Protein AF-0000000070649361 (afdb_homodimer)

Organism: Helianthus annuus (NCBI:txid4232)

Sequence (1230 aa):
MAGNGDDAPAIGIDLGTTYSCVAVWKHNRVEIIPNDQGNRTTPSSVAFVESERLIGDGAKNQAPMNPTNTIFDSKRLIGRRFSDFKVQEDIKLWPFKVIQGPSDTPKIVVSHKGQWKEFLAEEISSMILGKMKETAEAYLGKVVKNAVITVPAYFNDSQRQATKDAGAIAGLNVIRMINEPTAAAIAYGLDNESDIVGKINVLVFDLGGGTFDASLMTIEEGGVFEVKAVAGDTHLGGEDFDNRMVDHCVLEFKRRWNKDLSGNQRALGRLRFACEKAKRILSYTTWTSIELDGLYERIDFSMKFTRAKFEELNMGSFNKCIKILETCLSDAKMRKSWVEQVILVGGSTRIPKVQHMLRDFFDGRELCKSVNPDEAVAYGAAVMAAKVSGSIDKSVQDVLLHDVTPLSLGVAVRGELLSVVIPRNTSIPTSKTK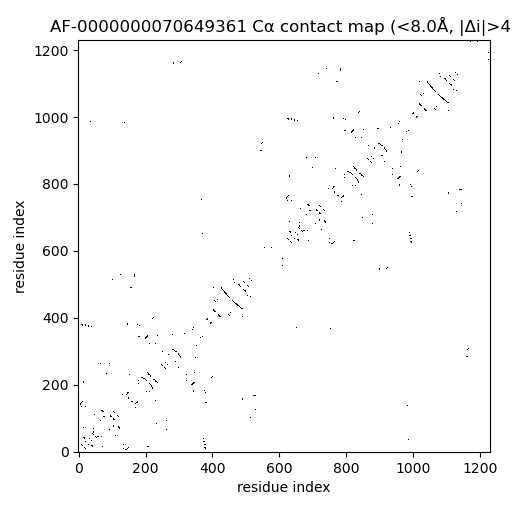KYQTTHDNLSAIEIKVYQGERSKSTDNHLLGKFEISGIPPAPKGVTKIMKCFEIDANGILTVTASIISTGKMEKLVISKDSGRLSKEEIEKMVNDAEWYKLQDQEYKKKAEAFNALEDCVYNMKNKVEELGVEKSVHHEILQVMKKAIEETSKWLEDNQDASFAEIQHKKVHLEFVCKLLLMAGNGDDAPAIGIDLGTTYSCVAVWKHNRVEIIPNDQGNRTTPSSVAFVESERLIGDGAKNQAPMNPTNTIFDSKRLIGRRFSDFKVQEDIKLWPFKVIQGPSDTPKIVVSHKGQWKEFLAEEISSMILGKMKETAEAYLGKVVKNAVITVPAYFNDSQRQATKDAGAIAGLNVIRMINEPTAAAIAYGLDNESDIVGKINVLVFDLGGGTFDASLMTIEEGGVFEVKAVAGDTHLGGEDFDNRMVDHCVLEFKRRWNKDLSGNQRALGRLRFACEKAKRILSYTTWTSIELDGLYERIDFSMKFTRAKFEELNMGSFNKCIKILETCLSDAKMRKSWVEQVILVGGSTRIPKVQHMLRDFFDGRELCKSVNPDEAVAYGAAVMAAKVSGSIDKSVQDVLLHDVTPLSLGVAVRGELLSVVIPRNTSIPTSKTKKYQTTHDNLSAIEIKVYQGERSKSTDNHLLGKFEISGIPPAPKGVTKIMKCFEIDANGILTVTASIISTGKMEKLVISKDSGRLSKEEIEKMVNDAEWYKLQDQEYKKKAEAFNALEDCVYNMKNKVEELGVEKSVHHEILQVMKKAIEETSKWLEDNQDASFAEIQHKKVHLEFVCKLLL

Nearest PDB structures (foldseek):
  7n6g-assembly1_6L  TM=9.393E-01  e=2.032E-74  Chlamydomonas reinhardtii
  1yuw-assembly1_A  TM=6.511E-01  e=1.082E-68  Bos taurus
  7kw7-assembly1_C  TM=7.194E-01  e=6.714E-63  Homo sapiens
  5obu-assembly1_A  TM=6.735E-01  e=1.569E-55  Mycoplasmoides genitalium G37
  5obv-assembly1_A  TM=6.699E-01  e=3.191E-53  Mycoplasmoides genitalium G37

Radius of gyration: 33.98 Å; Cα contacts (8 Å, |Δi|>4): 2555; chains: 2; bounding box: 80×119×80 Å

Solvent-accessible surface area (backbone atoms only — not comparable to full-atom values): 62465 Å² total; per-residue (Å²): 131,86,78,78,73,84,79,52,55,37,29,3,29,23,70,38,34,48,45,23,25,35,16,28,59,53,93,93,35,74,42,75,48,46,43,100,83,63,37,58,58,34,42,34,24,41,17,44,44,73,82,42,74,32,60,18,64,63,8,56,70,36,26,42,84,37,28,48,28,29,48,59,47,44,64,70,46,36,52,43,46,37,79,38,66,69,48,53,57,50,53,75,73,46,69,36,49,70,46,74,39,80,85,41,25,44,26,39,43,34,60,45,70,90,35,80,42,77,37,45,32,36,55,56,50,9,53,52,49,31,49,46,47,49,41,50,22,66,58,67,74,43,70,60,40,38,29,14,41,35,38,65,59,67,57,52,51,53,29,49,52,33,50,50,49,12,33,44,35,40,58,30,45,64,79,42,50,43,37,32,53,59,18,30,47,48,36,48,46,67,76,39,45,90,73,51,68,56,69,44,31,34,35,31,44,31,29,23,36,38,29,30,37,33,34,37,31,38,42,35,56,71,42,36,38,36,48,50,21,52,28,58,39,71,83,36,30,41,53,57,50,29,48,50,48,38,52,51,52,50,53,50,44,23,70,76,66,73,44,81,57,87,82,36,57,47,42,46,30,45,43,44,54,47,32,46,52,45,53,59,48,33,39,79,33,62,53,47,69,47,77,39,61,47,48,56,94,69,39,64,45,74,46,81,44,40,35,35,58,53,47,60,72,36,41,70,61,54,49,50,53,51,52,38,44,51,49,23,31,59,71,46,71,47,58,70,84,60,48,74,41,40,40,50,26,25,67,47,46,56,31,55,68,57,46,51,51,50,21,57,73,51,74,64,46,77,66,51,65,82,54,55,33,77,47,24,36,11,44,16,23,6,47,49,18,32,37,78,71,59,47,81,50,64,85,42,58,41,56,40,81,38,44,45,36,52,53,19,30,28,33,55,42,86,90,46,26,43,46,73,67,43,56,50,44,38,60,40,53,42,74,43,72,49,78,43,58,41,86,46,62,53,44,47,60,48,79,45,42,34,29,38,41,86,49,62,42,31,83,74,26,45,76,54,35,70,46,68,45,68,81,43,70,76,41,58,52,59,65,52,43,36,36,39,34,43,33,30,40,80,67,55,47,59,33,39,35,38,30,33,66,89,79,61,50,71,40,69,38,56,66,57,63,78,67,77,41,73,47,74,67,54,41,51,50,47,28,51,48,45,49,48,52,49,49,50,39,50,49,41,50,51,34,47,49,46,48,33,50,38,48,37,48,42,51,52,47,51,51,49,48,53,53,40,67,68,40,82,79,62,57,67,66,60,52,48,52,48,51,49,54,42,50,52,49,52,51,45,53,70,72,39,80,80,57,48,56,66,55,43,48,48,52,37,51,50,52,48,46,59,50,51,74,69,101,132,84,78,77,72,84,79,51,54,38,28,3,29,23,72,38,34,48,46,23,26,35,15,28,59,54,92,94,35,75,42,73,48,47,44,98,84,64,38,58,59,34,41,33,23,40,17,44,45,74,80,43,74,31,61,18,63,63,9,57,71,36,28,42,84,37,28,47,28,28,48,59,48,44,65,70,46,35,51,44,46,35,80,38,65,68,48,52,58,49,51,74,71,46,68,36,50,73,45,75,40,77,83,41,24,45,25,39,42,32,60,43,69,93,35,80,43,76,37,45,34,36,55,55,50,10,53,52,51,30,50,45,48,51,43,51,20,65,58,67,75,43,70,59,40,39,30,14,40,35,38,66,57,67,56,50,52,53,29,49,52,34,50,49,48,12,33,44,35,41,60,30,45,66,78,42,50,42,37,33,54,59,19,30,48,48,36,48,46,67,77,38,44,90,72,50,70,56,69,45,31,32,34,30,43,31,29,23,37,38,30,31,37,32,35,38,30,38,41,35,56,72,42,37,38,34,51,52,21,52,29,57,41,71,84,37,30,42,53,56,52,29,49,52,47,37,52,51,51,48,52,51,44,24,69,75,66,72,43,80,57,87,82,36,57,47,42,46,31,44,44,44,54,48,33,46,51,47,53,60,48,33,39,81,34,61,53,48,69,47,78,40,61,47,47,56,94,68,37,65,45,74,46,79,43,41,35,34,59,53,47,60,72,36,41,70,59,55,49,50,53,52,51,39,44,50,50,22,31,59,70,46,71,47,59,71,86,61,47,75,42,40,41,50,26,25,69,48,46,55,32,54,68,57,46,51,50,50,22,56,74,49,74,64,45,76,69,52,65,82,55,55,35,77,47,24,35,10,44,16,23,5,46,49,18,32,36,78,71,60,46,81,50,64,85,43,57,40,56,40,81,37,44,47,36,53,51,19,31,27,33,55,42,88,87,46,27,44,46,73,66,43,55,50,45,37,59,38,52,42,75,42,74,48,78,44,57,41,86,47,64,52,45,48,61,47,78,46,43,33,30,39,39,87,48,62,42,30,84,75,26,46,76,53,37,70,48,69,46,68,81,43,70,76,41,59,53,57,65,51,43,37,36,40,34,43,32,32,40,79,68,57,46,60,34,40,35,39,31,33,67,89,77,61,50,70,39,68,40,56,64,57,62,79,64,79,41,71,47,73,68,52,41,52,50,45,26,50,48,45,51,48,52,50,50,50,41,50,50,40,49,52,34,47,50,46,48,34,50,38,49,37,48,43,52,52,48,51,50,48,48,55,52,38,66,68,38,85,78,64,58,68,65,59,52,49,53,48,52,50,52,42,50,52,50,52,51,45,53,71,75,39,78,80,58,49,56,66,54,43,49,49,51,38,50,50,52,50,47,57,51,52,74,69,101

InterPro domains:
  IPR013126 Heat shock protein 70 family [PF00012] (10-608)
  IPR013126 Heat shock protein 70 family [PTHR19375] (10-573)
  IPR018181 Heat shock protein 70, conserved site [PS00297] (13-20)
  IPR018181 Heat shock protein 70, conserved site [PS00329] (204-217)
  IPR029047 Heat shock protein 70kD, peptide-binding domain superfamily [G3DSA:2.60.34.10] (394-547)
  IPR029047 Heat shock protein 70kD, peptide-binding domain superfamily [SSF100920] (395-551)
  IPR029048 Heat shock protein 70kD, C-terminal domain superfamily [G3DSA:1.20.1270.10] (548-614)
  IPR029048 Heat shock protein 70kD, C-terminal domain superfamily [SSF100934] (545-612)
  IPR043129 ATPase, nucleotide binding domain [SSF53067] (10-191)
  IPR043129 ATPase, nucleotide binding domain [SSF53067] (201-386)

pLDDT: mean 88.27, std 9.98, range [22.19, 98.69]

Structure (mmCIF, N/CA/C/O backbone):
data_AF-0000000070649361-model_v1
#
loop_
_entity.id
_entity.type
_entity.pdbx_description
1 polymer 'Heat shock protein 70 family'
#
loop_
_atom_site.group_PDB
_atom_site.id
_atom_site.type_symbol
_atom_site.label_atom_id
_atom_site.label_alt_id
_atom_site.label_comp_id
_atom_site.label_asym_id
_atom_site.label_entity_id
_atom_site.label_seq_id
_atom_site.pdbx_PDB_ins_code
_atom_site.Cartn_x
_atom_site.Cartn_y
_atom_site.Cartn_z
_atom_site.occupancy
_atom_site.B_iso_or_equiv
_atom_site.auth_seq_id
_atom_site.auth_comp_id
_atom_site.auth_asym_id
_atom_site.auth_atom_id
_atom_site.pdbx_PDB_model_num
ATOM 1 N N . MET A 1 1 ? 37.031 -24.516 12.766 1 22.19 1 MET A N 1
ATOM 2 C CA . MET A 1 1 ? 35.594 -24.516 12.727 1 22.19 1 MET A CA 1
ATOM 3 C C . MET A 1 1 ? 35.062 -23.438 11.773 1 22.19 1 MET A C 1
ATOM 5 O O . MET A 1 1 ? 35.312 -22.25 11.969 1 22.19 1 MET A O 1
ATOM 9 N N . ALA A 1 2 ? 35.125 -23.5 10.461 1 23.95 2 ALA A N 1
ATOM 10 C CA . ALA A 1 2 ? 35.375 -22.578 9.344 1 23.95 2 ALA A CA 1
ATOM 11 C C . ALA A 1 2 ? 34.219 -21.594 9.195 1 23.95 2 ALA A C 1
ATOM 13 O O . ALA A 1 2 ? 33.125 -21.969 8.742 1 23.95 2 ALA A O 1
ATOM 14 N N . GLY A 1 3 ? 33.656 -20.859 10.125 1 32.66 3 GLY A N 1
ATOM 15 C CA . GLY A 1 3 ? 32.531 -19.922 10.281 1 32.66 3 GLY A CA 1
ATOM 16 C C . GLY A 1 3 ? 32.406 -18.953 9.125 1 32.66 3 GLY A C 1
ATOM 17 O O . GLY A 1 3 ? 33 -17.875 9.148 1 32.66 3 GLY A O 1
ATOM 18 N N . ASN A 1 4 ? 32.719 -19.125 7.879 1 33.16 4 ASN A N 1
ATOM 19 C CA . ASN A 1 4 ? 33.25 -18.422 6.715 1 33.16 4 ASN A CA 1
ATOM 20 C C . ASN A 1 4 ? 32.438 -17.188 6.379 1 33.16 4 ASN A C 1
ATOM 22 O O . ASN A 1 4 ? 31.188 -17.25 6.359 1 33.16 4 ASN A O 1
ATOM 26 N N . GLY A 1 5 ? 32.719 -15.914 6.574 1 37.94 5 GLY A N 1
ATOM 27 C CA . GLY A 1 5 ? 32.531 -14.492 6.793 1 37.94 5 GLY A CA 1
ATOM 28 C C . GLY A 1 5 ? 31.703 -13.836 5.703 1 37.94 5 GLY A C 1
ATOM 29 O O . GLY A 1 5 ? 31.734 -12.617 5.531 1 37.94 5 GLY A O 1
ATOM 30 N N . ASP A 1 6 ? 31.516 -14.344 4.594 1 46.5 6 ASP A N 1
ATOM 31 C CA . ASP A 1 6 ? 30.859 -13.617 3.51 1 46.5 6 ASP A CA 1
ATOM 32 C C . ASP A 1 6 ? 29.484 -13.117 3.947 1 46.5 6 ASP A C 1
ATOM 34 O O . ASP A 1 6 ? 28.547 -13.898 4.07 1 46.5 6 ASP A O 1
ATOM 38 N N . ASP A 1 7 ? 29.375 -12.133 4.859 1 60.78 7 ASP A N 1
ATOM 39 C CA . ASP A 1 7 ? 28.5 -11.328 5.703 1 60.78 7 ASP A CA 1
ATOM 40 C C . ASP A 1 7 ? 27.359 -10.711 4.883 1 60.78 7 ASP A C 1
ATOM 42 O O . ASP A 1 7 ? 26.797 -9.695 5.277 1 60.78 7 ASP A O 1
ATOM 46 N N . ALA A 1 8 ? 27.094 -11.242 3.752 1 78.06 8 ALA A N 1
ATOM 47 C CA . ALA A 1 8 ? 26 -10.625 3.01 1 78.06 8 ALA A CA 1
ATOM 48 C C . ALA A 1 8 ? 24.656 -11.047 3.57 1 78.06 8 ALA A C 1
ATOM 50 O O . ALA A 1 8 ? 24.438 -12.227 3.859 1 78.06 8 ALA A O 1
ATOM 51 N N . PRO A 1 9 ? 23.812 -10.133 3.752 1 89.38 9 PRO A N 1
ATOM 52 C CA . PRO A 1 9 ? 22.484 -10.453 4.289 1 89.38 9 PRO A CA 1
ATOM 53 C C . PRO A 1 9 ? 21.672 -11.344 3.359 1 89.38 9 PRO A C 1
ATOM 55 O O . PRO A 1 9 ? 21.828 -11.273 2.139 1 89.38 9 PRO A O 1
ATOM 58 N N . ALA A 1 10 ? 20.984 -12.336 3.959 1 95.94 10 ALA A N 1
ATOM 59 C CA . ALA A 1 10 ? 20.047 -13.18 3.227 1 95.94 10 ALA A CA 1
ATOM 60 C C . ALA A 1 10 ? 18.625 -12.633 3.324 1 95.94 10 ALA A C 1
ATOM 62 O O . ALA A 1 10 ? 18.203 -12.172 4.391 1 95.94 10 ALA A O 1
ATOM 63 N N . ILE A 1 11 ? 17.953 -12.617 2.158 1 98 11 ILE A N 1
ATOM 64 C CA . ILE A 1 11 ? 16.609 -12.039 2.143 1 98 11 ILE A CA 1
ATOM 65 C C . ILE A 1 11 ? 15.594 -13.125 1.819 1 98 11 ILE A C 1
ATOM 67 O O . ILE A 1 11 ? 15.945 -14.188 1.295 1 98 11 ILE A O 1
ATOM 71 N N . GLY A 1 12 ? 14.422 -12.93 2.262 1 98.5 12 GLY A N 1
ATOM 72 C CA . GLY A 1 12 ? 13.281 -13.742 1.872 1 98.5 12 GLY A CA 1
ATOM 73 C C . GLY A 1 12 ? 12.398 -13.07 0.839 1 98.5 12 GLY A C 1
ATOM 74 O O . GLY A 1 12 ? 12 -11.914 1.008 1 98.5 12 GLY A O 1
ATOM 75 N N . ILE A 1 13 ? 12.078 -13.82 -0.257 1 98.69 13 ILE A N 1
ATOM 76 C CA . ILE A 1 13 ? 11.297 -13.242 -1.342 1 98.69 13 ILE A CA 1
ATOM 77 C C . ILE A 1 13 ? 10.039 -14.078 -1.578 1 98.69 13 ILE A C 1
ATOM 79 O O . ILE A 1 13 ? 10.125 -15.305 -1.729 1 98.69 13 ILE A O 1
ATOM 83 N N . ASP A 1 14 ? 8.898 -13.461 -1.512 1 98.25 14 ASP A N 1
ATOM 84 C CA . ASP A 1 14 ? 7.664 -14.016 -2.049 1 98.25 14 ASP A CA 1
ATOM 85 C C . ASP A 1 14 ? 7.492 -13.656 -3.521 1 98.25 14 ASP A C 1
ATOM 87 O O . ASP A 1 14 ? 7.117 -12.523 -3.852 1 98.25 14 ASP A O 1
ATOM 91 N N . LEU A 1 15 ? 7.848 -14.578 -4.383 1 97.19 15 LEU A N 1
ATOM 92 C CA . LEU A 1 15 ? 7.594 -14.375 -5.801 1 97.19 15 LEU A CA 1
ATOM 93 C C . LEU A 1 15 ? 6.133 -14.664 -6.141 1 97.19 15 LEU A C 1
ATOM 95 O O . LEU A 1 15 ? 5.797 -15.781 -6.551 1 97.19 15 LEU A O 1
ATOM 99 N N . GLY A 1 16 ? 5.305 -13.641 -6.012 1 94.06 16 GLY A N 1
ATOM 100 C CA . GLY A 1 16 ? 3.883 -13.82 -6.258 1 94.06 16 GLY A CA 1
ATOM 101 C C . GLY A 1 16 ? 3.51 -13.703 -7.723 1 94.06 16 GLY A C 1
ATOM 102 O O . GLY A 1 16 ? 4.277 -13.164 -8.523 1 94.06 16 GLY A O 1
ATOM 103 N N . THR A 1 17 ? 2.346 -14.195 -8.062 1 93.94 17 THR A N 1
ATOM 104 C CA . THR A 1 17 ? 1.855 -14.109 -9.43 1 93.94 17 THR A CA 1
ATOM 105 C C . THR A 1 17 ? 1.508 -12.672 -9.797 1 93.94 17 THR A C 1
ATOM 107 O O . THR A 1 17 ? 1.862 -12.195 -10.875 1 93.94 17 THR A O 1
ATOM 110 N N . THR A 1 18 ? 0.857 -11.977 -8.867 1 94.12 18 THR A N 1
ATOM 111 C CA . THR A 1 18 ? 0.405 -10.617 -9.148 1 94.12 18 THR A CA 1
ATOM 112 C C . THR A 1 18 ? 1.251 -9.594 -8.383 1 94.12 18 THR A C 1
ATOM 114 O O . THR A 1 18 ? 1.551 -8.523 -8.898 1 94.12 18 THR A O 1
ATOM 117 N N . TYR A 1 19 ? 1.598 -9.945 -7.152 1 95.19 19 TYR A N 1
ATOM 118 C CA . TYR A 1 19 ? 2.434 -9.078 -6.328 1 95.19 19 TYR A CA 1
ATOM 119 C C . TYR A 1 19 ? 3.547 -9.875 -5.66 1 95.19 19 TYR A C 1
ATOM 121 O O . TYR A 1 19 ? 3.336 -11.016 -5.23 1 95.19 19 TYR A O 1
ATOM 129 N N . SER A 1 20 ? 4.695 -9.273 -5.602 1 97.75 20 SER A N 1
ATOM 130 C CA . SER A 1 20 ? 5.848 -9.844 -4.918 1 97.75 20 SER A CA 1
ATOM 131 C C . SER A 1 20 ? 6.227 -9.031 -3.688 1 97.75 20 SER A C 1
ATOM 133 O O . SER A 1 20 ? 5.82 -7.871 -3.555 1 97.75 20 SER A O 1
ATOM 135 N N . CYS A 1 21 ? 6.875 -9.68 -2.777 1 97.5 21 CYS A N 1
ATOM 136 C CA . CYS A 1 21 ? 7.246 -9.07 -1.506 1 97.5 21 CYS A CA 1
ATOM 137 C C . CYS A 1 21 ? 8.617 -9.539 -1.052 1 97.5 21 CYS A C 1
ATOM 139 O O . CYS A 1 21 ? 8.992 -10.695 -1.271 1 97.5 21 CYS A O 1
ATOM 141 N N . VAL A 1 22 ? 9.438 -8.648 -0.507 1 98.19 22 VAL A N 1
ATOM 142 C CA . VAL A 1 22 ? 10.766 -8.992 -0.02 1 98.19 22 VAL A CA 1
ATOM 143 C C . VAL A 1 22 ? 10.906 -8.586 1.446 1 98.19 22 VAL A C 1
ATOM 145 O O . VAL A 1 22 ? 10.367 -7.562 1.867 1 98.19 22 VAL A O 1
ATOM 148 N N . ALA A 1 23 ? 11.531 -9.438 2.238 1 97.56 23 ALA A N 1
ATOM 149 C CA . ALA A 1 23 ? 11.719 -9.234 3.672 1 97.56 23 ALA A CA 1
ATOM 150 C C . ALA A 1 23 ? 13.117 -9.656 4.109 1 97.56 23 ALA A C 1
ATOM 152 O O . ALA A 1 23 ? 13.805 -10.383 3.389 1 97.56 23 ALA A O 1
ATOM 153 N N . VAL A 1 24 ? 13.523 -9.188 5.262 1 95.69 24 VAL A N 1
ATOM 154 C CA . VAL A 1 24 ? 14.828 -9.523 5.809 1 95.69 24 VAL A CA 1
ATOM 155 C C . VAL A 1 24 ? 14.742 -9.641 7.328 1 95.69 24 VAL A C 1
ATOM 157 O O . VAL A 1 24 ? 13.867 -9.047 7.953 1 95.69 24 VAL A O 1
ATOM 160 N N . TRP A 1 25 ? 15.539 -10.531 7.867 1 92.94 25 TRP A N 1
ATOM 161 C CA . TRP A 1 25 ? 15.695 -10.625 9.312 1 92.94 25 TRP A CA 1
ATOM 162 C C . TRP A 1 25 ? 16.719 -9.617 9.82 1 92.94 25 TRP A C 1
ATOM 164 O O . TRP A 1 25 ? 17.891 -9.688 9.453 1 92.94 25 TRP A O 1
ATOM 174 N N . LYS A 1 26 ? 16.219 -8.609 10.531 1 83.38 26 LYS A N 1
ATOM 175 C CA . LYS A 1 26 ? 17.062 -7.551 11.07 1 83.38 26 LYS A CA 1
ATOM 176 C C . LYS A 1 26 ? 16.641 -7.18 12.492 1 83.38 26 LYS A C 1
ATOM 178 O O . LYS A 1 26 ? 15.461 -7.023 12.773 1 83.38 26 LYS A O 1
ATOM 183 N N . HIS A 1 27 ? 17.594 -7.133 13.414 1 77.38 27 HIS A N 1
ATOM 184 C CA . HIS A 1 27 ? 17.375 -6.75 14.805 1 77.38 27 HIS A CA 1
ATOM 185 C C . HIS A 1 27 ? 16.391 -7.695 15.492 1 77.38 27 HIS A C 1
ATOM 187 O O . HIS A 1 27 ? 15.438 -7.254 16.125 1 77.38 27 HIS A O 1
ATOM 193 N N . ASN A 1 28 ? 16.562 -8.969 15.227 1 79 28 ASN A N 1
ATOM 194 C CA . ASN A 1 28 ? 15.828 -10.055 15.859 1 79 28 ASN A CA 1
ATOM 195 C C . ASN A 1 28 ? 14.344 -10.016 15.492 1 79 28 ASN A C 1
ATOM 197 O O . ASN A 1 28 ? 13.492 -10.383 16.297 1 79 28 ASN A O 1
ATOM 201 N N . ARG A 1 29 ? 14.172 -9.484 14.367 1 84.56 29 ARG A N 1
ATOM 202 C CA . ARG A 1 29 ? 12.805 -9.484 13.867 1 84.56 29 ARG A CA 1
ATOM 203 C C . ARG A 1 29 ? 12.781 -9.453 12.336 1 84.56 29 ARG A C 1
ATOM 205 O O . ARG A 1 29 ? 13.797 -9.172 11.703 1 84.56 29 ARG A O 1
ATOM 212 N N . VAL A 1 30 ? 11.586 -9.742 11.812 1 91.56 30 VAL A N 1
ATOM 213 C CA . VAL A 1 30 ? 11.43 -9.672 10.359 1 91.56 30 VAL A CA 1
ATOM 214 C C . VAL A 1 30 ? 11.008 -8.266 9.953 1 91.56 30 VAL A C 1
ATOM 216 O O . VAL A 1 30 ? 10.133 -7.664 10.578 1 91.56 30 VAL A O 1
ATOM 219 N N . GLU A 1 31 ? 11.688 -7.754 9.031 1 90.31 31 GLU A N 1
ATOM 220 C CA . GLU A 1 31 ? 11.312 -6.473 8.445 1 90.31 31 GLU A CA 1
ATOM 221 C C . GLU A 1 31 ? 10.875 -6.641 6.992 1 90.31 31 GLU A C 1
ATOM 223 O O . GLU A 1 31 ? 11.641 -7.133 6.164 1 90.31 31 GLU A O 1
ATOM 228 N N . ILE A 1 32 ? 9.578 -6.27 6.707 1 93.69 32 ILE A N 1
ATOM 229 C CA . ILE A 1 32 ? 9.133 -6.199 5.32 1 93.69 32 ILE A CA 1
ATOM 230 C C . ILE A 1 32 ? 9.672 -4.934 4.664 1 93.69 32 ILE A C 1
ATOM 232 O O . ILE A 1 32 ? 9.469 -3.828 5.176 1 93.69 32 ILE A O 1
ATOM 236 N N . ILE A 1 33 ? 10.352 -5.023 3.561 1 93.19 33 ILE A N 1
ATOM 237 C CA . ILE A 1 33 ? 11.047 -3.895 2.953 1 93.19 33 ILE A CA 1
ATOM 238 C C . ILE A 1 33 ? 10.117 -3.191 1.962 1 93.19 33 ILE A C 1
ATOM 240 O O . ILE A 1 33 ? 9.656 -3.801 0.996 1 93.19 33 ILE A O 1
ATOM 244 N N . PRO A 1 34 ? 9.844 -1.949 2.236 1 90.69 34 PRO A N 1
ATOM 245 C CA . PRO A 1 34 ? 9.023 -1.208 1.278 1 90.69 34 PRO A CA 1
ATOM 246 C C . PRO A 1 34 ? 9.758 -0.91 -0.025 1 90.69 34 PRO A C 1
ATOM 248 O O . PRO A 1 34 ? 10.977 -0.732 -0.022 1 90.69 34 PRO A O 1
ATOM 251 N N . ASN A 1 35 ? 9.062 -0.854 -1.15 1 90.62 35 ASN A N 1
ATOM 252 C CA . ASN A 1 35 ? 9.672 -0.503 -2.43 1 90.62 35 ASN A CA 1
ATOM 253 C C . ASN A 1 35 ? 9.859 1.006 -2.564 1 90.62 35 ASN A C 1
ATOM 255 O O . ASN A 1 35 ? 9.672 1.748 -1.599 1 90.62 35 ASN A O 1
ATOM 259 N N . ASP A 1 36 ? 10.312 1.459 -3.711 1 81.94 36 ASP A N 1
ATOM 260 C CA . ASP A 1 36 ? 10.664 2.854 -3.961 1 81.94 36 ASP A CA 1
ATOM 261 C C . ASP A 1 36 ? 9.445 3.764 -3.812 1 81.94 36 ASP A C 1
ATOM 263 O O . ASP A 1 36 ? 9.594 4.969 -3.604 1 81.94 36 ASP A O 1
ATOM 267 N N . GLN A 1 37 ? 8.266 3.129 -3.85 1 84.12 37 GLN A N 1
ATOM 268 C CA . GLN A 1 37 ? 7.039 3.91 -3.721 1 84.12 37 GLN A CA 1
ATOM 269 C C . GLN A 1 37 ? 6.48 3.83 -2.301 1 84.12 37 GLN A C 1
ATOM 271 O O . GLN A 1 37 ? 5.438 4.414 -2.004 1 84.12 37 GLN A O 1
ATOM 276 N N . GLY A 1 38 ? 7.188 3.062 -1.475 1 82.75 38 GLY A N 1
ATOM 277 C CA . GLY A 1 38 ? 6.785 2.953 -0.081 1 82.75 38 GLY A CA 1
ATOM 278 C C . GLY A 1 38 ? 5.809 1.82 0.172 1 82.75 38 GLY A C 1
ATOM 279 O O . GLY A 1 38 ? 5.371 1.613 1.305 1 82.75 38 GLY A O 1
ATOM 280 N N . ASN A 1 39 ? 5.469 1.119 -0.844 1 87.75 39 ASN A N 1
ATOM 281 C CA . ASN A 1 39 ? 4.574 -0.022 -0.683 1 87.75 39 ASN A CA 1
ATOM 282 C C . ASN A 1 39 ? 5.328 -1.27 -0.236 1 87.75 39 ASN A C 1
ATOM 284 O O . ASN A 1 39 ? 6.484 -1.473 -0.621 1 87.75 39 ASN A O 1
ATOM 288 N N . ARG A 1 40 ? 4.668 -2.086 0.514 1 90.56 40 ARG A N 1
ATOM 289 C CA . ARG A 1 40 ? 5.336 -3.283 1.018 1 90.56 40 ARG A CA 1
ATOM 290 C C . ARG A 1 40 ? 5.207 -4.438 0.03 1 90.56 40 ARG A C 1
ATOM 292 O O . ARG A 1 40 ? 5.82 -5.492 0.216 1 90.56 40 ARG A O 1
ATOM 299 N N . THR A 1 41 ? 4.391 -4.266 -0.961 1 93.81 41 THR A N 1
ATOM 300 C CA . THR A 1 41 ? 4.309 -5.223 -2.059 1 93.81 41 THR A CA 1
ATOM 301 C C . THR A 1 41 ? 4.617 -4.543 -3.391 1 93.81 41 THR A C 1
ATOM 303 O O . THR A 1 41 ? 4.453 -3.33 -3.527 1 93.81 41 THR A O 1
ATOM 306 N N . THR A 1 42 ? 5.148 -5.305 -4.309 1 96 42 THR A N 1
ATOM 307 C CA . THR A 1 42 ? 5.508 -4.844 -5.645 1 96 42 THR A CA 1
ATOM 308 C C . THR A 1 42 ? 4.785 -5.66 -6.711 1 96 42 THR A C 1
ATOM 310 O O . THR A 1 42 ? 4.816 -6.895 -6.684 1 96 42 THR A O 1
ATOM 313 N N . PRO A 1 43 ? 4.102 -4.953 -7.645 1 95.62 43 PRO A N 1
ATOM 314 C CA . PRO A 1 43 ? 3.467 -5.715 -8.727 1 95.62 43 PRO A CA 1
ATOM 315 C C . PRO A 1 43 ? 4.457 -6.602 -9.477 1 95.62 43 PRO A C 1
ATOM 317 O O . PRO A 1 43 ? 5.57 -6.176 -9.781 1 95.62 43 PRO A O 1
ATOM 320 N N . SER A 1 44 ? 4.039 -7.852 -9.711 1 97.25 44 SER A N 1
ATOM 321 C CA . SER A 1 44 ? 4.848 -8.789 -10.484 1 97.25 44 SER A CA 1
ATOM 322 C C . SER A 1 44 ? 4.637 -8.586 -11.984 1 97.25 44 SER A C 1
ATOM 324 O O . SER A 1 44 ? 4.137 -9.477 -12.672 1 97.25 44 SER A O 1
ATOM 326 N N . SER A 1 45 ? 5.082 -7.422 -12.453 1 96.5 45 SER A N 1
ATOM 327 C CA . SER A 1 45 ? 4.895 -7.051 -13.852 1 96.5 45 SER A CA 1
ATOM 328 C C . SER A 1 45 ? 6.16 -6.434 -14.43 1 96.5 45 SER A C 1
ATOM 330 O O . SER A 1 45 ? 6.922 -5.781 -13.719 1 96.5 45 SER A O 1
ATOM 332 N N . VAL A 1 46 ? 6.383 -6.711 -15.664 1 96.62 46 VAL A N 1
ATOM 333 C CA . VAL A 1 46 ? 7.492 -6.152 -16.438 1 96.62 46 VAL A CA 1
ATOM 334 C C . VAL A 1 46 ? 6.965 -5.523 -17.719 1 96.62 46 VAL A C 1
ATOM 336 O O . VAL A 1 46 ? 6.246 -6.168 -18.484 1 96.62 46 VAL A O 1
ATOM 339 N N . ALA A 1 47 ? 7.281 -4.277 -17.953 1 94.75 47 ALA A N 1
ATOM 340 C CA . ALA A 1 47 ? 6.859 -3.594 -19.172 1 94.75 47 ALA A CA 1
ATOM 341 C C . ALA A 1 47 ? 8.062 -3.137 -19.984 1 94.75 47 ALA A C 1
ATOM 343 O O . ALA A 1 47 ? 9.047 -2.639 -19.438 1 94.75 47 ALA A O 1
ATOM 344 N N . PHE A 1 48 ? 8.008 -3.41 -21.25 1 92.75 48 PHE A N 1
ATOM 345 C CA . PHE A 1 48 ? 9.031 -2.953 -22.188 1 92.75 48 PHE A CA 1
ATOM 346 C C . PHE A 1 48 ? 8.555 -1.727 -22.953 1 92.75 48 PHE A C 1
ATOM 348 O O . PHE A 1 48 ? 7.672 -1.826 -23.797 1 92.75 48 PHE A O 1
ATOM 355 N N . VAL A 1 49 ? 9.109 -0.584 -22.609 1 85.38 49 VAL A N 1
ATOM 356 C CA . VAL A 1 49 ? 8.812 0.64 -23.344 1 85.38 49 VAL A CA 1
ATOM 357 C C . VAL A 1 49 ? 9.984 0.985 -24.266 1 85.38 49 VAL A C 1
ATOM 359 O O . VAL A 1 49 ? 11 0.283 -24.281 1 85.38 49 VAL A O 1
ATOM 362 N N . GLU A 1 50 ? 9.844 1.935 -25.047 1 78.94 50 GLU A N 1
ATOM 363 C CA . GLU A 1 50 ? 10.836 2.234 -26.078 1 78.94 50 GLU A CA 1
ATOM 364 C C . GLU A 1 50 ? 12.18 2.611 -25.453 1 78.94 50 GLU A C 1
ATOM 366 O O . GLU A 1 50 ? 13.234 2.289 -26 1 78.94 50 GLU A O 1
ATOM 371 N N . SER A 1 51 ? 12.148 3.154 -24.328 1 77.12 51 SER A N 1
ATOM 372 C CA . SER A 1 51 ? 13.367 3.713 -23.766 1 77.12 51 SER A CA 1
ATOM 373 C C . SER A 1 51 ? 13.992 2.76 -22.75 1 77.12 51 SER A C 1
ATOM 375 O O . SER A 1 51 ? 15.219 2.68 -22.641 1 77.12 51 SER A O 1
ATOM 377 N N . GLU A 1 52 ? 13.141 2.064 -22 1 83.94 52 GLU A N 1
ATOM 378 C CA . GLU A 1 52 ? 13.664 1.249 -20.906 1 83.94 52 GLU A CA 1
ATOM 379 C C . GLU A 1 52 ? 12.672 0.159 -20.5 1 83.94 52 GLU A C 1
ATOM 381 O O . GLU A 1 52 ? 11.578 0.072 -21.062 1 83.94 52 GLU A O 1
ATOM 386 N N . ARG A 1 53 ? 13.188 -0.705 -19.672 1 88.88 53 ARG A N 1
ATOM 387 C CA . ARG A 1 53 ? 12.328 -1.698 -19.047 1 88.88 53 ARG A CA 1
ATOM 388 C C . ARG A 1 53 ? 11.844 -1.214 -17.672 1 88.88 53 ARG A C 1
ATOM 390 O O . ARG A 1 53 ? 12.625 -0.651 -16.906 1 88.88 53 ARG A O 1
ATOM 397 N N . LEU A 1 54 ? 10.539 -1.366 -17.516 1 89.88 54 LEU A N 1
ATOM 398 C CA . LEU A 1 54 ? 9.945 -1.006 -16.219 1 89.88 54 LEU A CA 1
ATOM 399 C C . LEU A 1 54 ? 9.508 -2.25 -15.461 1 89.88 54 LEU A C 1
ATOM 401 O O . LEU A 1 54 ? 9 -3.203 -16.047 1 89.88 54 LEU A O 1
ATOM 405 N N . ILE A 1 55 ? 9.781 -2.301 -14.211 1 93.31 55 ILE A N 1
ATOM 406 C CA . ILE A 1 55 ? 9.391 -3.424 -13.359 1 93.31 55 ILE A CA 1
ATOM 407 C C . ILE A 1 55 ? 8.57 -2.916 -12.172 1 93.31 55 ILE A C 1
ATOM 409 O O . ILE A 1 55 ? 8.797 -1.807 -11.688 1 93.31 55 ILE A O 1
ATOM 413 N N . GLY A 1 56 ? 7.594 -3.689 -11.688 1 93.56 56 GLY A N 1
ATOM 414 C CA . GLY A 1 56 ? 6.805 -3.322 -10.523 1 93.56 56 GLY A CA 1
ATOM 415 C C . GLY A 1 56 ? 5.715 -2.314 -10.828 1 93.56 56 GLY A C 1
ATOM 416 O O . GLY A 1 56 ? 4.957 -2.488 -11.781 1 93.56 56 GLY A O 1
ATOM 417 N N . ASP A 1 57 ? 5.617 -1.228 -10.078 1 89.19 57 ASP A N 1
ATOM 418 C CA . ASP A 1 57 ? 4.559 -0.233 -10.203 1 89.19 57 ASP A CA 1
ATOM 419 C C . ASP A 1 57 ? 4.637 0.486 -11.547 1 89.19 57 ASP A C 1
ATOM 421 O O . ASP A 1 57 ? 3.609 0.747 -12.18 1 89.19 57 ASP A O 1
ATOM 425 N N . GLY A 1 58 ? 5.84 0.77 -11.977 1 86.06 58 GLY A N 1
ATOM 426 C CA . GLY A 1 58 ? 6.008 1.395 -13.273 1 86.06 58 GLY A CA 1
ATOM 427 C C . GLY A 1 58 ? 5.453 0.561 -14.414 1 86.06 58 GLY A C 1
ATOM 428 O O . GLY A 1 58 ? 4.832 1.095 -15.336 1 86.06 58 GLY A O 1
ATOM 429 N N . ALA A 1 59 ? 5.676 -0.728 -14.289 1 92.62 59 ALA A N 1
ATOM 430 C CA . ALA A 1 59 ? 5.184 -1.646 -15.312 1 92.62 59 ALA A CA 1
ATOM 431 C C . ALA A 1 59 ? 3.662 -1.758 -15.258 1 92.62 59 ALA A C 1
ATOM 433 O O . ALA A 1 59 ? 2.996 -1.713 -16.297 1 92.62 59 ALA A O 1
ATOM 434 N N . LYS A 1 60 ? 3.119 -1.882 -14.094 1 90.75 60 LYS A N 1
ATOM 435 C CA . LYS A 1 60 ? 1.676 -2.033 -13.922 1 90.75 60 LYS A CA 1
ATOM 436 C C . LYS A 1 60 ? 0.927 -0.827 -14.484 1 90.75 60 LYS A C 1
ATOM 438 O O . LYS A 1 60 ? -0.128 -0.978 -15.102 1 90.75 60 LYS A O 1
ATOM 443 N N . ASN A 1 61 ? 1.462 0.326 -14.336 1 83.69 61 ASN A N 1
ATOM 444 C CA . ASN A 1 61 ? 0.833 1.56 -14.797 1 83.69 61 ASN A CA 1
ATOM 445 C C . ASN A 1 61 ? 0.863 1.67 -16.312 1 83.69 61 ASN A C 1
ATOM 447 O O . ASN A 1 61 ? 0.095 2.434 -16.906 1 83.69 61 ASN A O 1
ATOM 451 N N . GLN A 1 62 ? 1.728 0.891 -16.984 1 83.88 62 GLN A N 1
ATOM 452 C CA . GLN A 1 62 ? 1.841 0.899 -18.453 1 83.88 62 GLN A CA 1
ATOM 453 C C . GLN A 1 62 ? 0.827 -0.047 -19.078 1 83.88 62 GLN A C 1
ATOM 455 O O . GLN A 1 62 ? 0.537 0.057 -20.281 1 83.88 62 GLN A O 1
ATOM 460 N N . ALA A 1 63 ? 0.24 -0.908 -18.312 1 86.31 63 ALA A N 1
ATOM 461 C CA . ALA A 1 63 ? -0.533 -2.039 -18.812 1 86.31 63 ALA A CA 1
ATOM 462 C C . ALA A 1 63 ? -1.684 -1.565 -19.703 1 86.31 63 ALA A C 1
ATOM 464 O O . ALA A 1 63 ? -1.917 -2.119 -20.781 1 86.31 63 ALA A O 1
ATOM 465 N N . PRO A 1 64 ? -2.385 -0.46 -19.328 1 78.75 64 PRO A N 1
ATOM 466 C CA . PRO A 1 64 ? -3.506 -0.041 -20.172 1 78.75 64 PRO A CA 1
ATOM 467 C C . PRO A 1 64 ? -3.053 0.566 -21.5 1 78.75 64 PRO A C 1
ATOM 469 O O . PRO A 1 64 ? -3.711 0.378 -22.531 1 78.75 64 PRO A O 1
ATOM 472 N N . MET A 1 65 ? -1.896 1.179 -21.562 1 80.19 65 MET A N 1
ATOM 473 C CA . MET A 1 65 ? -1.437 1.904 -22.734 1 80.19 65 MET A CA 1
ATOM 474 C C . MET A 1 65 ? -0.527 1.029 -23.594 1 80.19 65 MET A C 1
ATOM 476 O O . MET A 1 65 ? -0.384 1.264 -24.797 1 80.19 65 MET A O 1
ATOM 480 N N . ASN A 1 66 ? 0.103 0.091 -22.953 1 88.69 66 ASN A N 1
ATOM 481 C CA . ASN A 1 66 ? 1.068 -0.79 -23.609 1 88.69 66 ASN A CA 1
ATOM 482 C C . ASN A 1 66 ? 0.815 -2.254 -23.25 1 88.69 66 ASN A C 1
ATOM 484 O O . ASN A 1 66 ? 1.708 -2.939 -22.75 1 88.69 66 ASN A O 1
ATOM 488 N N . PRO A 1 67 ? -0.371 -2.686 -23.641 1 90.88 67 PRO A N 1
ATOM 489 C CA . PRO A 1 67 ? -0.778 -4.012 -23.156 1 90.88 67 PRO A CA 1
ATOM 490 C C . PRO A 1 67 ? 0.07 -5.133 -23.766 1 90.88 67 PRO A C 1
ATOM 492 O O . PRO A 1 67 ? 0.362 -6.117 -23.078 1 90.88 67 PRO A O 1
ATOM 495 N N . THR A 1 68 ? 0.558 -5.047 -24.969 1 93.12 68 THR A N 1
ATOM 496 C CA . THR A 1 68 ? 1.238 -6.141 -25.656 1 93.12 68 THR A CA 1
ATOM 497 C C . THR A 1 68 ? 2.682 -6.262 -25.172 1 93.12 68 THR A C 1
ATOM 499 O O . THR A 1 68 ? 3.328 -7.289 -25.391 1 93.12 68 THR A O 1
ATOM 502 N N . ASN A 1 69 ? 3.15 -5.191 -24.516 1 94.94 69 ASN A N 1
ATOM 503 C CA . ASN A 1 69 ? 4.535 -5.215 -24.062 1 94.94 69 ASN A CA 1
ATOM 504 C C . ASN A 1 69 ? 4.629 -5.148 -22.547 1 94.94 69 ASN A C 1
ATOM 506 O O . ASN A 1 69 ? 5.684 -4.82 -22 1 94.94 69 ASN A O 1
ATOM 510 N N . THR A 1 70 ? 3.549 -5.316 -21.875 1 95.44 70 THR A N 1
ATOM 511 C CA . THR A 1 70 ? 3.518 -5.418 -20.422 1 95.44 70 THR A CA 1
ATOM 512 C C . THR A 1 70 ? 3.186 -6.844 -19.984 1 95.44 70 THR A C 1
ATOM 514 O O . THR A 1 70 ? 2.078 -7.328 -20.219 1 95.44 70 THR A O 1
ATOM 517 N N . ILE A 1 71 ? 4.148 -7.5 -19.375 1 97.19 71 ILE A N 1
ATOM 518 C CA . ILE A 1 71 ? 4.031 -8.906 -19.031 1 97.19 71 ILE A CA 1
ATOM 519 C C . ILE A 1 71 ? 3.635 -9.039 -17.562 1 97.19 71 ILE A C 1
ATOM 521 O O . ILE A 1 71 ? 4.266 -8.445 -16.688 1 97.19 71 ILE A O 1
ATOM 525 N N . PHE A 1 72 ? 2.568 -9.734 -17.375 1 94.62 72 PHE A N 1
ATOM 526 C CA . PHE A 1 72 ? 2.121 -10.078 -16.031 1 94.62 72 PHE A CA 1
ATOM 527 C C . PHE A 1 72 ? 1.75 -11.555 -15.938 1 94.62 72 PHE A C 1
ATOM 529 O O . PHE A 1 72 ? 1.654 -12.234 -16.969 1 94.62 72 PHE A O 1
ATOM 536 N N . ASP A 1 73 ? 1.712 -12.18 -14.758 1 93.5 73 ASP A N 1
ATOM 537 C CA . ASP A 1 73 ? 1.335 -13.562 -14.484 1 93.5 73 ASP A CA 1
ATOM 538 C C . ASP A 1 73 ? 2.334 -14.539 -15.094 1 93.5 73 ASP A C 1
ATOM 540 O O . ASP A 1 73 ? 1.956 -15.625 -15.539 1 93.5 73 ASP A O 1
ATOM 544 N N . SER A 1 74 ? 3.564 -14.109 -15.234 1 93.75 74 SER A N 1
ATOM 545 C CA . SER A 1 74 ? 4.562 -14.977 -15.859 1 93.75 74 SER A CA 1
ATOM 546 C C . SER A 1 74 ? 4.82 -16.219 -15.023 1 93.75 74 SER A C 1
ATOM 548 O O . SER A 1 74 ? 5.234 -17.25 -15.547 1 93.75 74 SER A O 1
ATOM 550 N N . LYS A 1 75 ? 4.551 -16.094 -13.75 1 93.19 75 LYS A N 1
ATOM 551 C CA . LYS A 1 75 ? 4.738 -17.203 -12.828 1 93.19 75 LYS A CA 1
ATOM 552 C C . LYS A 1 75 ? 3.902 -18.406 -13.258 1 93.19 75 LYS A C 1
ATOM 554 O O . LYS A 1 75 ? 4.281 -19.562 -13.008 1 93.19 75 LYS A O 1
ATOM 559 N N . ARG A 1 76 ? 2.83 -18.219 -13.977 1 92.88 76 ARG A N 1
ATOM 560 C CA . ARG A 1 76 ? 1.959 -19.297 -14.43 1 92.88 76 ARG A CA 1
ATOM 561 C C . ARG A 1 76 ? 2.6 -20.078 -15.57 1 92.88 76 ARG A C 1
ATOM 563 O O . ARG A 1 76 ? 2.164 -21.188 -15.898 1 92.88 76 ARG A O 1
ATOM 570 N N . LEU A 1 77 ? 3.648 -19.469 -16.109 1 94.31 77 LEU A N 1
ATOM 571 C CA . LEU A 1 77 ? 4.297 -20.078 -17.266 1 94.31 77 LEU A CA 1
ATOM 572 C C . LEU A 1 77 ? 5.594 -20.766 -16.875 1 94.31 77 LEU A C 1
ATOM 574 O O . LEU A 1 77 ? 6.117 -21.594 -17.625 1 94.31 77 LEU A O 1
ATOM 578 N N . ILE A 1 78 ? 6.039 -20.453 -15.703 1 92.5 78 ILE A N 1
ATOM 579 C CA . ILE A 1 78 ? 7.383 -20.875 -15.32 1 92.5 78 ILE A CA 1
ATOM 580 C C . ILE A 1 78 ? 7.453 -22.391 -15.227 1 92.5 78 ILE A C 1
ATOM 582 O O . ILE A 1 78 ? 6.641 -23.016 -14.531 1 92.5 78 ILE A O 1
ATOM 586 N N . GLY A 1 79 ? 8.406 -23.016 -15.977 1 89.94 79 GLY A N 1
ATOM 587 C CA . GLY A 1 79 ? 8.656 -24.438 -15.922 1 89.94 79 GLY A CA 1
ATOM 588 C C . GLY A 1 79 ? 7.594 -25.266 -16.625 1 89.94 79 GLY A C 1
ATOM 589 O O . GLY A 1 79 ? 7.566 -26.484 -16.5 1 89.94 79 GLY A O 1
ATOM 590 N N . ARG A 1 80 ? 6.719 -24.578 -17.375 1 90.75 80 ARG A N 1
ATOM 591 C CA . ARG A 1 80 ? 5.633 -25.281 -18.062 1 90.75 80 ARG A CA 1
ATOM 592 C C . ARG A 1 80 ? 5.957 -25.484 -19.547 1 90.75 80 ARG A C 1
ATOM 594 O O . ARG A 1 80 ? 6.914 -24.906 -20.062 1 90.75 80 ARG A O 1
ATOM 601 N N . ARG A 1 81 ? 5.203 -26.344 -20.141 1 89.69 81 ARG A N 1
ATOM 602 C CA . ARG A 1 81 ? 5.312 -26.578 -21.578 1 89.69 81 ARG A CA 1
ATOM 603 C C . ARG A 1 81 ? 4.262 -25.781 -22.344 1 89.69 81 ARG A C 1
ATOM 605 O O . ARG A 1 81 ? 3.145 -25.594 -21.859 1 89.69 81 ARG A O 1
ATOM 612 N N . PHE A 1 82 ? 4.602 -25.359 -23.516 1 93.5 82 PHE A N 1
ATOM 613 C CA . PHE A 1 82 ? 3.707 -24.578 -24.359 1 93.5 82 PHE A CA 1
ATOM 614 C C . PHE A 1 82 ? 2.447 -25.359 -24.703 1 93.5 82 PHE A C 1
ATOM 616 O O . PHE A 1 82 ? 1.35 -24.812 -24.734 1 93.5 82 PHE A O 1
ATOM 623 N N . SER A 1 83 ? 2.584 -26.625 -24.812 1 91.44 83 SER A N 1
ATOM 624 C CA . SER A 1 83 ? 1.489 -27.469 -25.281 1 91.44 83 SER A CA 1
ATOM 625 C C . SER A 1 83 ? 0.548 -27.844 -24.141 1 91.44 83 SER A C 1
ATOM 627 O O . SER A 1 83 ? -0.52 -28.422 -24.375 1 91.44 83 SER A O 1
ATOM 629 N N . ASP A 1 84 ? 1 -27.547 -22.938 1 88.31 84 ASP A N 1
ATOM 630 C CA . ASP A 1 84 ? 0.109 -27.812 -21.812 1 88.31 84 ASP A CA 1
ATOM 631 C C . ASP A 1 84 ? -1.251 -27.156 -22.016 1 88.31 84 ASP A C 1
ATOM 633 O O . ASP A 1 84 ? -1.326 -25.984 -22.422 1 88.31 84 ASP A O 1
ATOM 637 N N . PHE A 1 85 ? -2.254 -27.875 -21.75 1 88.56 85 PHE A N 1
ATOM 638 C CA . PHE A 1 85 ? -3.613 -27.391 -21.969 1 88.56 85 PHE A CA 1
ATOM 639 C C . PHE A 1 85 ? -3.867 -26.109 -21.172 1 88.56 85 PHE A C 1
ATOM 641 O O . PHE A 1 85 ? -4.465 -25.172 -21.688 1 88.56 85 PHE A O 1
ATOM 648 N N . LYS A 1 86 ? -3.426 -26.109 -19.953 1 88.44 86 LYS A N 1
ATOM 649 C CA . LYS A 1 86 ? -3.652 -24.938 -19.109 1 88.44 86 LYS A CA 1
ATOM 650 C C . LYS A 1 86 ? -2.916 -23.719 -19.656 1 88.44 86 LYS A C 1
ATOM 652 O O . LYS A 1 86 ? -3.414 -22.594 -19.562 1 88.44 86 LYS A O 1
ATOM 657 N N . VAL A 1 87 ? -1.76 -23.891 -20.188 1 92.56 87 VAL A N 1
ATOM 658 C CA . VAL A 1 87 ? -0.989 -22.797 -20.766 1 92.56 87 VAL A CA 1
ATOM 659 C C . VAL A 1 87 ? -1.715 -22.25 -22 1 92.56 87 VAL A C 1
ATOM 661 O O . VAL A 1 87 ? -1.81 -21.047 -22.172 1 92.56 87 VAL A O 1
ATOM 664 N N . GLN A 1 88 ? -2.27 -23.156 -22.781 1 93.75 88 GLN A N 1
ATOM 665 C CA . GLN A 1 88 ? -3.004 -22.734 -23.969 1 93.75 88 GLN A CA 1
ATOM 666 C C . GLN A 1 88 ? -4.242 -21.922 -23.609 1 93.75 88 GLN A C 1
ATOM 668 O O . GLN A 1 88 ? -4.582 -20.953 -24.297 1 93.75 88 GLN A O 1
ATOM 673 N N . GLU A 1 89 ? -4.832 -22.312 -22.547 1 90.62 89 GLU A N 1
ATOM 674 C CA . GLU A 1 89 ? -5.996 -21.562 -22.062 1 90.62 89 GLU A CA 1
ATOM 675 C C . GLU A 1 89 ? -5.598 -20.188 -21.562 1 90.62 89 GLU A C 1
ATOM 677 O O . GLU A 1 89 ? -6.285 -19.188 -21.828 1 90.62 89 GLU A O 1
ATOM 682 N N . ASP A 1 90 ? -4.516 -20.078 -20.906 1 91.69 90 ASP A N 1
ATOM 683 C CA . ASP A 1 90 ? -4.043 -18.828 -20.328 1 91.69 90 ASP A CA 1
ATOM 684 C C . ASP A 1 90 ? -3.656 -17.828 -21.438 1 91.69 90 ASP A C 1
ATOM 686 O O . ASP A 1 90 ? -3.871 -16.625 -21.297 1 91.69 90 ASP A O 1
ATOM 690 N N . ILE A 1 91 ? -3.088 -18.344 -22.453 1 93 91 ILE A N 1
ATOM 691 C CA . ILE A 1 91 ? -2.576 -17.531 -23.547 1 93 91 ILE A CA 1
ATOM 692 C C . ILE A 1 91 ? -3.707 -16.688 -24.125 1 93 91 ILE A C 1
ATOM 694 O O . ILE A 1 91 ? -3.49 -15.539 -24.531 1 93 91 ILE A O 1
ATOM 698 N N . LYS A 1 92 ? -4.875 -17.234 -24.047 1 88 92 LYS A N 1
ATOM 699 C CA . LYS A 1 92 ? -6.023 -16.531 -24.609 1 88 92 LYS A CA 1
ATOM 700 C C . LYS A 1 92 ? -6.391 -15.305 -23.797 1 88 92 LYS A C 1
ATOM 702 O O . LYS A 1 92 ? -7.09 -14.414 -24.281 1 88 92 LYS A O 1
ATOM 707 N N . LEU A 1 93 ? -5.863 -15.281 -22.672 1 86.5 93 LEU A N 1
ATOM 708 C CA . LEU A 1 93 ? -6.281 -14.234 -21.75 1 86.5 93 LEU A CA 1
ATOM 709 C C . LEU A 1 93 ? -5.254 -13.109 -21.703 1 86.5 93 LEU A C 1
ATOM 711 O O . LEU A 1 93 ? -5.547 -12.008 -21.234 1 86.5 93 LEU A O 1
ATOM 715 N N . TRP A 1 94 ? -4.082 -13.344 -22.172 1 91.19 94 TRP A N 1
ATOM 716 C CA . TRP A 1 94 ? -3.014 -12.359 -22.094 1 91.19 94 TRP A CA 1
ATOM 717 C C . TRP A 1 94 ? -2.949 -11.508 -23.359 1 91.19 94 TRP A C 1
ATOM 719 O O . TRP A 1 94 ? -3.166 -12.016 -24.453 1 91.19 94 TRP A O 1
ATOM 729 N N . PRO A 1 95 ? -2.674 -10.219 -23.188 1 92.25 95 PRO A N 1
ATOM 730 C CA . PRO A 1 95 ? -2.543 -9.367 -24.375 1 92.25 95 PRO A CA 1
ATOM 731 C C . PRO A 1 95 ? -1.22 -9.57 -25.109 1 92.25 95 PRO A C 1
ATOM 733 O O . PRO A 1 95 ? -1.119 -9.273 -26.297 1 92.25 95 PRO A O 1
ATOM 736 N N . PHE A 1 96 ? -0.225 -10.07 -24.406 1 94.31 96 PHE A N 1
ATOM 737 C CA . PHE A 1 96 ? 1.071 -10.281 -25.047 1 94.31 96 PHE A CA 1
ATOM 738 C C . PHE A 1 96 ? 1.126 -11.641 -25.734 1 94.31 96 PHE A C 1
ATOM 740 O O . PHE A 1 96 ? 0.343 -12.531 -25.406 1 94.31 96 PHE A O 1
ATOM 747 N N . LYS A 1 97 ? 2.055 -11.742 -26.625 1 94.94 97 LYS A N 1
ATOM 748 C CA . LYS A 1 97 ? 2.146 -12.938 -27.453 1 94.94 97 LYS A CA 1
ATOM 749 C C . LYS A 1 97 ? 3.051 -13.984 -26.812 1 94.94 97 LYS A C 1
ATOM 751 O O . LYS A 1 97 ? 4.098 -13.648 -26.25 1 94.94 97 LYS A O 1
ATOM 756 N N . VAL A 1 98 ? 2.582 -15.227 -26.797 1 96.94 98 VAL A N 1
ATOM 757 C CA . VAL A 1 98 ? 3.359 -16.375 -26.344 1 96.94 98 VAL A CA 1
ATOM 758 C C . VAL A 1 98 ? 3.477 -17.391 -27.484 1 96.94 98 VAL A C 1
ATOM 760 O O . VAL A 1 98 ? 2.477 -17.766 -28.094 1 96.94 98 VAL A O 1
ATOM 763 N N . ILE A 1 99 ? 4.719 -17.781 -27.75 1 96.75 99 ILE A N 1
ATOM 764 C CA . ILE A 1 99 ? 4.941 -18.703 -28.859 1 96.75 99 ILE A CA 1
ATOM 765 C C . ILE A 1 99 ? 5.633 -19.969 -28.344 1 96.75 99 ILE A C 1
ATOM 767 O O . ILE A 1 99 ? 6.109 -20 -27.203 1 96.75 99 ILE A O 1
ATOM 771 N N . GLN A 1 100 ? 5.629 -20.969 -29.188 1 95.62 100 GLN A N 1
ATOM 772 C CA . GLN A 1 100 ? 6.309 -22.219 -28.875 1 95.62 100 GLN A CA 1
ATOM 773 C C . GLN A 1 100 ? 7.801 -22.125 -29.172 1 95.62 100 GLN A C 1
ATOM 775 O O . GLN A 1 100 ? 8.188 -21.922 -30.328 1 95.62 100 GLN A O 1
ATOM 780 N N . GLY A 1 101 ? 8.594 -22.219 -28.141 1 91.12 101 GLY A N 1
ATOM 781 C CA . GLY A 1 101 ? 10.039 -22.234 -28.312 1 91.12 101 GLY A CA 1
ATOM 782 C C . GLY A 1 101 ? 10.609 -23.625 -28.469 1 91.12 101 GLY A C 1
ATOM 783 O O . GLY A 1 101 ? 9.867 -24.594 -28.656 1 91.12 101 GLY A O 1
ATOM 784 N N . PRO A 1 102 ? 11.93 -23.656 -28.438 1 85.12 102 PRO A N 1
ATOM 785 C CA . PRO A 1 102 ? 12.57 -24.969 -28.516 1 85.12 102 PRO A CA 1
ATOM 786 C C . PRO A 1 102 ? 12.18 -25.891 -27.359 1 85.12 102 PRO A C 1
ATOM 788 O O . PRO A 1 102 ? 12.008 -25.438 -26.234 1 85.12 102 PRO A O 1
ATOM 791 N N . SER A 1 103 ? 11.992 -27.219 -27.609 1 80.81 103 SER A N 1
ATOM 792 C CA . SER A 1 103 ? 11.648 -28.234 -26.625 1 80.81 103 SER A CA 1
ATOM 793 C C . SER A 1 103 ? 10.305 -27.938 -25.969 1 80.81 103 SER A C 1
ATOM 795 O O . SER A 1 103 ? 10.141 -28.125 -24.766 1 80.81 103 SER A O 1
ATOM 797 N N . ASP A 1 104 ? 9.414 -27.219 -26.672 1 89.81 104 ASP A N 1
ATOM 798 C CA . ASP A 1 104 ? 8.031 -26.969 -26.266 1 89.81 104 ASP A CA 1
ATOM 799 C C . ASP A 1 104 ? 7.965 -26 -25.094 1 89.81 104 ASP A C 1
ATOM 801 O O . ASP A 1 104 ? 7.039 -26.062 -24.281 1 89.81 104 ASP A O 1
ATOM 805 N N . THR A 1 105 ? 9.031 -25.188 -25.062 1 90.62 105 THR A N 1
ATOM 806 C CA . THR A 1 105 ? 9.047 -24.188 -24 1 90.62 105 THR A CA 1
ATOM 807 C C . THR A 1 105 ? 8.266 -22.953 -24.406 1 90.62 105 THR A C 1
ATOM 809 O O . THR A 1 105 ? 8.398 -22.469 -25.547 1 90.62 105 THR A O 1
ATOM 812 N N . PRO A 1 106 ? 7.426 -22.422 -23.516 1 94.69 106 PRO A N 1
ATOM 813 C CA . PRO A 1 106 ? 6.738 -21.172 -23.859 1 94.69 106 PRO A CA 1
ATOM 814 C C . PRO A 1 106 ? 7.668 -19.969 -23.828 1 94.69 106 PRO A C 1
ATOM 816 O O . PRO A 1 106 ? 8.461 -19.812 -22.906 1 94.69 106 PRO A O 1
ATOM 819 N N . LYS A 1 107 ? 7.594 -19.141 -24.859 1 96.19 107 LYS A N 1
ATOM 820 C CA . LYS A 1 107 ? 8.383 -17.906 -24.953 1 96.19 107 LYS A CA 1
ATOM 821 C C . LYS A 1 107 ? 7.484 -16.688 -25.125 1 96.19 107 LYS A C 1
ATOM 823 O O . LYS A 1 107 ? 6.527 -16.719 -25.906 1 96.19 107 LYS A O 1
ATOM 828 N N . ILE A 1 108 ? 7.785 -15.664 -24.391 1 96.94 108 ILE A N 1
ATOM 829 C CA . ILE A 1 108 ? 7.039 -14.414 -24.453 1 96.94 108 ILE A CA 1
ATOM 830 C C . ILE A 1 108 ? 7.688 -13.477 -25.453 1 96.94 108 ILE A C 1
ATOM 832 O O . ILE A 1 108 ? 8.906 -13.266 -25.422 1 96.94 108 ILE A O 1
ATOM 836 N N . VAL A 1 109 ? 6.883 -12.969 -26.359 1 96.56 109 VAL A N 1
ATOM 837 C CA . VAL A 1 109 ? 7.391 -12.102 -27.422 1 96.56 109 VAL A CA 1
ATOM 838 C C . VAL A 1 109 ? 7.012 -10.648 -27.125 1 96.56 109 VAL A C 1
ATOM 840 O O . VAL A 1 109 ? 5.848 -10.352 -26.844 1 96.56 109 VAL A O 1
ATOM 843 N N . VAL A 1 110 ? 8.008 -9.75 -27.109 1 94.69 110 VAL A N 1
ATOM 844 C CA . VAL A 1 110 ? 7.758 -8.328 -26.906 1 94.69 110 VAL A CA 1
ATOM 845 C C . VAL A 1 110 ? 8.516 -7.512 -27.938 1 94.69 110 VAL A C 1
ATOM 847 O O . VAL A 1 110 ? 9.484 -7.992 -28.531 1 94.69 110 VAL A O 1
ATOM 850 N N . SER A 1 111 ? 7.977 -6.391 -28.266 1 91.69 111 SER A N 1
ATOM 851 C CA . SER A 1 111 ? 8.672 -5.422 -29.094 1 91.69 111 SER A CA 1
ATOM 852 C C . SER A 1 111 ? 9.422 -4.395 -28.25 1 91.69 111 SER A C 1
ATOM 854 O O . SER A 1 111 ? 8.82 -3.734 -27.406 1 91.69 111 SER A O 1
ATOM 856 N N . HIS A 1 112 ? 10.688 -4.352 -28.344 1 84.5 112 HIS A N 1
ATOM 857 C CA . HIS A 1 112 ? 11.523 -3.434 -27.578 1 84.5 112 HIS A CA 1
ATOM 858 C C . HIS A 1 112 ? 12.562 -2.756 -28.469 1 84.5 112 HIS A C 1
ATOM 860 O O . HIS A 1 112 ? 13.367 -3.43 -29.109 1 84.5 112 HIS A O 1
ATOM 866 N N . LYS A 1 113 ? 12.5 -1.457 -28.531 1 81.5 113 LYS A N 1
ATOM 867 C CA . LYS A 1 113 ? 13.422 -0.655 -29.312 1 81.5 113 LYS A CA 1
ATOM 868 C C . LYS A 1 113 ? 13.383 -1.059 -30.797 1 81.5 113 LYS A C 1
ATOM 870 O O . LYS A 1 113 ? 14.43 -1.269 -31.406 1 81.5 113 LYS A O 1
ATOM 875 N N . GLY A 1 114 ? 12.25 -1.34 -31.25 1 82.5 114 GLY A N 1
ATOM 876 C CA . GLY A 1 114 ? 12.023 -1.618 -32.656 1 82.5 114 GLY A CA 1
ATOM 877 C C . GLY A 1 114 ? 12.328 -3.053 -33.031 1 82.5 114 GLY A C 1
ATOM 878 O O . GLY A 1 114 ? 12.273 -3.412 -34.219 1 82.5 114 GLY A O 1
ATOM 879 N N . GLN A 1 115 ? 12.68 -3.812 -32.094 1 88.88 115 GLN A N 1
ATOM 880 C CA . GLN A 1 115 ? 13.008 -5.207 -32.375 1 88.88 115 GLN A CA 1
ATOM 881 C C . GLN A 1 115 ? 12.109 -6.152 -31.578 1 88.88 115 GLN A C 1
ATOM 883 O O . GLN A 1 115 ? 11.711 -5.84 -30.453 1 88.88 115 GLN A O 1
ATOM 888 N N . TRP A 1 116 ? 11.867 -7.258 -32.219 1 92.5 116 TRP A N 1
ATOM 889 C CA . TRP A 1 116 ? 11.133 -8.305 -31.516 1 92.5 116 TRP A CA 1
ATOM 890 C C . TRP A 1 116 ? 12.078 -9.164 -30.688 1 92.5 116 TRP A C 1
ATOM 892 O O . TRP A 1 116 ? 13.125 -9.602 -31.172 1 92.5 116 TRP A O 1
ATOM 902 N N . LYS A 1 117 ? 11.727 -9.289 -29.484 1 92.44 117 LYS A N 1
ATOM 903 C CA . LYS A 1 117 ? 12.539 -10.078 -28.562 1 92.44 117 LYS A CA 1
ATOM 904 C C . LYS A 1 117 ? 11.711 -11.195 -27.922 1 92.44 117 LYS A C 1
ATOM 906 O O . LYS A 1 117 ? 10.508 -11.039 -27.719 1 92.44 117 LYS A O 1
ATOM 911 N N . GLU A 1 118 ? 12.414 -12.281 -27.672 1 94.94 118 GLU A N 1
ATOM 912 C CA . GLU A 1 118 ? 11.789 -13.43 -27.031 1 94.94 118 GLU A CA 1
ATOM 913 C C . GLU A 1 118 ? 12.383 -13.672 -25.641 1 94.94 118 GLU A C 1
ATOM 915 O O . GLU A 1 118 ? 13.602 -13.625 -25.469 1 94.94 118 GLU A O 1
ATOM 920 N N . PHE A 1 119 ? 11.531 -13.859 -24.688 1 94.56 119 PHE A N 1
ATOM 921 C CA . PHE A 1 119 ? 11.977 -14.109 -23.328 1 94.56 119 PHE A CA 1
ATOM 922 C C . PHE A 1 119 ? 11.344 -15.383 -22.781 1 94.56 119 PHE A C 1
ATOM 924 O O . PHE A 1 119 ? 10.18 -15.68 -23.062 1 94.56 119 PHE A O 1
ATOM 931 N N . LEU A 1 120 ? 12.117 -16.141 -22.047 1 94.19 120 LEU A N 1
ATOM 932 C CA . LEU A 1 120 ? 11.555 -17.219 -21.234 1 94.19 120 LEU A CA 1
ATOM 933 C C . LEU A 1 120 ? 10.859 -16.672 -20 1 94.19 120 LEU A C 1
ATOM 935 O O . LEU A 1 120 ? 11.133 -15.539 -19.578 1 94.19 120 LEU A O 1
ATOM 939 N N . ALA A 1 121 ? 9.898 -17.484 -19.453 1 94.94 121 ALA A N 1
ATOM 940 C CA . ALA A 1 121 ? 9.25 -17.094 -18.203 1 94.94 121 ALA A CA 1
ATOM 941 C C . ALA A 1 121 ? 10.281 -16.922 -17.094 1 94.94 121 ALA A C 1
ATOM 943 O O . ALA A 1 121 ? 10.117 -16.062 -16.219 1 94.94 121 ALA A O 1
ATOM 944 N N . GLU A 1 122 ? 11.352 -17.703 -17.125 1 94.5 122 GLU A N 1
ATOM 945 C CA . GLU A 1 122 ? 12.438 -17.625 -16.156 1 94.5 122 GLU A CA 1
ATOM 946 C C . GLU A 1 122 ? 13.133 -16.266 -16.219 1 94.5 122 GLU A C 1
ATOM 948 O O . GLU A 1 122 ? 13.469 -15.688 -15.18 1 94.5 122 GLU A O 1
ATOM 953 N N . GLU A 1 123 ? 13.273 -15.781 -17.406 1 95.06 123 GLU A N 1
ATOM 954 C CA . GLU A 1 123 ? 13.914 -14.484 -17.594 1 95.06 123 GLU A CA 1
ATOM 955 C C . GLU A 1 123 ? 13.055 -13.352 -17.047 1 95.06 123 GLU A C 1
ATOM 957 O O . GLU A 1 123 ? 13.555 -12.445 -16.375 1 95.06 123 GLU A O 1
ATOM 962 N N . ILE A 1 124 ? 11.789 -13.43 -17.344 1 96.75 124 ILE A N 1
ATOM 963 C CA . ILE A 1 124 ? 10.867 -12.406 -16.844 1 96.75 124 ILE A CA 1
ATOM 964 C C . ILE A 1 124 ? 10.836 -12.438 -15.32 1 96.75 124 ILE A C 1
ATOM 966 O O . ILE A 1 124 ? 10.898 -11.391 -14.672 1 96.75 124 ILE A O 1
ATOM 970 N N . SER A 1 125 ? 10.695 -13.617 -14.789 1 97.25 125 SER A N 1
ATOM 971 C CA . SER A 1 125 ? 10.68 -13.766 -13.336 1 97.25 125 SER A CA 1
ATOM 972 C C . SER A 1 125 ? 11.984 -13.273 -12.719 1 97.25 125 SER A C 1
ATOM 974 O O . SER A 1 125 ? 11.977 -12.734 -11.609 1 97.25 125 SER A O 1
ATOM 976 N N . SER A 1 126 ? 13.094 -13.492 -13.445 1 96.88 126 SER A N 1
ATOM 977 C CA . SER A 1 126 ? 14.383 -13.031 -12.945 1 96.88 126 SER A CA 1
ATOM 978 C C . SER A 1 126 ? 14.422 -11.508 -12.852 1 96.88 126 SER A C 1
ATOM 980 O O . SER A 1 126 ? 15.07 -10.953 -11.953 1 96.88 126 SER A O 1
ATOM 982 N N . MET A 1 127 ? 13.742 -10.852 -13.766 1 96.69 127 MET A N 1
ATOM 983 C CA . MET A 1 127 ? 13.664 -9.391 -13.703 1 96.69 127 MET A CA 1
ATOM 984 C C . MET A 1 127 ? 12.938 -8.945 -12.438 1 96.69 127 MET A C 1
ATOM 986 O O . MET A 1 127 ? 13.359 -7.98 -11.789 1 96.69 127 MET A O 1
ATOM 990 N N . ILE A 1 128 ? 11.898 -9.625 -12.062 1 97.5 128 ILE A N 1
ATOM 991 C CA . ILE A 1 128 ? 11.141 -9.32 -10.852 1 97.5 128 ILE A CA 1
ATOM 992 C C . ILE A 1 128 ? 12 -9.594 -9.625 1 97.5 128 ILE A C 1
ATOM 994 O O . ILE A 1 128 ? 12.07 -8.773 -8.703 1 97.5 128 ILE A O 1
ATOM 998 N N . LEU A 1 129 ? 12.664 -10.75 -9.648 1 97.94 129 LEU A N 1
ATOM 999 C CA . LEU A 1 129 ? 13.562 -11.117 -8.547 1 97.94 129 LEU A CA 1
ATOM 1000 C C . LEU A 1 129 ? 14.695 -10.109 -8.422 1 97.94 129 LEU A C 1
ATOM 1002 O O . LEU A 1 129 ? 15.109 -9.773 -7.309 1 97.94 129 LEU A O 1
ATOM 1006 N N . GLY A 1 130 ? 15.195 -9.711 -9.57 1 96.06 130 GLY A N 1
ATOM 1007 C CA . GLY A 1 130 ? 16.219 -8.672 -9.562 1 96.06 130 GLY A CA 1
ATOM 1008 C C . GLY A 1 130 ? 15.75 -7.383 -8.906 1 96.06 130 GLY A C 1
ATOM 1009 O O . GLY A 1 130 ? 16.516 -6.742 -8.18 1 96.06 130 GLY A O 1
ATOM 1010 N N . LYS A 1 131 ? 14.523 -7.027 -9.195 1 95.94 131 LYS A N 1
ATOM 1011 C CA . LYS A 1 131 ? 13.945 -5.836 -8.578 1 95.94 131 LYS A CA 1
ATOM 1012 C C . LYS A 1 131 ? 13.852 -5.996 -7.066 1 95.94 131 LYS A C 1
ATOM 1014 O O . LYS A 1 131 ? 14.094 -5.043 -6.32 1 95.94 131 LYS A O 1
ATOM 1019 N N . MET A 1 132 ? 13.445 -7.168 -6.586 1 97.69 132 MET A N 1
ATOM 1020 C CA . MET A 1 132 ? 13.406 -7.453 -5.152 1 97.69 132 MET A CA 1
ATOM 1021 C C . MET A 1 132 ? 14.797 -7.316 -4.535 1 97.69 132 MET A C 1
ATOM 1023 O O . MET A 1 132 ? 14.945 -6.742 -3.457 1 97.69 132 MET A O 1
ATOM 1027 N N . LYS A 1 133 ? 15.773 -7.844 -5.219 1 96.81 133 LYS A N 1
ATOM 1028 C CA . LYS A 1 133 ? 17.156 -7.758 -4.773 1 96.81 133 LYS A CA 1
ATOM 1029 C C . LYS A 1 133 ? 17.609 -6.305 -4.66 1 96.81 133 LYS A C 1
ATOM 1031 O O . LYS A 1 133 ? 18.188 -5.906 -3.648 1 96.81 133 LYS A O 1
ATOM 1036 N N . GLU A 1 134 ? 17.328 -5.562 -5.688 1 94.12 134 GLU A N 1
ATOM 1037 C CA . GLU A 1 134 ? 17.703 -4.152 -5.707 1 94.12 134 GLU A CA 1
ATOM 1038 C C . GLU A 1 134 ? 17.047 -3.396 -4.551 1 94.12 134 GLU A C 1
ATOM 1040 O O . GLU A 1 134 ? 17.688 -2.551 -3.918 1 94.12 134 GLU A O 1
ATOM 1045 N N . THR A 1 135 ? 15.805 -3.646 -4.316 1 93.5 135 THR A N 1
ATOM 1046 C CA . THR A 1 135 ? 15.07 -3.008 -3.23 1 93.5 135 THR A CA 1
ATOM 1047 C C . THR A 1 135 ? 15.703 -3.33 -1.881 1 93.5 135 THR A C 1
ATOM 1049 O O . THR A 1 135 ? 15.867 -2.443 -1.041 1 93.5 135 THR A O 1
ATOM 1052 N N . ALA A 1 136 ? 16.062 -4.551 -1.691 1 95.44 136 ALA A N 1
ATOM 1053 C CA . ALA A 1 136 ? 16.688 -4.977 -0.442 1 95.44 136 ALA A CA 1
ATOM 1054 C C . ALA A 1 136 ? 18.062 -4.332 -0.271 1 95.44 136 ALA A C 1
ATOM 1056 O O . ALA A 1 136 ? 18.406 -3.896 0.827 1 95.44 136 ALA A O 1
ATOM 1057 N N . GLU A 1 137 ? 18.812 -4.262 -1.337 1 93.88 137 GLU A N 1
ATOM 1058 C CA . GLU A 1 137 ? 20.141 -3.666 -1.281 1 93.88 137 GLU A CA 1
ATOM 1059 C C . GLU A 1 137 ? 20.062 -2.18 -0.941 1 93.88 137 GLU A C 1
ATOM 1061 O O . GLU A 1 137 ? 20.875 -1.675 -0.16 1 93.88 137 GLU A O 1
ATOM 1066 N N . ALA A 1 138 ? 19.125 -1.553 -1.525 1 86.5 138 ALA A N 1
ATOM 1067 C CA . ALA A 1 138 ? 18.938 -0.132 -1.241 1 86.5 138 ALA A CA 1
ATOM 1068 C C . ALA A 1 138 ? 18.594 0.092 0.228 1 86.5 138 ALA A C 1
ATOM 1070 O O . ALA A 1 138 ? 19.094 1.034 0.852 1 86.5 138 ALA A O 1
ATOM 1071 N N . TYR A 1 139 ? 17.766 -0.698 0.826 1 86 139 TYR A N 1
ATOM 1072 C CA . TYR A 1 139 ? 17.328 -0.598 2.213 1 86 139 TYR A CA 1
ATOM 1073 C C . TYR A 1 139 ? 18.453 -0.936 3.174 1 86 139 TYR A C 1
ATOM 1075 O O . TYR A 1 139 ? 18.625 -0.27 4.199 1 86 139 TYR A O 1
ATOM 1083 N N . LEU A 1 140 ? 19.25 -1.961 2.779 1 86.81 140 LEU A N 1
ATOM 1084 C CA . LEU A 1 140 ? 20.281 -2.484 3.676 1 86.81 140 LEU A CA 1
ATOM 1085 C C . LEU A 1 140 ? 21.594 -1.729 3.5 1 86.81 140 LEU A C 1
ATOM 1087 O O . LEU A 1 140 ? 22.453 -1.756 4.383 1 86.81 140 LEU A O 1
ATOM 1091 N N . GLY A 1 141 ? 21.797 -1.105 2.332 1 83.5 141 GLY A N 1
ATOM 1092 C CA . GLY A 1 141 ? 23.062 -0.465 2.027 1 83.5 141 GLY A CA 1
ATOM 1093 C C . GLY A 1 141 ? 24.188 -1.454 1.797 1 83.5 141 GLY A C 1
ATOM 1094 O O . GLY A 1 141 ? 25.359 -1.117 1.967 1 83.5 141 GLY A O 1
ATOM 1095 N N . LYS A 1 142 ? 23.797 -2.725 1.581 1 89.5 142 LYS A N 1
ATOM 1096 C CA . LYS A 1 142 ? 24.75 -3.807 1.352 1 89.5 142 LYS A CA 1
ATOM 1097 C C . LYS A 1 142 ? 24.344 -4.66 0.155 1 89.5 142 LYS A C 1
ATOM 1099 O O . LYS A 1 142 ? 23.172 -4.656 -0.241 1 89.5 142 LYS A O 1
ATOM 1104 N N . VAL A 1 143 ? 25.281 -5.305 -0.401 1 93.06 143 VAL A N 1
ATOM 1105 C CA . VAL A 1 143 ? 25.016 -6.215 -1.511 1 93.06 143 VAL A CA 1
ATOM 1106 C C . VAL A 1 143 ? 24.328 -7.477 -0.99 1 93.06 143 VAL A C 1
ATOM 1108 O O . VAL A 1 143 ? 24.719 -8.016 0.05 1 93.06 143 VAL A O 1
ATOM 1111 N N . VAL A 1 144 ? 23.328 -7.898 -1.673 1 95.38 144 VAL A N 1
ATOM 1112 C CA . VAL A 1 144 ? 22.578 -9.102 -1.325 1 95.38 144 VAL A CA 1
ATOM 1113 C C . VAL A 1 144 ? 22.906 -10.219 -2.316 1 95.38 144 VAL A C 1
ATOM 1115 O O . VAL A 1 144 ? 22.812 -10.023 -3.531 1 95.38 144 VAL A O 1
ATOM 1118 N N . LYS A 1 145 ? 23.234 -11.352 -1.801 1 94.81 145 LYS A N 1
ATOM 1119 C CA . LYS A 1 145 ? 23.594 -12.461 -2.68 1 94.81 145 LYS A CA 1
ATOM 1120 C C . LYS A 1 145 ? 22.703 -13.68 -2.41 1 94.81 145 LYS A C 1
ATOM 1122 O O . LYS A 1 145 ? 22.422 -14.461 -3.318 1 94.81 145 LYS A O 1
ATOM 1127 N N . ASN A 1 146 ? 22.359 -13.883 -1.15 1 96.5 146 ASN A N 1
ATOM 1128 C CA . ASN A 1 146 ? 21.625 -15.078 -0.746 1 96.5 146 ASN A CA 1
ATOM 1129 C C . ASN A 1 146 ? 20.141 -14.789 -0.551 1 96.5 146 ASN A C 1
ATOM 1131 O O . ASN A 1 146 ? 19.766 -13.727 -0.051 1 96.5 146 ASN A O 1
ATOM 1135 N N . ALA A 1 147 ? 19.297 -15.734 -1.055 1 97.81 147 ALA A N 1
ATOM 1136 C CA . ALA A 1 147 ? 17.859 -15.523 -0.911 1 97.81 147 ALA A CA 1
ATOM 1137 C C . ALA A 1 147 ? 17.125 -16.859 -0.721 1 97.81 147 ALA A C 1
ATOM 1139 O O . ALA A 1 147 ? 17.594 -17.891 -1.177 1 97.81 147 ALA A O 1
ATOM 1140 N N . VAL A 1 148 ? 16.141 -16.828 0.049 1 97.69 148 VAL A N 1
ATOM 1141 C CA . VAL A 1 148 ? 15.109 -17.859 0.072 1 97.69 148 VAL A CA 1
ATOM 1142 C C . VAL A 1 148 ? 13.906 -17.422 -0.756 1 97.69 148 VAL A C 1
ATOM 1144 O O . VAL A 1 148 ? 13.375 -16.328 -0.549 1 97.69 148 VAL A O 1
ATOM 1147 N N . ILE A 1 149 ? 13.492 -18.188 -1.711 1 98 149 ILE A N 1
ATOM 1148 C CA . ILE A 1 149 ? 12.383 -17.844 -2.59 1 98 149 ILE A CA 1
ATOM 1149 C C . ILE A 1 149 ? 11.219 -18.812 -2.354 1 98 149 ILE A C 1
ATOM 1151 O O . ILE A 1 149 ? 11.43 -20.016 -2.186 1 98 149 ILE A O 1
ATOM 1155 N N . THR A 1 150 ? 10.07 -18.266 -2.312 1 97.12 150 THR A N 1
ATOM 1156 C CA . THR A 1 150 ? 8.906 -19.094 -2.059 1 97.12 150 THR A CA 1
ATOM 1157 C C . THR A 1 150 ? 8.281 -19.562 -3.369 1 97.12 150 THR A C 1
ATOM 1159 O O . THR A 1 150 ? 8.438 -18.922 -4.406 1 97.12 150 THR A O 1
ATOM 1162 N N . VAL A 1 151 ? 7.645 -20.672 -3.328 1 94.88 151 VAL A N 1
ATOM 1163 C CA . VAL A 1 151 ? 6.914 -21.234 -4.457 1 94.88 151 VAL A CA 1
ATOM 1164 C C . VAL A 1 151 ? 5.586 -21.828 -3.977 1 94.88 151 VAL A C 1
ATOM 1166 O O . VAL A 1 151 ? 5.453 -22.188 -2.809 1 94.88 151 VAL A O 1
ATOM 1169 N N . PRO A 1 152 ? 4.598 -21.844 -4.891 1 92.94 152 PRO A N 1
ATOM 1170 C CA . PRO A 1 152 ? 3.373 -22.547 -4.52 1 92.94 152 PRO A CA 1
ATOM 1171 C C . PRO A 1 152 ? 3.637 -24 -4.105 1 92.94 152 PRO A C 1
ATOM 1173 O O . PRO A 1 152 ? 4.551 -24.641 -4.629 1 92.94 152 PRO A O 1
ATOM 1176 N N . ALA A 1 153 ? 2.877 -24.531 -3.178 1 88.88 153 ALA A N 1
ATOM 1177 C CA . ALA A 1 153 ? 3.088 -25.891 -2.674 1 88.88 153 ALA A CA 1
ATOM 1178 C C . ALA A 1 153 ? 2.865 -26.922 -3.773 1 88.88 153 ALA A C 1
ATOM 1180 O O . ALA A 1 153 ? 3.49 -27.984 -3.77 1 88.88 153 ALA A O 1
ATOM 1181 N N . TYR A 1 154 ? 2.047 -26.594 -4.73 1 84.31 154 TYR A N 1
ATOM 1182 C CA . TYR A 1 154 ? 1.636 -27.562 -5.734 1 84.31 154 TYR A CA 1
ATOM 1183 C C . TYR A 1 154 ? 2.494 -27.453 -6.988 1 84.31 154 TYR A C 1
ATOM 1185 O O . TYR A 1 154 ? 2.166 -28.031 -8.023 1 84.31 154 TYR A O 1
ATOM 1193 N N . PHE A 1 155 ? 3.611 -26.688 -6.934 1 87.56 155 PHE A N 1
ATOM 1194 C CA . PHE A 1 155 ? 4.574 -26.625 -8.023 1 87.56 155 PHE A CA 1
ATOM 1195 C C . PHE A 1 155 ? 5.254 -27.984 -8.219 1 87.56 155 PHE A C 1
ATOM 1197 O O . PHE A 1 155 ? 5.629 -28.641 -7.25 1 87.56 155 PHE A O 1
ATOM 1204 N N . ASN A 1 156 ? 5.426 -28.406 -9.406 1 83.56 156 ASN A N 1
ATOM 1205 C CA . ASN A 1 156 ? 6.164 -29.625 -9.695 1 83.56 156 ASN A CA 1
ATOM 1206 C C . ASN A 1 156 ? 7.668 -29.375 -9.758 1 83.56 156 ASN A C 1
ATOM 1208 O O . ASN A 1 156 ? 8.125 -28.266 -9.484 1 83.56 156 ASN A O 1
ATOM 1212 N N . ASP A 1 157 ? 8.375 -30.375 -10.023 1 83.44 157 ASP A N 1
ATOM 1213 C CA . ASP A 1 157 ? 9.828 -30.297 -10 1 83.44 157 ASP A CA 1
ATOM 1214 C C . ASP A 1 157 ? 10.344 -29.328 -11.055 1 83.44 157 ASP A C 1
ATOM 1216 O O . ASP A 1 157 ? 11.25 -28.531 -10.781 1 83.44 157 ASP A O 1
ATOM 1220 N N . SER A 1 158 ? 9.812 -29.391 -12.227 1 83.94 158 SER A N 1
ATOM 1221 C CA . SER A 1 158 ? 10.25 -28.5 -13.305 1 83.94 158 SER A CA 1
ATOM 1222 C C . SER A 1 158 ? 10.016 -27.031 -12.953 1 83.94 158 SER A C 1
ATOM 1224 O O . SER A 1 158 ? 10.852 -26.188 -13.258 1 83.94 158 SER A O 1
ATOM 1226 N N . GLN A 1 159 ? 8.93 -26.797 -12.398 1 89.62 159 GLN A N 1
ATOM 1227 C CA . GLN A 1 159 ? 8.578 -25.438 -12 1 89.62 159 GLN A CA 1
ATOM 1228 C C . GLN A 1 159 ? 9.508 -24.938 -10.898 1 89.62 159 GLN A C 1
ATOM 1230 O O . GLN A 1 159 ? 9.922 -23.766 -10.906 1 89.62 159 GLN A O 1
ATOM 1235 N N . ARG A 1 160 ? 9.828 -25.75 -9.992 1 89.94 160 ARG A N 1
ATOM 1236 C CA . ARG A 1 160 ? 10.742 -25.406 -8.906 1 89.94 160 ARG A CA 1
ATOM 1237 C C . ARG A 1 160 ? 12.141 -25.109 -9.438 1 89.94 160 ARG A C 1
ATOM 1239 O O . ARG A 1 160 ? 12.758 -24.109 -9.062 1 89.94 160 ARG A O 1
ATOM 1246 N N . GLN A 1 161 ? 12.586 -26.016 -10.242 1 88.12 161 GLN A N 1
ATOM 1247 C CA . GLN A 1 161 ? 13.914 -25.812 -10.82 1 88.12 161 GLN A CA 1
ATOM 1248 C C . GLN A 1 161 ? 13.961 -24.531 -11.641 1 88.12 161 GLN A C 1
ATOM 1250 O O . GLN A 1 161 ? 14.945 -23.781 -11.562 1 88.12 161 GLN A O 1
ATOM 1255 N N . ALA A 1 162 ? 12.93 -24.328 -12.453 1 92.25 162 ALA A N 1
ATOM 1256 C CA . ALA A 1 162 ? 12.867 -23.109 -13.258 1 92.25 162 ALA A CA 1
ATOM 1257 C C . ALA A 1 162 ? 12.898 -21.859 -12.367 1 92.25 162 ALA A C 1
ATOM 1259 O O . ALA A 1 162 ? 13.492 -20.844 -12.742 1 92.25 162 ALA A O 1
ATOM 1260 N N . THR A 1 163 ? 12.242 -21.891 -11.234 1 94.44 163 THR A N 1
ATOM 1261 C CA . THR A 1 163 ? 12.266 -20.781 -10.289 1 94.44 163 THR A CA 1
ATOM 1262 C C . THR A 1 163 ? 13.664 -20.562 -9.734 1 94.44 163 THR A C 1
ATOM 1264 O O . THR A 1 163 ? 14.117 -19.422 -9.594 1 94.44 163 THR A O 1
ATOM 1267 N N . LYS A 1 164 ? 14.312 -21.656 -9.383 1 92.5 164 LYS A N 1
ATOM 1268 C CA . LYS A 1 164 ? 15.688 -21.562 -8.914 1 92.5 164 LYS A CA 1
ATOM 1269 C C . LYS A 1 164 ? 16.594 -20.938 -9.969 1 92.5 164 LYS A C 1
ATOM 1271 O O . LYS A 1 164 ? 17.438 -20.094 -9.656 1 92.5 164 LYS A O 1
ATOM 1276 N N . ASP A 1 165 ? 16.406 -21.359 -11.219 1 92.56 165 ASP A N 1
ATOM 1277 C CA . ASP A 1 165 ? 17.156 -20.781 -12.328 1 92.56 165 ASP A CA 1
ATOM 1278 C C . ASP A 1 165 ? 16.906 -19.281 -12.461 1 92.56 165 ASP A C 1
ATOM 1280 O O . ASP A 1 165 ? 17.828 -18.516 -12.727 1 92.56 165 ASP A O 1
ATOM 1284 N N . ALA A 1 166 ? 15.648 -18.906 -12.352 1 95.75 166 ALA A N 1
ATOM 1285 C CA . ALA A 1 166 ? 15.312 -17.484 -12.391 1 95.75 166 ALA A CA 1
ATOM 1286 C C . ALA A 1 166 ? 16.078 -16.703 -11.32 1 95.75 166 ALA A C 1
ATOM 1288 O O . ALA A 1 166 ? 16.531 -15.586 -11.562 1 95.75 166 ALA A O 1
ATOM 1289 N N . GLY A 1 167 ? 16.172 -17.297 -10.141 1 96.12 167 GLY A N 1
ATOM 1290 C CA . GLY A 1 167 ? 16.969 -16.688 -9.086 1 96.12 167 GLY A CA 1
ATOM 1291 C C . GLY A 1 167 ? 18.422 -16.516 -9.469 1 96.12 167 GLY A C 1
ATOM 1292 O O . GLY A 1 167 ? 19.016 -15.453 -9.242 1 96.12 167 GLY A O 1
ATOM 1293 N N . ALA A 1 168 ? 18.969 -17.516 -10.047 1 92.88 168 ALA A N 1
ATOM 1294 C CA . ALA A 1 168 ? 20.359 -17.469 -10.477 1 92.88 168 ALA A CA 1
ATOM 1295 C C . ALA A 1 168 ? 20.578 -16.391 -11.531 1 92.88 168 ALA A C 1
ATOM 1297 O O . ALA A 1 168 ? 21.562 -15.656 -11.492 1 92.88 168 ALA A O 1
ATOM 1298 N N . ILE A 1 169 ? 19.672 -16.312 -12.477 1 93.38 169 ILE A N 1
ATOM 1299 C CA . ILE A 1 169 ? 19.75 -15.312 -13.539 1 93.38 169 ILE A CA 1
ATOM 1300 C C . ILE A 1 169 ? 19.719 -13.914 -12.93 1 93.38 169 ILE A C 1
ATOM 1302 O O . ILE A 1 169 ? 20.391 -13.008 -13.43 1 93.38 169 ILE A O 1
ATOM 1306 N N . ALA A 1 170 ? 19.016 -13.742 -11.82 1 95.19 170 ALA A N 1
ATOM 1307 C CA . ALA A 1 170 ? 18.891 -12.453 -11.141 1 95.19 170 ALA A CA 1
ATOM 1308 C C . ALA A 1 170 ? 20.141 -12.156 -10.312 1 95.19 170 ALA A C 1
ATOM 1310 O O . ALA A 1 170 ? 20.234 -11.086 -9.703 1 95.19 170 ALA A O 1
ATOM 1311 N N . GLY A 1 171 ? 21.062 -13.094 -10.258 1 91.69 171 GLY A N 1
ATOM 1312 C CA . GLY A 1 171 ? 22.266 -12.914 -9.461 1 91.69 171 GLY A CA 1
ATOM 1313 C C . GLY A 1 171 ? 22.094 -13.312 -8.008 1 91.69 171 GLY A C 1
ATOM 1314 O O . GLY A 1 171 ? 22.812 -12.844 -7.137 1 91.69 171 GLY A O 1
ATOM 1315 N N . LEU A 1 172 ? 21.125 -14.125 -7.762 1 95.44 172 LEU A N 1
ATOM 1316 C CA . LEU A 1 172 ? 20.859 -14.594 -6.406 1 95.44 172 LEU A CA 1
ATOM 1317 C C . LEU A 1 172 ? 21.297 -16.047 -6.234 1 95.44 172 LEU A C 1
ATOM 1319 O O . LEU A 1 172 ? 21.125 -16.859 -7.145 1 95.44 172 LEU A O 1
ATOM 1323 N N . ASN A 1 173 ? 21.906 -16.266 -5.16 1 95.19 173 ASN A N 1
ATOM 1324 C CA . ASN A 1 173 ? 22.109 -17.625 -4.703 1 95.19 173 ASN A CA 1
ATOM 1325 C C . ASN A 1 173 ? 20.906 -18.125 -3.9 1 95.19 173 ASN A C 1
ATOM 1327 O O . ASN A 1 173 ? 20.75 -17.781 -2.73 1 95.19 173 ASN A O 1
ATOM 1331 N N . VAL A 1 174 ? 20.125 -18.953 -4.547 1 95.06 174 VAL A N 1
ATOM 1332 C CA . VAL A 1 174 ? 18.938 -19.469 -3.865 1 95.06 174 VAL A CA 1
ATOM 1333 C C . VAL A 1 174 ? 19.344 -20.562 -2.877 1 95.06 174 VAL A C 1
ATOM 1335 O O . VAL A 1 174 ? 19.484 -21.719 -3.256 1 95.06 174 VAL A O 1
ATOM 1338 N N . ILE A 1 175 ? 19.391 -20.234 -1.646 1 93.88 175 ILE A N 1
ATOM 1339 C CA . ILE A 1 175 ? 19.938 -21.141 -0.641 1 93.88 175 ILE A CA 1
ATOM 1340 C C . ILE A 1 175 ? 18.875 -22.141 -0.216 1 93.88 175 ILE A C 1
ATOM 1342 O O . ILE A 1 175 ? 19.188 -23.219 0.295 1 93.88 175 ILE A O 1
ATOM 1346 N N . ARG A 1 176 ? 17.641 -21.719 -0.415 1 93 176 ARG A N 1
ATOM 1347 C CA . ARG A 1 176 ? 16.531 -22.609 -0.107 1 93 176 ARG A CA 1
ATOM 1348 C C . ARG A 1 176 ? 15.25 -22.156 -0.793 1 93 176 ARG A C 1
ATOM 1350 O O . ARG A 1 176 ? 15.062 -20.953 -1.024 1 93 176 ARG A O 1
ATOM 1357 N N . MET A 1 177 ? 14.5 -23.094 -1.194 1 93.69 177 MET A N 1
ATOM 1358 C CA . MET A 1 177 ? 13.125 -22.828 -1.61 1 93.69 177 MET A CA 1
ATOM 1359 C C . MET A 1 177 ? 12.133 -23.312 -0.559 1 93.69 177 MET A C 1
ATOM 1361 O O . MET A 1 177 ? 12.344 -24.359 0.06 1 93.69 177 MET A O 1
ATOM 1365 N N . ILE A 1 178 ? 11.109 -22.562 -0.359 1 94.06 178 ILE A N 1
ATOM 1366 C CA . ILE A 1 178 ? 10.117 -22.953 0.64 1 94.06 178 ILE A CA 1
ATOM 1367 C C . ILE A 1 178 ? 8.711 -22.797 0.065 1 94.06 178 ILE A C 1
ATOM 1369 O O . ILE A 1 178 ? 8.469 -21.922 -0.766 1 94.06 178 ILE A O 1
ATOM 1373 N N . ASN A 1 179 ? 7.855 -23.75 0.454 1 93.44 179 ASN A N 1
ATOM 1374 C CA . ASN A 1 179 ? 6.465 -23.641 0.023 1 93.44 179 ASN A CA 1
ATOM 1375 C C . ASN A 1 179 ? 5.781 -22.422 0.634 1 93.44 179 ASN A C 1
ATOM 1377 O O . ASN A 1 179 ? 5.945 -22.141 1.823 1 93.44 179 ASN A O 1
ATOM 1381 N N . GLU A 1 180 ? 5.035 -21.703 -0.2 1 95.19 180 GLU A N 1
ATOM 1382 C CA . GLU A 1 180 ? 4.344 -20.484 0.213 1 95.19 180 GLU A CA 1
ATOM 1383 C C . GLU A 1 180 ? 3.492 -20.719 1.454 1 95.19 180 GLU A C 1
ATOM 1385 O O . GLU A 1 180 ? 3.619 -20.016 2.451 1 95.19 180 GLU A O 1
ATOM 1390 N N . PRO A 1 181 ? 2.635 -21.734 1.542 1 94.25 181 PRO A N 1
ATOM 1391 C CA . PRO A 1 181 ? 1.836 -21.953 2.752 1 94.25 181 PRO A CA 1
ATOM 1392 C C . PRO A 1 181 ? 2.691 -22.266 3.977 1 94.25 181 PRO A C 1
ATOM 1394 O O . PRO A 1 181 ? 2.348 -21.859 5.094 1 94.25 181 PRO A O 1
ATOM 1397 N N . THR A 1 182 ? 3.809 -23.016 3.779 1 93.56 182 THR A N 1
ATOM 1398 C CA . THR A 1 182 ? 4.711 -23.312 4.887 1 93.56 182 THR A CA 1
ATOM 1399 C C . THR A 1 182 ? 5.32 -22.031 5.445 1 93.56 182 THR A C 1
ATOM 1401 O O . THR A 1 182 ? 5.406 -21.859 6.664 1 93.56 182 THR A O 1
ATOM 1404 N N . ALA A 1 183 ? 5.746 -21.172 4.52 1 95.81 183 ALA A N 1
ATOM 1405 C CA . ALA A 1 183 ? 6.277 -19.875 4.93 1 95.81 183 ALA A CA 1
ATOM 1406 C C . ALA A 1 183 ? 5.246 -19.094 5.738 1 95.81 183 ALA A C 1
ATOM 1408 O O . ALA A 1 183 ? 5.578 -18.5 6.766 1 95.81 183 ALA A O 1
ATOM 1409 N N . ALA A 1 184 ? 4.035 -19.078 5.285 1 95.31 184 ALA A N 1
ATOM 1410 C CA . ALA A 1 184 ? 2.961 -18.359 5.973 1 95.31 184 ALA A CA 1
ATOM 1411 C C . ALA A 1 184 ? 2.711 -18.953 7.359 1 95.31 184 ALA A C 1
ATOM 1413 O O . ALA A 1 184 ? 2.426 -18.219 8.305 1 95.31 184 ALA A O 1
ATOM 1414 N N . ALA A 1 185 ? 2.816 -20.25 7.48 1 93.56 185 ALA A N 1
ATOM 1415 C CA . ALA A 1 185 ? 2.625 -20.922 8.766 1 93.56 185 ALA A CA 1
ATOM 1416 C C . ALA A 1 185 ? 3.719 -20.516 9.758 1 93.56 185 ALA A C 1
ATOM 1418 O O . ALA A 1 185 ? 3.461 -20.391 10.953 1 93.56 185 ALA A O 1
ATOM 1419 N N . ILE A 1 186 ? 4.906 -20.422 9.227 1 92.81 186 ILE A N 1
ATOM 1420 C CA . ILE A 1 186 ? 6.016 -19.984 10.062 1 92.81 186 ILE A CA 1
ATOM 1421 C C . ILE A 1 186 ? 5.707 -18.594 10.633 1 92.81 186 ILE A C 1
ATOM 1423 O O . ILE A 1 186 ? 5.93 -18.344 11.82 1 92.81 186 ILE A O 1
ATOM 1427 N N . ALA A 1 187 ? 5.242 -17.719 9.797 1 91.38 187 ALA A N 1
ATOM 1428 C CA . ALA A 1 187 ? 4.875 -16.375 10.25 1 91.38 187 ALA A CA 1
ATOM 1429 C C . ALA A 1 187 ? 3.84 -16.438 11.367 1 91.38 187 ALA A C 1
ATOM 1431 O O . ALA A 1 187 ? 3.98 -15.75 12.391 1 91.38 187 ALA A O 1
ATOM 1432 N N . TYR A 1 188 ? 2.826 -17.219 11.203 1 89.88 188 TYR A N 1
ATOM 1433 C CA . TYR A 1 188 ? 1.792 -17.406 12.219 1 89.88 188 TYR A CA 1
ATOM 1434 C C . TYR A 1 188 ? 2.381 -17.953 13.508 1 89.88 188 TYR A C 1
ATOM 1436 O O . TYR A 1 188 ? 2.084 -17.453 14.594 1 89.88 188 TYR A O 1
ATOM 1444 N N . GLY A 1 189 ? 3.17 -19 13.43 1 87.56 189 GLY A N 1
ATOM 1445 C CA . GLY A 1 189 ? 3.738 -19.672 14.594 1 87.56 189 GLY A CA 1
ATOM 1446 C C . GLY A 1 189 ? 4.609 -18.75 15.438 1 87.56 189 GLY A C 1
ATOM 1447 O O . GLY A 1 189 ? 4.559 -18.812 16.672 1 87.56 189 GLY A O 1
ATOM 1448 N N . LEU A 1 190 ? 5.34 -18 14.805 1 83.06 190 LEU A N 1
ATOM 1449 C CA . LEU A 1 190 ? 6.246 -17.109 15.523 1 83.06 190 LEU A CA 1
ATOM 1450 C C . LEU A 1 190 ? 5.48 -15.984 16.219 1 83.06 190 LEU A C 1
ATOM 1452 O O . LEU A 1 190 ? 5.824 -15.586 17.328 1 83.06 190 LEU A O 1
ATOM 1456 N N . ASP A 1 191 ? 4.496 -15.523 15.531 1 77.75 191 ASP A N 1
ATOM 1457 C CA . ASP A 1 191 ? 3.719 -14.414 16.078 1 77.75 191 ASP A CA 1
ATOM 1458 C C . ASP A 1 191 ? 2.83 -14.883 17.234 1 77.75 191 ASP A C 1
ATOM 1460 O O . ASP A 1 191 ? 2.445 -14.086 18.094 1 77.75 191 ASP A O 1
ATOM 1464 N N . ASN A 1 192 ? 2.498 -16.172 17.25 1 78.62 192 ASN A N 1
ATOM 1465 C CA . ASN A 1 192 ? 1.585 -16.719 18.25 1 78.62 192 ASN A CA 1
ATOM 1466 C C . ASN A 1 192 ? 2.25 -17.812 19.078 1 78.62 192 ASN A C 1
ATOM 1468 O O . ASN A 1 192 ? 1.578 -18.719 19.578 1 78.62 192 ASN A O 1
ATOM 1472 N N . GLU A 1 193 ? 3.449 -17.734 19.172 1 77.81 193 GLU A N 1
ATOM 1473 C CA . GLU A 1 193 ? 4.211 -18.797 19.828 1 77.81 193 GLU A CA 1
ATOM 1474 C C . GLU A 1 193 ? 3.672 -19.078 21.219 1 77.81 193 GLU A C 1
ATOM 1476 O O . GLU A 1 193 ? 3.5 -20.25 21.609 1 77.81 193 GLU A O 1
ATOM 1481 N N . SER A 1 194 ? 3.332 -18.047 21.938 1 74.5 194 SER A N 1
ATOM 1482 C CA . SER A 1 194 ? 2.877 -18.188 23.312 1 74.5 194 SER A CA 1
ATOM 1483 C C . SER A 1 194 ? 1.5 -18.844 23.375 1 74.5 194 SER A C 1
ATOM 1485 O O . SER A 1 194 ? 1.138 -19.453 24.391 1 74.5 194 SER A O 1
ATOM 1487 N N . ASP A 1 195 ? 0.84 -18.812 22.297 1 76.75 195 ASP A N 1
ATOM 1488 C CA . ASP A 1 195 ? -0.534 -19.297 22.281 1 76.75 195 ASP A CA 1
ATOM 1489 C C . ASP A 1 195 ? -0.586 -20.766 21.828 1 76.75 195 ASP A C 1
ATOM 1491 O O . ASP A 1 195 ? -1.602 -21.438 22.016 1 76.75 195 ASP A O 1
ATOM 1495 N N . ILE A 1 196 ? 0.502 -21.219 21.328 1 84.31 196 ILE A N 1
ATOM 1496 C CA . ILE A 1 196 ? 0.526 -22.594 20.828 1 84.31 196 ILE A CA 1
ATOM 1497 C C . ILE A 1 196 ? 0.969 -23.547 21.938 1 84.31 196 ILE A C 1
ATOM 1499 O O . ILE A 1 196 ? 2.135 -23.531 22.344 1 84.31 196 ILE A O 1
ATOM 1503 N N . VAL A 1 197 ? -0.02 -24.25 22.484 1 85.44 197 VAL A N 1
ATOM 1504 C CA . VAL A 1 197 ? 0.235 -25.25 23.516 1 85.44 197 VAL A CA 1
ATOM 1505 C C . VAL A 1 197 ? 0.074 -26.656 22.922 1 85.44 197 VAL A C 1
ATOM 1507 O O . VAL A 1 197 ? -0.988 -27 22.406 1 85.44 197 VAL A O 1
ATOM 1510 N N . GLY A 1 198 ? 1.102 -27.469 23.016 1 89.56 198 GLY A N 1
ATOM 1511 C CA . GLY A 1 198 ? 1.071 -28.797 22.438 1 89.56 198 GLY A CA 1
ATOM 1512 C C . GLY A 1 198 ? 1.128 -28.781 20.922 1 89.56 198 GLY A C 1
ATOM 1513 O O . GLY A 1 198 ? 2.062 -28.234 20.328 1 89.56 198 GLY A O 1
ATOM 1514 N N . LYS A 1 199 ? 0.118 -29.469 20.406 1 92.69 199 LYS A N 1
ATOM 1515 C CA . LYS A 1 199 ? 0.023 -29.547 18.953 1 92.69 199 LYS A CA 1
ATOM 1516 C C . LYS A 1 199 ? -1.294 -28.953 18.453 1 92.69 199 LYS A C 1
ATOM 1518 O O . LYS A 1 199 ? -2.342 -29.156 19.078 1 92.69 199 LYS A O 1
ATOM 1523 N N . ILE A 1 200 ? -1.117 -28.156 17.422 1 94.38 200 ILE A N 1
ATOM 1524 C CA . ILE A 1 200 ? -2.34 -27.625 16.844 1 94.38 200 ILE A CA 1
ATOM 1525 C C . ILE A 1 200 ? -2.352 -27.875 15.336 1 94.38 200 ILE A C 1
ATOM 1527 O O . ILE A 1 200 ? -1.309 -27.812 14.68 1 94.38 200 ILE A O 1
ATOM 1531 N N . ASN A 1 201 ? -3.512 -28.266 14.828 1 95.62 201 ASN A N 1
ATOM 1532 C CA . ASN A 1 201 ? -3.697 -28.406 13.391 1 95.62 201 ASN A CA 1
ATOM 1533 C C . ASN A 1 201 ? -4.18 -27.109 12.75 1 95.62 201 ASN A C 1
ATOM 1535 O O . ASN A 1 201 ? -5.137 -26.5 13.227 1 95.62 201 ASN A O 1
ATOM 1539 N N . VAL A 1 202 ? -3.412 -26.75 11.742 1 95.25 202 VAL A N 1
ATOM 1540 C CA . VAL A 1 202 ? -3.732 -25.5 11.078 1 95.25 202 VAL A CA 1
ATOM 1541 C C . VAL A 1 202 ? -3.922 -25.734 9.578 1 95.25 202 VAL A C 1
ATOM 1543 O O . VAL A 1 202 ? -3.229 -26.562 8.984 1 95.25 202 VAL A O 1
ATOM 1546 N N . LEU A 1 203 ? -4.914 -25.078 9.008 1 97.25 203 LEU A N 1
ATOM 1547 C CA . LEU A 1 203 ? -5.09 -25.031 7.559 1 97.25 203 LEU A CA 1
ATOM 1548 C C . LEU A 1 203 ? -4.617 -23.688 7 1 97.25 203 LEU A C 1
ATOM 1550 O O . LEU A 1 203 ? -5.051 -22.625 7.461 1 97.25 203 LEU A O 1
ATOM 1554 N N . VAL A 1 204 ? -3.676 -23.75 6.094 1 96.69 204 VAL A N 1
ATOM 1555 C CA . VAL A 1 204 ? -3.289 -22.547 5.363 1 96.69 204 VAL A CA 1
ATOM 1556 C C . VAL A 1 204 ? -4.031 -22.484 4.031 1 96.69 204 VAL A C 1
ATOM 1558 O O . VAL A 1 204 ? -3.828 -23.328 3.162 1 96.69 204 VAL A O 1
ATOM 1561 N N . PHE A 1 205 ? -4.965 -21.578 3.955 1 97.56 205 PHE A N 1
ATOM 1562 C CA . PHE A 1 205 ? -5.738 -21.328 2.746 1 97.56 205 PHE A CA 1
ATOM 1563 C C . PHE A 1 205 ? -5.133 -20.188 1.946 1 97.56 205 PHE A C 1
ATOM 1565 O O . PHE A 1 205 ? -5.332 -19.016 2.279 1 97.56 205 PHE A O 1
ATOM 1572 N N . ASP A 1 206 ? -4.379 -20.531 0.869 1 96.69 206 ASP A N 1
ATOM 1573 C CA . ASP A 1 206 ? -3.615 -19.547 0.092 1 96.69 206 ASP A CA 1
ATOM 1574 C C . ASP A 1 206 ? -4.262 -19.312 -1.268 1 96.69 206 ASP A C 1
ATOM 1576 O O . ASP A 1 206 ? -4.062 -20.078 -2.207 1 96.69 206 ASP A O 1
ATOM 1580 N N . LEU A 1 207 ? -5.043 -18.266 -1.323 1 97.06 207 LEU A N 1
ATOM 1581 C CA . LEU A 1 207 ? -5.711 -17.875 -2.559 1 97.06 207 LEU A CA 1
ATOM 1582 C C . LEU A 1 207 ? -5.176 -16.531 -3.061 1 97.06 207 LEU A C 1
ATOM 1584 O O . LEU A 1 207 ? -5.688 -15.477 -2.688 1 97.06 207 LEU A O 1
ATOM 1588 N N . GLY A 1 208 ? -4.23 -16.609 -4.023 1 94.56 208 GLY A N 1
ATOM 1589 C CA . GLY A 1 208 ? -3.588 -15.422 -4.562 1 94.56 208 GLY A CA 1
ATOM 1590 C C . GLY A 1 208 ? -4.16 -14.984 -5.898 1 94.56 208 GLY A C 1
ATOM 1591 O O . GLY A 1 208 ? -5.355 -15.156 -6.152 1 94.56 208 GLY A O 1
ATOM 1592 N N . GLY A 1 209 ? -3.32 -14.352 -6.629 1 92.44 209 GLY A N 1
ATOM 1593 C CA . GLY A 1 209 ? -3.76 -13.852 -7.922 1 92.44 209 GLY A CA 1
ATOM 1594 C C . GLY A 1 209 ? -3.895 -14.945 -8.969 1 92.44 209 GLY A C 1
ATOM 1595 O O . GLY A 1 209 ? -4.801 -14.898 -9.797 1 92.44 209 GLY A O 1
ATOM 1596 N N . GLY A 1 210 ? -2.93 -15.891 -8.898 1 92.5 210 GLY A N 1
ATOM 1597 C CA . GLY A 1 210 ? -2.957 -16.844 -10.008 1 92.5 210 GLY A CA 1
ATOM 1598 C C . GLY A 1 210 ? -2.98 -18.281 -9.547 1 92.5 210 GLY A C 1
ATOM 1599 O O . GLY A 1 210 ? -3.152 -19.203 -10.367 1 92.5 210 GLY A O 1
ATOM 1600 N N . THR A 1 211 ? -2.805 -18.484 -8.305 1 93.44 211 THR A N 1
ATOM 1601 C CA . THR A 1 211 ? -2.707 -19.859 -7.801 1 93.44 211 THR A CA 1
ATOM 1602 C C . THR A 1 211 ? -3.52 -20.016 -6.52 1 93.44 211 THR A C 1
ATOM 1604 O O . THR A 1 211 ? -3.789 -19.047 -5.82 1 93.44 211 THR A O 1
ATOM 1607 N N . PHE A 1 212 ? -3.949 -21.266 -6.309 1 95.69 212 PHE A N 1
ATOM 1608 C CA . PHE A 1 212 ? -4.617 -21.641 -5.066 1 95.69 212 PHE A CA 1
ATOM 1609 C C . PHE A 1 212 ? -3.969 -22.875 -4.457 1 95.69 212 PHE A C 1
ATOM 1611 O O . PHE A 1 212 ? -3.707 -23.844 -5.16 1 95.69 212 PHE A O 1
ATOM 1618 N N . ASP A 1 213 ? -3.652 -22.703 -3.102 1 94.44 213 ASP A N 1
ATOM 1619 C CA . ASP A 1 213 ? -3.086 -23.812 -2.336 1 94.44 213 ASP A CA 1
ATOM 1620 C C . ASP A 1 213 ? -3.797 -23.984 -0.996 1 94.44 213 ASP A C 1
ATOM 1622 O O . ASP A 1 213 ? -4.133 -22.984 -0.341 1 94.44 213 ASP A O 1
ATOM 1626 N N . ALA A 1 214 ? -4.09 -25.203 -0.72 1 95.81 214 ALA A N 1
ATOM 1627 C CA . ALA A 1 214 ? -4.504 -25.578 0.63 1 95.81 214 ALA A CA 1
ATOM 1628 C C . ALA A 1 214 ? -3.494 -26.531 1.269 1 95.81 214 ALA A C 1
ATOM 1630 O O . ALA A 1 214 ? -3.123 -27.531 0.671 1 95.81 214 ALA A O 1
ATOM 1631 N N . SER A 1 215 ? -2.984 -26.156 2.395 1 96.25 215 SER A N 1
ATOM 1632 C CA . SER A 1 215 ? -2.021 -26.984 3.107 1 96.25 215 SER A CA 1
ATOM 1633 C C . SER A 1 215 ? -2.455 -27.219 4.551 1 96.25 215 SER A C 1
ATOM 1635 O O . SER A 1 215 ? -2.717 -26.266 5.289 1 96.25 215 SER A O 1
ATOM 1637 N N . LEU A 1 216 ? -2.559 -28.469 4.871 1 96.12 216 LEU A N 1
ATOM 1638 C CA . LEU A 1 216 ? -2.812 -28.844 6.258 1 96.12 216 LEU A CA 1
ATOM 1639 C C . LEU A 1 216 ? -1.506 -29.141 6.988 1 96.12 216 LEU A C 1
ATOM 1641 O O . LEU A 1 216 ? -0.69 -29.938 6.516 1 96.12 216 LEU A O 1
ATOM 1645 N N . MET A 1 217 ? -1.396 -28.438 8.117 1 95.44 217 MET A N 1
ATOM 1646 C CA . MET A 1 217 ? -0.145 -28.562 8.859 1 95.44 217 MET A CA 1
ATOM 1647 C C . MET A 1 217 ? -0.415 -28.734 10.352 1 95.44 217 MET A C 1
ATOM 1649 O O . MET A 1 217 ? -1.468 -28.344 10.844 1 95.44 217 MET A O 1
ATOM 1653 N N . THR A 1 218 ? 0.547 -29.375 10.984 1 95.12 218 THR A N 1
ATOM 1654 C CA . THR A 1 218 ? 0.581 -29.453 12.438 1 95.12 218 THR A CA 1
ATOM 1655 C C . THR A 1 218 ? 1.747 -28.641 12.992 1 95.12 218 THR A C 1
ATOM 1657 O O . THR A 1 218 ? 2.885 -28.781 12.539 1 95.12 218 THR A O 1
ATOM 1660 N N . ILE A 1 219 ? 1.474 -27.734 13.82 1 93.44 219 ILE A N 1
ATOM 1661 C CA . ILE A 1 219 ? 2.486 -26.953 14.5 1 93.44 219 ILE A CA 1
ATOM 1662 C C . ILE A 1 219 ? 2.646 -27.438 15.938 1 93.44 219 ILE A C 1
ATOM 1664 O O . ILE A 1 219 ? 1.667 -27.531 16.688 1 93.44 219 ILE A O 1
ATOM 1668 N N . GLU A 1 220 ? 3.762 -27.812 16.25 1 91.88 220 GLU A N 1
ATOM 1669 C CA . GLU A 1 220 ? 4.043 -28.281 17.609 1 91.88 220 GLU A CA 1
ATOM 1670 C C . GLU A 1 220 ? 4.727 -27.203 18.438 1 91.88 220 GLU A C 1
ATOM 1672 O O . GLU A 1 220 ? 5.406 -26.328 17.891 1 91.88 220 GLU A O 1
ATOM 1677 N N . GLU A 1 221 ? 4.508 -27.422 19.703 1 87.38 221 GLU A N 1
ATOM 1678 C CA . GLU A 1 221 ? 5.195 -26.531 20.625 1 87.38 221 GLU A CA 1
ATOM 1679 C C . GLU A 1 221 ? 6.707 -26.562 20.406 1 87.38 221 GLU A C 1
ATOM 1681 O O . GLU A 1 221 ? 7.281 -27.641 20.188 1 87.38 221 GLU A O 1
ATOM 1686 N N . GLY A 1 222 ? 7.414 -25.469 20.312 1 80.62 222 GLY A N 1
ATOM 1687 C CA . GLY A 1 222 ? 8.852 -25.406 20.094 1 80.62 222 GLY A CA 1
ATOM 1688 C C . GLY A 1 222 ? 9.227 -25.062 18.656 1 80.62 222 GLY A C 1
ATOM 1689 O O . GLY A 1 222 ? 10.406 -25.031 18.312 1 80.62 222 GLY A O 1
ATOM 1690 N N . GLY A 1 223 ? 8.266 -24.906 17.859 1 84.88 223 GLY A N 1
ATOM 1691 C CA . GLY A 1 223 ? 8.539 -24.375 16.531 1 84.88 223 GLY A CA 1
ATOM 1692 C C . GLY A 1 223 ? 8.703 -25.453 15.477 1 84.88 223 GLY A C 1
ATOM 1693 O O . GLY A 1 223 ? 9.531 -25.312 14.578 1 84.88 223 GLY A O 1
ATOM 1694 N N . VAL A 1 224 ? 8.078 -26.625 15.633 1 88.94 224 VAL A N 1
ATOM 1695 C CA . VAL A 1 224 ? 8.117 -27.688 14.648 1 88.94 224 VAL A CA 1
ATOM 1696 C C . VAL A 1 224 ? 6.895 -27.609 13.734 1 88.94 224 VAL A C 1
ATOM 1698 O O . VAL A 1 224 ? 5.758 -27.609 14.211 1 88.94 224 VAL A O 1
ATOM 1701 N N . PHE A 1 225 ? 7.156 -27.531 12.469 1 92 225 PHE A N 1
ATOM 1702 C CA . PHE A 1 225 ? 6.105 -27.438 11.461 1 92 225 PHE A CA 1
ATOM 1703 C C . PHE A 1 225 ? 6.086 -28.672 10.57 1 92 225 PHE A C 1
ATOM 1705 O O . PHE A 1 225 ? 7.074 -28.969 9.891 1 92 225 PHE A O 1
ATOM 1712 N N . GLU A 1 226 ? 5.004 -29.359 10.602 1 92.31 226 GLU A N 1
ATOM 1713 C CA . GLU A 1 226 ? 4.871 -30.562 9.805 1 92.31 226 GLU A CA 1
ATOM 1714 C C . GLU A 1 226 ? 3.711 -30.453 8.82 1 92.31 226 GLU A C 1
ATOM 1716 O O . GLU A 1 226 ? 2.557 -30.297 9.227 1 92.31 226 GLU A O 1
ATOM 1721 N N . VAL A 1 227 ? 4.023 -30.578 7.57 1 93.19 227 VAL A N 1
ATOM 1722 C CA . VAL A 1 227 ? 2.979 -30.578 6.551 1 93.19 227 VAL A CA 1
ATOM 1723 C C . VAL A 1 227 ? 2.348 -31.969 6.457 1 93.19 227 VAL A C 1
ATOM 1725 O O . VAL A 1 227 ? 3.053 -32.969 6.309 1 93.19 227 VAL A O 1
ATOM 1728 N N . LYS A 1 228 ? 1.048 -32.031 6.512 1 93.31 228 LYS A N 1
ATOM 1729 C CA . LYS A 1 228 ? 0.327 -33.281 6.48 1 93.31 228 LYS A CA 1
ATOM 1730 C C . LYS A 1 228 ? -0.185 -33.594 5.078 1 93.31 228 LYS A C 1
ATOM 1732 O O . LYS A 1 228 ? -0.202 -34.75 4.656 1 93.31 228 LYS A O 1
ATOM 1737 N N . ALA A 1 229 ? -0.636 -32.594 4.457 1 93.31 229 ALA A N 1
ATOM 1738 C CA . ALA A 1 229 ? -1.165 -32.75 3.107 1 93.31 229 ALA A CA 1
ATOM 1739 C C . ALA A 1 229 ? -1.196 -31.422 2.363 1 93.31 229 ALA A C 1
ATOM 1741 O O . ALA A 1 229 ? -1.303 -30.359 2.982 1 93.31 229 ALA A O 1
ATOM 1742 N N . VAL A 1 230 ? -1.093 -31.531 1.092 1 92.94 230 VAL A N 1
ATOM 1743 C CA . VAL A 1 230 ? -1.164 -30.359 0.226 1 92.94 230 VAL A CA 1
ATOM 1744 C C . VAL A 1 230 ? -2.064 -30.656 -0.971 1 92.94 230 VAL A C 1
ATOM 1746 O O . VAL A 1 230 ? -2.061 -31.781 -1.5 1 92.94 230 VAL A O 1
ATOM 1749 N N . ALA A 1 231 ? -2.887 -29.719 -1.324 1 92.75 231 ALA A N 1
ATOM 1750 C CA . ALA A 1 231 ? -3.689 -29.719 -2.545 1 92.75 231 ALA A CA 1
ATOM 1751 C C . ALA A 1 231 ? -3.748 -28.328 -3.168 1 92.75 231 ALA A C 1
ATOM 1753 O O . ALA A 1 231 ? -3.586 -27.328 -2.473 1 92.75 231 ALA A O 1
ATOM 1754 N N . GLY A 1 232 ? -3.895 -28.328 -4.473 1 92.56 232 GLY A N 1
ATOM 1755 C CA . GLY A 1 232 ? -3.924 -27 -5.055 1 92.56 232 GLY A CA 1
ATOM 1756 C C . GLY A 1 232 ? -4.188 -27 -6.547 1 92.56 232 GLY A C 1
ATOM 1757 O O . GLY A 1 232 ? -4.477 -28.062 -7.129 1 92.56 232 GLY A O 1
ATOM 1758 N N . ASP A 1 233 ? -4.297 -25.828 -7.082 1 90.81 233 ASP A N 1
ATOM 1759 C CA . ASP A 1 233 ? -4.465 -25.516 -8.5 1 90.81 233 ASP A CA 1
ATOM 1760 C C . ASP A 1 233 ? -3.627 -24.312 -8.898 1 90.81 233 ASP A C 1
ATOM 1762 O O . ASP A 1 233 ? -3.842 -23.203 -8.398 1 90.81 233 ASP A O 1
ATOM 1766 N N . THR A 1 234 ? -2.721 -24.516 -9.82 1 86.06 234 THR A N 1
ATOM 1767 C CA . THR A 1 234 ? -1.76 -23.469 -10.18 1 86.06 234 THR A CA 1
ATOM 1768 C C . THR A 1 234 ? -2.363 -22.5 -11.188 1 86.06 234 THR A C 1
ATOM 1770 O O . THR A 1 234 ? -1.684 -21.578 -11.664 1 86.06 234 THR A O 1
ATOM 1773 N N . HIS A 1 235 ? -3.65 -22.672 -11.617 1 89.94 235 HIS A N 1
ATOM 1774 C CA . HIS A 1 235 ? -4.34 -21.781 -12.539 1 89.94 235 HIS A CA 1
ATOM 1775 C C . HIS A 1 235 ? -5.691 -21.359 -11.984 1 89.94 235 HIS A C 1
ATOM 1777 O O . HIS A 1 235 ? -6.691 -21.359 -12.703 1 89.94 235 HIS A O 1
ATOM 1783 N N . LEU A 1 236 ? -5.719 -21.094 -10.797 1 93.25 236 LEU A N 1
ATOM 1784 C CA . LEU A 1 236 ? -6.914 -20.609 -10.109 1 93.25 236 LEU A CA 1
ATOM 1785 C C . LEU A 1 236 ? -6.566 -19.5 -9.125 1 93.25 236 LEU A C 1
ATOM 1787 O O . LEU A 1 236 ? -5.766 -19.688 -8.211 1 93.25 236 LEU A O 1
ATOM 1791 N N . GLY A 1 237 ? -7.184 -18.359 -9.359 1 94.75 237 GLY A N 1
ATOM 1792 C CA . GLY A 1 237 ? -6.934 -17.25 -8.453 1 94.75 237 GLY A CA 1
ATOM 1793 C C . GLY A 1 237 ? -7.652 -15.977 -8.859 1 94.75 237 GLY A C 1
ATOM 1794 O O . GLY A 1 237 ? -8.609 -16.016 -9.641 1 94.75 237 GLY A O 1
ATOM 1795 N N . GLY A 1 238 ? -7.246 -14.875 -8.289 1 95.31 238 GLY A N 1
ATOM 1796 C CA . GLY A 1 238 ? -7.906 -13.594 -8.484 1 95.31 238 GLY A CA 1
ATOM 1797 C C . GLY A 1 238 ? -7.965 -13.172 -9.938 1 95.31 238 GLY A C 1
ATOM 1798 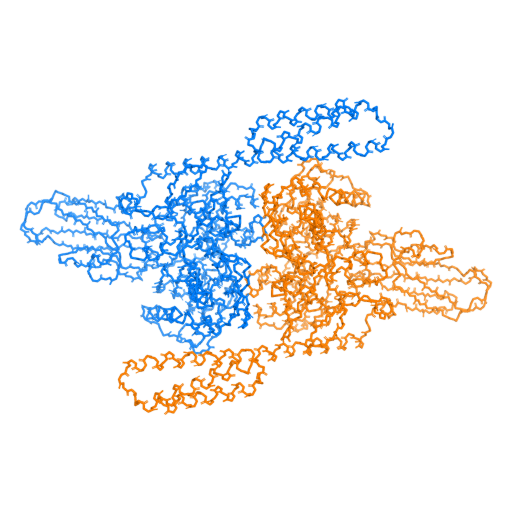O O . GLY A 1 238 ? -8.922 -12.508 -10.359 1 95.31 238 GLY A O 1
ATOM 1799 N N . GLU A 1 239 ? -6.957 -13.523 -10.703 1 93.56 239 GLU A N 1
ATOM 1800 C CA . GLU A 1 239 ? -6.922 -13.164 -12.117 1 93.56 239 GLU A CA 1
ATOM 1801 C C . GLU A 1 239 ? -8.062 -13.836 -12.883 1 93.56 239 GLU A C 1
ATOM 1803 O O . GLU A 1 239 ? -8.594 -13.258 -13.836 1 93.56 239 GLU A O 1
ATOM 1808 N N . ASP A 1 240 ? -8.359 -14.969 -12.477 1 95.19 240 ASP A N 1
ATOM 1809 C CA . ASP A 1 240 ? -9.469 -15.672 -13.117 1 95.19 240 ASP A CA 1
ATOM 1810 C C . ASP A 1 240 ? -10.805 -15 -12.797 1 95.19 240 ASP A C 1
ATOM 1812 O O . ASP A 1 240 ? -11.695 -14.945 -13.648 1 95.19 240 ASP A O 1
ATOM 1816 N N . PHE A 1 241 ? -10.875 -14.5 -11.594 1 97.38 241 PHE A N 1
ATOM 1817 C CA . PHE A 1 241 ? -12.07 -13.766 -11.211 1 97.38 241 PHE A CA 1
ATOM 1818 C C . PHE A 1 241 ? -12.227 -12.5 -12.039 1 97.38 241 PHE A C 1
ATOM 1820 O O . PHE A 1 241 ? -13.328 -12.172 -12.492 1 97.38 241 PHE A O 1
ATOM 1827 N N . ASP A 1 242 ? -11.109 -11.836 -12.219 1 96 242 ASP A N 1
ATOM 1828 C CA . ASP A 1 242 ? -11.109 -10.617 -13.023 1 96 242 ASP A CA 1
ATOM 1829 C C . ASP A 1 242 ? -11.578 -10.891 -14.445 1 96 242 ASP A C 1
ATOM 1831 O O . ASP A 1 242 ? -12.352 -10.117 -15.016 1 96 242 ASP A O 1
ATOM 1835 N N . ASN A 1 243 ? -11.102 -11.969 -14.953 1 94.69 243 ASN A N 1
ATOM 1836 C CA . ASN A 1 243 ? -11.422 -12.297 -16.344 1 94.69 243 ASN A CA 1
ATOM 1837 C C . ASN A 1 243 ? -12.914 -12.547 -16.531 1 94.69 243 ASN A C 1
ATOM 1839 O O . ASN A 1 243 ? -13.477 -12.203 -17.562 1 94.69 243 ASN A O 1
ATOM 1843 N N . ARG A 1 244 ? -13.547 -13.156 -15.602 1 96.31 244 ARG A N 1
ATOM 1844 C CA . ARG A 1 244 ? -14.984 -13.375 -15.695 1 96.31 244 ARG A CA 1
ATOM 1845 C C . ARG A 1 244 ? -15.742 -12.055 -15.664 1 96.31 244 ARG A C 1
ATOM 1847 O O . ARG A 1 244 ? -16.781 -11.922 -16.312 1 96.31 244 ARG A O 1
ATOM 1854 N N . MET A 1 245 ? -15.242 -11.141 -14.906 1 96.75 245 MET A N 1
ATOM 1855 C CA . MET A 1 245 ? -15.828 -9.812 -14.906 1 96.75 245 MET A CA 1
ATOM 1856 C C . MET A 1 245 ? -15.648 -9.133 -16.25 1 96.75 245 MET A C 1
ATOM 1858 O O . MET A 1 245 ? -16.578 -8.508 -16.766 1 96.75 245 MET A O 1
ATOM 1862 N N . VAL A 1 246 ? -14.461 -9.258 -16.781 1 95.94 246 VAL A N 1
ATOM 1863 C CA . VAL A 1 246 ? -14.164 -8.664 -18.078 1 95.94 246 VAL A CA 1
ATOM 1864 C C . VAL A 1 246 ? -15.109 -9.242 -19.125 1 95.94 246 VAL A C 1
ATOM 1866 O O . VAL A 1 246 ? -15.695 -8.492 -19.922 1 95.94 246 VAL A O 1
ATOM 1869 N N . ASP A 1 247 ? -15.281 -10.555 -19.078 1 95.88 247 ASP A N 1
ATOM 1870 C CA . ASP A 1 247 ? -16.172 -11.219 -20.031 1 95.88 247 ASP A CA 1
ATOM 1871 C C . ASP A 1 247 ? -17.594 -10.68 -19.906 1 95.88 247 ASP A C 1
ATOM 1873 O O . ASP A 1 247 ? -18.266 -10.43 -20.922 1 95.88 247 ASP A O 1
ATOM 1877 N N . HIS A 1 248 ? -18.016 -10.539 -18.734 1 96.5 248 HIS A N 1
ATOM 1878 C CA . HIS A 1 248 ? -19.344 -10.016 -18.5 1 96.5 248 HIS A CA 1
ATOM 1879 C C . HIS A 1 248 ? -19.5 -8.602 -19.047 1 96.5 248 HIS A C 1
ATOM 1881 O O . HIS A 1 248 ? -20.516 -8.273 -19.656 1 96.5 248 HIS A O 1
ATOM 1887 N N . CYS A 1 249 ? -18.516 -7.777 -18.812 1 96.75 249 CYS A N 1
ATOM 1888 C CA . CYS A 1 249 ? -18.562 -6.398 -19.281 1 96.75 249 CYS A CA 1
ATOM 1889 C C . CYS A 1 249 ? -18.547 -6.344 -20.812 1 96.75 249 CYS A C 1
ATOM 1891 O O . CYS A 1 249 ? -19.219 -5.508 -21.406 1 96.75 249 CYS A O 1
ATOM 1893 N N . VAL A 1 250 ? -17.781 -7.227 -21.422 1 96.25 250 VAL A N 1
ATOM 1894 C CA . VAL A 1 250 ? -17.703 -7.289 -22.875 1 96.25 250 VAL A CA 1
ATOM 1895 C C . VAL A 1 250 ? -19.078 -7.656 -23.453 1 96.25 250 VAL A C 1
ATOM 1897 O O . VAL A 1 250 ? -19.531 -7.051 -24.422 1 96.25 250 VAL A O 1
ATOM 1900 N N . LEU A 1 251 ? -19.719 -8.625 -22.844 1 96.31 251 LEU A N 1
ATOM 1901 C CA . LEU A 1 251 ? -21.031 -9.055 -23.281 1 96.31 251 LEU A CA 1
ATOM 1902 C C . LEU A 1 251 ? -22.047 -7.926 -23.109 1 96.31 251 LEU A C 1
ATOM 1904 O O . LEU A 1 251 ? -22.906 -7.719 -23.984 1 96.31 251 LEU A O 1
ATOM 1908 N N . GLU A 1 252 ? -21.953 -7.234 -22.016 1 95.81 252 GLU A N 1
ATOM 1909 C CA . GLU A 1 252 ? -22.859 -6.121 -21.766 1 95.81 252 GLU A CA 1
ATOM 1910 C C . GLU A 1 252 ? -22.641 -4.988 -22.766 1 95.81 252 GLU A C 1
ATOM 1912 O O . GLU A 1 252 ? -23.594 -4.352 -23.203 1 95.81 252 GLU A O 1
ATOM 1917 N N . PHE A 1 253 ? -21.438 -4.742 -23.062 1 96.06 253 PHE A N 1
ATOM 1918 C CA . PHE A 1 253 ? -21.125 -3.719 -24.047 1 96.06 253 PHE A CA 1
ATOM 1919 C C . PHE A 1 253 ? -21.703 -4.078 -25.406 1 96.06 253 PHE A C 1
ATOM 1921 O O . PHE A 1 253 ? -22.266 -3.225 -26.094 1 96.06 253 PHE A O 1
ATOM 1928 N N . LYS A 1 254 ? -21.547 -5.324 -25.781 1 95.62 254 LYS A N 1
ATOM 1929 C CA . LYS A 1 254 ? -22.094 -5.809 -27.047 1 95.62 254 LYS A CA 1
ATOM 1930 C C . LYS A 1 254 ? -23.609 -5.703 -27.062 1 95.62 254 LYS A C 1
ATOM 1932 O O . LYS A 1 254 ? -24.203 -5.309 -28.078 1 95.62 254 LYS A O 1
ATOM 1937 N N . ARG A 1 255 ? -24.219 -6.023 -26.016 1 95.25 255 ARG A N 1
ATOM 1938 C CA . ARG A 1 255 ? -25.672 -5.973 -25.906 1 95.25 255 ARG A CA 1
ATOM 1939 C C . ARG A 1 255 ? -26.172 -4.539 -26.031 1 95.25 255 ARG A C 1
ATOM 1941 O O . ARG A 1 255 ? -27.156 -4.281 -26.719 1 95.25 255 ARG A O 1
ATOM 1948 N N . ARG A 1 256 ? -25.531 -3.609 -25.438 1 94.31 256 ARG A N 1
ATOM 1949 C CA . ARG A 1 256 ? -25.984 -2.229 -25.375 1 94.31 256 ARG A CA 1
ATOM 1950 C C . ARG A 1 256 ? -25.688 -1.487 -26.672 1 94.31 256 ARG A C 1
ATOM 1952 O O . ARG A 1 256 ? -26.484 -0.665 -27.141 1 94.31 256 ARG A O 1
ATOM 1959 N N . TRP A 1 257 ? -24.562 -1.788 -27.266 1 94.62 257 TRP A N 1
ATOM 1960 C CA . TRP A 1 257 ? -24.125 -0.956 -28.391 1 94.62 257 TRP A CA 1
ATOM 1961 C C . TRP A 1 257 ? -23.938 -1.792 -29.641 1 94.62 257 TRP A C 1
ATOM 1963 O O . TRP A 1 257 ? -23.625 -1.256 -30.703 1 94.62 257 TRP A O 1
ATOM 1973 N N . ASN A 1 258 ? -24.125 -3.08 -29.562 1 94.44 258 ASN A N 1
ATOM 1974 C CA . ASN A 1 258 ? -23.984 -4.012 -30.688 1 94.44 258 ASN A CA 1
ATOM 1975 C C . ASN A 1 258 ? -22.594 -3.924 -31.312 1 94.44 258 ASN A C 1
ATOM 1977 O O . ASN A 1 258 ? -22.453 -3.887 -32.531 1 94.44 258 ASN A O 1
ATOM 1981 N N . LYS A 1 259 ? -21.594 -3.73 -30.469 1 94.94 259 LYS A N 1
ATOM 1982 C CA . LYS A 1 259 ? -20.188 -3.678 -30.875 1 94.94 259 LYS A CA 1
ATOM 1983 C C . LYS A 1 259 ? -19.344 -4.629 -30.047 1 94.94 259 LYS A C 1
ATOM 1985 O O . LYS A 1 259 ? -19.562 -4.762 -28.828 1 94.94 259 LYS A O 1
ATOM 1990 N N . ASP A 1 260 ? -18.453 -5.309 -30.734 1 94 260 ASP A N 1
ATOM 1991 C CA . ASP A 1 260 ? -17.594 -6.27 -30.062 1 94 260 ASP A CA 1
ATOM 1992 C C . ASP A 1 260 ? -16.203 -5.688 -29.828 1 94 260 ASP A C 1
ATOM 1994 O O . ASP A 1 260 ? -15.422 -5.5 -30.766 1 94 260 ASP A O 1
ATOM 1998 N N . LEU A 1 261 ? -15.859 -5.457 -28.578 1 93.31 261 LEU A N 1
ATOM 1999 C CA . LEU A 1 261 ? -14.578 -4.844 -28.281 1 93.31 261 LEU A CA 1
ATOM 2000 C C . LEU A 1 261 ? -13.523 -5.902 -27.969 1 93.31 261 LEU A C 1
ATOM 2002 O O . LEU A 1 261 ? -12.383 -5.578 -27.625 1 93.31 261 LEU A O 1
ATOM 2006 N N . SER A 1 262 ? -13.75 -7.18 -28.172 1 90.44 262 SER A N 1
ATOM 2007 C CA . SER A 1 262 ? -12.859 -8.266 -27.797 1 90.44 262 SER A CA 1
ATOM 2008 C C . SER A 1 262 ? -11.586 -8.266 -28.641 1 90.44 262 SER A C 1
ATOM 2010 O O . SER A 1 262 ? -10.562 -8.797 -28.219 1 90.44 262 SER A O 1
ATOM 2012 N N . GLY A 1 263 ? -11.648 -7.621 -29.75 1 88 263 GLY A N 1
ATOM 2013 C CA . GLY A 1 263 ? -10.484 -7.59 -30.625 1 88 263 GLY A CA 1
ATOM 2014 C C . GLY A 1 263 ? -9.562 -6.418 -30.344 1 88 263 GLY A C 1
ATOM 2015 O O . GLY A 1 263 ? -8.469 -6.336 -30.906 1 88 263 GLY A O 1
ATOM 2016 N N . ASN A 1 264 ? -9.969 -5.547 -29.531 1 91.44 264 ASN A N 1
ATOM 2017 C CA . ASN A 1 264 ? -9.18 -4.363 -29.203 1 91.44 264 ASN A CA 1
ATOM 2018 C C . ASN A 1 264 ? -8.43 -4.535 -27.891 1 91.44 264 ASN A C 1
ATOM 2020 O O . ASN A 1 264 ? -9.008 -4.367 -26.812 1 91.44 264 ASN A O 1
ATOM 2024 N N . GLN A 1 265 ? -7.105 -4.688 -27.984 1 88.44 265 GLN A N 1
ATOM 2025 C CA . GLN A 1 265 ? -6.297 -5.02 -26.812 1 88.44 265 GLN A CA 1
ATOM 2026 C C . GLN A 1 265 ? -6.238 -3.848 -25.844 1 88.44 265 GLN A C 1
ATOM 2028 O O . GLN A 1 265 ? -6.184 -4.051 -24.625 1 88.44 265 GLN A O 1
ATOM 2033 N N . ARG A 1 266 ? -6.238 -2.762 -26.375 1 86.88 266 ARG A N 1
ATOM 2034 C CA . ARG A 1 266 ? -6.207 -1.587 -25.516 1 86.88 266 ARG A CA 1
ATOM 2035 C C . ARG A 1 266 ? -7.488 -1.476 -24.688 1 86.88 266 ARG A C 1
ATOM 2037 O O . ARG A 1 266 ? -7.441 -1.232 -23.484 1 86.88 266 ARG A O 1
ATOM 2044 N N . ALA A 1 267 ? -8.609 -1.599 -25.359 1 92.19 267 ALA A N 1
ATOM 2045 C CA . ALA A 1 267 ? -9.898 -1.557 -24.672 1 92.19 267 ALA A CA 1
ATOM 2046 C C . ALA A 1 267 ? -9.992 -2.658 -23.625 1 92.19 267 ALA A C 1
ATOM 2048 O O . ALA A 1 267 ? -10.453 -2.418 -22.5 1 92.19 267 ALA A O 1
ATOM 2049 N N . LEU A 1 268 ? -9.508 -3.799 -23.969 1 92.44 268 LEU A N 1
ATOM 2050 C CA . LEU A 1 268 ? -9.547 -4.926 -23.047 1 92.44 268 LEU A CA 1
ATOM 2051 C C . LEU A 1 268 ? -8.633 -4.676 -21.844 1 92.44 268 LEU A C 1
ATOM 2053 O O . LEU A 1 268 ? -8.969 -5.055 -20.719 1 92.44 268 LEU A O 1
ATOM 2057 N N . GLY A 1 269 ? -7.465 -4.145 -22.172 1 89.5 269 GLY A N 1
ATOM 2058 C CA . GLY A 1 269 ? -6.547 -3.82 -21.094 1 89.5 269 GLY A CA 1
ATOM 2059 C C . GLY A 1 269 ? -7.133 -2.848 -20.094 1 89.5 269 GLY A C 1
ATOM 2060 O O . GLY A 1 269 ? -6.996 -3.043 -18.875 1 89.5 269 GLY A O 1
ATOM 2061 N N . ARG A 1 270 ? -7.777 -1.816 -20.562 1 89.88 270 ARG A N 1
ATOM 2062 C CA . ARG A 1 270 ? -8.422 -0.832 -19.703 1 89.88 270 ARG A CA 1
ATOM 2063 C C . ARG A 1 270 ? -9.547 -1.468 -18.891 1 89.88 270 ARG A C 1
ATOM 2065 O O . ARG A 1 270 ? -9.703 -1.175 -17.703 1 89.88 270 ARG A O 1
ATOM 2072 N N . LEU A 1 271 ? -10.242 -2.27 -19.578 1 93.44 271 LEU A N 1
ATOM 2073 C CA . LEU A 1 271 ? -11.344 -2.959 -18.922 1 93.44 271 LEU A CA 1
ATOM 2074 C C . LEU A 1 271 ? -10.828 -3.889 -17.828 1 93.44 271 LEU A C 1
ATOM 2076 O O . LEU A 1 271 ? -11.414 -3.975 -16.75 1 93.44 271 LEU A O 1
ATOM 2080 N N . ARG A 1 272 ? -9.781 -4.59 -18.094 1 92.56 272 ARG A N 1
ATOM 2081 C CA . ARG A 1 272 ? -9.188 -5.496 -17.109 1 92.56 272 ARG A CA 1
ATOM 2082 C C . ARG A 1 272 ? -8.734 -4.746 -15.859 1 92.56 272 ARG A C 1
ATOM 2084 O O . ARG A 1 272 ? -8.977 -5.195 -14.742 1 92.56 272 ARG A O 1
ATOM 2091 N N . PHE A 1 273 ? -8.109 -3.676 -16.078 1 89.94 273 PHE A N 1
ATOM 2092 C CA . PHE A 1 273 ? -7.656 -2.854 -14.961 1 89.94 273 PHE A CA 1
ATOM 2093 C C . PHE A 1 273 ? -8.836 -2.365 -14.133 1 89.94 273 PHE A C 1
ATOM 2095 O O . PHE A 1 273 ? -8.797 -2.396 -12.906 1 89.94 273 PHE A O 1
ATOM 2102 N N . ALA A 1 274 ? -9.828 -1.938 -14.766 1 91.94 274 ALA A N 1
ATOM 2103 C CA . ALA A 1 274 ? -11.023 -1.445 -14.086 1 91.94 274 ALA A CA 1
ATOM 2104 C C . ALA A 1 274 ? -11.711 -2.564 -13.305 1 91.94 274 ALA A C 1
ATOM 2106 O O . ALA A 1 274 ? -12.219 -2.34 -12.203 1 91.94 274 ALA A O 1
ATOM 2107 N N . CYS A 1 275 ? -11.734 -3.754 -13.891 1 95.25 275 CYS A N 1
ATOM 2108 C CA . CYS A 1 275 ? -12.375 -4.891 -13.25 1 95.25 275 CYS A CA 1
ATOM 2109 C C . CYS A 1 275 ? -11.586 -5.332 -12.016 1 95.25 275 CYS A C 1
ATOM 2111 O O . CYS A 1 275 ? -12.18 -5.703 -11 1 95.25 275 CYS A O 1
ATOM 2113 N N . GLU A 1 276 ? -10.297 -5.359 -12.141 1 93.12 276 GLU A N 1
ATOM 2114 C CA . GLU A 1 276 ? -9.484 -5.672 -10.977 1 93.12 276 GLU A CA 1
ATOM 2115 C C . GLU A 1 276 ? -9.75 -4.699 -9.828 1 93.12 276 GLU A C 1
ATOM 2117 O O . GLU A 1 276 ? -9.922 -5.113 -8.68 1 93.12 276 GLU A O 1
ATOM 2122 N N . LYS A 1 277 ? -9.781 -3.453 -10.188 1 90.31 277 LYS A N 1
ATOM 2123 C CA . LYS A 1 277 ? -10.078 -2.432 -9.188 1 90.31 277 LYS A CA 1
ATOM 2124 C C . LYS A 1 277 ? -11.469 -2.639 -8.586 1 90.31 277 LYS A C 1
ATOM 2126 O O . LYS A 1 277 ? -11.641 -2.516 -7.371 1 90.31 277 LYS A O 1
ATOM 2131 N N . ALA A 1 278 ? -12.422 -2.875 -9.383 1 94.38 278 ALA A N 1
ATOM 2132 C CA . ALA A 1 278 ? -13.789 -3.107 -8.93 1 94.38 278 ALA A CA 1
ATOM 2133 C C . ALA A 1 278 ? -13.859 -4.293 -7.973 1 94.38 278 ALA A C 1
ATOM 2135 O O . ALA A 1 278 ? -14.547 -4.234 -6.949 1 94.38 278 ALA A O 1
ATOM 2136 N N . LYS A 1 279 ? -13.188 -5.363 -8.359 1 95.31 279 LYS A N 1
ATOM 2137 C CA . LYS A 1 279 ? -13.133 -6.543 -7.496 1 95.31 279 LYS A CA 1
ATOM 2138 C C . LYS A 1 279 ? -12.609 -6.188 -6.109 1 95.31 279 LYS A C 1
ATOM 2140 O O . LYS A 1 279 ? -13.164 -6.621 -5.098 1 95.31 279 LYS A O 1
ATOM 2145 N N . ARG A 1 280 ? -11.547 -5.465 -6.055 1 91.69 280 ARG A N 1
ATOM 2146 C CA . ARG A 1 280 ? -10.969 -5.07 -4.777 1 91.69 280 ARG A CA 1
ATOM 2147 C C . ARG A 1 280 ? -11.945 -4.215 -3.973 1 91.69 280 ARG A C 1
ATOM 2149 O O . ARG A 1 280 ? -12.094 -4.406 -2.764 1 91.69 280 ARG A O 1
ATOM 2156 N N . ILE A 1 281 ? -12.609 -3.332 -4.652 1 88.81 281 ILE A N 1
ATOM 2157 C CA . ILE A 1 281 ? -13.57 -2.455 -3.992 1 88.81 281 ILE A CA 1
ATOM 2158 C C . ILE A 1 281 ? -14.734 -3.279 -3.451 1 88.81 281 ILE A C 1
ATOM 2160 O O . ILE A 1 281 ? -15.203 -3.047 -2.334 1 88.81 281 ILE A O 1
ATOM 2164 N N . LEU A 1 282 ? -15.148 -4.23 -4.203 1 91.94 282 LEU A N 1
ATOM 2165 C CA . LEU A 1 282 ? -16.281 -5.062 -3.842 1 91.94 282 LEU A CA 1
ATOM 2166 C C . LEU A 1 282 ? -15.961 -5.945 -2.643 1 91.94 282 LEU A C 1
ATOM 2168 O O . LEU A 1 282 ? -16.859 -6.516 -2.02 1 91.94 282 LEU A O 1
ATOM 2172 N N . SER A 1 283 ? -14.711 -6.078 -2.322 1 89.75 283 SER A N 1
ATOM 2173 C CA . SER A 1 283 ? -14.312 -6.863 -1.154 1 89.75 283 SER A CA 1
ATOM 2174 C C . SER A 1 283 ? -14.641 -6.125 0.141 1 89.75 283 SER A C 1
ATOM 2176 O O . SER A 1 283 ? -14.664 -6.73 1.215 1 89.75 283 SER A O 1
ATOM 2178 N N . TYR A 1 284 ? -14.992 -4.832 0.007 1 80.12 284 TYR A N 1
ATOM 2179 C CA . TYR A 1 284 ? -15.297 -4.109 1.235 1 80.12 284 TYR A CA 1
ATOM 2180 C C . TYR A 1 284 ? -16.578 -3.303 1.089 1 80.12 284 TYR A C 1
ATOM 2182 O O . TYR A 1 284 ? -17.125 -2.791 2.076 1 80.12 284 TYR A O 1
ATOM 2190 N N . THR A 1 285 ? -17.078 -3.234 -0.156 1 81.06 285 THR A N 1
ATOM 2191 C CA . THR A 1 285 ? -18.375 -2.604 -0.418 1 81.06 285 THR A CA 1
ATOM 2192 C C . THR A 1 285 ? -19.312 -3.564 -1.146 1 81.06 285 THR A C 1
ATOM 2194 O O . THR A 1 285 ? -18.859 -4.57 -1.702 1 81.06 285 THR A O 1
ATOM 2197 N N . THR A 1 286 ? -20.578 -3.213 -1.111 1 84.94 286 THR A N 1
ATOM 2198 C CA . THR A 1 286 ? -21.547 -4.133 -1.697 1 84.94 286 THR A CA 1
ATOM 2199 C C . THR A 1 286 ? -21.766 -3.816 -3.174 1 84.94 286 THR A C 1
ATOM 2201 O O . THR A 1 286 ? -22.344 -4.625 -3.908 1 84.94 286 THR A O 1
ATOM 2204 N N . TRP A 1 287 ? -21.312 -2.68 -3.549 1 85.62 287 TRP A N 1
ATOM 2205 C CA . TRP A 1 287 ? -21.438 -2.334 -4.961 1 85.62 287 TRP A CA 1
ATOM 2206 C C . TRP A 1 287 ? -20.375 -1.322 -5.375 1 85.62 287 TRP A C 1
ATOM 2208 O O . TRP A 1 287 ? -19.734 -0.699 -4.52 1 85.62 287 TRP A O 1
ATOM 2218 N N . THR A 1 288 ? -20.078 -1.245 -6.621 1 88.19 288 THR A N 1
ATOM 2219 C CA . THR A 1 288 ? -19.203 -0.252 -7.223 1 88.19 288 THR A CA 1
ATOM 2220 C C . THR A 1 288 ? -19.594 0.021 -8.672 1 88.19 288 THR A C 1
ATOM 2222 O O . THR A 1 288 ? -20.547 -0.572 -9.18 1 88.19 288 THR A O 1
ATOM 2225 N N . SER A 1 289 ? -19.047 1.066 -9.227 1 87.5 289 SER A N 1
ATOM 2226 C CA . SER A 1 289 ? -19.312 1.373 -10.625 1 87.5 289 SER A CA 1
ATOM 2227 C C . SER A 1 289 ? -18.016 1.386 -11.445 1 87.5 289 SER A C 1
ATOM 2229 O O . SER A 1 289 ? -16.984 1.859 -10.977 1 87.5 289 SER A O 1
ATOM 2231 N N . ILE A 1 290 ? -18.031 0.785 -12.57 1 91.12 290 ILE A N 1
ATOM 2232 C CA . ILE A 1 290 ? -16.953 0.856 -13.555 1 91.12 290 ILE A CA 1
ATOM 2233 C C . ILE A 1 290 ? -17.266 1.949 -14.57 1 91.12 290 ILE A C 1
ATOM 2235 O O . ILE A 1 290 ? -18.328 1.932 -15.211 1 91.12 290 ILE A O 1
ATOM 2239 N N . GLU A 1 291 ? -16.453 2.977 -14.609 1 86.81 291 GLU A N 1
ATOM 2240 C CA . GLU A 1 291 ? -16.625 4.086 -15.547 1 86.81 291 GLU A CA 1
ATOM 2241 C C . GLU A 1 291 ? -15.391 4.254 -16.422 1 86.81 291 GLU A C 1
ATOM 2243 O O . GLU A 1 291 ? -14.32 4.629 -15.945 1 86.81 291 GLU A O 1
ATOM 2248 N N . LEU A 1 292 ? -15.555 4.016 -17.719 1 89.25 292 LEU A N 1
ATOM 2249 C CA . LEU A 1 292 ? -14.469 4.145 -18.672 1 89.25 292 LEU A CA 1
ATOM 2250 C C . LEU A 1 292 ? -14.891 5.023 -19.844 1 89.25 292 LEU A C 1
ATOM 2252 O O . LEU A 1 292 ? -15.711 4.617 -20.672 1 89.25 292 LEU A O 1
ATOM 2256 N N . ASP A 1 293 ? -14.312 6.156 -19.938 1 83.88 293 ASP A N 1
ATOM 2257 C CA . ASP A 1 293 ? -14.633 7.082 -21.031 1 83.88 293 ASP A CA 1
ATOM 2258 C C . ASP A 1 293 ? -13.977 6.645 -22.328 1 83.88 293 ASP A C 1
ATOM 2260 O O . ASP A 1 293 ? -12.82 6.211 -22.344 1 83.88 293 ASP A O 1
ATOM 2264 N N . GLY A 1 294 ? -14.75 6.734 -23.422 1 85 294 GLY A N 1
ATOM 2265 C CA . GLY A 1 294 ? -14.219 6.418 -24.734 1 85 294 GLY A CA 1
ATOM 2266 C C . GLY A 1 294 ? -13.555 5.059 -24.797 1 85 294 GLY A C 1
ATOM 2267 O O . GLY A 1 294 ? -12.461 4.922 -25.344 1 85 294 GLY A O 1
ATOM 2268 N N . LEU A 1 295 ? -14.148 4.059 -24.203 1 89.94 295 LEU A N 1
ATOM 2269 C CA . LEU A 1 295 ? -13.547 2.738 -24.094 1 89.94 295 LEU A CA 1
ATOM 2270 C C . LEU A 1 295 ? -13.281 2.135 -25.469 1 89.94 295 LEU A C 1
ATOM 2272 O O . LEU A 1 295 ? -12.211 1.575 -25.703 1 89.94 295 LEU A O 1
ATOM 2276 N N . TYR A 1 296 ? -14.312 2.188 -26.328 1 91.06 296 TYR A N 1
ATOM 2277 C CA . TYR A 1 296 ? -14.227 1.613 -27.672 1 91.06 296 TYR A CA 1
ATOM 2278 C C . TYR A 1 296 ? -14.961 2.482 -28.688 1 91.06 296 TYR A C 1
ATOM 2280 O O . TYR A 1 296 ? -16.156 2.758 -28.531 1 91.06 296 TYR A O 1
ATOM 2288 N N . GLU A 1 297 ? -14.281 2.949 -29.688 1 89.19 297 GLU A N 1
ATOM 2289 C CA . GLU A 1 297 ? -14.852 3.807 -30.734 1 89.19 297 GLU A CA 1
ATOM 2290 C C . GLU A 1 297 ? -15.57 5.008 -30.125 1 89.19 297 GLU A C 1
ATOM 2292 O O . GLU A 1 297 ? -16.703 5.312 -30.5 1 89.19 297 GLU A O 1
ATOM 2297 N N . ARG A 1 298 ? -15.039 5.527 -29.047 1 83 298 ARG A N 1
ATOM 2298 C CA . ARG A 1 298 ? -15.461 6.766 -28.406 1 83 298 ARG A CA 1
ATOM 2299 C C . ARG A 1 298 ? -16.766 6.566 -27.641 1 83 298 ARG A C 1
ATOM 2301 O O . ARG A 1 298 ? -17.422 7.539 -27.266 1 83 298 ARG A O 1
ATOM 2308 N N . ILE A 1 299 ? -17.094 5.348 -27.469 1 90.69 299 ILE A N 1
ATOM 2309 C CA . ILE A 1 299 ? -18.281 5.051 -26.672 1 90.69 299 ILE A CA 1
ATOM 2310 C C . ILE A 1 299 ? -17.875 4.887 -25.203 1 90.69 299 ILE A C 1
ATOM 2312 O O . ILE A 1 299 ? -16.953 4.137 -24.891 1 90.69 299 ILE A O 1
ATOM 2316 N N . ASP A 1 300 ? -18.562 5.605 -24.344 1 89.69 300 ASP A N 1
ATOM 2317 C CA . ASP A 1 300 ? -18.344 5.488 -22.906 1 89.69 300 ASP A CA 1
ATOM 2318 C C . ASP A 1 300 ? -19 4.219 -22.359 1 89.69 300 ASP A C 1
ATOM 2320 O O . ASP A 1 300 ? -20.016 3.754 -22.891 1 89.69 300 ASP A O 1
ATOM 2324 N N . PHE A 1 301 ? -18.344 3.664 -21.453 1 92.19 301 PHE A N 1
ATOM 2325 C CA . PHE A 1 301 ? -18.891 2.479 -20.797 1 92.19 301 PHE A CA 1
ATOM 2326 C C . PHE A 1 301 ? -19.078 2.717 -19.312 1 92.19 301 PHE A C 1
ATOM 2328 O O . PHE A 1 301 ? -18.156 3.152 -18.625 1 92.19 301 PHE A O 1
ATOM 2335 N N . SER A 1 302 ? -20.266 2.576 -18.812 1 91.12 302 SER A N 1
ATOM 2336 C CA . SER A 1 302 ? -20.594 2.662 -17.391 1 91.12 302 SER A CA 1
ATOM 2337 C C . SER A 1 302 ? -21.469 1.489 -16.953 1 91.12 302 SER A C 1
ATOM 2339 O O . SER A 1 302 ? -22.422 1.138 -17.641 1 91.12 302 SER A O 1
ATOM 2341 N N . MET A 1 303 ? -21.047 0.874 -15.859 1 92.38 303 MET A N 1
ATOM 2342 C CA . MET A 1 303 ? -21.812 -0.263 -15.359 1 92.38 303 MET A CA 1
ATOM 2343 C C . MET A 1 303 ? -21.734 -0.35 -13.836 1 92.38 303 MET A C 1
ATOM 2345 O O . MET A 1 303 ? -20.641 -0.271 -13.273 1 92.38 303 MET A O 1
ATOM 2349 N N . LYS A 1 304 ? -22.859 -0.475 -13.273 1 88.19 304 LYS A N 1
ATOM 2350 C CA . LYS A 1 304 ? -22.922 -0.771 -11.844 1 88.19 304 LYS A CA 1
ATOM 2351 C C . LYS A 1 304 ? -22.672 -2.254 -11.578 1 88.19 304 LYS A C 1
ATOM 2353 O O . LYS A 1 304 ? -23.266 -3.111 -12.242 1 88.19 304 LYS A O 1
ATOM 2358 N N . PHE A 1 305 ? -21.766 -2.523 -10.734 1 90.94 305 PHE A N 1
ATOM 2359 C CA . PHE A 1 305 ? -21.422 -3.896 -10.391 1 90.94 305 PHE A CA 1
ATOM 2360 C C . PHE A 1 305 ? -21.688 -4.164 -8.906 1 90.94 305 PHE A C 1
ATOM 2362 O O . PHE A 1 305 ? -21.141 -3.465 -8.047 1 90.94 305 PHE A O 1
ATOM 2369 N N . THR A 1 306 ? -22.516 -5.16 -8.625 1 89.94 306 THR A N 1
ATOM 2370 C CA . THR A 1 306 ? -22.797 -5.5 -7.234 1 89.94 306 THR A CA 1
ATOM 2371 C C . THR A 1 306 ? -21.922 -6.672 -6.777 1 89.94 306 THR A C 1
ATOM 2373 O O . THR A 1 306 ? -21.438 -7.445 -7.602 1 89.94 306 THR A O 1
ATOM 2376 N N . ARG A 1 307 ? -21.672 -6.781 -5.516 1 92.44 307 ARG A N 1
ATOM 2377 C CA . ARG A 1 307 ? -20.953 -7.918 -4.961 1 92.44 307 ARG A CA 1
ATOM 2378 C C . ARG A 1 307 ? -21.641 -9.234 -5.305 1 92.44 307 ARG A C 1
ATOM 2380 O O . ARG A 1 307 ? -20.984 -10.227 -5.605 1 92.44 307 ARG A O 1
ATOM 2387 N N . ALA A 1 308 ? -23 -9.219 -5.309 1 92 308 ALA A N 1
ATOM 2388 C CA . ALA A 1 308 ? -23.781 -10.422 -5.621 1 92 308 ALA A CA 1
ATOM 2389 C C . ALA A 1 308 ? -23.516 -10.891 -7.047 1 92 308 ALA A C 1
ATOM 2391 O O . ALA A 1 308 ? -23.359 -12.086 -7.293 1 92 308 ALA A O 1
ATOM 2392 N N . LYS A 1 309 ? -23.531 -9.945 -7.922 1 91.94 309 LYS A N 1
ATOM 2393 C CA . LYS A 1 309 ? -23.25 -10.297 -9.312 1 91.94 309 LYS A CA 1
ATOM 2394 C C . LYS A 1 309 ? -21.844 -10.859 -9.469 1 91.94 309 LYS A C 1
ATOM 2396 O O . LYS A 1 309 ? -21.641 -11.844 -10.188 1 91.94 309 LYS A O 1
ATOM 2401 N N . PHE A 1 310 ? -20.875 -10.227 -8.82 1 96.25 310 PHE A N 1
ATOM 2402 C CA . PHE A 1 310 ? -19.5 -10.703 -8.82 1 96.25 310 PHE A CA 1
ATOM 2403 C C . PHE A 1 310 ? -19.422 -12.141 -8.305 1 96.25 310 PHE A C 1
ATOM 2405 O O . PHE A 1 310 ? -18.766 -12.992 -8.898 1 96.25 310 PHE A O 1
ATOM 2412 N N . GLU A 1 311 ? -20.062 -12.398 -7.195 1 94.88 311 GLU A N 1
ATOM 2413 C CA . GLU A 1 311 ? -20.047 -13.719 -6.586 1 94.88 311 GLU A CA 1
ATOM 2414 C C . GLU A 1 311 ? -20.703 -14.75 -7.488 1 94.88 311 GLU A C 1
ATOM 2416 O O . GLU A 1 311 ? -20.219 -15.883 -7.617 1 94.88 311 GLU A O 1
ATOM 2421 N N . GLU A 1 312 ? -21.766 -14.32 -8.125 1 93.81 312 GLU A N 1
ATOM 2422 C CA . GLU A 1 312 ? -22.453 -15.211 -9.047 1 93.81 312 GLU A CA 1
ATOM 2423 C C . GLU A 1 312 ? -21.562 -15.617 -10.211 1 93.81 312 GLU A C 1
ATOM 2425 O O . GLU A 1 312 ? -21.5 -16.797 -10.578 1 93.81 312 GLU A O 1
ATOM 2430 N N . LEU A 1 313 ? -20.891 -14.648 -10.727 1 94.94 313 LEU A N 1
ATOM 2431 C CA . LEU A 1 313 ? -20.031 -14.883 -11.883 1 94.94 313 LEU A CA 1
ATOM 2432 C C . LEU A 1 313 ? -18.906 -15.852 -11.523 1 94.94 313 LEU A C 1
ATOM 2434 O O . LEU A 1 313 ? -18.406 -16.578 -12.391 1 94.94 313 LEU A O 1
ATOM 2438 N N . ASN A 1 314 ? -18.516 -15.883 -10.242 1 96 314 ASN A N 1
ATOM 2439 C CA . ASN A 1 314 ? -17.312 -16.625 -9.867 1 96 314 ASN A CA 1
ATOM 2440 C C . ASN A 1 314 ? -17.641 -17.781 -8.945 1 96 314 ASN A C 1
ATOM 2442 O O . ASN A 1 314 ? -16.734 -18.375 -8.344 1 96 314 ASN A O 1
ATOM 2446 N N . MET A 1 315 ? -18.875 -18.203 -8.859 1 94.44 315 MET A N 1
ATOM 2447 C CA . MET A 1 315 ? -19.297 -19.234 -7.926 1 94.44 315 MET A CA 1
ATOM 2448 C C . MET A 1 315 ? -18.625 -20.578 -8.25 1 94.44 315 MET A C 1
ATOM 2450 O O . MET A 1 315 ? -18.266 -21.328 -7.34 1 94.44 315 MET A O 1
ATOM 2454 N N . GLY A 1 316 ? -18.547 -20.844 -9.531 1 93.88 316 GLY A N 1
ATOM 2455 C CA . GLY A 1 316 ? -17.891 -22.062 -9.93 1 93.88 316 GLY A CA 1
ATOM 2456 C C . GLY A 1 316 ? -16.469 -22.172 -9.406 1 93.88 316 GLY A C 1
ATOM 2457 O O . GLY A 1 316 ? -16.047 -23.219 -8.914 1 93.88 316 GLY A O 1
ATOM 2458 N N . SER A 1 317 ? -15.758 -21.078 -9.508 1 95.56 317 SER A N 1
ATOM 2459 C CA . SER A 1 317 ? -14.367 -21.047 -9.055 1 95.56 317 SER A CA 1
ATOM 2460 C C . SER A 1 317 ? -14.289 -21.141 -7.531 1 95.56 317 SER A C 1
ATOM 2462 O O . SER A 1 317 ? -13.383 -21.781 -6.992 1 95.56 317 SER A O 1
ATOM 2464 N N . PHE A 1 318 ? -15.227 -20.516 -6.824 1 96.31 318 PHE A N 1
ATOM 2465 C CA . PHE A 1 318 ? -15.25 -20.594 -5.367 1 96.31 318 PHE A CA 1
ATOM 2466 C C . PHE A 1 318 ? -15.492 -22.031 -4.91 1 96.31 318 PHE A C 1
ATOM 2468 O O . PHE A 1 318 ? -14.828 -22.5 -3.99 1 96.31 318 PHE A O 1
ATOM 2475 N N . ASN A 1 319 ? -16.359 -22.672 -5.574 1 95.06 319 ASN A N 1
ATOM 2476 C CA . ASN A 1 319 ? -16.672 -24.062 -5.238 1 95.06 319 ASN A CA 1
ATOM 2477 C C . ASN A 1 319 ? -15.469 -24.969 -5.5 1 95.06 319 ASN A C 1
ATOM 2479 O O . ASN A 1 319 ? -15.25 -25.938 -4.77 1 95.06 319 ASN A O 1
ATOM 2483 N N . LYS A 1 320 ? -14.781 -24.641 -6.547 1 96 320 LYS A N 1
ATOM 2484 C CA . LYS A 1 320 ? -13.586 -25.406 -6.855 1 96 320 LYS A CA 1
ATOM 2485 C C . LYS A 1 320 ? -12.57 -25.328 -5.719 1 96 320 LYS A C 1
ATOM 2487 O O . LYS A 1 320 ? -11.883 -26.312 -5.418 1 96 320 LYS A O 1
ATOM 2492 N N . CYS A 1 321 ? -12.438 -24.188 -5.105 1 96.44 321 CYS A N 1
ATOM 2493 C CA . CYS A 1 321 ? -11.539 -24.031 -3.967 1 96.44 321 CYS A CA 1
ATOM 2494 C C . CYS A 1 321 ? -11.945 -24.953 -2.818 1 96.44 321 CYS A C 1
ATOM 2496 O O . CYS A 1 321 ? -11.094 -25.578 -2.186 1 96.44 321 CYS A O 1
ATOM 2498 N N . ILE A 1 322 ? -13.281 -25.062 -2.604 1 96.19 322 ILE A N 1
ATOM 2499 C CA . ILE A 1 322 ? -13.789 -25.891 -1.504 1 96.19 322 ILE A CA 1
ATOM 2500 C C . ILE A 1 322 ? -13.539 -27.359 -1.8 1 96.19 322 ILE A C 1
ATOM 2502 O O . ILE A 1 322 ? -13.195 -28.125 -0.902 1 96.19 322 ILE A O 1
ATOM 2506 N N . LYS A 1 323 ? -13.688 -27.703 -3.018 1 95.81 323 LYS A N 1
ATOM 2507 C CA . LYS A 1 323 ? -13.43 -29.094 -3.408 1 95.81 323 LYS A CA 1
ATOM 2508 C C . LYS A 1 323 ? -11.969 -29.469 -3.172 1 95.81 323 LYS A C 1
ATOM 2510 O O . LYS A 1 323 ? -11.672 -30.578 -2.721 1 95.81 323 LYS A O 1
ATOM 2515 N N . ILE A 1 324 ? -11.109 -28.578 -3.482 1 95.44 324 ILE A N 1
ATOM 2516 C CA . ILE A 1 324 ? -9.68 -28.812 -3.283 1 95.44 324 ILE A CA 1
ATOM 2517 C C . ILE A 1 324 ? -9.383 -28.922 -1.792 1 95.44 324 ILE A C 1
ATOM 2519 O O . ILE A 1 324 ? -8.57 -29.766 -1.382 1 95.44 324 ILE A O 1
ATOM 2523 N N . LEU A 1 325 ? -10.047 -28.109 -1.063 1 96.31 325 LEU A N 1
ATOM 2524 C CA . LEU A 1 325 ? -9.906 -28.172 0.387 1 96.31 325 LEU A CA 1
ATOM 2525 C C . LEU A 1 325 ? -10.367 -29.516 0.927 1 96.31 325 LEU A C 1
ATOM 2527 O O . LEU A 1 325 ? -9.711 -30.109 1.795 1 96.31 325 LEU A O 1
ATOM 2531 N N . GLU A 1 326 ? -11.438 -30.047 0.428 1 96.31 326 GLU A N 1
ATOM 2532 C CA . GLU A 1 326 ? -11.938 -31.359 0.821 1 96.31 326 GLU A CA 1
ATOM 2533 C C . GLU A 1 326 ? -10.93 -32.469 0.485 1 96.31 326 GLU A C 1
ATOM 2535 O O . GLU A 1 326 ? -10.719 -33.375 1.278 1 96.31 326 GLU A O 1
ATOM 2540 N N . THR A 1 327 ? -10.352 -32.312 -0.646 1 93.56 327 THR A N 1
ATOM 2541 C CA . THR A 1 327 ? -9.328 -33.25 -1.059 1 93.56 327 THR A CA 1
ATOM 2542 C C . THR A 1 327 ? -8.141 -33.25 -0.092 1 93.56 327 THR A C 1
ATOM 2544 O O . THR A 1 327 ? -7.609 -34.281 0.268 1 93.56 327 THR A O 1
ATOM 2547 N N . CYS A 1 328 ? -7.781 -32.031 0.3 1 94.62 328 CYS A N 1
ATOM 2548 C CA . CYS A 1 328 ? -6.664 -31.875 1.226 1 94.62 328 CYS A CA 1
ATOM 2549 C C . CYS A 1 328 ? -6.961 -32.562 2.559 1 94.62 328 CYS A C 1
ATOM 2551 O O . CYS A 1 328 ? -6.113 -33.25 3.105 1 94.62 328 CYS A O 1
ATOM 2553 N N . LEU A 1 329 ? -8.156 -32.406 3.061 1 96.38 329 LEU A N 1
ATOM 2554 C CA . LEU A 1 329 ? -8.57 -33 4.324 1 96.38 329 LEU A CA 1
ATOM 2555 C C . LEU A 1 329 ? -8.617 -34.531 4.207 1 96.38 329 LEU A C 1
ATOM 2557 O O . LEU A 1 329 ? -8.18 -35.25 5.109 1 96.38 329 LEU A O 1
ATOM 2561 N N . SER A 1 330 ? -9.148 -34.969 3.123 1 95.5 330 SER A N 1
ATOM 2562 C CA . SER A 1 330 ? -9.227 -36.406 2.881 1 95.5 330 SER A CA 1
ATOM 2563 C C . SER A 1 330 ? -7.84 -37.031 2.803 1 95.5 330 SER A C 1
ATOM 2565 O O . SER A 1 330 ? -7.605 -38.094 3.369 1 95.5 330 SER A O 1
ATOM 2567 N N . ASP A 1 331 ? -6.926 -36.344 2.141 1 91.88 331 ASP A N 1
ATOM 2568 C CA . ASP A 1 331 ? -5.562 -36.844 1.993 1 91.88 331 ASP A CA 1
ATOM 2569 C C . ASP A 1 331 ? -4.859 -36.938 3.346 1 91.88 331 ASP A C 1
ATOM 2571 O O . ASP A 1 331 ? -4.043 -37.812 3.578 1 91.88 331 ASP A O 1
ATOM 2575 N N . ALA A 1 332 ? -5.172 -36 4.18 1 94.12 332 ALA A N 1
ATOM 2576 C CA . ALA A 1 332 ? -4.559 -35.938 5.504 1 94.12 332 ALA A CA 1
ATOM 2577 C C . ALA A 1 332 ? -5.285 -36.875 6.477 1 94.12 332 ALA A C 1
ATOM 2579 O O . ALA A 1 332 ? -4.832 -37.062 7.605 1 94.12 332 ALA A O 1
ATOM 2580 N N . LYS A 1 333 ? -6.383 -37.406 6.055 1 94.5 333 LYS A N 1
ATOM 2581 C CA . LYS A 1 333 ? -7.234 -38.219 6.926 1 94.5 333 LYS A CA 1
ATOM 2582 C C . LYS A 1 333 ? -7.609 -37.438 8.188 1 94.5 333 LYS A C 1
ATOM 2584 O O . LYS A 1 333 ? -7.508 -37.969 9.297 1 94.5 333 LYS A O 1
ATOM 2589 N N . MET A 1 334 ? -7.918 -36.25 7.984 1 94.62 334 MET A N 1
ATOM 2590 C CA . MET A 1 334 ? -8.266 -35.375 9.094 1 94.62 334 MET A CA 1
ATOM 2591 C C . MET A 1 334 ? -9.719 -34.906 8.984 1 94.62 334 MET A C 1
ATOM 2593 O O . MET A 1 334 ? -10.195 -34.594 7.891 1 94.62 334 MET A O 1
ATOM 2597 N N . ARG A 1 335 ? -10.367 -34.938 10.125 1 94 335 ARG A N 1
ATOM 2598 C CA . ARG A 1 335 ? -11.711 -34.375 10.188 1 94 335 ARG A CA 1
ATOM 2599 C C . ARG A 1 335 ? -11.648 -32.844 10.266 1 94 335 ARG A C 1
ATOM 2601 O O . ARG A 1 335 ? -10.719 -32.281 10.836 1 94 335 ARG A O 1
ATOM 2608 N N . LYS A 1 336 ? -12.648 -32.219 9.68 1 94.06 336 LYS A N 1
ATOM 2609 C CA . LYS A 1 336 ? -12.695 -30.766 9.672 1 94.06 336 LYS A CA 1
ATOM 2610 C C . LYS A 1 336 ? -12.664 -30.219 11.094 1 94.06 336 LYS A C 1
ATOM 2612 O O . LYS A 1 336 ? -12.078 -29.156 11.344 1 94.06 336 LYS A O 1
ATOM 2617 N N . SER A 1 337 ? -13.25 -30.938 12.055 1 94.88 337 SER A N 1
ATOM 2618 C CA . SER A 1 337 ? -13.336 -30.484 13.438 1 94.88 337 SER A CA 1
ATOM 2619 C C . SER A 1 337 ? -11.961 -30.469 14.102 1 94.88 337 SER A C 1
ATOM 2621 O O . SER A 1 337 ? -11.773 -29.844 15.141 1 94.88 337 SER A O 1
ATOM 2623 N N . TRP A 1 338 ? -11.008 -31.156 13.531 1 95.38 338 TRP A N 1
ATOM 2624 C CA . TRP A 1 338 ? -9.672 -31.25 14.109 1 95.38 338 TRP A CA 1
ATOM 2625 C C . TRP A 1 338 ? -8.844 -30.031 13.742 1 95.38 338 TRP A C 1
ATOM 2627 O O . TRP A 1 338 ? -7.801 -29.766 14.352 1 95.38 338 TRP A O 1
ATOM 2637 N N . VAL A 1 339 ? -9.273 -29.344 12.734 1 96.12 339 VAL A N 1
ATOM 2638 C CA . VAL A 1 339 ? -8.562 -28.125 12.336 1 96.12 339 VAL A CA 1
ATOM 2639 C C . VAL A 1 339 ? -8.867 -27 13.312 1 96.12 339 VAL A C 1
ATOM 2641 O O . VAL A 1 339 ? -10.016 -26.547 13.406 1 96.12 339 VAL A O 1
ATOM 2644 N N . GLU A 1 340 ? -7.926 -26.469 13.953 1 93.56 340 GLU A N 1
ATOM 2645 C CA . GLU A 1 340 ? -8.133 -25.5 15.023 1 93.56 340 GLU A CA 1
ATOM 2646 C C . GLU A 1 340 ? -8.047 -24.062 14.492 1 93.56 340 GLU A C 1
ATOM 2648 O O . GLU A 1 340 ? -8.688 -23.156 15.031 1 93.56 340 GLU A O 1
ATOM 2653 N N . GLN A 1 341 ? -7.156 -23.906 13.508 1 93.81 341 GLN A N 1
ATOM 2654 C CA . GLN A 1 341 ? -6.977 -22.562 12.953 1 93.81 341 GLN A CA 1
ATOM 2655 C C . GLN A 1 341 ? -6.969 -22.594 11.43 1 93.81 341 GLN A C 1
ATOM 2657 O O . GLN A 1 341 ? -6.43 -23.531 10.828 1 93.81 341 GLN A O 1
ATOM 2662 N N . VAL A 1 342 ? -7.566 -21.609 10.844 1 96.31 342 VAL A N 1
ATOM 2663 C CA . VAL A 1 342 ? -7.539 -21.391 9.398 1 96.31 342 VAL A CA 1
ATOM 2664 C C . VAL A 1 342 ? -6.824 -20.078 9.078 1 96.31 342 VAL A C 1
ATOM 2666 O O . VAL A 1 342 ? -7.344 -19 9.367 1 96.31 342 VAL A O 1
ATOM 2669 N N . ILE A 1 343 ? -5.684 -20.219 8.477 1 94.94 343 ILE A N 1
ATOM 2670 C CA . ILE A 1 343 ? -4.867 -19.062 8.148 1 94.94 343 ILE A CA 1
ATOM 2671 C C . ILE A 1 343 ? -5.121 -18.656 6.695 1 94.94 343 ILE A C 1
ATOM 2673 O O . ILE A 1 343 ? -4.953 -19.453 5.777 1 94.94 343 ILE A O 1
ATOM 2677 N N . LEU A 1 344 ? -5.562 -17.422 6.527 1 95.88 344 LEU A N 1
ATOM 2678 C CA . LEU A 1 344 ? -5.824 -16.891 5.191 1 95.88 344 LEU A CA 1
ATOM 2679 C C . LEU A 1 344 ? -4.582 -16.219 4.625 1 95.88 344 LEU A C 1
ATOM 2681 O O . LEU A 1 344 ? -3.979 -15.359 5.281 1 95.88 344 LEU A O 1
ATOM 2685 N N . VAL A 1 345 ? -4.176 -16.625 3.439 1 95.38 345 VAL A N 1
ATOM 2686 C CA . VAL A 1 345 ? -3.012 -16.078 2.754 1 95.38 345 VAL A CA 1
ATOM 2687 C C . VAL A 1 345 ? -3.389 -15.695 1.324 1 95.38 345 VAL A C 1
ATOM 2689 O O . VAL A 1 345 ? -4.145 -16.422 0.664 1 95.38 345 VAL A O 1
ATOM 2692 N N . GLY A 1 346 ? -2.863 -14.562 0.855 1 94.56 346 GLY A N 1
ATOM 2693 C CA . GLY A 1 346 ? -3.182 -14.086 -0.484 1 94.56 346 GLY A CA 1
ATOM 2694 C C . GLY A 1 346 ? -4.281 -13.047 -0.502 1 94.56 346 GLY A C 1
ATOM 2695 O O . GLY A 1 346 ? -5.242 -13.133 0.266 1 94.56 346 GLY A O 1
ATOM 2696 N N . GLY A 1 347 ? -4.207 -12.18 -1.365 1 93.19 347 GLY A N 1
ATOM 2697 C CA . GLY A 1 347 ? -5.109 -11.047 -1.408 1 93.19 347 GLY A CA 1
ATOM 2698 C C . GLY A 1 347 ? -6.547 -11.43 -1.695 1 93.19 347 GLY A C 1
ATOM 2699 O O . GLY A 1 347 ? -7.48 -10.789 -1.209 1 93.19 347 GLY A O 1
ATOM 2700 N N . SER A 1 348 ? -6.762 -12.445 -2.465 1 96.06 348 SER A N 1
ATOM 2701 C CA . SER A 1 348 ? -8.109 -12.82 -2.883 1 96.06 348 SER A CA 1
ATOM 2702 C C . SER A 1 348 ? -8.891 -13.438 -1.729 1 96.06 348 SER A C 1
ATOM 2704 O O . SER A 1 348 ? -10.109 -13.602 -1.816 1 96.06 348 SER A O 1
ATOM 2706 N N . THR A 1 349 ? -8.219 -13.766 -0.625 1 95.88 349 THR A N 1
ATOM 2707 C CA . THR A 1 349 ? -8.922 -14.297 0.539 1 95.88 349 THR A CA 1
ATOM 2708 C C . THR A 1 349 ? -9.75 -13.203 1.213 1 95.88 349 THR A C 1
ATOM 2710 O O . THR A 1 349 ? -10.594 -13.492 2.061 1 95.88 349 THR A O 1
ATOM 2713 N N . ARG A 1 350 ? -9.578 -11.977 0.832 1 93.31 350 ARG A N 1
ATOM 2714 C CA . ARG A 1 350 ? -10.336 -10.875 1.394 1 93.31 350 ARG A CA 1
ATOM 2715 C C . ARG A 1 350 ? -11.758 -10.852 0.838 1 93.31 350 ARG A C 1
ATOM 2717 O O . ARG A 1 350 ? -12.633 -10.18 1.388 1 93.31 350 ARG A O 1
ATOM 2724 N N . ILE A 1 351 ? -11.961 -11.578 -0.275 1 95.56 351 ILE A N 1
ATOM 2725 C CA . ILE A 1 351 ? -13.297 -11.648 -0.853 1 95.56 351 ILE A CA 1
ATOM 2726 C C . ILE A 1 351 ? -14.273 -12.211 0.175 1 95.56 351 ILE A C 1
ATOM 2728 O O . ILE A 1 351 ? -14.086 -13.32 0.68 1 95.56 351 ILE A O 1
ATOM 2732 N N . PRO A 1 352 ? -15.336 -11.516 0.47 1 93.75 352 PRO A N 1
ATOM 2733 C CA . PRO A 1 352 ? -16.25 -11.922 1.538 1 93.75 352 PRO A CA 1
ATOM 2734 C C . PRO A 1 352 ? -16.859 -13.305 1.298 1 93.75 352 PRO A C 1
ATOM 2736 O O . PRO A 1 352 ? -16.984 -14.094 2.234 1 93.75 352 PRO A O 1
ATOM 2739 N N . LYS A 1 353 ? -17.203 -13.594 0.095 1 94.94 353 LYS A N 1
ATOM 2740 C CA . LYS A 1 353 ? -17.812 -14.883 -0.21 1 94.94 353 LYS A CA 1
ATOM 2741 C C . LYS A 1 353 ? -16.875 -16.031 0.141 1 94.94 353 LYS A C 1
ATOM 2743 O O . LYS A 1 353 ? -17.312 -17.078 0.637 1 94.94 353 LYS A O 1
ATOM 2748 N N . VAL A 1 354 ? -15.594 -15.875 -0.127 1 96 354 VAL A N 1
ATOM 2749 C CA . VAL A 1 354 ? -14.594 -16.891 0.198 1 96 354 VAL A CA 1
ATOM 2750 C C . VAL A 1 354 ? -14.547 -17.094 1.71 1 96 354 VAL A C 1
ATOM 2752 O O . VAL A 1 354 ? -14.547 -18.234 2.186 1 96 354 VAL A O 1
ATOM 2755 N N . GLN A 1 355 ? -14.547 -16.078 2.441 1 95.56 355 GLN A N 1
ATOM 2756 C CA . GLN A 1 355 ? -14.508 -16.156 3.898 1 95.56 355 GLN A CA 1
ATOM 2757 C C . GLN A 1 355 ? -15.773 -16.812 4.449 1 95.56 355 GLN A C 1
ATOM 2759 O O . GLN A 1 355 ? -15.695 -17.641 5.352 1 95.56 355 GLN A O 1
ATOM 2764 N N . HIS A 1 356 ? -16.922 -16.438 3.887 1 94.62 356 HIS A N 1
ATOM 2765 C CA . HIS A 1 356 ? -18.188 -17.016 4.32 1 94.62 356 HIS A CA 1
ATOM 2766 C C . HIS A 1 356 ? -18.219 -18.516 4.062 1 94.62 356 HIS A C 1
ATOM 2768 O O . HIS A 1 356 ? -18.656 -19.281 4.922 1 94.62 356 HIS A O 1
ATOM 2774 N N . MET A 1 357 ? -17.781 -18.859 2.938 1 95.5 357 MET A N 1
ATOM 2775 C CA . MET A 1 357 ? -17.797 -20.266 2.572 1 95.5 357 MET A CA 1
ATOM 2776 C C . MET A 1 357 ? -16.859 -21.062 3.482 1 95.5 357 MET A C 1
ATOM 2778 O O . MET A 1 357 ? -17.188 -22.188 3.873 1 95.5 357 MET A O 1
ATOM 2782 N N . LEU A 1 358 ? -15.727 -20.516 3.807 1 96.5 358 LEU A N 1
ATOM 2783 C CA . LEU A 1 358 ? -14.789 -21.188 4.699 1 96.5 358 LEU A CA 1
ATOM 2784 C C . LEU A 1 358 ? -15.375 -21.328 6.102 1 96.5 358 LEU A C 1
ATOM 2786 O O . LEU A 1 358 ? -15.234 -22.375 6.73 1 96.5 358 LEU A O 1
ATOM 2790 N N . ARG A 1 359 ? -16 -20.266 6.609 1 95.56 359 ARG A N 1
ATOM 2791 C CA . ARG A 1 359 ? -16.641 -20.328 7.918 1 95.56 359 ARG A CA 1
ATOM 2792 C C . ARG A 1 359 ? -17.734 -21.391 7.949 1 95.56 359 ARG A C 1
ATOM 2794 O O . ARG A 1 359 ? -17.828 -22.156 8.914 1 95.56 359 ARG A O 1
ATOM 2801 N N . ASP A 1 360 ? -18.484 -21.391 6.91 1 95 360 ASP A N 1
ATOM 2802 C CA . ASP A 1 360 ? -19.547 -22.391 6.809 1 95 360 ASP A CA 1
ATOM 2803 C C . ASP A 1 360 ? -18.969 -23.797 6.75 1 95 360 ASP A C 1
ATOM 2805 O O . ASP A 1 360 ? -19.484 -24.719 7.398 1 95 360 ASP A O 1
ATOM 2809 N N . PHE A 1 361 ? -17.953 -23.938 5.961 1 96.12 361 PHE A N 1
ATOM 2810 C CA . PHE A 1 361 ? -17.328 -25.25 5.789 1 96.12 361 PHE A CA 1
ATOM 2811 C C . PHE A 1 361 ? -16.797 -25.766 7.117 1 96.12 361 PHE A C 1
ATOM 2813 O O . PHE A 1 361 ? -16.875 -26.969 7.398 1 96.12 361 PHE A O 1
ATOM 2820 N N . PHE A 1 362 ? -16.328 -24.875 7.914 1 96.5 362 PHE A N 1
ATOM 2821 C CA . PHE A 1 362 ? -15.75 -25.281 9.188 1 96.5 362 PHE A CA 1
ATOM 2822 C C . PHE A 1 362 ? -16.734 -25.047 10.328 1 96.5 362 PHE A C 1
ATOM 2824 O O . PHE A 1 362 ? -16.328 -24.75 11.453 1 96.5 362 PHE A O 1
ATOM 2831 N N . ASP A 1 363 ? -17.953 -25 10.133 1 93.88 363 ASP A N 1
ATOM 2832 C CA . ASP A 1 363 ? -19.047 -25 11.094 1 93.88 363 ASP A CA 1
ATOM 2833 C C . ASP A 1 363 ? -19.016 -23.734 11.961 1 93.88 363 ASP A C 1
ATOM 2835 O O . ASP A 1 363 ? -19.141 -23.812 13.18 1 93.88 363 ASP A O 1
ATOM 2839 N N . GLY A 1 364 ? -18.688 -22.656 11.375 1 91.38 364 GLY A N 1
ATOM 2840 C CA . GLY A 1 364 ? -18.781 -21.375 12.047 1 91.38 364 GLY A CA 1
ATOM 2841 C C . GLY A 1 364 ? -17.484 -20.969 12.734 1 91.38 364 GLY A C 1
ATOM 2842 O O . GLY A 1 364 ? -17.453 -19.969 13.453 1 91.38 364 GLY A O 1
ATOM 2843 N N . ARG A 1 365 ? -16.484 -21.641 12.492 1 90.44 365 ARG A N 1
ATOM 2844 C CA . ARG A 1 365 ? -15.211 -21.297 13.094 1 90.44 365 ARG A CA 1
ATOM 2845 C C . ARG A 1 365 ? -14.711 -19.953 12.594 1 90.44 365 ARG A C 1
ATOM 2847 O O . ARG A 1 365 ? -14.836 -19.625 11.406 1 90.44 365 ARG A O 1
ATOM 2854 N N . GLU A 1 366 ? -14.141 -19.188 13.547 1 88.88 366 GLU A N 1
ATOM 2855 C CA . GLU A 1 366 ? -13.594 -17.875 13.172 1 88.88 366 GLU A CA 1
ATOM 2856 C C . GLU A 1 366 ? -12.266 -18.047 12.43 1 88.88 366 GLU A C 1
ATOM 2858 O O . GLU A 1 366 ? -11.453 -18.906 12.781 1 88.88 366 GLU A O 1
ATOM 2863 N N . LEU A 1 367 ? -12.102 -17.312 11.406 1 92.62 367 LEU A N 1
ATOM 2864 C CA . LEU A 1 367 ? -10.883 -17.328 10.609 1 92.62 367 LEU A CA 1
ATOM 2865 C C . LEU A 1 367 ? -9.789 -16.5 11.258 1 92.62 367 LEU A C 1
ATOM 2867 O O . LEU A 1 367 ? -10.078 -15.531 11.969 1 92.62 367 LEU A O 1
ATOM 2871 N N . CYS A 1 368 ? -8.57 -16.922 11.031 1 88.06 368 CYS A N 1
ATOM 2872 C CA . CYS A 1 368 ? -7.434 -16.234 11.641 1 88.06 368 CYS A CA 1
ATOM 2873 C C . CYS A 1 368 ? -7.246 -14.852 11.039 1 88.06 368 CYS A C 1
ATOM 2875 O O . CYS A 1 368 ? -7.148 -14.711 9.82 1 88.06 368 CYS A O 1
ATOM 2877 N N . LYS A 1 369 ? -7.156 -13.812 11.852 1 78.5 369 LYS A N 1
ATOM 2878 C CA . LYS A 1 369 ? -7.008 -12.438 11.383 1 78.5 369 LYS A CA 1
ATOM 2879 C C . LYS A 1 369 ? -5.664 -11.852 11.805 1 78.5 369 LYS A C 1
ATOM 2881 O O . LYS A 1 369 ? -5.336 -10.719 11.453 1 78.5 369 LYS A O 1
ATOM 2886 N N . SER A 1 370 ? -4.832 -12.617 12.414 1 77.56 370 SER A N 1
ATOM 2887 C CA . SER A 1 370 ? -3.615 -12.094 13.023 1 77.56 370 SER A CA 1
ATOM 2888 C C . SER A 1 370 ? -2.473 -12.047 12.016 1 77.56 370 SER A C 1
ATOM 2890 O O . SER A 1 370 ? -1.416 -11.477 12.289 1 77.56 370 SER A O 1
ATOM 2892 N N . VAL A 1 371 ? -2.66 -12.602 10.875 1 84.88 371 VAL A N 1
ATOM 2893 C CA . VAL A 1 371 ? -1.615 -12.648 9.859 1 84.88 371 VAL A CA 1
ATOM 2894 C C . VAL A 1 371 ? -2.018 -11.789 8.656 1 84.88 371 VAL A C 1
ATOM 2896 O O . VAL A 1 371 ? -3.166 -11.836 8.211 1 84.88 371 VAL A O 1
ATOM 2899 N N . ASN A 1 372 ? -1.063 -10.898 8.188 1 87.56 372 ASN A N 1
ATOM 2900 C CA . ASN A 1 372 ? -1.325 -10.141 6.969 1 87.56 372 ASN A CA 1
ATOM 2901 C C . ASN A 1 372 ? -1.179 -11.016 5.727 1 87.56 372 ASN A C 1
ATOM 2903 O O . ASN A 1 372 ? -0.072 -11.438 5.387 1 87.56 372 ASN A O 1
ATOM 2907 N N . PRO A 1 373 ? -2.23 -11.211 5.027 1 92.69 373 PRO A N 1
ATOM 2908 C CA . PRO A 1 373 ? -2.227 -12.148 3.904 1 92.69 373 PRO A CA 1
ATOM 2909 C C . PRO A 1 373 ? -1.238 -11.75 2.811 1 92.69 373 PRO A C 1
ATOM 2911 O O . PRO A 1 373 ? -0.83 -12.594 2.008 1 92.69 373 PRO A O 1
ATOM 2914 N N . ASP A 1 374 ? -0.8 -10.555 2.754 1 93.12 374 ASP A N 1
ATOM 2915 C CA . ASP A 1 374 ? 0.054 -10.094 1.663 1 93.12 374 ASP A CA 1
ATOM 2916 C C . ASP A 1 374 ? 1.529 -10.18 2.045 1 93.12 374 ASP A C 1
ATOM 2918 O O . ASP A 1 374 ? 2.404 -10.148 1.176 1 93.12 374 ASP A O 1
ATOM 2922 N N . GLU A 1 375 ? 1.799 -10.305 3.309 1 94.56 375 GLU A N 1
ATOM 2923 C CA . GLU A 1 375 ? 3.182 -10.195 3.762 1 94.56 375 GLU A CA 1
ATOM 2924 C C . GLU A 1 375 ? 3.662 -11.492 4.406 1 94.56 375 GLU A C 1
ATOM 2926 O O . GLU A 1 375 ? 4.867 -11.711 4.543 1 94.56 375 GLU A O 1
ATOM 2931 N N . ALA A 1 376 ? 2.764 -12.367 4.785 1 94.69 376 ALA A N 1
ATOM 2932 C CA . ALA A 1 376 ? 3.055 -13.547 5.594 1 94.69 376 ALA A CA 1
ATOM 2933 C C . ALA A 1 376 ? 4.078 -14.453 4.906 1 94.69 376 ALA A C 1
ATOM 2935 O O . ALA A 1 376 ? 4.961 -15.008 5.559 1 94.69 376 ALA A O 1
ATOM 2936 N N . VAL A 1 377 ? 3.934 -14.531 3.605 1 97.12 377 VAL A N 1
ATOM 2937 C CA . VAL A 1 377 ? 4.785 -15.445 2.854 1 97.12 377 VAL A CA 1
ATOM 2938 C C . VAL A 1 377 ? 6.223 -14.938 2.854 1 97.12 377 VAL A C 1
ATOM 2940 O O . VAL A 1 377 ? 7.156 -15.688 3.135 1 97.12 377 VAL A O 1
ATOM 2943 N N . ALA A 1 378 ? 6.391 -13.648 2.566 1 97.88 378 ALA A N 1
ATOM 2944 C CA . ALA A 1 378 ? 7.727 -13.062 2.598 1 97.88 378 ALA A CA 1
ATOM 2945 C C . ALA A 1 378 ? 8.305 -13.102 4.008 1 97.88 378 ALA A C 1
ATOM 2947 O O . ALA A 1 378 ? 9.516 -13.297 4.184 1 97.88 378 ALA A O 1
ATOM 2948 N N . TYR A 1 379 ? 7.465 -12.906 5.02 1 95.94 379 TYR A N 1
ATOM 2949 C CA . TYR A 1 379 ? 7.871 -12.977 6.422 1 95.94 379 TYR A CA 1
ATOM 2950 C C . TYR A 1 379 ? 8.492 -14.328 6.742 1 95.94 379 TYR A C 1
ATOM 2952 O O . TYR A 1 379 ? 9.602 -14.406 7.262 1 95.94 379 TYR A O 1
ATOM 2960 N N . GLY A 1 380 ? 7.793 -15.383 6.395 1 96.44 380 GLY A N 1
ATOM 2961 C CA . GLY A 1 380 ? 8.297 -16.734 6.641 1 96.44 380 GLY A CA 1
ATOM 2962 C C . GLY A 1 380 ? 9.578 -17.031 5.887 1 96.44 380 GLY A C 1
ATOM 2963 O O . GLY A 1 380 ? 10.469 -17.703 6.41 1 96.44 380 GLY A O 1
ATOM 2964 N N . ALA A 1 381 ? 9.609 -16.578 4.641 1 97.75 381 ALA A N 1
ATOM 2965 C CA . ALA A 1 381 ? 10.805 -16.797 3.836 1 97.75 381 ALA A CA 1
ATOM 2966 C C . ALA A 1 381 ? 12.016 -16.125 4.477 1 97.75 381 ALA A C 1
ATOM 2968 O O . ALA A 1 381 ? 13.125 -16.656 4.434 1 97.75 381 ALA A O 1
ATOM 2969 N N . ALA A 1 382 ? 11.82 -14.922 5.035 1 97.5 382 ALA A N 1
ATOM 2970 C CA . ALA A 1 382 ? 12.906 -14.203 5.691 1 97.5 382 ALA A CA 1
ATOM 2971 C C . ALA A 1 382 ? 13.391 -14.953 6.93 1 97.5 382 ALA A C 1
ATOM 2973 O O . ALA A 1 382 ? 14.586 -14.969 7.223 1 97.5 382 ALA A O 1
ATOM 2974 N N . VAL A 1 383 ? 12.477 -15.523 7.676 1 95.31 383 VAL A N 1
ATOM 2975 C CA . VAL A 1 383 ? 12.836 -16.328 8.836 1 95.31 383 VAL A CA 1
ATOM 2976 C C . VAL A 1 383 ? 13.703 -17.516 8.406 1 95.31 383 VAL A C 1
ATOM 2978 O O . VAL A 1 383 ? 14.734 -17.797 9.016 1 95.31 383 VAL A O 1
ATOM 2981 N N . MET A 1 384 ? 13.281 -18.156 7.355 1 95.06 384 MET A N 1
ATOM 2982 C CA . MET A 1 384 ? 14.031 -19.297 6.84 1 95.06 384 MET A CA 1
ATOM 2983 C C . MET A 1 384 ? 15.414 -18.859 6.352 1 95.06 384 MET A C 1
ATOM 2985 O O . MET A 1 384 ? 16.391 -19.578 6.52 1 95.06 384 MET A O 1
ATOM 2989 N N . ALA A 1 385 ? 15.406 -17.719 5.688 1 96.44 385 ALA A N 1
ATOM 2990 C CA . ALA A 1 385 ? 16.688 -17.188 5.215 1 96.44 385 ALA A CA 1
ATOM 2991 C C . ALA A 1 385 ? 17.641 -16.953 6.379 1 96.44 385 ALA A C 1
ATOM 2993 O O . ALA A 1 385 ? 18.828 -17.266 6.285 1 96.44 385 ALA A O 1
ATOM 2994 N N . ALA A 1 386 ? 17.141 -16.422 7.434 1 94.5 386 ALA A N 1
ATOM 2995 C CA . ALA A 1 386 ? 17.953 -16.188 8.633 1 94.5 386 ALA A CA 1
ATOM 2996 C C . ALA A 1 386 ? 18.438 -17.5 9.227 1 94.5 386 ALA A C 1
ATOM 2998 O O . ALA A 1 386 ? 19.594 -17.609 9.641 1 94.5 386 ALA A O 1
ATOM 2999 N N . LYS A 1 387 ? 17.656 -18.453 9.258 1 92.12 387 LYS A N 1
ATOM 3000 C CA . LYS A 1 387 ? 18 -19.75 9.82 1 92.12 387 LYS A CA 1
ATOM 3001 C C . LYS A 1 387 ? 19.109 -20.422 9.023 1 92.12 387 LYS A C 1
ATOM 3003 O O . LYS A 1 387 ? 20.109 -20.875 9.586 1 92.12 387 LYS A O 1
ATOM 3008 N N . VAL A 1 388 ? 18.859 -20.516 7.73 1 91.38 388 VAL A N 1
ATOM 3009 C CA . VAL A 1 388 ? 19.797 -21.219 6.859 1 91.38 388 VAL A CA 1
ATOM 3010 C C . VAL A 1 388 ? 21.125 -20.484 6.812 1 91.38 388 VAL A C 1
ATOM 3012 O O . VAL A 1 388 ? 22.172 -21.094 6.621 1 91.38 388 VAL A O 1
ATOM 3015 N N . SER A 1 389 ? 21.016 -19.141 7.066 1 90.5 389 SER A N 1
ATOM 3016 C CA . SER A 1 389 ? 22.234 -18.344 7.039 1 90.5 389 SER A CA 1
ATOM 3017 C C . SER A 1 389 ? 22.953 -18.375 8.383 1 90.5 389 SER A C 1
ATOM 3019 O O . SER A 1 389 ? 24 -17.75 8.547 1 90.5 389 SER A O 1
ATOM 3021 N N . GLY A 1 390 ? 22.406 -18.984 9.391 1 83.94 390 GLY A N 1
ATOM 3022 C CA . GLY A 1 390 ? 23.109 -19.234 10.641 1 83.94 390 GLY A CA 1
ATOM 3023 C C . GLY A 1 390 ? 22.781 -18.219 11.719 1 83.94 390 GLY A C 1
ATOM 3024 O O . GLY A 1 390 ? 23.609 -17.938 12.586 1 83.94 390 GLY A O 1
ATOM 3025 N N . SER A 1 391 ? 21.609 -17.688 11.602 1 83.06 391 SER A N 1
ATOM 3026 C CA . SER A 1 391 ? 21.219 -16.781 12.672 1 83.06 391 SER A CA 1
ATOM 3027 C C . SER A 1 391 ? 21.25 -17.469 14.031 1 83.06 391 SER A C 1
ATOM 3029 O O . SER A 1 391 ? 20.906 -18.641 14.148 1 83.06 391 SER A O 1
ATOM 3031 N N . ILE A 1 392 ? 21.641 -16.656 15.047 1 74.5 392 ILE A N 1
ATOM 3032 C CA . ILE A 1 392 ? 21.828 -17.219 16.375 1 74.5 392 ILE A CA 1
ATOM 3033 C C . ILE A 1 392 ? 20.578 -16.938 17.234 1 74.5 392 ILE A C 1
ATOM 3035 O O . ILE A 1 392 ? 20.5 -17.375 18.375 1 74.5 392 ILE A O 1
ATOM 3039 N N . ASP A 1 393 ? 19.703 -16.266 16.688 1 82.06 393 ASP A N 1
ATOM 3040 C CA . ASP A 1 393 ? 18.484 -15.977 17.438 1 82.06 393 ASP A CA 1
ATOM 3041 C C . ASP A 1 393 ? 17.688 -17.25 17.719 1 82.06 393 ASP A C 1
ATOM 3043 O O . ASP A 1 393 ? 17.406 -18.031 16.797 1 82.06 393 ASP A O 1
ATOM 3047 N N . LYS A 1 394 ? 17.359 -17.5 18.984 1 80.25 394 LYS A N 1
ATOM 3048 C CA . LYS A 1 394 ? 16.688 -18.719 19.422 1 80.25 394 LYS A CA 1
ATOM 3049 C C . LYS A 1 394 ? 15.375 -18.922 18.688 1 80.25 394 LYS A C 1
ATOM 3051 O O . LYS A 1 394 ? 15.031 -20.047 18.312 1 80.25 394 LYS A O 1
ATOM 3056 N N . SER A 1 395 ? 14.562 -17.828 18.438 1 80.75 395 SER A N 1
ATOM 3057 C CA . SER A 1 395 ? 13.258 -17.906 17.797 1 80.75 395 SER A CA 1
ATOM 3058 C C . SER A 1 395 ? 13.383 -18.438 16.375 1 80.75 395 SER A C 1
ATOM 3060 O O . SER A 1 395 ? 12.438 -19 15.82 1 80.75 395 SER A O 1
ATOM 3062 N N . VAL A 1 396 ? 14.516 -18.266 15.781 1 86 396 VAL A N 1
ATOM 3063 C CA . VAL A 1 396 ? 14.773 -18.688 14.414 1 86 396 VAL A CA 1
ATOM 3064 C C . VAL A 1 396 ? 15.344 -20.109 14.398 1 86 396 VAL A C 1
ATOM 3066 O O . VAL A 1 396 ? 14.961 -20.938 13.57 1 86 396 VAL A O 1
ATOM 3069 N N . GLN A 1 397 ? 16.156 -20.422 15.312 1 84.12 397 GLN A N 1
ATOM 3070 C CA . GLN A 1 397 ? 16.828 -21.703 15.367 1 84.12 397 GLN A CA 1
ATOM 3071 C C . GLN A 1 397 ? 15.852 -22.828 15.68 1 84.12 397 GLN A C 1
ATOM 3073 O O . GLN A 1 397 ? 16.031 -23.969 15.227 1 84.12 397 GLN A O 1
ATOM 3078 N N . ASP A 1 398 ? 14.859 -22.531 16.328 1 83.56 398 ASP A N 1
ATOM 3079 C CA . ASP A 1 398 ? 13.914 -23.531 16.797 1 83.56 398 ASP A CA 1
ATOM 3080 C C . ASP A 1 398 ? 12.969 -23.969 15.68 1 83.56 398 ASP A C 1
ATOM 3082 O O . ASP A 1 398 ? 12.281 -24.984 15.805 1 83.56 398 ASP A O 1
ATOM 3086 N N . VAL A 1 399 ? 13.023 -23.281 14.609 1 86.62 399 VAL A N 1
ATOM 3087 C CA . VAL A 1 399 ? 12.109 -23.594 13.516 1 86.62 399 VAL A CA 1
ATOM 3088 C C . VAL A 1 399 ? 12.578 -24.875 12.812 1 86.62 399 VAL A C 1
ATOM 3090 O O . VAL A 1 399 ? 13.695 -24.938 12.305 1 86.62 399 VAL A O 1
ATOM 3093 N N . LEU A 1 400 ? 11.781 -25.938 12.844 1 86.38 400 LEU A N 1
ATOM 3094 C CA . LEU A 1 400 ? 12.016 -27.188 12.125 1 86.38 400 LEU A CA 1
ATOM 3095 C C . LEU A 1 400 ? 10.875 -27.484 11.164 1 86.38 400 LEU A C 1
ATOM 3097 O O . LEU A 1 400 ? 9.711 -27.516 11.562 1 86.38 400 LEU A O 1
ATOM 3101 N N . LEU A 1 401 ? 11.273 -27.703 9.93 1 88.38 401 LEU A N 1
ATOM 3102 C CA . LEU A 1 401 ? 10.258 -27.875 8.891 1 88.38 401 LEU A CA 1
ATOM 3103 C C . LEU A 1 401 ? 10.289 -29.281 8.328 1 88.38 401 LEU A C 1
ATOM 3105 O O . LEU A 1 401 ? 11.352 -29.797 7.973 1 88.38 401 LEU A O 1
ATOM 3109 N N . HIS A 1 402 ? 9.156 -29.875 8.328 1 85.44 402 HIS A N 1
ATOM 3110 C CA . HIS A 1 402 ? 8.922 -31.141 7.633 1 85.44 402 HIS A CA 1
ATOM 3111 C C . HIS A 1 402 ? 7.914 -30.953 6.5 1 85.44 402 HIS A C 1
ATOM 3113 O O . HIS A 1 402 ? 6.707 -30.906 6.738 1 85.44 402 HIS A O 1
ATOM 3119 N N . ASP A 1 403 ? 8.43 -30.984 5.246 1 87.62 403 ASP A N 1
ATOM 3120 C CA . ASP A 1 403 ? 7.578 -30.766 4.078 1 87.62 403 ASP A CA 1
ATOM 3121 C C . ASP A 1 403 ? 7.266 -32.094 3.381 1 87.62 403 ASP A C 1
ATOM 3123 O O . ASP A 1 403 ? 7.828 -33.125 3.73 1 87.62 403 ASP A O 1
ATOM 3127 N N . VAL A 1 404 ? 6.352 -32 2.51 1 86.06 404 VAL A N 1
ATOM 3128 C CA . VAL A 1 404 ? 5.965 -33.188 1.77 1 86.06 404 VAL A CA 1
ATOM 3129 C C . VAL A 1 404 ? 5.977 -32.906 0.271 1 86.06 404 VAL A C 1
ATOM 3131 O O . VAL A 1 404 ? 5.984 -31.75 -0.141 1 86.06 404 VAL A O 1
ATOM 3134 N N . THR A 1 405 ? 6.059 -33.906 -0.594 1 86.06 405 THR A N 1
ATOM 3135 C CA . THR A 1 405 ? 5.91 -33.75 -2.035 1 86.06 405 THR A CA 1
ATOM 3136 C C . THR A 1 405 ? 4.438 -33.656 -2.42 1 86.06 405 THR A C 1
ATOM 3138 O O . THR A 1 405 ? 3.623 -34.469 -1.961 1 86.06 405 THR A O 1
ATOM 3141 N N . PRO A 1 406 ? 4.082 -32.781 -3.207 1 83.06 406 PRO A N 1
ATOM 3142 C CA . PRO A 1 406 ? 2.666 -32.562 -3.51 1 83.06 406 PRO A CA 1
ATOM 3143 C C . PRO A 1 406 ? 2.121 -33.594 -4.512 1 83.06 406 PRO A C 1
ATOM 3145 O O . PRO A 1 406 ? 0.911 -33.812 -4.566 1 83.06 406 PRO A O 1
ATOM 3148 N N . LEU A 1 407 ? 3.006 -34.062 -5.379 1 85.62 407 LEU A N 1
ATOM 3149 C CA . LEU A 1 407 ? 2.596 -35 -6.434 1 85.62 407 LEU A CA 1
ATOM 3150 C C . LEU A 1 407 ? 3.412 -36.281 -6.383 1 85.62 407 LEU A C 1
ATOM 3152 O O . LEU A 1 407 ? 4.547 -36.281 -5.898 1 85.62 407 LEU A O 1
ATOM 3156 N N . SER A 1 408 ? 2.797 -37.312 -6.871 1 88.44 408 SER A N 1
ATOM 3157 C CA . SER A 1 408 ? 3.488 -38.625 -6.914 1 88.44 408 SER A CA 1
ATOM 3158 C C . SER A 1 408 ? 4.57 -38.625 -7.988 1 88.44 408 SER A C 1
ATOM 3160 O O . SER A 1 408 ? 4.441 -37.938 -9.016 1 88.44 408 SER A O 1
ATOM 3162 N N . LEU A 1 409 ? 5.605 -39.281 -7.66 1 90.44 409 LEU A N 1
ATOM 3163 C CA . LEU A 1 409 ? 6.715 -39.469 -8.594 1 90.44 409 LEU A CA 1
ATOM 3164 C C . LEU A 1 409 ? 6.871 -40.938 -8.969 1 90.44 409 LEU A C 1
ATOM 3166 O O . LEU A 1 409 ? 6.727 -41.844 -8.117 1 90.44 409 LEU A O 1
ATOM 3170 N N . GLY A 1 410 ? 7.039 -41.188 -10.266 1 91.5 410 GLY A N 1
ATOM 3171 C CA . GLY A 1 410 ? 7.145 -42.562 -10.703 1 91.5 410 GLY A CA 1
ATOM 3172 C C . GLY A 1 410 ? 7.723 -42.688 -12.102 1 91.5 410 GLY A C 1
ATOM 3173 O O . GLY A 1 410 ? 8.25 -41.75 -12.656 1 91.5 410 GLY A O 1
ATOM 3174 N N . VAL A 1 411 ? 7.734 -44 -12.625 1 92.12 411 VAL A N 1
ATOM 3175 C CA . VAL A 1 411 ? 8.281 -44.281 -13.945 1 92.12 411 VAL A CA 1
ATOM 3176 C C . VAL A 1 411 ? 7.219 -45 -14.781 1 92.12 411 VAL A C 1
ATOM 3178 O O . VAL A 1 411 ? 6.305 -45.625 -14.242 1 92.12 411 VAL A O 1
ATOM 3181 N N . ALA A 1 412 ? 7.414 -44.719 -16.062 1 91.38 412 ALA A N 1
ATOM 3182 C CA . ALA A 1 412 ? 6.543 -45.438 -16.984 1 91.38 412 ALA A CA 1
ATOM 3183 C C . ALA A 1 412 ? 6.926 -46.906 -17.062 1 91.38 412 ALA A C 1
ATOM 3185 O O . ALA A 1 412 ? 8.109 -47.25 -17.141 1 91.38 412 ALA A O 1
ATOM 3186 N N . VAL A 1 413 ? 5.93 -47.781 -16.969 1 88.62 413 VAL A N 1
ATOM 3187 C CA . VAL A 1 413 ? 6.156 -49.219 -17.109 1 88.62 413 VAL A CA 1
ATOM 3188 C C . VAL A 1 413 ? 5.324 -49.75 -18.266 1 88.62 413 VAL A C 1
ATOM 3190 O O . VAL A 1 413 ? 4.75 -49 -19.031 1 88.62 413 VAL A O 1
ATOM 3193 N N . ARG A 1 414 ? 5.41 -51.031 -18.406 1 81.19 414 ARG A N 1
ATOM 3194 C CA . ARG A 1 414 ? 4.703 -51.656 -19.516 1 81.19 414 ARG A CA 1
ATOM 3195 C C . ARG A 1 414 ? 3.24 -51.219 -19.547 1 81.19 414 ARG A C 1
ATOM 3197 O O . ARG A 1 414 ? 2.588 -51.156 -18.5 1 81.19 414 ARG A O 1
ATOM 3204 N N . GLY A 1 415 ? 2.77 -50.906 -20.672 1 77.31 415 GLY A N 1
ATOM 3205 C CA . GLY A 1 415 ? 1.387 -50.5 -20.828 1 77.31 415 GLY A CA 1
ATOM 3206 C C . GLY A 1 415 ? 1.188 -49 -20.609 1 77.31 415 GLY A C 1
ATOM 3207 O O . GLY A 1 415 ? 0.054 -48.531 -20.484 1 77.31 415 GLY A O 1
ATOM 3208 N N . GLU A 1 416 ? 2.223 -48.281 -20.453 1 85.81 416 GLU A N 1
ATOM 3209 C CA . GLU A 1 416 ? 2.189 -46.812 -20.281 1 85.81 416 GLU A CA 1
ATOM 3210 C C . GLU A 1 416 ? 1.526 -46.438 -18.953 1 85.81 416 GLU A C 1
ATOM 3212 O O . GLU A 1 416 ? 0.762 -45.469 -18.891 1 85.81 416 GLU A O 1
ATOM 3217 N N . LEU A 1 417 ? 1.717 -47.406 -18.094 1 87.75 417 LEU A N 1
ATOM 3218 C CA . LEU A 1 417 ? 1.201 -47.156 -16.766 1 87.75 417 LEU A CA 1
ATOM 3219 C C . LEU A 1 417 ? 2.266 -46.5 -15.891 1 87.75 417 LEU A C 1
ATOM 3221 O O . LEU A 1 417 ? 3.463 -46.719 -16.078 1 87.75 417 LEU A O 1
ATOM 3225 N N . LEU A 1 418 ? 1.776 -45.656 -15 1 90.56 418 LEU A N 1
ATOM 3226 C CA . LEU A 1 418 ? 2.693 -45.031 -14.055 1 90.56 418 LEU A CA 1
ATOM 3227 C C . LEU A 1 418 ? 2.926 -45.906 -12.844 1 90.56 418 LEU A C 1
ATOM 3229 O O . LEU A 1 418 ? 1.978 -46.281 -12.141 1 90.56 418 LEU A O 1
ATOM 3233 N N . SER A 1 419 ? 4.109 -46.375 -12.648 1 92.88 419 SER A N 1
ATOM 3234 C CA . SER A 1 419 ? 4.508 -47.031 -11.406 1 92.88 419 SER A CA 1
ATOM 3235 C C . SER A 1 419 ? 5.027 -46 -10.398 1 92.88 419 SER A C 1
ATOM 3237 O O . SER A 1 419 ? 6.137 -45.5 -10.539 1 92.88 419 SER A O 1
ATOM 3239 N N . VAL A 1 420 ? 4.215 -45.781 -9.383 1 93.25 420 VAL A N 1
ATOM 3240 C CA . VAL A 1 420 ? 4.547 -44.75 -8.391 1 93.25 420 VAL A CA 1
ATOM 3241 C C . VAL A 1 420 ? 5.664 -45.25 -7.484 1 93.25 420 VAL A C 1
ATOM 3243 O O . VAL A 1 420 ? 5.57 -46.375 -6.922 1 93.25 420 VAL A O 1
ATOM 3246 N N . VAL A 1 421 ? 6.766 -44.5 -7.344 1 94 421 VAL A N 1
ATOM 3247 C CA . VAL A 1 421 ? 7.883 -44.812 -6.461 1 94 421 VAL A CA 1
ATOM 3248 C C . VAL A 1 421 ? 7.781 -44 -5.176 1 94 421 VAL A C 1
ATOM 3250 O O . VAL A 1 421 ? 7.914 -44.531 -4.078 1 94 421 VAL A O 1
ATOM 3253 N N . ILE A 1 422 ? 7.508 -42.719 -5.32 1 93.06 422 ILE A N 1
ATOM 3254 C CA . ILE A 1 422 ? 7.254 -41.844 -4.188 1 93.06 422 ILE A CA 1
ATOM 3255 C C . ILE A 1 422 ? 5.832 -41.281 -4.27 1 93.06 422 ILE A C 1
ATOM 3257 O O . ILE A 1 422 ? 5.527 -40.469 -5.133 1 93.06 422 ILE A O 1
ATOM 3261 N N . PRO A 1 423 ? 4.992 -41.688 -3.393 1 90.5 423 PRO A N 1
ATOM 3262 C CA . PRO A 1 423 ? 3.609 -41.219 -3.412 1 90.5 423 PRO A CA 1
ATOM 3263 C C . PRO A 1 423 ? 3.49 -39.75 -2.98 1 90.5 423 PRO A C 1
ATOM 3265 O O . PRO A 1 423 ? 4.355 -39.25 -2.262 1 90.5 423 PRO A O 1
ATOM 3268 N N . ARG A 1 424 ? 2.428 -39.156 -3.465 1 87.69 424 ARG A N 1
ATOM 3269 C CA . ARG A 1 424 ? 2.139 -37.812 -3.047 1 87.69 424 ARG A CA 1
ATOM 3270 C C . ARG A 1 424 ? 2.039 -37.688 -1.528 1 87.69 424 ARG A C 1
ATOM 3272 O O . ARG A 1 424 ? 1.635 -38.656 -0.863 1 87.69 424 ARG A O 1
ATOM 3279 N N . ASN A 1 425 ? 2.453 -36.562 -0.956 1 84.44 425 ASN A N 1
ATOM 3280 C CA . ASN A 1 425 ? 2.393 -36.188 0.455 1 84.44 425 ASN A CA 1
ATOM 3281 C C . ASN A 1 425 ? 3.408 -36.969 1.282 1 84.44 425 ASN A C 1
ATOM 3283 O O . ASN A 1 425 ? 3.279 -37.062 2.504 1 84.44 425 ASN A O 1
ATOM 3287 N N . THR A 1 426 ? 4.406 -37.531 0.612 1 89.31 426 THR A N 1
ATOM 3288 C CA . THR A 1 426 ? 5.535 -38.125 1.311 1 89.31 426 THR A CA 1
ATOM 3289 C C . THR A 1 426 ? 6.477 -37.062 1.848 1 89.31 426 THR A C 1
ATOM 3291 O O . THR A 1 426 ? 6.75 -36.062 1.166 1 89.31 426 THR A O 1
ATOM 3294 N N . SER A 1 427 ? 6.883 -37.25 3.055 1 88.75 427 SER A N 1
ATOM 3295 C CA . SER A 1 427 ? 7.777 -36.281 3.689 1 88.75 427 SER A CA 1
ATOM 3296 C C . SER A 1 427 ? 9.102 -36.188 2.934 1 88.75 427 SER A C 1
ATOM 3298 O O . SER A 1 427 ? 9.641 -37.188 2.475 1 88.75 427 SER A O 1
ATOM 3300 N N . ILE A 1 428 ? 9.555 -35.031 2.762 1 87.44 428 ILE A N 1
ATOM 3301 C CA . ILE A 1 428 ? 10.836 -34.812 2.105 1 87.44 428 ILE A CA 1
ATOM 3302 C C . ILE A 1 428 ? 11.82 -34.188 3.092 1 87.44 428 ILE A C 1
ATOM 3304 O O . ILE A 1 428 ? 11.422 -33.469 4.004 1 87.44 428 ILE A O 1
ATOM 3308 N N . PRO A 1 429 ? 13.055 -34.344 2.99 1 89.06 429 PRO A N 1
ATOM 3309 C CA . PRO A 1 429 ? 13.719 -35.156 1.983 1 89.06 429 PRO A CA 1
ATOM 3310 C C . PRO A 1 429 ? 13.461 -36.656 2.182 1 89.06 429 PRO A C 1
ATOM 3312 O O . PRO A 1 429 ? 13.148 -37.094 3.293 1 89.06 429 PRO A O 1
ATOM 3315 N N . THR A 1 430 ? 13.5 -37.375 1.101 1 91.5 430 THR A N 1
ATOM 3316 C CA . THR A 1 430 ? 13.258 -38.812 1.171 1 91.5 430 THR A CA 1
ATOM 3317 C C . THR A 1 430 ? 13.945 -39.531 0.016 1 91.5 430 THR A C 1
ATOM 3319 O O . THR A 1 430 ? 14.375 -38.906 -0.95 1 91.5 430 THR A O 1
ATOM 3322 N N . SER A 1 431 ? 14.281 -40.781 0.249 1 93.56 431 SER A N 1
ATOM 3323 C CA . SER A 1 431 ? 14.828 -41.688 -0.767 1 93.56 431 SER A CA 1
ATOM 3324 C C . SER A 1 431 ? 14.086 -43 -0.8 1 93.56 431 SER A C 1
ATOM 3326 O O . SER A 1 431 ? 13.859 -43.625 0.242 1 93.56 431 SER A O 1
ATOM 3328 N N . LYS A 1 432 ? 13.508 -43.344 -1.963 1 94.06 432 LYS A N 1
ATOM 3329 C CA . LYS A 1 432 ? 12.828 -44.625 -2.146 1 94.06 432 LYS A CA 1
ATOM 3330 C C . LYS A 1 432 ? 13.375 -45.344 -3.359 1 94.06 432 LYS A C 1
ATOM 3332 O O . LYS A 1 432 ? 13.711 -44.75 -4.375 1 94.06 432 LYS A O 1
ATOM 3337 N N . THR A 1 433 ? 13.477 -46.625 -3.174 1 93.75 433 THR A N 1
ATOM 3338 C CA . THR A 1 433 ? 13.992 -47.469 -4.246 1 93.75 433 THR A CA 1
ATOM 3339 C C . THR A 1 433 ? 12.977 -48.562 -4.609 1 93.75 433 THR A C 1
ATOM 3341 O O . THR A 1 433 ? 12.32 -49.125 -3.73 1 93.75 433 THR A O 1
ATOM 3344 N N . LYS A 1 434 ? 12.812 -48.812 -5.887 1 93.56 434 LYS A N 1
ATOM 3345 C CA . LYS A 1 434 ? 11.953 -49.875 -6.391 1 93.56 434 LYS A CA 1
ATOM 3346 C C . LYS A 1 434 ? 12.672 -50.719 -7.434 1 93.56 434 LYS A C 1
ATOM 3348 O O . LYS A 1 434 ? 13.438 -50.188 -8.25 1 93.56 434 LYS A O 1
ATOM 3353 N N . LYS A 1 435 ? 12.383 -52 -7.387 1 92.5 435 LYS A N 1
ATOM 3354 C CA . LYS A 1 435 ? 13.008 -52.938 -8.312 1 92.5 435 LYS A CA 1
ATOM 3355 C C . LYS A 1 435 ? 12.078 -53.281 -9.484 1 92.5 435 LYS A C 1
ATOM 3357 O O . LYS A 1 435 ? 10.875 -53.438 -9.297 1 92.5 435 LYS A O 1
ATOM 3362 N N . TYR A 1 436 ? 12.672 -53.281 -10.617 1 90.44 436 TYR A N 1
ATOM 3363 C CA . TYR A 1 436 ? 11.945 -53.625 -11.836 1 90.44 436 TYR A CA 1
ATOM 3364 C C . TYR A 1 436 ? 12.656 -54.719 -12.594 1 90.44 436 TYR A C 1
ATOM 3366 O O . TYR A 1 436 ? 13.805 -55.062 -12.289 1 90.44 436 TYR A O 1
ATOM 3374 N N . GLN A 1 437 ? 11.883 -55.281 -13.531 1 88.5 437 GLN A N 1
ATOM 3375 C CA . GLN A 1 437 ? 12.453 -56.344 -14.359 1 88.5 437 GLN A CA 1
ATOM 3376 C C . GLN A 1 437 ? 12.273 -56.031 -15.844 1 88.5 437 GLN A C 1
ATOM 3378 O O . GLN A 1 437 ? 11.375 -55.281 -16.219 1 88.5 437 GLN A O 1
ATOM 3383 N N . THR A 1 438 ? 13.148 -56.594 -16.625 1 86.31 438 THR A N 1
ATOM 3384 C CA . THR A 1 438 ? 13.062 -56.406 -18.062 1 86.31 438 THR A CA 1
ATOM 3385 C C . THR A 1 438 ? 11.812 -57.062 -18.641 1 86.31 438 THR A C 1
ATOM 3387 O O . THR A 1 438 ? 11.398 -58.125 -18.172 1 86.31 438 THR A O 1
ATOM 3390 N N . THR A 1 439 ? 11.32 -56.5 -19.625 1 82.19 439 THR A N 1
ATOM 3391 C CA . THR A 1 439 ? 10.055 -56.969 -20.172 1 82.19 439 THR A CA 1
ATOM 3392 C C . THR A 1 439 ? 10.281 -57.656 -21.516 1 82.19 439 THR A C 1
ATOM 3394 O O . THR A 1 439 ? 9.367 -58.281 -22.078 1 82.19 439 THR A O 1
ATOM 3397 N N . HIS A 1 440 ? 11.477 -57.531 -22.062 1 84.62 440 HIS A N 1
ATOM 3398 C CA . HIS A 1 440 ? 11.789 -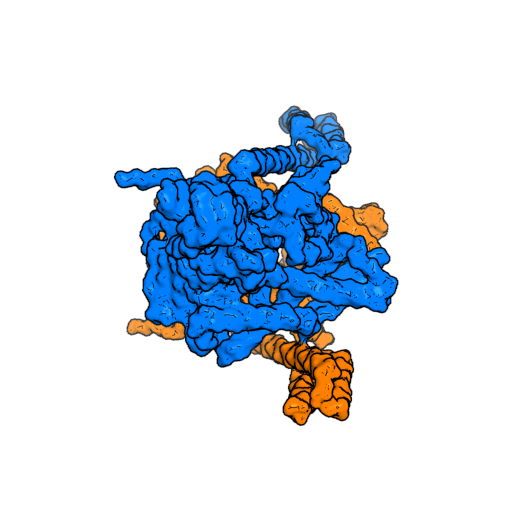58.125 -23.359 1 84.62 440 HIS A CA 1
ATOM 3399 C C . HIS A 1 440 ? 13.102 -58.906 -23.297 1 84.62 440 HIS A C 1
ATOM 3401 O O . HIS A 1 440 ? 13.945 -58.625 -22.438 1 84.62 440 HIS A O 1
ATOM 3407 N N . ASP A 1 441 ? 13.18 -59.812 -24.234 1 87.44 441 ASP A N 1
ATOM 3408 C CA . ASP A 1 441 ? 14.398 -60.625 -24.312 1 87.44 441 ASP A CA 1
ATOM 3409 C C . ASP A 1 441 ? 15.547 -59.812 -24.906 1 87.44 441 ASP A C 1
ATOM 3411 O O . ASP A 1 441 ? 15.352 -59.031 -25.844 1 87.44 441 ASP A O 1
ATOM 3415 N N . ASN A 1 442 ? 16.688 -60.031 -24.344 1 87.81 442 ASN A N 1
ATOM 3416 C CA . ASN A 1 442 ? 17.969 -59.531 -24.859 1 87.81 442 ASN A CA 1
ATOM 3417 C C . ASN A 1 442 ? 17.938 -58.031 -25.094 1 87.81 442 ASN A C 1
ATOM 3419 O O . ASN A 1 442 ? 18.375 -57.562 -26.141 1 87.81 442 ASN A O 1
ATOM 3423 N N . LEU A 1 443 ? 17.312 -57.344 -24.141 1 85.69 443 LEU A N 1
ATOM 3424 C CA . LEU A 1 443 ? 17.344 -55.906 -24.188 1 85.69 443 LEU A CA 1
ATOM 3425 C C . LEU A 1 443 ? 18.75 -55.375 -23.922 1 85.69 443 LEU A C 1
ATOM 3427 O O . LEU A 1 443 ? 19.406 -55.781 -22.969 1 85.69 443 LEU A O 1
ATOM 3431 N N . SER A 1 444 ? 19.297 -54.5 -24.812 1 86.5 444 SER A N 1
ATOM 3432 C CA . SER A 1 444 ? 20.641 -53.938 -24.625 1 86.5 444 SER A CA 1
ATOM 3433 C C . SER A 1 444 ? 20.594 -52.625 -23.859 1 86.5 444 SER A C 1
ATOM 3435 O O . SER A 1 444 ? 21.578 -52.219 -23.25 1 86.5 444 SER A O 1
ATOM 3437 N N . ALA A 1 445 ? 19.469 -51.938 -24.047 1 89.25 445 ALA A N 1
ATOM 3438 C CA . ALA A 1 445 ? 19.297 -50.656 -23.359 1 89.25 445 ALA A CA 1
ATOM 3439 C C . ALA A 1 445 ? 17.828 -50.438 -22.984 1 89.25 445 ALA A C 1
ATOM 3441 O O . ALA A 1 445 ? 16.938 -51 -23.609 1 89.25 445 ALA A O 1
ATOM 3442 N N . ILE A 1 446 ? 17.625 -49.781 -21.891 1 86.44 446 ILE A N 1
ATOM 3443 C CA . ILE A 1 446 ? 16.281 -49.438 -21.438 1 86.44 446 ILE A CA 1
ATOM 3444 C C . ILE A 1 446 ? 16.156 -47.938 -21.266 1 86.44 446 ILE A C 1
ATOM 3446 O O . ILE A 1 446 ? 17.016 -47.281 -20.641 1 86.44 446 ILE A O 1
ATOM 3450 N N . GLU A 1 447 ? 15.094 -47.438 -21.828 1 88.25 447 GLU A N 1
ATOM 3451 C CA . GLU A 1 447 ? 14.75 -46.031 -21.625 1 88.25 447 GLU A CA 1
ATOM 3452 C C . GLU A 1 447 ? 13.852 -45.844 -20.406 1 88.25 447 GLU A C 1
ATOM 3454 O O . GLU A 1 447 ? 12.812 -46.5 -20.297 1 88.25 447 GLU A O 1
ATOM 3459 N N . ILE A 1 448 ? 14.289 -45.062 -19.547 1 88.31 448 ILE A N 1
ATOM 3460 C CA . ILE A 1 448 ? 13.523 -44.781 -18.328 1 88.31 448 ILE A CA 1
ATOM 3461 C C . ILE A 1 448 ? 12.898 -43.375 -18.438 1 88.31 448 ILE A C 1
ATOM 3463 O O . ILE A 1 448 ? 13.609 -42.375 -18.578 1 88.31 448 ILE A O 1
ATOM 3467 N N . LYS A 1 449 ? 11.594 -43.312 -18.375 1 88.12 449 LYS A N 1
ATOM 3468 C CA . LYS A 1 449 ? 10.852 -42.062 -18.375 1 88.12 449 LYS A CA 1
ATOM 3469 C C . LYS A 1 449 ? 10.273 -41.781 -17 1 88.12 449 LYS A C 1
ATOM 3471 O O . LYS A 1 449 ? 9.5 -42.562 -16.453 1 88.12 449 LYS A O 1
ATOM 3476 N N . VAL A 1 450 ? 10.633 -40.656 -16.453 1 88.81 450 VAL A N 1
ATOM 3477 C CA . VAL A 1 450 ? 10.211 -40.25 -15.117 1 88.81 450 VAL A CA 1
ATOM 3478 C C . VAL A 1 450 ? 9.062 -39.25 -15.211 1 88.81 450 VAL A C 1
ATOM 3480 O O . VAL A 1 450 ? 9.148 -38.25 -15.945 1 88.81 450 VAL A O 1
ATOM 3483 N N . TYR A 1 451 ? 7.988 -39.531 -14.461 1 85.75 451 TYR A N 1
ATOM 3484 C CA . TYR A 1 451 ? 6.793 -38.688 -14.492 1 85.75 451 TYR A CA 1
ATOM 3485 C C . TYR A 1 451 ? 6.414 -38.219 -13.094 1 85.75 451 TYR A C 1
ATOM 3487 O O . TYR A 1 451 ? 6.832 -38.812 -12.094 1 85.75 451 TYR A O 1
ATOM 3495 N N . GLN A 1 452 ? 5.734 -37.125 -13.047 1 87.88 452 GLN A N 1
ATOM 3496 C CA . GLN A 1 452 ? 5.125 -36.594 -11.828 1 87.88 452 GLN A CA 1
ATOM 3497 C C . GLN A 1 452 ? 3.643 -36.312 -12.039 1 87.88 452 GLN A C 1
ATOM 3499 O O . GLN A 1 452 ? 3.262 -35.656 -13 1 87.88 452 GLN A O 1
ATOM 3504 N N . GLY A 1 453 ? 2.793 -36.875 -11.273 1 86.12 453 GLY A N 1
ATOM 3505 C CA . GLY A 1 453 ? 1.357 -36.688 -11.398 1 86.12 453 GLY A CA 1
ATOM 3506 C C . GLY A 1 453 ? 0.542 -37.781 -10.734 1 86.12 453 GLY A C 1
ATOM 3507 O O . GLY A 1 453 ? 1.099 -38.688 -10.102 1 86.12 453 GLY A O 1
ATOM 3508 N N . GLU A 1 454 ? -0.762 -37.75 -10.867 1 85.06 454 GLU A N 1
ATOM 3509 C CA . GLU A 1 454 ? -1.637 -38.625 -10.125 1 85.06 454 GLU A CA 1
ATOM 3510 C C . GLU A 1 454 ? -2.465 -39.5 -11.062 1 85.06 454 GLU A C 1
ATOM 3512 O O . GLU A 1 454 ? -3.289 -40.312 -10.617 1 85.06 454 GLU A O 1
ATOM 3517 N N . ARG A 1 455 ? -2.188 -39.375 -12.305 1 83.31 455 ARG A N 1
ATOM 3518 C CA . ARG A 1 455 ? -2.957 -40.125 -13.273 1 83.31 455 ARG A CA 1
ATOM 3519 C C . ARG A 1 455 ? -2.348 -41.531 -13.469 1 83.31 455 ARG A C 1
ATOM 3521 O O . ARG A 1 455 ? -1.138 -41.688 -13.32 1 83.31 455 ARG A O 1
ATOM 3528 N N . SER A 1 456 ? -3.156 -42.5 -13.789 1 85.44 456 SER A N 1
ATOM 3529 C CA . SER A 1 456 ? -2.707 -43.875 -13.945 1 85.44 456 SER A CA 1
ATOM 3530 C C . SER A 1 456 ? -1.852 -44.031 -15.195 1 85.44 456 SER A C 1
ATOM 3532 O O . SER A 1 456 ? -0.835 -44.75 -15.172 1 85.44 456 SER A O 1
ATOM 3534 N N . LYS A 1 457 ? -2.311 -43.375 -16.219 1 85.88 457 LYS A N 1
ATOM 3535 C CA . LYS A 1 457 ? -1.543 -43.438 -17.453 1 85.88 457 LYS A CA 1
ATOM 3536 C C . LYS A 1 457 ? -0.354 -42.469 -17.406 1 85.88 457 LYS A C 1
ATOM 3538 O O . LYS A 1 457 ? -0.515 -41.281 -17.094 1 85.88 457 LYS A O 1
ATOM 3543 N N . SER A 1 458 ? 0.837 -43 -17.625 1 87.06 458 SER A N 1
ATOM 3544 C CA . SER A 1 458 ? 2.055 -42.188 -17.5 1 87.06 458 SER A CA 1
ATOM 3545 C C . SER A 1 458 ? 2.01 -40.969 -18.406 1 87.06 458 SER A C 1
ATOM 3547 O O . SER A 1 458 ? 2.424 -39.875 -18.016 1 87.06 458 SER A O 1
ATOM 3549 N N . THR A 1 459 ? 1.394 -41.062 -19.578 1 80.94 459 THR A N 1
ATOM 3550 C CA . THR A 1 459 ? 1.412 -40 -20.578 1 80.94 459 THR A CA 1
ATOM 3551 C C . THR A 1 459 ? 0.49 -38.875 -20.156 1 80.94 459 THR A C 1
ATOM 3553 O O . THR A 1 459 ? 0.582 -37.75 -20.703 1 80.94 459 THR A O 1
ATOM 3556 N N . ASP A 1 460 ? -0.325 -39.188 -19.156 1 78.94 460 ASP A N 1
ATOM 3557 C CA . ASP A 1 460 ? -1.256 -38.156 -18.688 1 78.94 460 ASP A CA 1
ATOM 3558 C C . ASP A 1 460 ? -0.634 -37.344 -17.562 1 78.94 460 ASP A C 1
ATOM 3560 O O . ASP A 1 460 ? -1.253 -36.375 -17.078 1 78.94 460 ASP A O 1
ATOM 3564 N N . ASN A 1 461 ? 0.512 -37.688 -17.25 1 84.25 461 ASN A N 1
ATOM 3565 C CA . ASN A 1 461 ? 1.236 -37 -16.203 1 84.25 461 ASN A CA 1
ATOM 3566 C C . ASN A 1 461 ? 2.35 -36.125 -16.781 1 84.25 461 ASN A C 1
ATOM 3568 O O . ASN A 1 461 ? 2.549 -36.094 -17.984 1 84.25 461 ASN A O 1
ATOM 3572 N N . HIS A 1 462 ? 2.961 -35.406 -15.93 1 80.31 462 HIS A N 1
ATOM 3573 C CA . HIS A 1 462 ? 4.02 -34.5 -16.359 1 80.31 462 HIS A CA 1
ATOM 3574 C C . HIS A 1 462 ? 5.348 -35.219 -16.5 1 80.31 462 HIS A C 1
ATOM 3576 O O . HIS A 1 462 ? 5.871 -35.75 -15.516 1 80.31 462 HIS A O 1
ATOM 3582 N N . LEU A 1 463 ? 5.84 -35.25 -17.719 1 81.81 463 LEU A N 1
ATOM 3583 C CA . LEU A 1 463 ? 7.145 -35.875 -17.953 1 81.81 463 LEU A CA 1
ATOM 3584 C C . LEU A 1 463 ? 8.258 -34.969 -17.391 1 81.81 463 LEU A C 1
ATOM 3586 O O . LEU A 1 463 ? 8.398 -33.812 -17.781 1 81.81 463 LEU A O 1
ATOM 3590 N N . LEU A 1 464 ? 8.969 -35.5 -16.453 1 80.31 464 LEU A N 1
ATOM 3591 C CA . LEU A 1 464 ? 10.062 -34.75 -15.852 1 80.31 464 LEU A CA 1
ATOM 3592 C C . LEU A 1 464 ? 11.352 -34.906 -16.641 1 80.31 464 LEU A C 1
ATOM 3594 O O . LEU A 1 464 ? 12.141 -33.969 -16.766 1 80.31 464 LEU A O 1
ATOM 3598 N N . GLY A 1 465 ? 11.57 -36.156 -17.062 1 80.38 465 GLY A N 1
ATOM 3599 C CA . GLY A 1 465 ? 12.766 -36.438 -17.844 1 80.38 465 GLY A CA 1
ATOM 3600 C C . GLY A 1 465 ? 12.875 -37.906 -18.234 1 80.38 465 GLY A C 1
ATOM 3601 O O . GLY A 1 465 ? 12.062 -38.719 -17.828 1 80.38 465 GLY A O 1
ATOM 3602 N N . LYS A 1 466 ? 13.766 -38.188 -19.219 1 84.12 466 LYS A N 1
ATOM 3603 C CA . LYS A 1 466 ? 14.039 -39.562 -19.641 1 84.12 466 LYS A CA 1
ATOM 3604 C C . LYS A 1 466 ? 15.539 -39.812 -19.781 1 84.12 466 LYS A C 1
ATOM 3606 O O . LYS A 1 466 ? 16.297 -38.875 -20.047 1 84.12 466 LYS A O 1
ATOM 3611 N N . PHE A 1 467 ? 15.977 -40.875 -19.391 1 82.88 467 PHE A N 1
ATOM 3612 C CA . PHE A 1 467 ? 17.359 -41.281 -19.578 1 82.88 467 PHE A CA 1
ATOM 3613 C C . PHE A 1 467 ? 17.453 -42.75 -19.875 1 82.88 467 PHE A C 1
ATOM 3615 O O . PHE A 1 467 ? 16.469 -43.5 -19.734 1 82.88 467 PHE A O 1
ATOM 3622 N N . GLU A 1 468 ? 18.641 -43.094 -20.469 1 87.38 468 GLU A N 1
ATOM 3623 C CA . GLU A 1 468 ? 18.812 -44.469 -20.906 1 87.38 468 GLU A CA 1
ATOM 3624 C C . GLU A 1 468 ? 19.953 -45.156 -20.141 1 87.38 468 GLU A C 1
ATOM 3626 O O . GLU A 1 468 ? 20.984 -44.531 -19.859 1 87.38 468 GLU A O 1
ATOM 3631 N N . ILE A 1 469 ? 19.688 -46.344 -19.734 1 86.69 469 ILE A N 1
ATOM 3632 C CA . ILE A 1 469 ? 20.734 -47.188 -19.188 1 86.69 469 ILE A CA 1
ATOM 3633 C C . ILE A 1 469 ? 21.078 -48.312 -20.172 1 86.69 469 ILE A C 1
ATOM 3635 O O . ILE A 1 469 ? 20.203 -49.094 -20.562 1 86.69 469 ILE A O 1
ATOM 3639 N N . SER A 1 470 ? 22.328 -48.219 -20.609 1 86.5 470 SER A N 1
ATOM 3640 C CA . SER A 1 470 ? 22.766 -49.188 -21.609 1 86.5 470 SER A CA 1
ATOM 3641 C C . SER A 1 470 ? 23.734 -50.219 -21 1 86.5 470 SER A C 1
ATOM 3643 O O . SER A 1 470 ? 24.062 -50.125 -19.828 1 86.5 470 SER A O 1
ATOM 3645 N N . GLY A 1 471 ? 24.094 -51.25 -21.766 1 83.12 471 GLY A N 1
ATOM 3646 C CA . GLY A 1 471 ? 25.047 -52.25 -21.344 1 83.12 471 GLY A CA 1
ATOM 3647 C C . GLY A 1 471 ? 24.406 -53.406 -20.562 1 83.12 471 GLY A C 1
ATOM 3648 O O . GLY A 1 471 ? 25 -53.938 -19.641 1 83.12 471 GLY A O 1
ATOM 3649 N N . ILE A 1 472 ? 23.172 -53.625 -20.844 1 86.62 472 ILE A N 1
ATOM 3650 C CA . ILE A 1 472 ? 22.469 -54.719 -20.188 1 86.62 472 ILE A CA 1
ATOM 3651 C C . ILE A 1 472 ? 22.875 -56.031 -20.812 1 86.62 472 ILE A C 1
ATOM 3653 O O . ILE A 1 472 ? 22.766 -56.219 -22.031 1 86.62 472 ILE A O 1
ATOM 3657 N N . PRO A 1 473 ? 23.344 -56.906 -20.016 1 86.81 473 PRO A N 1
ATOM 3658 C CA . PRO A 1 473 ? 23.688 -58.219 -20.562 1 86.81 473 PRO A CA 1
ATOM 3659 C C . PRO A 1 473 ? 22.484 -58.938 -21.156 1 86.81 473 PRO A C 1
ATOM 3661 O O . PRO A 1 473 ? 21.375 -58.875 -20.594 1 86.81 473 PRO A O 1
ATOM 3664 N N . PRO A 1 474 ? 22.781 -59.656 -22.281 1 88.38 474 PRO A N 1
ATOM 3665 C CA . PRO A 1 474 ? 21.672 -60.406 -22.875 1 88.38 474 PRO A CA 1
ATOM 3666 C C . PRO A 1 474 ? 21.109 -61.469 -21.938 1 88.38 474 PRO A C 1
ATOM 3668 O O . PRO A 1 474 ? 21.875 -62.25 -21.391 1 88.38 474 PRO A O 1
ATOM 3671 N N . ALA A 1 475 ? 19.906 -61.438 -21.625 1 89.12 475 ALA A N 1
ATOM 3672 C CA . ALA A 1 475 ? 19.219 -62.375 -20.75 1 89.12 475 ALA A CA 1
ATOM 3673 C C . ALA A 1 475 ? 17.734 -62.469 -21.109 1 89.12 475 ALA A C 1
ATOM 3675 O O . ALA A 1 475 ? 17.188 -61.562 -21.766 1 89.12 475 ALA A O 1
ATOM 3676 N N . PRO A 1 476 ? 17.109 -63.594 -20.781 1 89.5 476 PRO A N 1
ATOM 3677 C CA . PRO A 1 476 ? 15.672 -63.688 -21.016 1 89.5 476 PRO A CA 1
ATOM 3678 C C . PRO A 1 476 ? 14.883 -62.656 -20.234 1 89.5 476 PRO A C 1
ATOM 3680 O O . PRO A 1 476 ? 15.375 -62.125 -19.234 1 89.5 476 PRO A O 1
ATOM 3683 N N . LYS A 1 477 ? 13.688 -62.406 -20.75 1 88.12 477 LYS A N 1
ATOM 3684 C CA . LYS A 1 477 ? 12.797 -61.469 -20.078 1 88.12 477 LYS A CA 1
ATOM 3685 C C . LYS A 1 477 ? 12.586 -61.875 -18.609 1 88.12 477 LYS A C 1
ATOM 3687 O O . LYS A 1 477 ? 12.45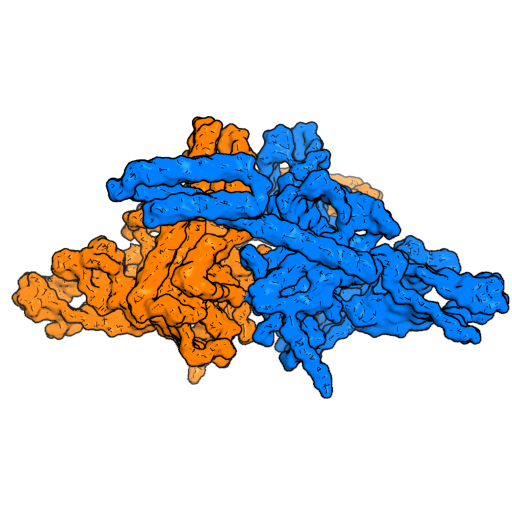3 -63.062 -18.297 1 88.12 477 LYS A O 1
ATOM 3692 N N . GLY A 1 478 ? 12.641 -60.844 -17.703 1 85.88 478 GLY A N 1
ATOM 3693 C CA . GLY A 1 478 ? 12.336 -61.094 -16.297 1 85.88 478 GLY A CA 1
ATOM 3694 C C . GLY A 1 478 ? 13.57 -61.406 -15.477 1 85.88 478 GLY A C 1
ATOM 3695 O O . GLY A 1 478 ? 13.516 -61.406 -14.242 1 85.88 478 GLY A O 1
ATOM 3696 N N . VAL A 1 479 ? 14.656 -61.656 -16.125 1 86.75 479 VAL A N 1
ATOM 3697 C CA . VAL A 1 479 ? 15.859 -62.094 -15.422 1 86.75 479 VAL A CA 1
ATOM 3698 C C . VAL A 1 479 ? 16.641 -60.875 -14.922 1 86.75 479 VAL A C 1
ATOM 3700 O O . VAL A 1 479 ? 17.062 -60.844 -13.766 1 86.75 479 VAL A O 1
ATOM 3703 N N . THR A 1 480 ? 16.859 -59.938 -15.82 1 87.94 480 THR A N 1
ATOM 3704 C CA . THR A 1 480 ? 17.625 -58.781 -15.445 1 87.94 480 THR A CA 1
ATOM 3705 C C . THR A 1 480 ? 16.781 -57.844 -14.57 1 87.94 480 THR A C 1
ATOM 3707 O O . THR A 1 480 ? 15.664 -57.469 -14.93 1 87.94 480 THR A O 1
ATOM 3710 N N . LYS A 1 481 ? 17.328 -57.594 -13.445 1 91.31 481 LYS A N 1
ATOM 3711 C CA . LYS A 1 481 ? 16.672 -56.688 -12.5 1 91.31 481 LYS A CA 1
ATOM 3712 C C . LYS A 1 481 ? 17.328 -55.312 -12.492 1 91.31 481 LYS A C 1
ATOM 3714 O O . LYS A 1 481 ? 18.562 -55.219 -12.516 1 91.31 481 LYS A O 1
ATOM 3719 N N . ILE A 1 482 ? 16.453 -54.312 -12.562 1 90.25 482 ILE A N 1
ATOM 3720 C CA . ILE A 1 482 ? 16.922 -52.938 -12.539 1 90.25 482 ILE A CA 1
ATOM 3721 C C . ILE A 1 482 ? 16.359 -52.219 -11.312 1 90.25 482 ILE A C 1
ATOM 3723 O O . ILE A 1 482 ? 15.164 -52.281 -11.047 1 90.25 482 ILE A O 1
ATOM 3727 N N . MET A 1 483 ? 17.266 -51.625 -10.578 1 92.44 483 MET A N 1
ATOM 3728 C CA . MET A 1 483 ? 16.875 -50.844 -9.414 1 92.44 483 MET A CA 1
ATOM 3729 C C . MET A 1 483 ? 16.797 -49.344 -9.766 1 92.44 483 MET A C 1
ATOM 3731 O O . MET A 1 483 ? 17.719 -48.781 -10.352 1 92.44 483 MET A O 1
ATOM 3735 N N . LYS A 1 484 ? 15.664 -48.812 -9.508 1 91.38 484 LYS A N 1
ATOM 3736 C CA . LYS A 1 484 ? 15.492 -47.375 -9.695 1 91.38 484 LYS A CA 1
ATOM 3737 C C . LYS A 1 484 ? 15.312 -46.656 -8.352 1 91.38 484 LYS A C 1
ATOM 3739 O O . LYS A 1 484 ? 14.375 -46.938 -7.609 1 91.38 484 LYS A O 1
ATOM 3744 N N . CYS A 1 485 ? 16.234 -45.719 -8.07 1 92.38 485 CYS A N 1
ATOM 3745 C CA . CYS A 1 485 ? 16.234 -44.969 -6.812 1 92.38 485 CYS A CA 1
ATOM 3746 C C . CYS A 1 485 ? 15.805 -43.531 -7.039 1 92.38 485 CYS A C 1
ATOM 3748 O O . CYS A 1 485 ? 16.422 -42.812 -7.832 1 92.38 485 CYS A O 1
ATOM 3750 N N . PHE A 1 486 ? 14.727 -43.125 -6.355 1 92.56 486 PHE A N 1
ATOM 3751 C CA . PHE A 1 486 ? 14.234 -41.75 -6.371 1 92.56 486 PHE A CA 1
ATOM 3752 C C . PHE A 1 486 ? 14.648 -41 -5.102 1 92.56 486 PHE A C 1
ATOM 3754 O O . PHE A 1 486 ? 14.352 -41.438 -3.992 1 92.56 486 PHE A O 1
ATOM 3761 N N . GLU A 1 487 ? 15.359 -39.875 -5.324 1 91 487 GLU A N 1
ATOM 3762 C CA . GLU A 1 487 ? 15.773 -39.031 -4.199 1 91 487 GLU A CA 1
ATOM 3763 C C . GLU A 1 487 ? 15.266 -37.625 -4.352 1 91 487 GLU A C 1
ATOM 3765 O O . GLU A 1 487 ? 15.539 -36.969 -5.359 1 91 487 GLU A O 1
ATOM 3770 N N . ILE A 1 488 ? 14.5 -37.125 -3.344 1 87.25 488 ILE A N 1
ATOM 3771 C CA . ILE A 1 488 ? 14.047 -35.75 -3.299 1 87.25 488 ILE A CA 1
ATOM 3772 C C . ILE A 1 488 ? 14.734 -35.031 -2.145 1 87.25 488 ILE A C 1
ATOM 3774 O O . ILE A 1 488 ? 14.75 -35.5 -1.013 1 87.25 488 ILE A O 1
ATOM 3778 N N . ASP A 1 489 ? 15.336 -33.906 -2.432 1 85.38 489 ASP A N 1
ATOM 3779 C CA . ASP A 1 489 ? 16.031 -33.188 -1.391 1 85.38 489 ASP A CA 1
ATOM 3780 C C . ASP A 1 489 ? 15.086 -32.219 -0.679 1 85.38 489 ASP A C 1
ATOM 3782 O O . ASP A 1 489 ? 13.875 -32.25 -0.875 1 85.38 489 ASP A O 1
ATOM 3786 N N . ALA A 1 490 ? 15.68 -31.406 0.195 1 78.5 490 ALA A N 1
ATOM 3787 C CA . ALA A 1 490 ? 14.898 -30.5 1.036 1 78.5 490 ALA A CA 1
ATOM 3788 C C . ALA A 1 490 ? 14.25 -29.391 0.205 1 78.5 490 ALA A C 1
ATOM 3790 O O . ALA A 1 490 ? 13.273 -28.781 0.633 1 78.5 490 ALA A O 1
ATOM 3791 N N . ASN A 1 491 ? 14.727 -29.156 -1.005 1 76.06 491 ASN A N 1
ATOM 3792 C CA . ASN A 1 491 ? 14.172 -28.141 -1.894 1 76.06 491 ASN A CA 1
ATOM 3793 C C . ASN A 1 491 ? 13.07 -28.719 -2.777 1 76.06 491 ASN A C 1
ATOM 3795 O O . ASN A 1 491 ? 12.453 -27.984 -3.561 1 76.06 491 ASN A O 1
ATOM 3799 N N . GLY A 1 492 ? 12.898 -30.047 -2.664 1 75.75 492 GLY A N 1
ATOM 3800 C CA . GLY A 1 492 ? 11.883 -30.719 -3.465 1 75.75 492 GLY A CA 1
ATOM 3801 C C . GLY A 1 492 ? 12.367 -31.078 -4.855 1 75.75 492 GLY A C 1
ATOM 3802 O O . GLY A 1 492 ? 11.555 -31.25 -5.773 1 75.75 492 GLY A O 1
ATOM 3803 N N . ILE A 1 493 ? 13.578 -31.141 -4.969 1 78.38 493 ILE A N 1
ATOM 3804 C CA . ILE A 1 493 ? 14.148 -31.453 -6.277 1 78.38 493 ILE A CA 1
ATOM 3805 C C . ILE A 1 493 ? 14.484 -32.938 -6.355 1 78.38 493 ILE A C 1
ATOM 3807 O O . ILE A 1 493 ? 15.094 -33.469 -5.438 1 78.38 493 ILE A O 1
ATOM 3811 N N . LEU A 1 494 ? 14.211 -33.594 -7.441 1 86.12 494 LEU A N 1
ATOM 3812 C CA . LEU A 1 494 ? 14.281 -35.031 -7.598 1 86.12 494 LEU A CA 1
ATOM 3813 C C . LEU A 1 494 ? 15.555 -35.438 -8.336 1 86.12 494 LEU A C 1
ATOM 3815 O O . LEU A 1 494 ? 15.953 -34.781 -9.305 1 86.12 494 LEU A O 1
ATOM 3819 N N . THR A 1 495 ? 16.219 -36.438 -7.777 1 86 495 THR A N 1
ATOM 3820 C CA . THR A 1 495 ? 17.281 -37.156 -8.461 1 86 495 THR A CA 1
ATOM 3821 C C . THR A 1 495 ? 16.922 -38.625 -8.617 1 86 495 THR A C 1
ATOM 3823 O O . THR A 1 495 ? 16.516 -39.281 -7.656 1 86 495 THR A O 1
ATOM 3826 N N . VAL A 1 496 ? 16.984 -39.125 -9.883 1 89.62 496 VAL A N 1
ATOM 3827 C CA . VAL A 1 496 ? 16.656 -40.531 -10.133 1 89.62 496 VAL A CA 1
ATOM 3828 C C . VAL A 1 496 ? 17.906 -41.281 -10.578 1 89.62 496 VAL A C 1
ATOM 3830 O O . VAL A 1 496 ? 18.609 -40.844 -11.5 1 89.62 496 VAL A O 1
ATOM 3833 N N . THR A 1 497 ? 18.203 -42.312 -9.867 1 90.31 497 THR A N 1
ATOM 3834 C CA . THR A 1 497 ? 19.328 -43.188 -10.203 1 90.31 497 THR A CA 1
ATOM 3835 C C . THR A 1 497 ? 18.844 -44.594 -10.562 1 90.31 497 THR A C 1
ATOM 3837 O O . THR A 1 497 ? 18.031 -45.188 -9.844 1 90.31 497 THR A O 1
ATOM 3840 N N . ALA A 1 498 ? 19.281 -45.125 -11.766 1 90.19 498 ALA A N 1
ATOM 3841 C CA . ALA A 1 498 ? 19 -46.5 -12.164 1 90.19 498 ALA A CA 1
ATOM 3842 C C . ALA A 1 498 ? 20.266 -47.344 -12.125 1 90.19 498 ALA A C 1
ATOM 3844 O O . ALA A 1 498 ? 21.344 -46.875 -12.523 1 90.19 498 ALA A O 1
ATOM 3845 N N . SER A 1 499 ? 20.109 -48.531 -11.562 1 90.94 499 SER A N 1
ATOM 3846 C CA . SER A 1 499 ? 21.25 -49.438 -11.469 1 90.94 499 SER A CA 1
ATOM 3847 C C . SER A 1 499 ? 20.859 -50.844 -11.875 1 90.94 499 SER A C 1
ATOM 3849 O O . SER A 1 499 ? 19.781 -51.344 -11.516 1 90.94 499 SER A O 1
ATOM 3851 N N . ILE A 1 500 ? 21.781 -51.438 -12.688 1 89.94 500 ILE A N 1
ATOM 3852 C CA . ILE A 1 500 ? 21.609 -52.844 -13.016 1 89.94 500 ILE A CA 1
ATOM 3853 C C . ILE A 1 500 ? 22.203 -53.719 -11.906 1 89.94 500 ILE A C 1
ATOM 3855 O O . ILE A 1 500 ? 23.406 -53.656 -11.648 1 89.94 500 ILE A O 1
ATOM 3859 N N . ILE A 1 501 ? 21.344 -54.531 -11.359 1 88.44 501 ILE A N 1
ATOM 3860 C CA . ILE A 1 501 ? 21.75 -55.25 -10.164 1 88.44 501 ILE A CA 1
ATOM 3861 C C . ILE A 1 501 ? 22.875 -56.25 -10.516 1 88.44 501 ILE A C 1
ATOM 3863 O O . ILE A 1 501 ? 23.828 -56.406 -9.766 1 88.44 501 ILE A O 1
ATOM 3867 N N . SER A 1 502 ? 22.844 -56.938 -11.656 1 84.94 502 SER A N 1
ATOM 3868 C CA . SER A 1 502 ? 23.781 -57.969 -12.031 1 84.94 502 SER A CA 1
ATOM 3869 C C . SER A 1 502 ? 25.156 -57.406 -12.367 1 84.94 502 SER A C 1
ATOM 3871 O O . SER A 1 502 ? 26.188 -58 -12.039 1 84.94 502 SER A O 1
ATOM 3873 N N . THR A 1 503 ? 25.188 -56.25 -12.961 1 86.5 503 THR A N 1
ATOM 3874 C CA . THR A 1 503 ? 26.453 -55.688 -13.422 1 86.5 503 THR A CA 1
ATOM 3875 C C . THR A 1 503 ? 26.922 -54.562 -12.5 1 86.5 503 THR A C 1
ATOM 3877 O O . THR A 1 503 ? 28.094 -54.219 -12.492 1 86.5 503 THR A O 1
ATOM 3880 N N . GLY A 1 504 ? 26.016 -54.062 -11.797 1 83.94 504 GLY A N 1
ATOM 3881 C CA . GLY A 1 504 ? 26.344 -52.906 -10.953 1 83.94 504 GLY A CA 1
ATOM 3882 C C . GLY A 1 504 ? 26.438 -51.594 -11.719 1 83.94 504 GLY A C 1
ATOM 3883 O O . GLY A 1 504 ? 26.766 -50.562 -11.141 1 83.94 504 GLY A O 1
ATOM 3884 N N . LYS A 1 505 ? 26.219 -51.625 -12.969 1 85.94 505 LYS A N 1
ATOM 3885 C CA . LYS A 1 505 ? 26.219 -50.406 -13.773 1 85.94 505 LYS A CA 1
ATOM 3886 C C . LYS A 1 505 ? 25.109 -49.438 -13.328 1 85.94 505 LYS A C 1
ATOM 3888 O O . LYS A 1 505 ? 23.984 -49.844 -13.07 1 85.94 505 LYS A O 1
ATOM 3893 N N . MET A 1 506 ? 25.578 -48.156 -13.156 1 84.88 506 MET A N 1
ATOM 3894 C CA . MET A 1 506 ? 24.625 -47.156 -12.68 1 84.88 506 MET A CA 1
ATOM 3895 C C . MET A 1 506 ? 24.547 -45.969 -13.633 1 84.88 506 MET A C 1
ATOM 3897 O O . MET A 1 506 ? 25.562 -45.594 -14.234 1 84.88 506 MET A O 1
ATOM 3901 N N . GLU A 1 507 ? 23.344 -45.562 -13.953 1 80.62 507 GLU A N 1
ATOM 3902 C CA . GLU A 1 507 ? 23.094 -44.281 -14.648 1 80.62 507 GLU A CA 1
ATOM 3903 C C . GLU A 1 507 ? 22.203 -43.375 -13.82 1 80.62 507 GLU A C 1
ATOM 3905 O O . GLU A 1 507 ? 21.297 -43.812 -13.125 1 80.62 507 GLU A O 1
ATOM 3910 N N . LYS A 1 508 ? 22.688 -42.219 -13.727 1 75.25 508 LYS A N 1
ATOM 3911 C CA . LYS A 1 508 ? 21.922 -41.25 -12.922 1 75.25 508 LYS A CA 1
ATOM 3912 C C . LYS A 1 508 ? 21.312 -40.188 -13.789 1 75.25 508 LYS A C 1
ATOM 3914 O O . LYS A 1 508 ? 21.875 -39.781 -14.812 1 75.25 508 LYS A O 1
ATOM 3919 N N . LEU A 1 509 ? 20.156 -40.031 -13.664 1 64.5 509 LEU A N 1
ATOM 3920 C CA . LEU A 1 509 ? 19.453 -38.844 -14.18 1 64.5 509 LEU A CA 1
ATOM 3921 C C . LEU A 1 509 ? 19.234 -37.812 -13.07 1 64.5 509 LEU A C 1
ATOM 3923 O O . LEU A 1 509 ? 18.562 -38.094 -12.086 1 64.5 509 LEU A O 1
ATOM 3927 N N . VAL A 1 510 ? 20.25 -37.031 -13.055 1 55.38 510 VAL A N 1
ATOM 3928 C CA . VAL A 1 510 ? 19.859 -35.875 -12.289 1 55.38 510 VAL A CA 1
ATOM 3929 C C . VAL A 1 510 ? 18.828 -35.062 -13.086 1 55.38 510 VAL A C 1
ATOM 3931 O O . VAL A 1 510 ? 19.094 -34.656 -14.227 1 55.38 510 VAL A O 1
ATOM 3934 N N . ILE A 1 511 ? 17.688 -35.281 -13.047 1 52.78 511 ILE A N 1
ATOM 3935 C CA . ILE A 1 511 ? 16.672 -34.562 -13.812 1 52.78 511 ILE A CA 1
ATOM 3936 C C . ILE A 1 511 ? 17.172 -33.156 -14.172 1 52.78 511 ILE A C 1
ATOM 3938 O O . ILE A 1 511 ? 16.781 -32.188 -13.547 1 52.78 511 ILE A O 1
ATOM 3942 N N . SER A 1 512 ? 18.438 -32.688 -14.07 1 45.53 512 SER A N 1
ATOM 3943 C CA . SER A 1 512 ? 18.875 -31.375 -14.539 1 45.53 512 SER A CA 1
ATOM 3944 C C . SER A 1 512 ? 18.781 -31.281 -16.062 1 45.53 512 SER A C 1
ATOM 3946 O O . SER A 1 512 ? 18.812 -30.172 -16.625 1 45.53 512 SER A O 1
ATOM 3948 N N . LYS A 1 513 ? 19.297 -32.25 -16.891 1 41.88 513 LYS A N 1
ATOM 3949 C CA . LYS A 1 513 ? 19.812 -32.062 -18.234 1 41.88 513 LYS A CA 1
ATOM 3950 C C . LYS A 1 513 ? 18.688 -31.797 -19.234 1 41.88 513 LYS A C 1
ATOM 3952 O O . LYS A 1 513 ? 18.781 -30.875 -20.047 1 41.88 513 LYS A O 1
ATOM 3957 N N . ASP A 1 514 ? 18.062 -32.719 -19.688 1 39.5 514 ASP A N 1
ATOM 3958 C CA . ASP A 1 514 ? 17.453 -32.562 -21.016 1 39.5 514 ASP A CA 1
ATOM 3959 C C . ASP A 1 514 ? 16.219 -31.688 -20.969 1 39.5 514 ASP A C 1
ATOM 3961 O O . ASP A 1 514 ? 15.945 -30.938 -21.906 1 39.5 514 ASP A O 1
ATOM 3965 N N . SER A 1 515 ? 15.016 -32 -20.375 1 43.31 515 SER A N 1
ATOM 3966 C CA . SER A 1 515 ? 13.656 -31.656 -20.781 1 43.31 515 SER A CA 1
ATOM 3967 C C . SER A 1 515 ? 13.188 -30.375 -20.125 1 43.31 515 SER A C 1
ATOM 3969 O O . SER A 1 515 ? 13.055 -30.312 -18.891 1 43.31 515 SER A O 1
ATOM 3971 N N . GLY A 1 516 ? 13.406 -29.172 -20.672 1 53.34 516 GLY A N 1
ATOM 3972 C CA . GLY A 1 516 ? 12.977 -27.797 -20.469 1 53.34 516 GLY A CA 1
ATOM 3973 C C . GLY A 1 516 ? 13.789 -27.062 -19.422 1 53.34 516 GLY A C 1
ATOM 3974 O O . GLY A 1 516 ? 13.5 -25.906 -19.109 1 53.34 516 GLY A O 1
ATOM 3975 N N . ARG A 1 517 ? 14.852 -27.859 -18.938 1 62.69 517 ARG A N 1
ATOM 3976 C CA . ARG A 1 517 ? 15.703 -27.172 -17.969 1 62.69 517 ARG A CA 1
ATOM 3977 C C . ARG A 1 517 ? 16.812 -26.406 -18.656 1 62.69 517 ARG A C 1
ATOM 3979 O O . ARG A 1 517 ? 17.344 -26.844 -19.688 1 62.69 517 ARG A O 1
ATOM 3986 N N . LEU A 1 518 ? 17.109 -25.297 -18.109 1 72.06 518 LEU A N 1
ATOM 3987 C CA . LEU A 1 518 ? 18.172 -24.453 -18.641 1 72.06 518 LEU A CA 1
ATOM 3988 C C . LEU A 1 518 ? 19.547 -25.031 -18.266 1 72.06 518 LEU A C 1
ATOM 3990 O O . LEU A 1 518 ? 19.75 -25.5 -17.156 1 72.06 518 LEU A O 1
ATOM 3994 N N . SER A 1 519 ? 20.438 -25.203 -19.25 1 74.69 519 SER A N 1
ATOM 3995 C CA . SER A 1 519 ? 21.828 -25.609 -18.984 1 74.69 519 SER A CA 1
ATOM 3996 C C . SER A 1 519 ? 22.594 -24.516 -18.25 1 74.69 519 SER A C 1
ATOM 3998 O O . SER A 1 519 ? 22.141 -23.375 -18.156 1 74.69 519 SER A O 1
ATOM 4000 N N . LYS A 1 520 ? 23.734 -24.922 -17.656 1 78.5 520 LYS A N 1
ATOM 4001 C CA . LYS A 1 520 ? 24.578 -23.938 -17 1 78.5 520 LYS A CA 1
ATOM 4002 C C . LYS A 1 520 ? 25.031 -22.844 -17.969 1 78.5 520 LYS A C 1
ATOM 4004 O O . LYS A 1 520 ? 25.109 -21.672 -17.594 1 78.5 520 LYS A O 1
ATOM 4009 N N . GLU A 1 521 ? 25.312 -23.234 -19.188 1 78.56 521 GLU A N 1
ATOM 4010 C CA . GLU A 1 521 ? 25.719 -22.281 -20.203 1 78.56 521 GLU A CA 1
ATOM 4011 C C . GLU A 1 521 ? 24.594 -21.328 -20.547 1 78.56 521 GLU A C 1
ATOM 4013 O O . GLU A 1 521 ? 24.812 -20.125 -20.734 1 78.56 521 GLU A O 1
ATOM 4018 N N . GLU A 1 522 ? 23.438 -21.953 -20.609 1 82 522 GLU A N 1
ATOM 4019 C CA . GLU A 1 522 ? 22.297 -21.109 -20.891 1 82 522 GLU A CA 1
ATOM 4020 C C . GLU A 1 522 ? 22.031 -20.109 -19.75 1 82 522 GLU A C 1
ATOM 4022 O O . GLU A 1 522 ? 21.719 -18.953 -20 1 82 522 GLU A O 1
ATOM 4027 N N . ILE A 1 523 ? 22.172 -20.594 -18.594 1 83.44 523 ILE A N 1
ATOM 4028 C CA . ILE A 1 523 ? 21.984 -19.75 -17.422 1 83.44 523 ILE A CA 1
ATOM 4029 C C . ILE A 1 523 ? 23.031 -18.641 -17.422 1 83.44 523 ILE A C 1
ATOM 4031 O O . ILE A 1 523 ? 22.703 -17.469 -17.172 1 83.44 523 ILE A O 1
ATOM 4035 N N . GLU A 1 524 ? 24.219 -18.953 -17.656 1 84.31 524 GLU A N 1
ATOM 4036 C CA . GLU A 1 524 ? 25.297 -17.953 -17.703 1 84.31 524 GLU A CA 1
ATOM 4037 C C . GLU A 1 524 ? 25.016 -16.906 -18.781 1 84.31 524 GLU A C 1
ATOM 4039 O O . GLU A 1 524 ? 25.25 -15.719 -18.562 1 84.31 524 GLU A O 1
ATOM 4044 N N . LYS A 1 525 ? 24.594 -17.406 -19.906 1 84.75 525 LYS A N 1
ATOM 4045 C CA . LYS A 1 525 ? 24.234 -16.469 -20.969 1 84.75 525 LYS A CA 1
ATOM 4046 C C . LYS A 1 525 ? 23.109 -15.539 -20.531 1 84.75 525 LYS A C 1
ATOM 4048 O O . LYS A 1 525 ? 23.156 -14.336 -20.781 1 84.75 525 LYS A O 1
ATOM 4053 N N . MET A 1 526 ? 22.156 -16.125 -19.891 1 82.62 526 MET A N 1
ATOM 4054 C CA . MET A 1 526 ? 21.016 -15.328 -19.453 1 82.62 526 MET A CA 1
ATOM 4055 C C . MET A 1 526 ? 21.406 -14.359 -18.344 1 82.62 526 MET A C 1
ATOM 4057 O O . MET A 1 526 ? 20.859 -13.266 -18.234 1 82.62 526 MET A O 1
ATOM 4061 N N . VAL A 1 527 ? 22.328 -14.805 -17.531 1 83.19 527 VAL A N 1
ATOM 4062 C CA . VAL A 1 527 ? 22.875 -13.906 -16.531 1 83.19 527 VAL A CA 1
ATOM 4063 C C . VAL A 1 527 ? 23.562 -12.719 -17.203 1 83.19 527 VAL A C 1
ATOM 4065 O O . VAL A 1 527 ? 23.375 -11.57 -16.797 1 83.19 527 VAL A O 1
ATOM 4068 N N . ASN A 1 528 ? 24.344 -12.969 -18.203 1 84.25 528 ASN A N 1
ATOM 4069 C CA . ASN A 1 528 ? 25 -11.906 -18.953 1 84.25 528 ASN A CA 1
ATOM 4070 C C . ASN A 1 528 ? 24 -10.992 -19.641 1 84.25 528 ASN A C 1
ATOM 4072 O O . ASN A 1 528 ? 24.188 -9.773 -19.672 1 84.25 528 ASN A O 1
ATOM 4076 N N . ASP A 1 529 ? 23.047 -11.609 -20.188 1 85.12 529 ASP A N 1
ATOM 4077 C CA . ASP A 1 529 ? 22 -10.812 -20.812 1 85.12 529 ASP A CA 1
ATOM 4078 C C . ASP A 1 529 ? 21.297 -9.906 -19.797 1 85.12 529 ASP A C 1
ATOM 4080 O O . ASP A 1 529 ? 21.016 -8.742 -20.094 1 85.12 529 ASP A O 1
ATOM 4084 N N . ALA A 1 530 ? 21 -10.547 -18.688 1 82.31 530 ALA A N 1
ATOM 4085 C CA . ALA A 1 530 ? 20.359 -9.766 -17.641 1 82.31 530 ALA A CA 1
ATOM 4086 C C . ALA A 1 530 ? 21.219 -8.586 -17.219 1 82.31 530 ALA A C 1
ATOM 4088 O O . ALA A 1 530 ? 20.719 -7.492 -16.969 1 82.31 530 ALA A O 1
ATOM 4089 N N . GLU A 1 531 ? 22.453 -8.797 -17.094 1 84.19 531 GLU A N 1
ATOM 4090 C CA . GLU A 1 531 ? 23.375 -7.727 -16.766 1 84.19 531 GLU A CA 1
ATOM 4091 C C . GLU A 1 531 ? 23.422 -6.664 -17.859 1 84.19 531 GLU A C 1
ATOM 4093 O O . GLU A 1 531 ? 23.547 -5.473 -17.562 1 84.19 531 GLU A O 1
ATOM 4098 N N . TRP A 1 532 ? 23.375 -7.176 -19.031 1 83.56 532 TRP A N 1
ATOM 4099 C CA . TRP A 1 532 ? 23.375 -6.246 -20.156 1 83.56 532 TRP A CA 1
ATOM 4100 C C . TRP A 1 532 ? 22.141 -5.344 -20.109 1 83.56 532 TRP A C 1
ATOM 4102 O O . TRP A 1 532 ? 22.25 -4.129 -20.312 1 83.56 532 TRP A O 1
ATOM 4112 N N . TYR A 1 533 ? 21.016 -5.945 -19.938 1 79.19 533 TYR A N 1
ATOM 4113 C CA . TYR A 1 533 ? 19.797 -5.156 -19.828 1 79.19 533 TYR A CA 1
ATOM 4114 C C . TYR A 1 533 ? 19.875 -4.164 -18.672 1 79.19 533 TYR A C 1
ATOM 4116 O O . TYR A 1 533 ? 19.438 -3.021 -18.797 1 79.19 533 TYR A O 1
ATOM 4124 N N . LYS A 1 534 ? 20.422 -4.664 -17.641 1 80.31 534 LYS A N 1
ATOM 4125 C CA . LYS A 1 534 ? 20.609 -3.789 -16.484 1 80.31 534 LYS A CA 1
ATOM 4126 C C . LYS A 1 534 ? 21.5 -2.6 -16.828 1 80.31 534 LYS A C 1
ATOM 4128 O O . LYS A 1 534 ? 21.203 -1.468 -16.438 1 80.31 534 LYS A O 1
ATOM 4133 N N . LEU A 1 535 ? 22.516 -2.84 -17.484 1 81.38 535 LEU A N 1
ATOM 4134 C CA . LEU A 1 535 ? 23.438 -1.784 -17.891 1 81.38 535 LEU A CA 1
ATOM 4135 C C . LEU A 1 535 ? 22.75 -0.803 -18.844 1 81.38 535 LEU A C 1
ATOM 4137 O O . LEU A 1 535 ? 22.969 0.408 -18.75 1 81.38 535 LEU A O 1
ATOM 4141 N N . GLN A 1 536 ? 22 -1.373 -19.734 1 80.44 536 GLN A N 1
ATOM 4142 C CA . GLN A 1 536 ? 21.266 -0.512 -20.656 1 80.44 536 GLN A CA 1
ATOM 4143 C C . GLN A 1 536 ? 20.281 0.389 -19.906 1 80.44 536 GLN A C 1
ATOM 4145 O O . GLN A 1 536 ? 20.141 1.568 -20.234 1 80.44 536 GLN A O 1
ATOM 4150 N N . ASP A 1 537 ? 19.688 -0.225 -18.984 1 81.06 537 ASP A N 1
ATOM 4151 C CA . ASP A 1 537 ? 18.75 0.551 -18.172 1 81.06 537 ASP A CA 1
ATOM 4152 C C . ASP A 1 537 ? 19.484 1.664 -17.422 1 81.06 537 ASP A C 1
ATOM 4154 O O . ASP A 1 537 ? 18.969 2.779 -17.297 1 81.06 537 ASP A O 1
ATOM 4158 N N . GLN A 1 538 ? 20.594 1.319 -16.891 1 81.69 538 GLN A N 1
ATOM 4159 C CA . GLN A 1 538 ? 21.391 2.299 -16.156 1 81.69 538 GLN A CA 1
ATOM 4160 C C . GLN A 1 538 ? 21.859 3.424 -17.078 1 81.69 538 GLN A C 1
ATOM 4162 O O . GLN A 1 538 ? 21.875 4.59 -16.672 1 81.69 538 GLN A O 1
ATOM 4167 N N . GLU A 1 539 ? 22.219 3.023 -18.234 1 81.38 539 GLU A N 1
ATOM 4168 C CA . GLU A 1 539 ? 22.656 4.023 -19.203 1 81.38 539 GLU A CA 1
ATOM 4169 C C . GLU A 1 539 ? 21.516 4.965 -19.578 1 81.38 539 GLU A C 1
ATOM 4171 O O . GLU A 1 539 ? 21.734 6.176 -19.703 1 81.38 539 GLU A O 1
ATOM 4176 N N . TYR A 1 540 ? 20.5 4.367 -19.734 1 81 540 TYR A N 1
ATOM 4177 C CA . TYR A 1 540 ? 19.344 5.203 -20.047 1 81 540 TYR A CA 1
ATOM 4178 C C . TYR A 1 540 ? 19.016 6.125 -18.875 1 81 540 TYR A C 1
ATOM 4180 O O . TYR A 1 540 ? 18.719 7.305 -19.062 1 81 540 TYR A O 1
ATOM 4188 N N . LYS A 1 541 ? 19 5.512 -17.766 1 81.94 541 LYS A N 1
ATOM 4189 C CA . LYS A 1 541 ? 18.703 6.312 -16.578 1 81.94 541 LYS A CA 1
ATOM 4190 C C . LYS A 1 541 ? 19.688 7.477 -16.453 1 81.94 541 LYS A C 1
ATOM 4192 O O . LYS A 1 541 ? 19.281 8.602 -16.125 1 81.94 541 LYS A O 1
ATOM 4197 N N . LYS A 1 542 ? 20.906 7.191 -16.688 1 83.88 542 LYS A N 1
ATOM 4198 C CA . LYS A 1 542 ? 21.938 8.234 -16.641 1 83.88 542 LYS A CA 1
ATOM 4199 C C . LYS A 1 542 ? 21.672 9.312 -17.672 1 83.88 542 LYS A C 1
ATOM 4201 O O . LYS A 1 542 ? 21.797 10.508 -17.391 1 83.88 542 LYS A O 1
ATOM 4206 N N . LYS A 1 543 ? 21.328 8.828 -18.812 1 86 543 LYS A N 1
ATOM 4207 C CA . LYS A 1 543 ? 21.016 9.758 -19.891 1 86 543 LYS A CA 1
ATOM 4208 C C . LYS A 1 543 ? 19.781 10.594 -19.562 1 86 543 LYS A C 1
ATOM 4210 O O . LYS A 1 543 ? 19.781 11.812 -19.75 1 86 543 LYS A O 1
ATOM 4215 N N . ALA A 1 544 ? 18.781 9.906 -19.109 1 83.81 544 ALA A N 1
ATOM 4216 C CA . ALA A 1 544 ? 17.531 10.594 -18.75 1 83.81 544 ALA A CA 1
ATOM 4217 C C . ALA A 1 544 ? 17.766 11.594 -17.625 1 83.81 544 ALA A C 1
ATOM 4219 O O . ALA A 1 544 ? 17.219 12.703 -17.641 1 83.81 544 ALA A O 1
ATOM 4220 N N . GLU A 1 545 ? 18.578 11.211 -16.688 1 86.56 545 GLU A N 1
ATOM 4221 C CA . GLU A 1 545 ? 18.922 12.109 -15.586 1 86.56 545 GLU A CA 1
ATOM 4222 C C . GLU A 1 545 ? 19.719 13.312 -16.078 1 86.56 545 GLU A C 1
ATOM 4224 O O . GLU A 1 545 ? 19.516 14.43 -15.602 1 86.56 545 GLU A O 1
ATOM 4229 N N . ALA A 1 546 ? 20.641 13.016 -16.984 1 87.44 546 ALA A N 1
ATOM 4230 C CA . ALA A 1 546 ? 21.422 14.102 -17.578 1 87.44 546 ALA A CA 1
ATOM 4231 C C . ALA A 1 546 ? 20.516 15.062 -18.344 1 87.44 546 ALA A C 1
ATOM 4233 O O . ALA A 1 546 ? 20.703 16.281 -18.297 1 87.44 546 ALA A O 1
ATOM 4234 N N . PHE A 1 547 ? 19.656 14.438 -19.109 1 87.69 547 PHE A N 1
ATOM 4235 C CA . PHE A 1 547 ? 18.703 15.242 -19.844 1 87.69 547 PHE A CA 1
ATOM 4236 C C . PHE A 1 547 ? 17.859 16.109 -18.906 1 87.69 547 PHE A C 1
ATOM 4238 O O . PHE A 1 547 ? 17.672 17.297 -19.156 1 87.69 547 PHE A O 1
ATOM 4245 N N . ASN A 1 548 ? 17.422 15.539 -17.859 1 86.12 548 ASN A N 1
ATOM 4246 C CA . ASN A 1 548 ? 16.672 16.25 -16.828 1 86.12 548 ASN A CA 1
ATOM 4247 C C . ASN A 1 548 ? 17.5 17.359 -16.188 1 86.12 548 ASN A C 1
ATOM 4249 O O . ASN A 1 548 ? 17 18.453 -15.922 1 86.12 548 ASN A O 1
ATOM 4253 N N . ALA A 1 549 ? 18.703 17.047 -15.922 1 87.88 549 ALA A N 1
ATOM 4254 C CA . ALA A 1 549 ? 19.609 18.031 -15.328 1 87.88 549 ALA A CA 1
ATOM 4255 C C . ALA A 1 549 ? 19.812 19.234 -16.25 1 87.88 549 ALA A C 1
ATOM 4257 O O . ALA A 1 549 ? 19.906 20.375 -15.789 1 87.88 549 ALA A O 1
ATOM 4258 N N . LEU A 1 550 ? 19.922 18.891 -17.531 1 90.44 550 LEU A N 1
ATOM 4259 C CA . LEU A 1 550 ? 20.062 19.969 -18.516 1 90.44 550 LEU A CA 1
ATOM 4260 C C . LEU A 1 550 ? 18.797 20.812 -18.562 1 90.44 550 LEU A C 1
ATOM 4262 O O . LEU A 1 550 ? 18.875 22.047 -18.594 1 90.44 550 LEU A O 1
ATOM 4266 N N . GLU A 1 551 ? 17.688 20.125 -18.578 1 89.31 551 GLU A N 1
ATOM 4267 C CA . GLU A 1 551 ? 16.406 20.859 -18.562 1 89.31 551 GLU A CA 1
ATOM 4268 C C . GLU A 1 551 ? 16.297 21.703 -17.297 1 89.31 551 GLU A C 1
ATOM 4270 O O . GLU A 1 551 ? 15.836 22.859 -17.359 1 89.31 551 GLU A O 1
ATOM 4275 N N . ASP A 1 552 ? 16.734 21.172 -16.266 1 88.19 552 ASP A N 1
ATOM 4276 C CA . ASP A 1 552 ? 16.719 21.891 -14.992 1 88.19 552 ASP A CA 1
ATOM 4277 C C . ASP A 1 552 ? 17.625 23.125 -15.055 1 88.19 552 ASP A C 1
ATOM 4279 O O . ASP A 1 552 ? 17.281 24.172 -14.508 1 88.19 552 ASP A O 1
ATOM 4283 N N . CYS A 1 553 ? 18.734 22.906 -15.648 1 88.62 553 CYS A N 1
ATOM 4284 C CA . CYS A 1 553 ? 19.672 24.016 -15.805 1 88.62 553 CYS A CA 1
ATOM 4285 C C . CYS A 1 553 ? 19.047 25.141 -16.641 1 88.62 553 CYS A C 1
ATOM 4287 O O . CYS A 1 553 ? 19.203 26.312 -16.312 1 88.62 553 CYS A O 1
ATOM 4289 N N . VAL A 1 554 ? 18.391 24.703 -17.688 1 90.31 554 VAL A N 1
ATOM 4290 C CA . VAL A 1 554 ? 17.734 25.656 -18.562 1 90.31 554 VAL A CA 1
ATOM 4291 C C . VAL A 1 554 ? 16.703 26.453 -17.766 1 90.31 554 VAL A C 1
ATOM 4293 O O . VAL A 1 554 ? 16.672 27.672 -17.828 1 90.31 554 VAL A O 1
ATOM 4296 N N . TYR A 1 555 ? 15.898 25.766 -17.031 1 86.62 555 TYR A N 1
ATOM 4297 C CA . TYR A 1 555 ? 14.852 26.422 -16.266 1 86.62 555 TYR A CA 1
ATOM 4298 C C . TYR A 1 555 ? 15.438 27.312 -15.18 1 86.62 555 TYR A C 1
ATOM 4300 O O . TYR A 1 555 ? 14.945 28.422 -14.945 1 86.62 555 TYR A O 1
ATOM 4308 N N . ASN A 1 556 ? 16.469 26.844 -14.523 1 85.44 556 ASN A N 1
ATOM 4309 C CA . ASN A 1 556 ? 17.141 27.625 -13.492 1 85.44 556 ASN A CA 1
ATOM 4310 C C . ASN A 1 556 ? 17.719 28.906 -14.055 1 85.44 556 ASN A C 1
ATOM 4312 O O . ASN A 1 556 ? 17.641 29.969 -13.43 1 85.44 556 ASN A O 1
ATOM 4316 N N . MET A 1 557 ? 18.266 28.766 -15.203 1 85.94 557 MET A N 1
ATOM 4317 C CA . MET A 1 557 ? 18.875 29.922 -15.852 1 85.94 557 MET A CA 1
ATOM 4318 C C . MET A 1 557 ? 17.797 30.891 -16.328 1 85.94 557 MET A C 1
ATOM 4320 O O . MET A 1 557 ? 18 32.094 -16.266 1 85.94 557 MET A O 1
ATOM 4324 N N . LYS A 1 558 ? 16.781 30.344 -16.812 1 86.44 558 LYS A N 1
ATOM 4325 C CA . LYS A 1 558 ? 15.672 31.188 -17.219 1 86.44 558 LYS A CA 1
ATOM 4326 C C . LYS A 1 558 ? 15.148 32 -16.047 1 86.44 558 LYS A C 1
ATOM 4328 O O . LYS A 1 558 ? 14.898 33.219 -16.188 1 86.44 558 LYS A O 1
ATOM 4333 N N . ASN A 1 559 ? 15.023 31.406 -14.93 1 82.88 559 ASN A N 1
ATOM 4334 C CA . ASN A 1 559 ? 14.539 32.094 -13.727 1 82.88 559 ASN A CA 1
ATOM 4335 C C . ASN A 1 559 ? 15.531 33.156 -13.25 1 82.88 559 ASN A C 1
ATOM 4337 O O . ASN A 1 559 ? 15.125 34.219 -12.812 1 82.88 559 ASN A O 1
ATOM 4341 N N . LYS A 1 560 ? 16.781 32.781 -13.344 1 81.94 560 LYS A N 1
ATOM 4342 C CA . LYS A 1 560 ? 17.812 33.719 -12.93 1 81.94 560 LYS A CA 1
ATOM 4343 C C . LYS A 1 560 ? 17.844 34.938 -13.836 1 81.94 560 LYS A C 1
ATOM 4345 O O . LYS A 1 560 ? 18.031 36.062 -13.367 1 81.94 560 LYS A O 1
ATOM 4350 N N . VAL A 1 561 ? 17.703 34.688 -15.109 1 83 561 VAL A N 1
ATOM 4351 C CA . VAL A 1 561 ? 17.672 35.781 -16.078 1 83 561 VAL A CA 1
ATOM 4352 C C . VAL A 1 561 ? 16.469 36.688 -15.82 1 83 561 VAL A C 1
ATOM 4354 O O . VAL A 1 561 ? 16.562 37.906 -15.906 1 83 561 VAL A O 1
ATOM 4357 N N . GLU A 1 562 ? 15.375 36.062 -15.523 1 80.56 562 GLU A N 1
ATOM 4358 C CA . GLU A 1 562 ? 14.164 36.812 -15.227 1 80.56 562 GLU A CA 1
ATOM 4359 C C . GLU A 1 562 ? 14.32 37.625 -13.945 1 80.56 562 GLU A C 1
ATOM 4361 O O . GLU A 1 562 ? 13.875 38.781 -13.875 1 80.56 562 GLU A O 1
ATOM 4366 N N . GLU A 1 563 ? 14.938 37.031 -13.062 1 77.62 563 GLU A N 1
ATOM 4367 C CA . GLU A 1 563 ? 15.18 37.75 -11.805 1 77.62 563 GLU A CA 1
ATOM 4368 C C . GLU A 1 563 ? 16.172 38.906 -11.992 1 77.62 563 GLU A C 1
ATOM 4370 O O . GLU A 1 563 ? 15.969 39.969 -11.438 1 77.62 563 GLU A O 1
ATOM 4375 N N . LEU A 1 564 ? 17.234 38.625 -12.766 1 72.81 564 LEU A N 1
ATOM 4376 C CA . LEU A 1 564 ? 18.25 39.625 -13 1 72.81 564 LEU A CA 1
ATOM 4377 C C . LEU A 1 564 ? 17.734 40.719 -13.922 1 72.81 564 LEU A C 1
ATOM 4379 O O . LEU A 1 564 ? 18.141 41.875 -13.812 1 72.81 564 LEU A O 1
ATOM 4383 N N . GLY A 1 565 ? 17.047 40.219 -14.906 1 64.44 565 GLY A N 1
ATOM 4384 C CA . GLY A 1 565 ? 16.438 41.219 -15.773 1 64.44 565 GLY A CA 1
ATOM 4385 C C . GLY A 1 565 ? 15.602 42.219 -15.023 1 64.44 565 GLY A C 1
ATOM 4386 O O . GLY A 1 565 ? 15.508 43.375 -15.43 1 64.44 565 GLY A O 1
ATOM 4387 N N . VAL A 1 566 ? 15.07 41.719 -14 1 60.84 566 VAL A N 1
ATOM 4388 C CA . VAL A 1 566 ? 14.32 42.656 -13.164 1 60.84 566 VAL A CA 1
ATOM 4389 C C . VAL A 1 566 ? 15.281 43.5 -12.344 1 60.84 566 VAL A C 1
ATOM 4391 O O . VAL A 1 566 ? 15.016 44.688 -12.094 1 60.84 566 VAL A O 1
ATOM 4394 N N . GLU A 1 567 ? 16.438 42.844 -12.125 1 59.34 567 GLU A N 1
ATOM 4395 C CA . GLU A 1 567 ? 17.406 43.594 -11.336 1 59.34 567 GLU A CA 1
ATOM 4396 C C . GLU A 1 567 ? 18.344 44.406 -12.242 1 59.34 567 GLU A C 1
ATOM 4398 O O . GLU A 1 567 ? 18.75 43.938 -13.297 1 59.34 567 GLU A O 1
ATOM 4403 N N . LYS A 1 568 ? 18.312 45.625 -12.523 1 60.81 568 LYS A N 1
ATOM 4404 C CA . LYS A 1 568 ? 18.922 46.656 -13.359 1 60.81 568 LYS A CA 1
ATOM 4405 C C . LYS A 1 568 ? 20.438 46.469 -13.453 1 60.81 568 LYS A C 1
ATOM 4407 O O . LYS A 1 568 ? 21.109 47.156 -14.227 1 60.81 568 LYS A O 1
ATOM 4412 N N . SER A 1 569 ? 21.016 45.469 -12.68 1 58.03 569 SER A N 1
ATOM 4413 C CA . SER A 1 569 ? 22.453 45.594 -12.555 1 58.03 569 SER A CA 1
ATOM 4414 C C . SER A 1 569 ? 23.172 44.812 -13.648 1 58.03 569 SER A C 1
ATOM 4416 O O . SER A 1 569 ? 24.406 44.906 -13.789 1 58.03 569 SER A O 1
ATOM 4418 N N . VAL A 1 570 ? 22.609 43.875 -14.281 1 61.97 570 VAL A N 1
ATOM 4419 C CA . VAL A 1 570 ? 23.406 43.062 -15.195 1 61.97 570 VAL A CA 1
ATOM 4420 C C . VAL A 1 570 ? 23.359 43.656 -16.594 1 61.97 570 VAL A C 1
ATOM 4422 O O . VAL A 1 570 ? 22.344 44.219 -17 1 61.97 570 VAL A O 1
ATOM 4425 N N . HIS A 1 571 ? 24.578 43.844 -17.188 1 67.94 571 HIS A N 1
ATOM 4426 C CA . HIS A 1 571 ? 24.734 44.406 -18.531 1 67.94 571 HIS A CA 1
ATOM 4427 C C . HIS A 1 571 ? 23.781 43.75 -19.516 1 67.94 571 HIS A C 1
ATOM 4429 O O . HIS A 1 571 ? 23.672 42.5 -19.547 1 67.94 571 HIS A O 1
ATOM 4435 N N . HIS A 1 572 ? 22.969 44.531 -20.125 1 74.75 572 HIS A N 1
ATOM 4436 C CA . HIS A 1 572 ? 21.938 44.156 -21.094 1 74.75 572 HIS A CA 1
ATOM 4437 C C . HIS A 1 572 ? 22.469 43.188 -22.109 1 74.75 572 HIS A C 1
ATOM 4439 O O . HIS A 1 572 ? 21.766 42.25 -22.516 1 74.75 572 HIS A O 1
ATOM 4445 N N . GLU A 1 573 ? 23.781 43.375 -22.422 1 75.62 573 GLU A N 1
ATOM 4446 C CA . GLU A 1 573 ? 24.375 42.5 -23.438 1 75.62 573 GLU A CA 1
ATOM 4447 C C . GLU A 1 573 ? 24.547 41.094 -22.922 1 75.62 573 GLU A C 1
ATOM 4449 O O . GLU A 1 573 ? 24.312 40.125 -23.656 1 75.62 573 GLU A O 1
ATOM 4454 N N . ILE A 1 574 ? 24.953 41 -21.656 1 77.25 574 ILE A N 1
ATOM 4455 C CA . ILE A 1 574 ? 25.156 39.688 -21.062 1 77.25 574 ILE A CA 1
ATOM 4456 C C . ILE A 1 574 ? 23.828 38.969 -20.922 1 77.25 574 ILE A C 1
ATOM 4458 O O . ILE A 1 574 ? 23.75 37.75 -21.172 1 77.25 574 ILE A O 1
ATOM 4462 N N . LEU A 1 575 ? 22.859 39.719 -20.656 1 82.75 575 LEU A N 1
ATOM 4463 C CA . LEU A 1 575 ? 21.516 39.125 -20.516 1 82.75 575 LEU A CA 1
ATOM 4464 C C . LEU A 1 575 ? 21.016 38.594 -21.844 1 82.75 575 LEU A C 1
ATOM 4466 O O . LEU A 1 575 ? 20.359 37.531 -21.875 1 82.75 575 LEU A O 1
ATOM 4470 N N . GLN A 1 576 ? 21.406 39.281 -22.859 1 84 576 GLN A N 1
ATOM 4471 C CA . GLN A 1 576 ? 20.969 38.844 -24.172 1 84 576 GLN A CA 1
ATOM 4472 C C . GLN A 1 576 ? 21.672 37.562 -24.609 1 84 576 GLN A C 1
ATOM 4474 O O . GLN A 1 576 ? 21.078 36.688 -25.234 1 84 576 GLN A O 1
ATOM 4479 N N . VAL A 1 577 ? 22.938 37.5 -24.25 1 84.69 577 VAL A N 1
ATOM 4480 C CA . VAL A 1 577 ? 23.703 36.312 -24.578 1 84.69 577 VAL A CA 1
ATOM 4481 C C . VAL A 1 577 ? 23.141 35.125 -23.797 1 84.69 577 VAL A C 1
ATOM 4483 O O . VAL A 1 577 ? 23.047 34 -24.344 1 84.69 577 VAL A O 1
ATOM 4486 N N . MET A 1 578 ? 22.734 35.281 -22.594 1 86.38 578 MET A N 1
ATOM 4487 C CA . MET A 1 578 ? 22.188 34.219 -21.766 1 86.38 578 MET A CA 1
ATOM 4488 C C . MET A 1 578 ? 20.828 33.781 -22.297 1 86.38 578 MET A C 1
ATOM 4490 O O . MET A 1 578 ? 20.562 32.594 -22.391 1 86.38 578 MET A O 1
ATOM 4494 N N . LYS A 1 579 ? 20.094 34.781 -22.625 1 88.5 579 LYS A N 1
ATOM 4495 C CA . LYS A 1 579 ? 18.766 34.469 -23.156 1 88.5 579 LYS A CA 1
ATOM 4496 C C . LYS A 1 579 ? 18.859 33.656 -24.438 1 88.5 579 LYS A C 1
ATOM 4498 O O . LYS A 1 579 ? 18.062 32.719 -24.641 1 88.5 579 LYS A O 1
ATOM 4503 N N . LYS A 1 580 ? 19.812 34.031 -25.25 1 88.69 580 LYS A N 1
ATOM 4504 C CA . LYS A 1 580 ? 20 33.312 -26.5 1 88.69 580 LYS A CA 1
ATOM 4505 C C . LYS A 1 580 ? 20.469 31.891 -26.25 1 88.69 580 LYS A C 1
ATOM 4507 O O . LYS A 1 580 ? 20 30.953 -26.906 1 88.69 580 LYS A O 1
ATOM 4512 N N . ALA A 1 581 ? 21.422 31.734 -25.359 1 90.31 581 ALA A N 1
ATOM 4513 C CA . ALA A 1 581 ? 21.938 30.391 -25.016 1 90.31 581 ALA A CA 1
ATOM 4514 C C . ALA A 1 581 ? 20.828 29.516 -24.453 1 90.31 581 ALA A C 1
ATOM 4516 O O . ALA A 1 581 ? 20.766 28.328 -24.75 1 90.31 581 ALA A O 1
ATOM 4517 N N . ILE A 1 582 ? 20 30.094 -23.625 1 91.88 582 ILE A N 1
ATOM 4518 C CA . ILE A 1 582 ? 18.891 29.391 -23 1 91.88 582 ILE A CA 1
ATOM 4519 C C . ILE A 1 582 ? 17.875 28.969 -24.078 1 91.88 582 ILE A C 1
ATOM 4521 O O . ILE A 1 582 ? 17.406 27.828 -24.078 1 91.88 582 ILE A O 1
ATOM 4525 N N . GLU A 1 583 ? 17.594 29.844 -24.938 1 91.69 583 GLU A N 1
ATOM 4526 C CA . GLU A 1 583 ? 16.625 29.547 -26 1 91.69 583 GLU A CA 1
ATOM 4527 C C . GLU A 1 583 ? 17.156 28.469 -26.953 1 91.69 583 GLU A C 1
ATOM 4529 O O . GLU A 1 583 ? 16.406 27.594 -27.375 1 91.69 583 GLU A O 1
ATOM 4534 N N . GLU A 1 584 ? 18.391 28.609 -27.25 1 91.25 584 GLU A N 1
ATOM 4535 C CA . GLU A 1 584 ? 19 27.625 -28.141 1 91.25 584 GLU A CA 1
ATOM 4536 C C . GLU A 1 584 ? 19.016 26.234 -27.484 1 91.25 584 GLU A C 1
ATOM 4538 O O . GLU A 1 584 ? 18.766 25.234 -28.156 1 91.25 584 GLU A O 1
ATOM 4543 N N . THR A 1 585 ? 19.375 26.25 -26.266 1 92.31 585 THR A N 1
ATOM 4544 C CA . THR A 1 585 ? 19.422 24.969 -25.547 1 92.31 585 THR A CA 1
ATOM 4545 C C . THR A 1 585 ? 18.016 24.391 -25.375 1 92.31 585 THR A C 1
ATOM 4547 O O . THR A 1 585 ? 17.828 23.188 -25.484 1 92.31 585 THR A O 1
ATOM 4550 N N . SER A 1 586 ? 17.062 25.25 -25.094 1 91.38 586 SER A N 1
ATOM 4551 C CA . SER A 1 586 ? 15.68 24.828 -24.969 1 91.38 586 SER A CA 1
ATOM 4552 C C . SER A 1 586 ? 15.156 24.234 -26.266 1 91.38 586 SER A C 1
ATOM 4554 O O . SER A 1 586 ? 14.477 23.203 -26.25 1 91.38 586 SER A O 1
ATOM 4556 N N . LYS A 1 587 ? 15.5 24.891 -27.312 1 91.06 587 LYS A N 1
ATOM 4557 C CA . LYS A 1 587 ? 15.109 24.375 -28.625 1 91.06 587 LYS A CA 1
ATOM 4558 C C . LYS A 1 587 ? 15.812 23.062 -28.938 1 91.06 587 LYS A C 1
ATOM 4560 O O . LYS A 1 587 ? 15.219 22.156 -29.516 1 91.06 587 LYS A O 1
ATOM 4565 N N . TRP A 1 588 ? 17.062 23.031 -28.562 1 91.25 588 TRP A N 1
ATOM 4566 C CA . TRP A 1 588 ? 17.828 21.812 -28.766 1 91.25 588 TRP A CA 1
ATOM 4567 C C . TRP A 1 588 ? 17.203 20.641 -28.016 1 91.25 588 TRP A C 1
ATOM 4569 O O . TRP A 1 588 ? 17.141 19.531 -28.547 1 91.25 588 TRP A O 1
ATOM 4579 N N . LEU A 1 589 ? 16.766 20.875 -26.812 1 90.19 589 LEU A N 1
ATOM 4580 C CA . LEU A 1 589 ? 16.156 19.859 -25.969 1 90.19 589 LEU A CA 1
ATOM 4581 C C . LEU A 1 589 ? 14.867 19.344 -26.594 1 90.19 589 LEU A C 1
ATOM 4583 O O . LEU A 1 589 ? 14.57 18.141 -26.516 1 90.19 589 LEU A O 1
ATOM 4587 N N . GLU A 1 590 ? 14.172 20.172 -27.234 1 85.31 590 GLU A N 1
ATOM 4588 C CA . GLU A 1 590 ? 12.922 19.797 -27.875 1 85.31 590 GLU A CA 1
ATOM 4589 C C . GLU A 1 590 ? 13.172 18.953 -29.109 1 85.31 590 GLU A C 1
ATOM 4591 O O . GLU A 1 590 ? 12.438 18 -29.391 1 85.31 590 GLU A O 1
ATOM 4596 N N . ASP A 1 591 ? 14.297 19.297 -29.734 1 85.69 591 ASP A N 1
ATOM 4597 C CA . ASP A 1 591 ? 14.555 18.672 -31.031 1 85.69 591 ASP A CA 1
ATOM 4598 C C . ASP A 1 591 ? 15.375 17.391 -30.875 1 85.69 591 ASP A C 1
ATOM 4600 O O . ASP A 1 591 ? 15.406 16.547 -31.781 1 85.69 591 ASP A O 1
ATOM 4604 N N . ASN A 1 592 ? 16.047 17.344 -29.703 1 84.19 592 ASN A N 1
ATOM 4605 C CA . ASN A 1 592 ? 16.984 16.234 -29.531 1 84.19 592 ASN A CA 1
ATOM 4606 C C . ASN A 1 592 ? 16.641 15.391 -28.312 1 84.19 592 ASN A C 1
ATOM 4608 O O . ASN A 1 592 ? 17.484 15.156 -27.453 1 84.19 592 ASN A O 1
ATOM 4612 N N . GLN A 1 593 ? 15.5 14.773 -28.422 1 77.81 593 GLN A N 1
ATOM 4613 C CA . GLN A 1 593 ? 15.039 13.953 -27.312 1 77.81 593 GLN A CA 1
ATOM 4614 C C . GLN A 1 593 ? 15.859 12.664 -27.203 1 77.81 593 GLN A C 1
ATOM 4616 O O . GLN A 1 593 ? 15.93 12.07 -26.125 1 77.81 593 GLN A O 1
ATOM 4621 N N . ASP A 1 594 ? 16.547 12.398 -28.328 1 78.38 594 ASP A N 1
ATOM 4622 C CA . ASP A 1 594 ? 17.312 11.156 -28.344 1 78.38 594 ASP A CA 1
ATOM 4623 C C . ASP A 1 594 ? 18.812 11.438 -28.344 1 78.38 594 ASP A C 1
ATOM 4625 O O . ASP A 1 594 ? 19.609 10.602 -28.766 1 78.38 594 ASP A O 1
ATOM 4629 N N . ALA A 1 595 ? 19.156 12.617 -27.828 1 86.19 595 ALA A N 1
ATOM 4630 C CA . ALA A 1 595 ? 20.562 12.992 -27.797 1 86.19 595 ALA A CA 1
ATOM 4631 C C . ALA A 1 595 ? 21.359 12.039 -26.922 1 86.19 595 ALA A C 1
ATOM 4633 O O . ALA A 1 595 ? 20.812 11.398 -26.031 1 86.19 595 ALA A O 1
ATOM 4634 N N . SER A 1 596 ? 22.594 11.859 -27.297 1 88.62 596 SER A N 1
ATOM 4635 C CA . SER A 1 596 ? 23.484 11.008 -26.5 1 88.62 596 SER A CA 1
ATOM 4636 C C . SER A 1 596 ? 23.875 11.688 -25.203 1 88.62 596 SER A C 1
ATOM 4638 O O . SER A 1 596 ? 23.766 12.906 -25.062 1 88.62 596 SER A O 1
ATOM 4640 N N . PHE A 1 597 ? 24.344 10.836 -24.328 1 89.31 597 PHE A N 1
ATOM 4641 C CA . PHE A 1 597 ? 24.766 11.336 -23.031 1 89.31 597 PHE A CA 1
ATOM 4642 C C . PHE A 1 597 ? 25.859 12.391 -23.188 1 89.31 597 PHE A C 1
ATOM 4644 O O . PHE A 1 597 ? 25.828 13.43 -22.516 1 89.31 597 PHE A O 1
ATOM 4651 N N . ALA A 1 598 ? 26.75 12.141 -24.047 1 89.06 598 ALA A N 1
ATOM 4652 C CA . ALA A 1 598 ? 27.875 13.047 -24.266 1 89.06 598 ALA A CA 1
ATOM 4653 C C . ALA A 1 598 ? 27.391 14.391 -24.812 1 89.06 598 ALA A C 1
ATOM 4655 O O . ALA A 1 598 ? 27.891 15.445 -24.406 1 89.06 598 ALA A O 1
ATOM 4656 N N . GLU A 1 599 ? 26.438 14.312 -25.688 1 90.5 599 GLU A N 1
ATOM 4657 C CA . GLU A 1 599 ? 25.891 15.539 -26.266 1 90.5 599 GLU A CA 1
ATOM 4658 C C . GLU A 1 599 ? 25.156 16.359 -25.219 1 90.5 599 GLU A C 1
ATOM 4660 O O . GLU A 1 599 ? 25.266 17.594 -25.188 1 90.5 599 GLU A O 1
ATOM 4665 N N . ILE A 1 600 ? 24.484 15.625 -24.438 1 91.25 600 ILE A N 1
ATOM 4666 C CA . ILE A 1 600 ? 23.703 16.281 -23.391 1 91.25 600 ILE A CA 1
ATOM 4667 C C . ILE A 1 600 ? 24.656 16.969 -22.422 1 91.25 600 ILE A C 1
ATOM 4669 O O . ILE A 1 600 ? 24.438 18.125 -22.031 1 91.25 600 ILE A O 1
ATOM 4673 N N . GLN A 1 601 ? 25.719 16.281 -22.109 1 90.44 601 GLN A N 1
ATOM 4674 C CA . GLN A 1 601 ? 26.703 16.828 -21.188 1 90.44 601 GLN A CA 1
ATOM 4675 C C . GLN A 1 601 ? 27.422 18.047 -21.781 1 90.44 601 GLN A C 1
ATOM 4677 O O . GLN A 1 601 ? 27.703 19.016 -21.078 1 90.44 601 GLN A O 1
ATOM 4682 N N . HIS A 1 602 ? 27.688 17.891 -23 1 88.81 602 HIS A N 1
ATOM 4683 C CA . HIS A 1 602 ? 28.344 19 -23.688 1 88.81 602 HIS A CA 1
ATOM 4684 C C . HIS A 1 602 ? 27.469 20.25 -23.688 1 88.81 602 HIS A C 1
ATOM 4686 O O . HIS A 1 602 ? 27.969 21.344 -23.422 1 88.81 602 HIS A O 1
ATOM 4692 N N . LYS A 1 603 ? 26.25 19.984 -24.031 1 90.69 603 LYS A N 1
ATOM 4693 C CA . LYS A 1 603 ? 25.312 21.109 -24.031 1 90.69 603 LYS A CA 1
ATOM 4694 C C . LYS A 1 603 ? 25.188 21.719 -22.641 1 90.69 603 LYS A C 1
ATOM 4696 O O . LYS A 1 603 ? 25.062 22.938 -22.5 1 90.69 603 LYS A O 1
ATOM 4701 N N . LYS A 1 604 ? 25.188 20.891 -21.672 1 90.94 604 LYS A N 1
ATOM 4702 C CA . LYS A 1 604 ? 25.062 21.359 -20.297 1 90.94 604 LYS A CA 1
ATOM 4703 C C . LYS A 1 604 ? 26.281 22.188 -19.875 1 90.94 604 LYS A C 1
ATOM 4705 O O . LYS A 1 604 ? 26.141 23.266 -19.297 1 90.94 604 LYS A O 1
ATOM 4710 N N . VAL A 1 605 ? 27.438 21.672 -20.203 1 88.31 605 VAL A N 1
ATOM 4711 C CA . VAL A 1 605 ? 28.672 22.359 -19.859 1 88.31 605 VAL A CA 1
ATOM 4712 C C . VAL A 1 605 ? 28.734 23.703 -20.578 1 88.31 605 VAL A C 1
ATOM 4714 O O . VAL A 1 605 ? 29.156 24.719 -20 1 88.31 605 VAL A O 1
ATOM 4717 N N . HIS A 1 606 ? 28.359 23.672 -21.766 1 86.75 606 HIS A N 1
ATOM 4718 C CA . HIS A 1 606 ? 28.328 24.891 -22.547 1 86.75 606 HIS A CA 1
ATOM 4719 C C . HIS A 1 606 ? 27.391 25.922 -21.922 1 86.75 606 HIS A C 1
ATOM 4721 O O . HIS A 1 606 ? 27.75 27.094 -21.797 1 86.75 606 HIS A O 1
ATOM 4727 N N . LEU A 1 607 ? 26.234 25.5 -21.578 1 90.38 607 LEU A N 1
ATOM 4728 C CA . LEU A 1 607 ? 25.266 26.406 -20.984 1 90.38 607 LEU A CA 1
ATOM 4729 C C . LEU A 1 607 ? 25.766 26.922 -19.641 1 90.38 607 LEU A C 1
ATOM 4731 O O . LEU A 1 607 ? 25.625 28.109 -19.328 1 90.38 607 LEU A O 1
ATOM 4735 N N . GLU A 1 608 ? 26.359 26.047 -18.891 1 88.06 608 GLU A N 1
ATOM 4736 C CA . GLU A 1 608 ? 26.906 26.453 -17.609 1 88.06 608 GLU A CA 1
ATOM 4737 C C . GLU A 1 608 ? 28.062 27.438 -17.766 1 88.06 608 GLU A C 1
ATOM 4739 O O . GLU A 1 608 ? 28.219 28.359 -16.953 1 88.06 608 GLU A O 1
ATOM 4744 N N . PHE A 1 609 ? 28.859 27.172 -18.75 1 81.81 609 PHE A N 1
ATOM 4745 C CA . PHE A 1 609 ? 29.984 28.047 -19.031 1 81.81 609 PHE A CA 1
ATOM 4746 C C . PHE A 1 609 ? 29.5 29.438 -19.406 1 81.81 609 PHE A C 1
ATOM 4748 O O . PHE A 1 609 ? 30.047 30.438 -18.938 1 81.81 609 PHE A O 1
ATOM 4755 N N . VAL A 1 610 ? 28.531 29.453 -20.156 1 80.44 610 VAL A N 1
ATOM 4756 C CA . VAL A 1 610 ? 27.969 30.734 -20.578 1 80.44 610 VAL A CA 1
ATOM 4757 C C . VAL A 1 610 ? 27.406 31.469 -19.359 1 80.44 610 VAL A C 1
ATOM 4759 O O . VAL A 1 610 ? 27.578 32.688 -19.234 1 80.44 610 VAL A O 1
ATOM 4762 N N . CYS A 1 611 ? 26.828 30.703 -18.469 1 75.75 611 CYS A N 1
ATOM 4763 C CA . CYS A 1 611 ? 26.219 31.297 -17.297 1 75.75 611 CYS A CA 1
ATOM 4764 C C . CYS A 1 611 ? 27.266 31.719 -16.281 1 75.75 611 CYS A C 1
ATOM 4766 O O . CYS A 1 611 ? 27.125 32.75 -15.625 1 75.75 611 CYS A O 1
ATOM 4768 N N . LYS A 1 612 ? 28.328 30.969 -16.156 1 73 612 LYS A N 1
ATOM 4769 C CA . LYS A 1 612 ? 29.406 31.281 -15.219 1 73 612 LYS A CA 1
ATOM 4770 C C . LYS A 1 612 ? 30.203 32.5 -15.695 1 73 612 LYS A C 1
ATOM 4772 O O . LYS A 1 612 ? 30.75 33.25 -14.883 1 73 612 LYS A O 1
ATOM 4777 N N . LEU A 1 613 ? 30.438 32.531 -16.891 1 58.94 613 LEU A N 1
ATOM 4778 C CA . LEU A 1 613 ? 31.188 33.656 -17.438 1 58.94 613 LEU A CA 1
ATOM 4779 C C . LEU A 1 613 ? 30.5 34.969 -17.109 1 58.94 613 LEU A C 1
ATOM 4781 O O . LEU A 1 613 ? 31.141 36.031 -17.047 1 58.94 613 LEU A O 1
ATOM 4785 N N . LEU A 1 614 ? 29.172 34.781 -16.828 1 55.47 614 LEU A N 1
ATOM 4786 C CA . LEU A 1 614 ? 28.406 36 -16.703 1 55.47 614 LEU A CA 1
ATOM 4787 C C . LEU A 1 614 ? 28.125 36.344 -15.242 1 55.47 614 LEU A C 1
ATOM 4789 O O . LEU A 1 614 ? 27.703 37.438 -14.922 1 55.47 614 LEU A O 1
ATOM 4793 N N . LEU A 1 615 ? 28.125 35.25 -14.289 1 51.28 615 LEU A N 1
ATOM 4794 C CA . LEU A 1 615 ? 28.047 35.562 -12.867 1 51.28 615 LEU A CA 1
ATOM 4795 C C . LEU A 1 615 ? 29.391 36.062 -12.336 1 51.28 615 LEU A C 1
ATOM 4797 O O . LEU A 1 615 ? 30.438 35.531 -12.711 1 51.28 615 LEU A O 1
ATOM 4801 N N . MET B 1 1 ? -1.48 -0.907 45.75 1 22.3 1 MET B N 1
ATOM 4802 C CA . MET B 1 1 ? -0.655 -0.368 44.688 1 22.3 1 MET B CA 1
ATOM 4803 C C . MET B 1 1 ? -1.372 -0.479 43.344 1 22.3 1 MET B C 1
ATOM 4805 O O . MET B 1 1 ? -1.672 -1.583 42.875 1 22.3 1 MET B O 1
ATOM 4809 N N . ALA B 1 2 ? -2.41 0.274 42.969 1 23.73 2 ALA B N 1
ATOM 4810 C CA . ALA B 1 2 ? -3.686 0.111 42.25 1 23.73 2 ALA B CA 1
ATOM 4811 C C . ALA B 1 2 ? -3.469 -0.144 40.781 1 23.73 2 ALA B C 1
ATOM 4813 O O . ALA B 1 2 ? -3.094 0.765 40.031 1 23.73 2 ALA B O 1
ATOM 4814 N N . GLY B 1 3 ? -2.688 -1.031 40.219 1 32.75 3 GLY B N 1
ATOM 4815 C CA . GLY B 1 3 ? -2.305 -1.419 38.875 1 32.75 3 GLY B CA 1
ATOM 4816 C C . GLY B 1 3 ? -3.471 -1.425 37.906 1 32.75 3 GLY B C 1
ATOM 4817 O O . GLY B 1 3 ? -4.242 -2.383 37.875 1 32.75 3 GLY B O 1
ATOM 4818 N N . ASN B 1 4 ? -4.473 -0.623 37.875 1 32.88 4 ASN B N 1
ATOM 4819 C CA . ASN B 1 4 ? -5.895 -0.635 37.562 1 32.88 4 ASN B CA 1
ATOM 4820 C C . ASN B 1 4 ? -6.152 -1.163 36.156 1 32.88 4 ASN B C 1
ATOM 4822 O O . ASN B 1 4 ? -5.457 -0.786 35.219 1 32.88 4 ASN B O 1
ATOM 4826 N N . GLY B 1 5 ? -6.668 -2.32 35.781 1 37.78 5 GLY B N 1
ATOM 4827 C CA . GLY B 1 5 ? -6.977 -3.451 34.938 1 37.78 5 GLY B CA 1
ATOM 4828 C C . GLY B 1 5 ? -7.586 -3.045 33.594 1 37.78 5 GLY B C 1
ATOM 4829 O O . GLY B 1 5 ? -8.211 -3.863 32.906 1 37.78 5 GLY B O 1
ATOM 4830 N N . ASP B 1 6 ? -8.156 -1.959 33.438 1 46.59 6 ASP B N 1
ATOM 4831 C CA . ASP B 1 6 ? -8.891 -1.69 32.219 1 46.59 6 ASP B CA 1
ATOM 4832 C C . ASP B 1 6 ? -7.984 -1.85 30.984 1 46.59 6 ASP B C 1
ATOM 4834 O O . ASP B 1 6 ? -7.148 -0.989 30.703 1 46.59 6 ASP B O 1
ATOM 4838 N N . ASP B 1 7 ? -7.531 -3.066 30.609 1 61.06 7 ASP B N 1
ATOM 4839 C CA . ASP B 1 7 ? -6.66 -3.85 29.734 1 61.06 7 ASP B CA 1
ATOM 4840 C C . ASP B 1 7 ? -6.891 -3.496 28.266 1 61.06 7 ASP B C 1
ATOM 4842 O O . ASP B 1 7 ? -6.621 -4.309 27.375 1 61.06 7 ASP B O 1
ATOM 4846 N N . ALA B 1 8 ? -7.453 -2.371 28.031 1 78.12 8 ALA B N 1
ATOM 4847 C CA . ALA B 1 8 ? -7.641 -2.074 26.609 1 78.12 8 ALA B CA 1
ATOM 4848 C C . ALA B 1 8 ? -6.336 -1.617 25.969 1 78.12 8 ALA B C 1
ATOM 4850 O O . ALA B 1 8 ? -5.605 -0.806 26.531 1 78.12 8 ALA B O 1
ATOM 4851 N N . PRO B 1 9 ? -6.031 -2.154 24.875 1 89.62 9 PRO B N 1
ATOM 4852 C CA . PRO B 1 9 ? -4.797 -1.779 24.188 1 89.62 9 PRO B CA 1
ATOM 4853 C C . PRO B 1 9 ? -4.777 -0.312 23.766 1 89.62 9 PRO B C 1
ATOM 4855 O O . PRO B 1 9 ? -5.832 0.265 23.469 1 89.62 9 PRO B O 1
ATOM 4858 N N . ALA B 1 10 ? -3.615 0.332 23.938 1 96.06 10 ALA B N 1
ATOM 4859 C CA . ALA B 1 10 ? -3.398 1.691 23.453 1 96.06 10 ALA B CA 1
ATOM 4860 C C . ALA B 1 10 ? -2.738 1.682 22.078 1 96.06 10 ALA B C 1
ATOM 4862 O O . ALA B 1 10 ? -1.841 0.877 21.828 1 96.06 10 ALA B O 1
ATOM 4863 N N . ILE B 1 11 ? -3.281 2.535 21.203 1 98 11 ILE B N 1
ATOM 4864 C CA . ILE B 1 11 ? -2.764 2.541 19.844 1 98 11 ILE B CA 1
ATOM 4865 C C . ILE B 1 11 ? -2.104 3.885 19.547 1 98 11 ILE B C 1
ATOM 4867 O O . ILE B 1 11 ? -2.348 4.871 20.234 1 98 11 ILE B O 1
ATOM 4871 N N . GLY B 1 12 ? -1.197 3.881 18.656 1 98.5 12 GLY B N 1
ATOM 4872 C CA . GLY B 1 12 ? -0.616 5.09 18.094 1 98.5 12 GLY B CA 1
ATOM 4873 C C . GLY B 1 12 ? -1.165 5.438 16.734 1 98.5 12 GLY B C 1
ATOM 4874 O O . GLY B 1 12 ? -1.214 4.586 15.836 1 98.5 12 GLY B O 1
ATOM 4875 N N . ILE B 1 13 ? -1.586 6.719 16.562 1 98.69 13 ILE B N 1
ATOM 4876 C CA . ILE B 1 13 ? -2.201 7.133 15.297 1 98.69 13 ILE B CA 1
ATOM 4877 C C . ILE B 1 13 ? -1.434 8.312 14.711 1 98.69 13 ILE B C 1
ATOM 4879 O O . ILE B 1 13 ? -1.18 9.305 15.406 1 98.69 13 ILE B O 1
ATOM 4883 N N . ASP B 1 14 ? -0.981 8.18 13.5 1 98.25 14 ASP B N 1
ATOM 4884 C CA . ASP B 1 14 ? -0.549 9.305 12.68 1 98.25 14 ASP B CA 1
ATOM 4885 C C . ASP B 1 14 ? -1.721 9.906 11.906 1 98.25 14 ASP B C 1
ATOM 4887 O O . ASP B 1 14 ? -2.145 9.344 10.891 1 98.25 14 ASP B O 1
ATOM 4891 N N . LEU B 1 15 ? -2.277 10.969 12.438 1 97.19 15 LEU B N 1
ATOM 4892 C CA . LEU B 1 15 ? -3.312 11.68 11.695 1 97.19 15 LEU B CA 1
ATOM 4893 C C . LEU B 1 15 ? -2.697 12.562 10.617 1 97.19 15 LEU B C 1
ATOM 4895 O O . LEU B 1 15 ? -2.459 13.75 10.852 1 97.19 15 LEU B O 1
ATOM 4899 N N . GLY B 1 16 ? -2.488 11.977 9.445 1 94.19 16 GLY B N 1
ATOM 4900 C CA . GLY B 1 16 ? -1.854 12.719 8.367 1 94.19 16 GLY B CA 1
ATOM 4901 C C . GLY B 1 16 ? -2.83 13.555 7.559 1 94.19 16 GLY B C 1
ATOM 4902 O O . GLY B 1 16 ? -4.043 13.336 7.617 1 94.19 16 GLY B O 1
ATOM 4903 N N . THR B 1 17 ? -2.307 14.508 6.832 1 94.19 17 THR B N 1
ATOM 4904 C CA . THR B 1 17 ? -3.137 15.359 5.992 1 94.19 17 THR B CA 1
ATOM 4905 C C . THR B 1 17 ? -3.711 14.57 4.816 1 94.19 17 THR B C 1
ATOM 4907 O O . THR B 1 17 ? -4.895 14.695 4.5 1 94.19 17 THR B O 1
ATOM 4910 N N . THR B 1 18 ? -2.875 13.734 4.215 1 94.38 18 THR B N 1
ATOM 4911 C CA . THR B 1 18 ? -3.297 12.992 3.033 1 94.38 18 THR B CA 1
ATOM 4912 C C . THR B 1 18 ? -3.496 11.516 3.361 1 94.38 18 THR B C 1
ATOM 4914 O O . THR B 1 18 ? -4.418 10.883 2.846 1 94.38 18 THR B O 1
ATOM 4917 N N . TYR B 1 19 ? -2.607 10.992 4.191 1 95.38 19 TYR B N 1
ATOM 4918 C CA . TYR B 1 19 ? -2.701 9.594 4.613 1 95.38 19 TYR B CA 1
ATOM 4919 C C . TYR B 1 19 ? -2.518 9.469 6.121 1 95.38 19 TYR B C 1
ATOM 4921 O O . TYR B 1 19 ? -1.697 10.18 6.715 1 95.38 19 TYR B O 1
ATOM 4929 N N . SER B 1 20 ? -3.301 8.602 6.699 1 97.75 20 SER B N 1
ATOM 4930 C CA . SER B 1 20 ? -3.199 8.289 8.117 1 97.75 20 SER B CA 1
ATOM 4931 C C . SER B 1 20 ? -2.721 6.855 8.336 1 97.75 20 SER B C 1
ATOM 4933 O O . SER B 1 20 ? -2.779 6.031 7.422 1 97.75 20 SER B O 1
ATOM 4935 N N . CYS B 1 21 ? -2.146 6.645 9.477 1 97.56 21 CYS B N 1
ATOM 4936 C CA . CYS B 1 21 ? -1.562 5.348 9.805 1 97.56 21 CYS B CA 1
ATOM 4937 C C . CYS B 1 21 ? -1.793 5.008 11.273 1 97.56 21 CYS B C 1
ATOM 4939 O O . CYS B 1 21 ? -1.778 5.891 12.133 1 97.56 21 CYS B O 1
ATOM 4941 N N . VAL B 1 22 ? -2.098 3.754 11.586 1 98.19 22 VAL B N 1
ATOM 4942 C CA . VAL B 1 22 ? -2.316 3.314 12.953 1 98.19 22 VAL B CA 1
ATOM 4943 C C . VAL B 1 22 ? -1.385 2.148 13.281 1 98.19 22 VAL B C 1
ATOM 4945 O O . VAL B 1 22 ? -1.107 1.31 12.422 1 98.19 22 VAL B O 1
ATOM 4948 N N . ALA B 1 23 ? -0.82 2.158 14.469 1 97.56 23 ALA B N 1
ATOM 4949 C CA . ALA B 1 23 ? 0.123 1.143 14.938 1 97.56 23 ALA B CA 1
ATOM 4950 C C . ALA B 1 23 ? -0.145 0.769 16.391 1 97.56 23 ALA B C 1
ATOM 4952 O O . ALA B 1 23 ? -0.835 1.497 17.109 1 97.56 23 ALA B O 1
ATOM 4953 N N . VAL B 1 24 ? 0.379 -0.363 16.797 1 95.69 24 VAL B N 1
ATOM 4954 C CA . VAL B 1 24 ? 0.21 -0.833 18.172 1 95.69 24 VAL B CA 1
ATOM 4955 C C . VAL B 1 24 ? 1.477 -1.553 18.625 1 95.69 24 VAL B C 1
ATOM 4957 O O . VAL B 1 24 ? 2.236 -2.072 17.812 1 95.69 24 VAL B O 1
ATOM 4960 N N . TRP B 1 25 ? 1.764 -1.426 19.891 1 93 25 TRP B N 1
ATOM 4961 C CA . TRP B 1 25 ? 2.836 -2.201 20.516 1 93 25 TRP B CA 1
ATOM 4962 C C . TRP B 1 25 ? 2.346 -3.59 20.906 1 93 25 TRP B C 1
ATOM 4964 O O . TRP B 1 25 ? 1.454 -3.721 21.75 1 93 25 TRP B O 1
ATOM 4974 N N . LYS B 1 26 ? 2.832 -4.594 20.172 1 83.44 26 LYS B N 1
ATOM 4975 C CA . LYS B 1 26 ? 2.443 -5.98 20.406 1 83.44 26 LYS B CA 1
ATOM 4976 C C . LYS B 1 26 ? 3.646 -6.914 20.312 1 83.44 26 LYS B C 1
ATOM 4978 O O . LYS B 1 26 ? 4.453 -6.797 19.391 1 83.44 26 LYS B O 1
ATOM 4983 N N . HIS B 1 27 ? 3.826 -7.777 21.297 1 77.5 27 HIS B N 1
ATOM 4984 C CA . HIS B 1 27 ? 4.898 -8.766 21.328 1 77.5 27 HIS B CA 1
ATOM 4985 C C . HIS B 1 27 ? 6.266 -8.094 21.297 1 77.5 27 HIS B C 1
ATOM 4987 O O . HIS B 1 27 ? 7.133 -8.477 20.5 1 77.5 27 HIS B O 1
ATOM 4993 N N . ASN B 1 28 ? 6.395 -7.031 22.062 1 79 28 ASN B N 1
ATOM 4994 C CA . ASN B 1 28 ? 7.641 -6.305 22.281 1 79 28 ASN B CA 1
ATOM 4995 C C . ASN B 1 28 ? 8.141 -5.648 21 1 79 28 ASN B C 1
ATOM 4997 O O . ASN B 1 28 ? 9.352 -5.527 20.781 1 79 28 ASN B O 1
ATOM 5001 N N . ARG B 1 29 ? 7.188 -5.375 20.219 1 84.38 29 ARG B N 1
ATOM 5002 C CA . ARG B 1 29 ? 7.527 -4.648 19 1 84.38 29 ARG B CA 1
ATOM 5003 C C . ARG B 1 29 ? 6.348 -3.824 18.516 1 84.38 29 ARG B C 1
ATOM 5005 O O . ARG B 1 29 ? 5.215 -4.023 18.953 1 84.38 29 ARG B O 1
ATOM 5012 N N . VAL B 1 30 ? 6.684 -2.92 17.578 1 91.56 30 VAL B N 1
ATOM 5013 C CA . VAL B 1 30 ? 5.621 -2.119 16.984 1 91.56 30 VAL B CA 1
ATOM 5014 C C . VAL B 1 30 ? 5.059 -2.834 15.758 1 91.56 30 VAL B C 1
ATOM 5016 O O . VAL B 1 30 ? 5.816 -3.361 14.938 1 91.56 30 VAL B O 1
ATOM 5019 N N . GLU B 1 31 ? 3.812 -2.938 15.727 1 90.25 31 GLU B N 1
ATOM 5020 C CA . GLU B 1 31 ? 3.135 -3.471 14.547 1 90.25 31 GLU B CA 1
ATOM 5021 C C . GLU B 1 31 ? 2.295 -2.395 13.859 1 90.25 31 GLU B C 1
ATOM 5023 O O . GLU B 1 31 ? 1.403 -1.809 14.477 1 90.25 31 GLU B O 1
ATOM 5028 N N . ILE B 1 32 ? 2.65 -2.102 12.562 1 93.69 32 ILE B N 1
ATOM 5029 C CA . ILE B 1 32 ? 1.792 -1.239 11.758 1 93.69 32 ILE B CA 1
ATOM 5030 C C . ILE B 1 32 ? 0.574 -2.027 11.281 1 93.69 32 ILE B C 1
ATOM 5032 O O . ILE B 1 32 ? 0.715 -3.084 10.656 1 93.69 32 ILE B O 1
ATOM 5036 N N . ILE B 1 33 ? -0.609 -1.565 11.523 1 93.19 33 ILE B N 1
ATOM 5037 C CA . ILE B 1 33 ? -1.826 -2.324 11.266 1 93.19 33 ILE B CA 1
ATOM 5038 C C . ILE B 1 33 ? -2.33 -2.018 9.852 1 93.19 33 ILE B C 1
ATOM 5040 O O . ILE B 1 33 ? -2.633 -0.866 9.531 1 93.19 33 ILE B O 1
ATOM 5044 N N . PRO B 1 34 ? -2.379 -3.037 9.039 1 90.69 34 PRO B N 1
ATOM 5045 C CA . PRO B 1 34 ? -2.928 -2.811 7.699 1 90.69 34 PRO B CA 1
ATOM 5046 C C . PRO B 1 34 ? -4.438 -2.566 7.715 1 90.69 34 PRO B C 1
ATOM 5048 O O . PRO B 1 34 ? -5.145 -3.107 8.562 1 90.69 34 PRO B O 1
ATOM 5051 N N . ASN B 1 35 ? -4.957 -1.76 6.809 1 90.69 35 ASN B N 1
ATOM 5052 C CA . ASN B 1 35 ? -6.395 -1.526 6.699 1 90.69 35 ASN B CA 1
ATOM 5053 C C . ASN B 1 35 ? -7.094 -2.67 5.973 1 90.69 35 ASN B C 1
ATOM 5055 O O . ASN B 1 35 ? -6.484 -3.707 5.707 1 90.69 35 ASN B O 1
ATOM 5059 N N . ASP B 1 36 ? -8.375 -2.523 5.723 1 81.81 36 ASP B N 1
ATOM 5060 C CA . ASP B 1 36 ? -9.211 -3.57 5.152 1 81.81 36 ASP B CA 1
ATOM 5061 C C . ASP B 1 36 ? -8.742 -3.947 3.748 1 81.81 36 ASP B C 1
ATOM 5063 O O . ASP B 1 36 ? -9.047 -5.035 3.26 1 81.81 36 ASP B O 1
ATOM 5067 N N . GLN B 1 37 ? -7.938 -3.053 3.16 1 83.81 37 GLN B N 1
ATOM 5068 C CA . GLN B 1 37 ? -7.434 -3.316 1.815 1 83.81 37 GLN B CA 1
ATOM 5069 C C . GLN B 1 37 ? -6.008 -3.857 1.857 1 83.81 37 GLN B C 1
ATOM 5071 O O . GLN B 1 37 ? -5.41 -4.125 0.814 1 83.81 37 GLN B O 1
ATOM 5076 N N . GLY B 1 38 ? -5.496 -3.949 3.078 1 82.56 38 GLY B N 1
ATOM 5077 C CA . GLY B 1 38 ? -4.16 -4.5 3.246 1 82.56 38 GLY B CA 1
ATOM 5078 C C . GLY B 1 38 ? -3.068 -3.449 3.189 1 82.56 38 GLY B C 1
ATOM 5079 O O . GLY B 1 38 ? -1.883 -3.771 3.305 1 82.56 38 GLY B O 1
ATOM 5080 N N . ASN B 1 39 ? -3.445 -2.244 3.01 1 87.69 39 ASN B N 1
ATOM 5081 C CA . ASN B 1 39 ? -2.467 -1.162 2.994 1 87.69 39 ASN B CA 1
ATOM 5082 C C . ASN B 1 39 ? -2.115 -0.703 4.406 1 87.69 39 ASN B C 1
ATOM 5084 O O . ASN B 1 39 ? -2.967 -0.716 5.297 1 87.69 39 ASN B O 1
ATOM 5088 N N . ARG B 1 40 ? -0.907 -0.27 4.566 1 90.5 40 ARG B N 1
ATOM 5089 C CA . ARG B 1 40 ? -0.481 0.151 5.895 1 90.5 40 ARG B CA 1
ATOM 5090 C C . ARG B 1 40 ? -0.801 1.623 6.133 1 90.5 40 ARG B C 1
ATOM 5092 O O . ARG B 1 40 ? -0.646 2.125 7.25 1 90.5 40 ARG B O 1
ATOM 5099 N N . THR B 1 41 ? -1.176 2.307 5.094 1 93.94 41 THR B N 1
ATOM 5100 C CA . THR B 1 41 ? -1.669 3.672 5.227 1 93.94 41 THR B CA 1
ATOM 5101 C C . THR B 1 41 ? -3.09 3.791 4.688 1 93.94 41 THR B C 1
ATOM 5103 O O . THR B 1 41 ? -3.508 2.992 3.844 1 93.94 41 THR B O 1
ATOM 5106 N N . THR B 1 42 ? -3.842 4.703 5.242 1 96 42 THR B N 1
ATOM 5107 C CA . THR B 1 42 ? -5.223 4.969 4.859 1 96 42 THR B CA 1
ATOM 5108 C C . THR B 1 42 ? -5.395 6.422 4.426 1 96 42 THR B C 1
ATOM 5110 O O . THR B 1 42 ? -4.984 7.34 5.141 1 96 42 THR B O 1
ATOM 5113 N N . PRO B 1 43 ? -5.988 6.625 3.221 1 95.69 43 PRO B N 1
ATOM 5114 C CA . PRO B 1 43 ? -6.234 8.008 2.822 1 95.69 43 PRO B CA 1
ATOM 5115 C C . PRO B 1 43 ? -7.055 8.781 3.854 1 95.69 43 PRO B C 1
ATOM 5117 O O . PRO B 1 43 ? -8.031 8.258 4.395 1 95.69 43 PRO B O 1
ATOM 5120 N N . SER B 1 44 ? -6.598 10.008 4.148 1 97.31 44 SER B N 1
ATOM 5121 C CA . SER B 1 44 ? -7.324 10.891 5.059 1 97.31 44 SER B CA 1
ATOM 5122 C C . SER B 1 44 ? -8.438 11.633 4.332 1 97.31 44 SER B C 1
ATOM 5124 O O . SER B 1 44 ? -8.406 12.859 4.23 1 97.31 44 SER B O 1
ATOM 5126 N N . SER B 1 45 ? -9.43 10.859 3.898 1 96.56 45 SER B N 1
ATOM 5127 C CA . SER B 1 45 ? -10.539 11.414 3.127 1 96.56 45 SER B CA 1
ATOM 5128 C C . SER B 1 45 ? -11.875 10.844 3.594 1 96.56 45 SER B C 1
ATOM 5130 O O . SER B 1 45 ? -11.945 9.695 4.047 1 96.56 45 SER B O 1
ATOM 5132 N N . VAL B 1 46 ? -12.859 11.672 3.547 1 96.69 46 VAL B N 1
ATOM 5133 C CA . VAL B 1 46 ? -14.234 11.305 3.869 1 96.69 46 VAL B CA 1
ATOM 5134 C C . VAL B 1 46 ? -15.156 11.703 2.725 1 96.69 46 VAL B C 1
ATOM 5136 O O . VAL B 1 46 ? -15.156 12.859 2.291 1 96.69 46 VAL B O 1
ATOM 5139 N N . ALA B 1 47 ? -15.922 10.766 2.221 1 94.88 47 ALA B N 1
ATOM 5140 C CA . ALA B 1 47 ? -16.875 11.055 1.146 1 94.88 47 ALA B CA 1
ATOM 5141 C C . ALA B 1 47 ? -18.297 10.758 1.584 1 94.88 47 ALA B C 1
ATOM 5143 O O . ALA B 1 47 ? -18.562 9.742 2.242 1 94.88 47 ALA B O 1
ATOM 5144 N N . PHE B 1 48 ? -19.156 11.68 1.301 1 92.75 48 PHE B N 1
ATOM 5145 C CA . PHE B 1 48 ? -20.594 11.5 1.563 1 92.75 48 PHE B CA 1
ATOM 5146 C C . PHE B 1 48 ? -21.328 11.148 0.283 1 92.75 48 PHE B C 1
ATOM 5148 O O . PHE B 1 48 ? -21.5 11.984 -0.604 1 92.75 48 PHE B O 1
ATOM 5155 N N . VAL B 1 49 ? -21.734 9.898 0.19 1 85.5 49 VAL B N 1
ATOM 5156 C CA . VAL B 1 49 ? -22.547 9.461 -0.939 1 85.5 49 VAL B CA 1
ATOM 5157 C C . VAL B 1 49 ? -24 9.312 -0.5 1 85.5 49 VAL B C 1
ATOM 5159 O O . VAL B 1 49 ? -24.328 9.523 0.671 1 85.5 49 VAL B O 1
ATOM 5162 N N . GLU B 1 50 ? -24.844 9.07 -1.375 1 79 50 GLU B N 1
ATOM 5163 C CA . GLU B 1 50 ? -26.281 9.078 -1.081 1 79 50 GLU B CA 1
ATOM 5164 C C . GLU B 1 50 ? -26.641 8 -0.058 1 79 50 GLU B C 1
ATOM 5166 O O . GLU B 1 50 ? -27.516 8.211 0.778 1 79 50 GLU B O 1
ATOM 5171 N N . SER B 1 51 ? -25.938 6.98 -0.04 1 77.06 51 SER B N 1
ATOM 5172 C CA . SER B 1 51 ? -26.344 5.836 0.774 1 77.06 51 SER B CA 1
ATOM 5173 C C . SER B 1 51 ? -25.578 5.805 2.092 1 77.06 51 SER B C 1
ATOM 5175 O O . SER B 1 51 ? -26.109 5.395 3.121 1 77.06 51 SER B O 1
ATOM 5177 N N . GLU B 1 52 ? -24.297 6.203 2.043 1 84.06 52 GLU B N 1
ATOM 5178 C CA . GLU B 1 52 ? -23.453 6.047 3.229 1 84.06 52 GLU B CA 1
ATOM 5179 C C . GLU B 1 52 ? -22.266 6.992 3.186 1 84.06 52 GLU B C 1
ATOM 5181 O O . GLU B 1 52 ? -22.078 7.734 2.217 1 84.06 52 GLU B O 1
ATOM 5186 N N . ARG B 1 53 ? -21.609 7.039 4.309 1 88.94 53 ARG B N 1
ATOM 5187 C CA . ARG B 1 53 ? -20.344 7.734 4.387 1 88.94 53 ARG B CA 1
ATOM 5188 C C . ARG B 1 53 ? -19.172 6.77 4.16 1 88.94 53 ARG B C 1
ATOM 5190 O O . ARG B 1 53 ? -19.172 5.656 4.691 1 88.94 53 ARG B O 1
ATOM 5197 N N . LEU B 1 54 ? -18.281 7.223 3.273 1 90 54 LEU B N 1
ATOM 5198 C CA . LEU B 1 54 ? -17.094 6.434 3 1 90 54 LEU B CA 1
ATOM 5199 C C . LEU B 1 54 ? -15.852 7.105 3.578 1 90 54 LEU B C 1
ATOM 5201 O O . LEU B 1 54 ? -15.727 8.336 3.529 1 90 54 LEU B O 1
ATOM 5205 N N . ILE B 1 55 ? -15.008 6.363 4.199 1 93.38 55 ILE B N 1
ATOM 5206 C CA . ILE B 1 55 ? -13.773 6.883 4.773 1 93.38 55 ILE B CA 1
ATOM 5207 C C . ILE B 1 55 ? -12.578 6.105 4.215 1 93.38 55 ILE B C 1
ATOM 5209 O O . ILE B 1 55 ? -12.688 4.91 3.932 1 93.38 55 ILE B O 1
ATOM 5213 N N . GLY B 1 56 ? -11.414 6.746 4.02 1 93.56 56 GLY B N 1
ATOM 5214 C CA . GLY B 1 56 ? -10.211 6.074 3.553 1 93.56 56 GLY B CA 1
ATOM 5215 C C . GLY B 1 56 ? -10.203 5.84 2.055 1 93.56 56 GLY B C 1
ATOM 5216 O O . GLY B 1 56 ? -10.484 6.75 1.275 1 93.56 56 GLY B O 1
ATOM 5217 N N . ASP B 1 57 ? -9.922 4.633 1.609 1 89.31 57 ASP B N 1
ATOM 5218 C CA . ASP B 1 57 ? -9.781 4.293 0.197 1 89.31 57 ASP B CA 1
ATOM 5219 C C . ASP B 1 57 ? -11.109 4.461 -0.542 1 89.31 57 ASP B C 1
ATOM 5221 O O . ASP B 1 57 ? -11.141 4.941 -1.675 1 89.31 57 ASP B O 1
ATOM 5225 N N . GLY B 1 58 ? -12.18 4.086 0.111 1 86.19 58 GLY B N 1
ATOM 5226 C CA . GLY B 1 58 ? -13.492 4.273 -0.492 1 86.19 58 GLY B CA 1
ATOM 5227 C C . GLY B 1 58 ? -13.797 5.723 -0.811 1 86.19 58 GLY B C 1
ATOM 5228 O O . GLY B 1 58 ? -14.359 6.027 -1.866 1 86.19 58 GLY B O 1
ATOM 5229 N N . ALA B 1 59 ? -13.391 6.562 0.111 1 92.69 59 ALA B N 1
ATOM 5230 C CA . ALA B 1 59 ? -13.617 7.992 -0.076 1 92.69 59 ALA B CA 1
ATOM 5231 C C . ALA B 1 59 ? -12.727 8.547 -1.182 1 92.69 59 ALA B C 1
ATOM 5233 O O . ALA B 1 59 ? -13.195 9.305 -2.041 1 92.69 59 ALA B O 1
ATOM 5234 N N . LYS B 1 60 ? -11.484 8.172 -1.183 1 90.94 60 LYS B N 1
ATOM 5235 C CA . LYS B 1 60 ? -10.531 8.672 -2.168 1 90.94 60 LYS B CA 1
ATOM 5236 C C . LYS B 1 60 ? -10.961 8.305 -3.586 1 90.94 60 LYS B C 1
ATOM 5238 O O . LYS B 1 60 ? -10.828 9.109 -4.508 1 90.94 60 LYS B O 1
ATOM 5243 N N . ASN B 1 61 ? -11.516 7.164 -3.762 1 83.88 61 ASN B N 1
ATOM 5244 C CA . ASN B 1 61 ? -11.945 6.68 -5.07 1 83.88 61 ASN B CA 1
ATOM 5245 C C . ASN B 1 61 ? -13.18 7.426 -5.562 1 83.88 61 ASN B C 1
ATOM 5247 O O . ASN B 1 61 ? -13.477 7.414 -6.758 1 83.88 61 ASN B O 1
ATOM 5251 N N . GLN B 1 62 ? -13.906 8.117 -4.664 1 84.06 62 GLN B N 1
ATOM 5252 C CA . GLN B 1 62 ? -15.102 8.875 -5.016 1 84.06 62 GLN B CA 1
ATOM 5253 C C . GLN B 1 62 ? -14.742 10.281 -5.48 1 84.06 62 GLN B C 1
ATOM 5255 O O . GLN B 1 62 ? -15.555 10.953 -6.125 1 84.06 62 GLN B O 1
ATOM 5260 N N . ALA B 1 63 ? -13.539 10.703 -5.234 1 86.62 63 ALA B N 1
ATOM 5261 C CA . ALA B 1 63 ? -13.148 12.109 -5.367 1 86.62 63 ALA B CA 1
ATOM 5262 C C . ALA B 1 63 ? -13.383 12.609 -6.789 1 86.62 63 ALA B C 1
ATOM 5264 O O . ALA B 1 63 ? -13.906 13.703 -6.988 1 86.62 63 ALA B O 1
ATOM 5265 N N . PRO B 1 64 ? -13.086 11.781 -7.828 1 79.25 64 PRO B N 1
ATOM 5266 C CA . PRO B 1 64 ? -13.281 12.297 -9.188 1 79.25 64 PRO B CA 1
ATOM 5267 C C . PRO B 1 64 ? -14.758 12.406 -9.562 1 79.25 64 PRO B C 1
ATOM 5269 O O . PRO B 1 64 ? -15.141 13.336 -10.281 1 79.25 64 PRO B O 1
ATOM 5272 N N . MET B 1 65 ? -15.617 11.594 -9.016 1 80.81 65 MET B N 1
ATOM 5273 C CA . MET B 1 65 ? -17.016 11.539 -9.406 1 80.81 65 MET B CA 1
ATOM 5274 C C . MET B 1 65 ? -17.891 12.383 -8.477 1 80.81 65 MET B C 1
ATOM 5276 O O . MET B 1 65 ? -18.969 12.82 -8.859 1 80.81 65 MET B O 1
ATOM 5280 N N . ASN B 1 66 ? -17.422 12.531 -7.281 1 88.81 66 ASN B N 1
ATOM 5281 C CA . ASN B 1 66 ? -18.156 13.25 -6.242 1 88.81 66 ASN B CA 1
ATOM 5282 C C . ASN B 1 66 ? -17.266 14.258 -5.527 1 88.81 66 ASN B C 1
ATOM 5284 O O . ASN B 1 66 ? -17.125 14.219 -4.301 1 88.81 66 ASN B O 1
ATOM 5288 N N . PRO B 1 67 ? -16.766 15.188 -6.328 1 91.19 67 PRO B N 1
ATOM 5289 C CA . PRO B 1 67 ? -15.75 16.078 -5.77 1 91.19 67 PRO B CA 1
ATOM 5290 C C . PRO B 1 67 ? -16.297 16.984 -4.672 1 91.19 67 PRO B C 1
ATOM 5292 O O . PRO B 1 67 ? -15.602 17.266 -3.693 1 91.19 67 PRO B O 1
ATOM 5295 N N . THR B 1 68 ? -17.531 17.438 -4.711 1 93.31 68 THR B N 1
ATOM 5296 C CA . THR B 1 68 ? -18.062 18.422 -3.785 1 93.31 68 THR B CA 1
ATOM 5297 C C . THR B 1 68 ? -18.422 17.781 -2.449 1 93.31 68 THR B C 1
ATOM 5299 O O . THR B 1 68 ? -18.594 18.484 -1.447 1 93.31 68 THR B O 1
ATOM 5302 N N . ASN B 1 69 ? -18.531 16.438 -2.479 1 95.06 69 ASN B N 1
ATOM 5303 C CA . ASN B 1 69 ? -18.906 15.758 -1.248 1 95.06 69 ASN B CA 1
ATOM 5304 C C . ASN B 1 69 ? -17.797 14.836 -0.754 1 95.06 69 ASN B C 1
ATOM 5306 O O . ASN B 1 69 ? -18.047 13.93 0.047 1 95.06 69 ASN B O 1
ATOM 5310 N N . THR B 1 70 ? -16.641 14.969 -1.302 1 95.62 70 THR B N 1
ATOM 5311 C CA . THR B 1 70 ? -15.461 14.25 -0.832 1 95.62 70 THR B CA 1
ATOM 5312 C C . THR B 1 70 ? -14.469 15.211 -0.173 1 95.62 70 THR B C 1
ATOM 5314 O O . THR B 1 70 ? -13.906 16.078 -0.839 1 95.62 70 THR B O 1
ATOM 5317 N N . ILE B 1 71 ? -14.297 15.062 1.12 1 97.31 71 ILE B N 1
ATOM 5318 C CA . ILE B 1 71 ? -13.492 15.984 1.912 1 97.31 71 ILE B CA 1
ATOM 5319 C C . ILE B 1 71 ? -12.094 15.406 2.121 1 97.31 71 ILE B C 1
ATOM 5321 O O . ILE B 1 71 ? -11.945 14.258 2.547 1 97.31 71 ILE B O 1
ATOM 5325 N N . PHE B 1 72 ? -11.148 16.188 1.738 1 94.88 72 PHE B N 1
ATOM 5326 C CA . PHE B 1 72 ? -9.75 15.852 1.984 1 94.88 72 PHE B CA 1
ATOM 5327 C C . PHE B 1 72 ? -8.992 17.062 2.535 1 94.88 72 PHE B C 1
ATOM 5329 O O . PHE B 1 72 ? -9.516 18.172 2.527 1 94.88 72 PHE B O 1
ATOM 5336 N N . ASP B 1 73 ? -7.848 16.906 3.197 1 93.69 73 ASP B N 1
ATOM 5337 C CA . ASP B 1 73 ? -6.973 17.938 3.748 1 93.69 73 ASP B CA 1
ATOM 5338 C C . ASP B 1 73 ? -7.664 18.688 4.883 1 93.69 73 ASP B C 1
ATOM 5340 O O . ASP B 1 73 ? -7.449 19.891 5.055 1 93.69 73 ASP B O 1
ATOM 5344 N N . SER B 1 74 ? -8.562 18.031 5.574 1 93.81 74 SER B N 1
ATOM 5345 C CA . SER B 1 74 ? -9.297 18.703 6.641 1 93.81 74 SER B CA 1
ATOM 5346 C C . SER B 1 74 ? -8.359 19.109 7.777 1 93.81 74 SER B C 1
ATOM 5348 O O . SER B 1 74 ? -8.648 20.062 8.508 1 93.81 74 SER B O 1
ATOM 5350 N N . LYS B 1 75 ? -7.27 18.406 7.871 1 93.19 75 LYS B N 1
ATOM 5351 C CA . LYS B 1 75 ? -6.277 18.703 8.906 1 93.19 75 LYS B CA 1
ATOM 5352 C C . LYS B 1 75 ? -5.77 20.125 8.781 1 93.19 75 LYS B C 1
ATOM 5354 O O . LYS B 1 75 ? -5.395 20.75 9.781 1 93.19 75 LYS B O 1
ATOM 5359 N N . ARG B 1 76 ? -5.828 20.719 7.629 1 93.19 76 ARG B N 1
ATOM 5360 C CA . ARG B 1 76 ? -5.355 22.094 7.406 1 93.19 76 ARG B CA 1
ATOM 5361 C C . ARG B 1 76 ? -6.336 23.109 7.984 1 93.19 76 ARG B C 1
ATOM 5363 O O . ARG B 1 76 ? -5.992 24.281 8.148 1 93.19 76 ARG B O 1
ATOM 5370 N N . LEU B 1 77 ? -7.512 22.594 8.312 1 94.5 77 LEU B N 1
ATOM 5371 C CA . LEU B 1 77 ? -8.562 23.484 8.797 1 94.5 77 LEU B CA 1
ATOM 5372 C C . LEU B 1 77 ? -8.711 23.375 10.312 1 94.5 77 LEU B C 1
ATOM 5374 O O . LEU B 1 77 ? -9.297 24.25 10.953 1 94.5 77 LEU B O 1
ATOM 5378 N N . ILE B 1 78 ? -8.148 22.344 10.836 1 92.69 78 ILE B N 1
ATOM 5379 C CA . ILE B 1 78 ? -8.438 22 12.227 1 92.69 78 ILE B CA 1
ATOM 5380 C C . ILE B 1 78 ? -7.895 23.094 13.148 1 92.69 78 ILE B C 1
ATOM 5382 O O . ILE B 1 78 ? -6.719 23.453 13.062 1 92.69 78 ILE B O 1
ATOM 5386 N N . GLY B 1 79 ? -8.781 23.672 14 1 90.06 79 GLY B N 1
ATOM 5387 C CA . GLY B 1 79 ? -8.391 24.656 15.008 1 90.06 79 GLY B CA 1
ATOM 5388 C C . GLY B 1 79 ? -8.094 26.016 14.422 1 90.06 79 GLY B C 1
ATOM 5389 O O . GLY B 1 79 ? -7.57 26.891 15.109 1 90.06 79 GLY B O 1
ATOM 5390 N N . ARG B 1 80 ? -8.445 26.203 13.133 1 91 80 ARG B N 1
ATOM 5391 C CA . ARG B 1 80 ? -8.164 27.469 12.469 1 91 80 ARG B CA 1
ATOM 5392 C C . ARG B 1 80 ? -9.422 28.328 12.375 1 91 80 ARG B C 1
ATOM 5394 O O . ARG B 1 80 ? -10.531 27.859 12.641 1 91 80 ARG B O 1
ATOM 5401 N N . ARG B 1 81 ? -9.195 29.562 12.078 1 89.81 81 ARG B N 1
ATOM 5402 C CA . ARG B 1 81 ? -10.297 30.5 11.852 1 89.81 81 ARG B CA 1
ATOM 5403 C C . ARG B 1 81 ? -10.594 30.641 10.359 1 89.81 81 ARG B C 1
ATOM 5405 O O . ARG B 1 81 ? -9.68 30.594 9.531 1 89.81 81 ARG B O 1
ATOM 5412 N N . PHE B 1 82 ? -11.836 30.875 10.047 1 93.62 82 PHE B N 1
ATOM 5413 C CA . PHE B 1 82 ? -12.273 31.031 8.664 1 93.62 82 PHE B CA 1
ATOM 5414 C C . PHE B 1 82 ? -11.594 32.219 8.016 1 93.62 82 PHE B C 1
ATOM 5416 O O . PHE B 1 82 ? -11.227 32.188 6.836 1 93.62 82 PHE B O 1
ATOM 5423 N N . SER B 1 83 ? -11.344 33.219 8.781 1 91.62 83 SER B N 1
ATOM 5424 C CA . SER B 1 83 ? -10.844 34.5 8.25 1 91.62 83 SER B CA 1
ATOM 5425 C C . SER B 1 83 ? -9.328 34.438 8.062 1 91.62 83 SER B C 1
ATOM 5427 O O . SER B 1 83 ? -8.742 35.375 7.48 1 91.62 83 SER B O 1
ATOM 5429 N N . ASP B 1 84 ? -8.719 33.406 8.617 1 88.56 84 ASP B N 1
ATOM 5430 C CA . ASP B 1 84 ? -7.281 33.281 8.406 1 88.56 84 ASP B CA 1
ATOM 5431 C C . ASP B 1 84 ? -6.934 33.312 6.926 1 88.56 84 ASP B C 1
ATOM 5433 O O . ASP B 1 84 ? -7.594 32.688 6.105 1 88.56 84 ASP B O 1
ATOM 5437 N N . PHE B 1 85 ? -5.949 34.062 6.617 1 89 85 PHE B N 1
ATOM 5438 C CA . PHE B 1 85 ? -5.547 34.25 5.23 1 89 85 PHE B CA 1
ATOM 5439 C C . PHE B 1 85 ? -5.227 32.938 4.566 1 89 85 PHE B C 1
ATOM 5441 O O . PHE B 1 85 ? -5.621 32.688 3.426 1 89 85 PHE B O 1
ATOM 5448 N N . LYS B 1 86 ? -4.508 32.094 5.281 1 88.88 86 LYS B N 1
ATOM 5449 C CA . LYS B 1 86 ? -4.121 30.812 4.715 1 88.88 86 LYS B CA 1
ATOM 5450 C C . LYS B 1 86 ? -5.344 29.938 4.457 1 88.88 86 LYS B C 1
ATOM 5452 O O . LYS B 1 86 ? -5.383 29.188 3.48 1 88.88 86 LYS B O 1
ATOM 5457 N N . VAL B 1 87 ? -6.312 29.984 5.301 1 92.81 87 VAL B N 1
ATOM 5458 C CA . VAL B 1 87 ? -7.543 29.219 5.125 1 92.81 87 VAL B CA 1
ATOM 5459 C C . VAL B 1 87 ? -8.289 29.703 3.891 1 92.81 87 VAL B C 1
ATOM 5461 O O . VAL B 1 87 ? -8.781 28.906 3.094 1 92.81 87 VAL B O 1
ATOM 5464 N N . GLN B 1 88 ? -8.312 31.016 3.711 1 94 88 GLN B N 1
ATOM 5465 C CA . GLN B 1 88 ? -8.984 31.594 2.553 1 94 88 GLN B CA 1
ATOM 5466 C C . GLN B 1 88 ? -8.305 31.172 1.254 1 94 88 GLN B C 1
ATOM 5468 O O . GLN B 1 88 ? -8.977 30.922 0.251 1 94 88 GLN B O 1
ATOM 5473 N N . GLU B 1 89 ? -7.035 31.078 1.318 1 91.25 89 GLU B N 1
ATOM 5474 C CA . GLU B 1 89 ? -6.285 30.625 0.148 1 91.25 89 GLU B CA 1
ATOM 5475 C C . GLU B 1 89 ? -6.559 29.156 -0.149 1 91.25 89 GLU B C 1
ATOM 5477 O O . GLU B 1 89 ? -6.727 28.766 -1.309 1 91.25 89 GLU B O 1
ATOM 5482 N N . ASP B 1 90 ? -6.672 28.359 0.828 1 92.06 90 ASP B N 1
ATOM 5483 C CA . ASP B 1 90 ? -6.906 26.922 0.676 1 92.06 90 ASP B CA 1
ATOM 5484 C C . ASP B 1 90 ? -8.297 26.656 0.099 1 92.06 90 ASP B C 1
ATOM 5486 O O . ASP B 1 90 ? -8.469 25.719 -0.69 1 92.06 90 ASP B O 1
ATOM 5490 N N . ILE B 1 91 ? -9.219 27.422 0.523 1 93.44 91 ILE B N 1
ATOM 5491 C CA . ILE B 1 91 ? -10.617 27.234 0.139 1 93.44 91 ILE B CA 1
ATOM 5492 C C . ILE B 1 91 ? -10.742 27.281 -1.382 1 93.44 91 ILE B C 1
ATOM 5494 O O . ILE B 1 91 ? -11.547 26.562 -1.968 1 93.44 91 ILE B O 1
ATOM 5498 N N . LYS B 1 92 ? -9.859 28.047 -1.975 1 88.69 92 LYS B N 1
ATOM 5499 C CA . LYS B 1 92 ? -9.922 28.203 -3.424 1 88.69 92 LYS B CA 1
ATOM 5500 C C . LYS B 1 92 ? -9.5 26.922 -4.141 1 88.69 92 LYS B C 1
ATOM 5502 O O . LYS B 1 92 ? -9.797 26.734 -5.324 1 88.69 92 LYS B O 1
ATOM 5507 N N . LEU B 1 93 ? -8.922 26.109 -3.402 1 87.5 93 LEU B N 1
ATOM 5508 C CA . LEU B 1 93 ? -8.328 24.938 -4.027 1 87.5 93 LEU B CA 1
ATOM 5509 C C . LEU B 1 93 ? -9.219 23.719 -3.828 1 87.5 93 LEU B C 1
ATOM 5511 O O . LEU B 1 93 ? -9.055 22.703 -4.52 1 87.5 93 LEU B O 1
ATOM 5515 N N . TRP B 1 94 ? -10.133 23.781 -2.928 1 91.75 94 TRP B N 1
ATOM 5516 C CA . TRP B 1 94 ? -10.961 22.625 -2.607 1 91.75 94 TRP B CA 1
ATOM 5517 C C . TRP B 1 94 ? -12.258 22.641 -3.402 1 91.75 94 TRP B C 1
ATOM 5519 O O . TRP B 1 94 ? -12.836 23.703 -3.635 1 91.75 94 TRP B O 1
ATOM 5529 N N . PRO B 1 95 ? -12.703 21.453 -3.836 1 92.69 95 PRO B N 1
ATOM 5530 C CA . PRO B 1 95 ? -13.977 21.406 -4.562 1 92.69 95 PRO B CA 1
ATOM 5531 C C . PRO B 1 95 ? -15.188 21.547 -3.639 1 92.69 95 PRO B C 1
ATOM 5533 O O . PRO B 1 95 ? -16.266 21.938 -4.086 1 92.69 95 PRO B O 1
ATOM 5536 N N . PHE B 1 96 ? -15.016 21.219 -2.381 1 94.62 96 PHE B N 1
ATOM 5537 C CA . PHE B 1 96 ? -16.141 21.312 -1.445 1 94.62 96 PHE B CA 1
ATOM 5538 C C . PHE B 1 96 ? -16.25 22.719 -0.866 1 94.62 96 PHE B C 1
ATOM 5540 O O . PHE B 1 96 ? -15.281 23.484 -0.893 1 94.62 96 PHE B O 1
ATOM 5547 N N . LYS B 1 97 ? -17.406 22.984 -0.348 1 95.12 97 LYS B N 1
ATOM 5548 C CA . LYS B 1 97 ? -17.703 24.328 0.131 1 95.12 97 LYS B CA 1
ATOM 5549 C C . LYS B 1 97 ? -17.344 24.469 1.605 1 95.12 97 LYS B C 1
ATOM 5551 O O . LYS B 1 97 ? -17.578 23.562 2.406 1 95.12 97 LYS B O 1
ATOM 5556 N N . VAL B 1 98 ? -16.672 25.578 1.92 1 97.06 98 VAL B N 1
ATOM 5557 C CA . VAL B 1 98 ? -16.359 25.953 3.293 1 97.06 98 VAL B CA 1
ATOM 5558 C C . VAL B 1 98 ? -16.969 27.328 3.604 1 97.06 98 VAL B C 1
ATOM 5560 O O . VAL B 1 98 ? -16.797 28.281 2.836 1 97.06 98 VAL B O 1
ATOM 5563 N N . ILE B 1 99 ? -17.703 27.359 4.691 1 96.81 99 ILE B N 1
ATOM 5564 C CA . ILE B 1 99 ? -18.375 28.609 5.039 1 96.81 99 ILE B CA 1
ATOM 5565 C C . ILE B 1 99 ? -17.938 29.062 6.426 1 96.81 99 ILE B C 1
ATOM 5567 O O . ILE B 1 99 ? -17.297 28.297 7.16 1 96.81 99 ILE B O 1
ATOM 5571 N N . GLN B 1 100 ? -18.266 30.297 6.711 1 95.69 100 GLN B N 1
ATOM 5572 C CA . GLN B 1 100 ? -17.969 30.859 8.023 1 95.69 100 GLN B CA 1
ATOM 5573 C C . GLN B 1 100 ? -19.031 30.469 9.047 1 95.69 100 GLN B C 1
ATOM 5575 O O . GLN B 1 100 ? -20.203 30.828 8.891 1 95.69 100 GLN B O 1
ATOM 5580 N N . GLY B 1 101 ? -18.609 29.719 10.031 1 91.31 101 GLY B N 1
ATOM 5581 C CA . GLY B 1 101 ? -19.5 29.344 11.109 1 91.31 101 GLY B CA 1
ATOM 5582 C C . GLY B 1 101 ? -19.469 30.328 12.273 1 91.31 101 GLY B C 1
ATOM 5583 O O . GLY B 1 101 ? -18.906 31.406 12.164 1 91.31 101 GLY B O 1
ATOM 5584 N N . PRO B 1 102 ? -20.156 29.906 13.32 1 85.38 102 PRO B N 1
ATOM 5585 C CA . PRO B 1 102 ? -20.125 30.75 14.523 1 85.38 102 PRO B CA 1
ATOM 5586 C C . PRO B 1 102 ? -18.703 30.938 15.07 1 85.38 102 PRO B C 1
ATOM 5588 O O . PRO B 1 102 ? -17.891 30.016 15.023 1 85.38 102 PRO B O 1
ATOM 5591 N N . SER B 1 103 ? -18.359 32.156 15.57 1 81 103 SER B N 1
ATOM 5592 C CA . SER B 1 103 ? -17.078 32.5 16.172 1 81 103 SER B CA 1
ATOM 5593 C C . SER B 1 103 ? -15.945 32.344 15.156 1 81 103 SER B C 1
ATOM 5595 O O . SER B 1 103 ? -14.859 31.891 15.5 1 81 103 SER B O 1
ATOM 5597 N N . ASP B 1 104 ? -16.25 32.469 13.844 1 89.94 104 ASP B N 1
ATOM 5598 C CA . ASP B 1 104 ? -15.281 32.5 12.758 1 89.94 104 ASP B CA 1
ATOM 5599 C C . ASP B 1 104 ? -14.656 31.141 12.531 1 89.94 104 ASP B C 1
ATOM 5601 O O . ASP B 1 104 ? -13.516 31.031 12.078 1 89.94 104 ASP B O 1
ATOM 5605 N N . THR B 1 105 ? -15.469 30.156 12.938 1 90.69 105 THR B N 1
ATOM 5606 C CA . THR B 1 105 ? -14.992 28.797 12.727 1 90.69 105 THR B CA 1
ATOM 5607 C C . THR B 1 105 ? -15.305 28.328 11.305 1 90.69 105 THR B C 1
ATOM 5609 O O . THR B 1 105 ? -16.406 28.531 10.805 1 90.69 105 THR B O 1
ATOM 5612 N N . PRO B 1 106 ? -14.336 27.703 10.633 1 94.75 106 PRO B N 1
ATOM 5613 C CA . PRO B 1 106 ? -14.641 27.156 9.312 1 94.75 106 PRO B CA 1
ATOM 5614 C C . PRO B 1 106 ? -15.523 25.906 9.383 1 94.75 106 PRO B C 1
ATOM 5616 O O . PRO B 1 106 ? -15.273 25.016 10.195 1 94.75 106 PRO B O 1
ATOM 5619 N N . LYS B 1 107 ? -16.562 25.875 8.547 1 96.25 107 LYS B N 1
ATOM 5620 C CA . LYS B 1 107 ? -17.469 24.719 8.461 1 96.25 107 LYS B CA 1
ATOM 5621 C C . LYS B 1 107 ? -17.516 24.172 7.039 1 96.25 107 LYS B C 1
ATOM 5623 O O . LYS B 1 107 ? -17.609 24.938 6.074 1 96.25 107 LYS B O 1
ATOM 5628 N N . ILE B 1 108 ? -17.438 22.891 6.934 1 96.94 108 ILE B N 1
ATOM 5629 C CA . ILE B 1 108 ? -17.5 22.203 5.645 1 96.94 108 ILE B CA 1
ATOM 5630 C C . ILE B 1 108 ? -18.938 21.828 5.328 1 96.94 108 ILE B C 1
ATOM 5632 O O . ILE B 1 108 ? -19.625 21.234 6.168 1 96.94 108 ILE B O 1
ATOM 5636 N N . VAL B 1 109 ? -19.375 22.219 4.152 1 96.56 109 VAL B N 1
ATOM 5637 C CA . VAL B 1 109 ? -20.75 21.953 3.752 1 96.56 109 VAL B CA 1
ATOM 5638 C C . VAL B 1 109 ? -20.797 20.812 2.748 1 96.56 109 VAL B C 1
ATOM 5640 O O . VAL B 1 109 ? -20.062 20.812 1.758 1 96.56 109 VAL B O 1
ATOM 5643 N N . VAL B 1 110 ? -21.625 19.781 3.027 1 94.69 110 VAL B N 1
ATOM 5644 C CA . VAL B 1 110 ? -21.797 18.656 2.113 1 94.69 110 VAL B CA 1
ATOM 5645 C C . VAL B 1 110 ? -23.281 18.359 1.933 1 94.69 110 VAL B C 1
ATOM 5647 O O . VAL B 1 110 ? -24.109 18.734 2.77 1 94.69 110 VAL B O 1
ATOM 5650 N N . SER B 1 111 ? -23.609 17.859 0.8 1 91.69 111 SER B N 1
ATOM 5651 C CA . SER B 1 111 ? -24.953 17.344 0.555 1 91.69 111 SER B CA 1
ATOM 5652 C C . SER B 1 111 ? -25.031 15.844 0.821 1 91.69 111 SER B C 1
ATOM 5654 O O . SER B 1 111 ? -24.266 15.062 0.25 1 91.69 111 SER B O 1
ATOM 5656 N N . HIS B 1 112 ? -25.797 15.438 1.756 1 84.44 112 HIS B N 1
ATOM 5657 C CA . HIS B 1 112 ? -25.953 14.039 2.129 1 84.44 112 HIS B CA 1
ATOM 5658 C C . HIS B 1 112 ? -27.438 13.672 2.285 1 84.44 112 HIS B C 1
ATOM 5660 O O . HIS B 1 112 ? -28.141 14.273 3.09 1 84.44 112 HIS B O 1
ATOM 5666 N N . LYS B 1 113 ? -27.859 12.734 1.501 1 81.5 113 LYS B N 1
ATOM 5667 C CA . LYS B 1 113 ? -29.234 12.25 1.537 1 81.5 113 LYS B CA 1
ATOM 5668 C C . LYS B 1 113 ? -30.219 13.383 1.285 1 81.5 113 LYS B C 1
ATOM 5670 O O . LYS B 1 113 ? -31.203 13.539 2.023 1 81.5 113 LYS B O 1
ATOM 5675 N N . GLY B 1 114 ? -29.891 14.227 0.423 1 82.62 114 GLY B N 1
ATOM 5676 C CA . GLY B 1 114 ? -30.766 15.297 -0.026 1 82.62 114 GLY B CA 1
ATOM 5677 C C . GLY B 1 114 ? -30.75 16.5 0.892 1 82.62 114 GLY B C 1
ATOM 5678 O O . GLY B 1 114 ? -31.531 17.438 0.693 1 82.62 114 GLY B O 1
ATOM 5679 N N . GLN B 1 115 ? -29.953 16.438 1.875 1 88.94 115 GLN B N 1
ATOM 5680 C CA . GLN B 1 115 ? -29.891 17.562 2.816 1 88.94 115 GLN B CA 1
ATOM 5681 C C . GLN B 1 115 ? -28.469 18.141 2.879 1 88.94 115 GLN B C 1
ATOM 5683 O O . GLN B 1 115 ? -27.484 17.406 2.736 1 88.94 115 GLN B O 1
ATOM 5688 N N . TRP B 1 116 ? -28.484 19.422 3.115 1 92.56 116 TRP B N 1
ATOM 5689 C CA . TRP B 1 116 ? -27.203 20.078 3.338 1 92.56 116 TRP B CA 1
ATOM 5690 C C . TRP B 1 116 ? -26.766 19.953 4.797 1 92.56 116 TRP B C 1
ATOM 5692 O O . TRP B 1 116 ? -27.562 20.203 5.707 1 92.56 116 TRP B O 1
ATOM 5702 N N . LYS B 1 117 ? -25.609 19.5 4.945 1 92.44 117 LYS B N 1
ATOM 5703 C CA . LYS B 1 117 ? -25.062 19.344 6.293 1 92.44 117 LYS B CA 1
ATOM 5704 C C . LYS B 1 117 ? -23.75 20.109 6.457 1 92.44 117 LYS B C 1
ATOM 5706 O O . LYS B 1 117 ? -23 20.281 5.5 1 92.44 117 LYS B O 1
ATOM 5711 N N . GLU B 1 118 ? -23.578 20.562 7.676 1 95 118 GLU B N 1
ATOM 5712 C CA . GLU B 1 118 ? -22.359 21.297 8.016 1 95 118 GLU B CA 1
ATOM 5713 C C . GLU B 1 118 ? -21.531 20.531 9.031 1 95 118 GLU B C 1
ATOM 5715 O O . GLU B 1 118 ? -22.062 20 10.008 1 95 118 GLU B O 1
ATOM 5720 N N . PHE B 1 119 ? -20.266 20.438 8.758 1 94.56 119 PHE B N 1
ATOM 5721 C CA . PHE B 1 119 ? -19.359 19.734 9.656 1 94.56 119 PHE B CA 1
ATOM 5722 C C . PHE B 1 119 ? -18.172 20.609 10.031 1 94.56 119 PHE B C 1
ATOM 5724 O O . PHE B 1 119 ? -17.688 21.375 9.203 1 94.56 119 PHE B O 1
ATOM 5731 N N . LEU B 1 120 ? -17.766 20.547 11.266 1 94.25 120 LEU B N 1
ATOM 5732 C CA . LEU B 1 120 ? -16.484 21.109 11.672 1 94.25 120 LEU B CA 1
ATOM 5733 C C . LEU B 1 120 ? -15.328 20.219 11.195 1 94.25 120 LEU B C 1
ATOM 5735 O O . LEU B 1 120 ? -15.523 19.031 10.914 1 94.25 120 LEU B O 1
ATOM 5739 N N . ALA B 1 121 ? -14.125 20.844 11.07 1 94.94 121 ALA B N 1
ATOM 5740 C CA . ALA B 1 121 ? -12.938 20.078 10.734 1 94.94 121 ALA B CA 1
ATOM 5741 C C . ALA B 1 121 ? -12.68 18.984 11.773 1 94.94 121 ALA B C 1
ATOM 5743 O O . ALA B 1 121 ? -12.195 17.906 11.438 1 94.94 121 ALA B O 1
ATOM 5744 N N . GLU B 1 122 ? -13.023 19.266 13.031 1 94.5 122 GLU B N 1
ATOM 5745 C CA . GLU B 1 122 ? -12.875 18.297 14.125 1 94.5 122 GLU B CA 1
ATOM 5746 C C . GLU B 1 122 ? -13.742 17.062 13.891 1 94.5 122 GLU B C 1
ATOM 5748 O O . GLU B 1 122 ? -13.312 15.945 14.148 1 94.5 122 GLU B O 1
ATOM 5753 N N . GLU B 1 123 ? -14.898 17.297 13.375 1 95.06 123 GLU B N 1
ATOM 5754 C CA . GLU B 1 123 ? -15.82 16.203 13.109 1 95.06 123 GLU B CA 1
ATOM 5755 C C . GLU B 1 123 ? -15.305 15.32 11.977 1 95.06 123 GLU B C 1
ATOM 5757 O O . GLU B 1 123 ? -15.352 14.094 12.07 1 95.06 123 GLU B O 1
ATOM 5762 N N . ILE B 1 124 ? -14.836 15.961 10.945 1 96.69 124 ILE B N 1
ATOM 5763 C CA . ILE B 1 124 ? -14.297 15.211 9.82 1 96.69 124 ILE B CA 1
ATOM 5764 C C . ILE B 1 124 ? -13.086 14.398 10.266 1 96.69 124 ILE B C 1
ATOM 5766 O O . ILE B 1 124 ? -12.961 13.219 9.938 1 96.69 124 ILE B O 1
ATOM 5770 N N . SER B 1 125 ? -12.203 15.055 10.977 1 97.25 125 SER B N 1
ATOM 5771 C CA . SER B 1 125 ? -11.016 14.367 11.492 1 97.25 125 SER B CA 1
ATOM 5772 C C . SER B 1 125 ? -11.398 13.219 12.414 1 97.25 125 SER B C 1
ATOM 5774 O O . SER B 1 125 ? -10.711 12.195 12.453 1 97.25 125 SER B O 1
ATOM 5776 N N . SER B 1 126 ? -12.492 13.43 13.172 1 96.88 126 SER B N 1
ATOM 5777 C CA . SER B 1 126 ? -12.945 12.375 14.07 1 96.88 126 SER B CA 1
ATOM 5778 C C . SER B 1 126 ? -13.398 11.141 13.289 1 96.88 126 SER B C 1
ATOM 5780 O O . SER B 1 126 ? -13.234 10.016 13.758 1 96.88 126 SER B O 1
ATOM 5782 N N . MET B 1 127 ? -13.961 11.367 12.125 1 96.69 127 MET B N 1
ATOM 5783 C CA . MET B 1 127 ? -14.352 10.242 11.281 1 96.69 127 MET B CA 1
ATOM 5784 C C . MET B 1 127 ? -13.133 9.438 10.852 1 96.69 127 MET B C 1
ATOM 5786 O O . MET B 1 127 ? -13.172 8.203 10.844 1 96.69 127 MET B O 1
ATOM 5790 N N . ILE B 1 128 ? -12.055 10.094 10.523 1 97.5 128 ILE B N 1
ATOM 5791 C CA . ILE B 1 128 ? -10.812 9.438 10.133 1 97.5 128 ILE B CA 1
ATOM 5792 C C . ILE B 1 128 ? -10.227 8.688 11.328 1 97.5 128 ILE B C 1
ATOM 5794 O O . ILE B 1 128 ? -9.82 7.531 11.211 1 97.5 128 ILE B O 1
ATOM 5798 N N . LEU B 1 129 ? -10.219 9.375 12.477 1 97.94 129 LEU B N 1
ATOM 5799 C CA . LEU B 1 129 ? -9.727 8.75 13.703 1 97.94 129 LEU B CA 1
ATOM 5800 C C . LEU B 1 129 ? -10.57 7.531 14.07 1 97.94 129 LEU B C 1
ATOM 5802 O O . LEU B 1 129 ? -10.039 6.527 14.547 1 97.94 129 LEU B O 1
ATOM 5806 N N . GLY B 1 130 ? -11.859 7.707 13.898 1 96.12 130 GLY B N 1
ATOM 5807 C CA . GLY B 1 130 ? -12.734 6.57 14.117 1 96.12 130 GLY B CA 1
ATOM 5808 C C . GLY B 1 130 ? -12.406 5.379 13.25 1 96.12 130 GLY B C 1
ATOM 5809 O O . GLY B 1 130 ? -12.461 4.234 13.703 1 96.12 130 GLY B O 1
ATOM 5810 N N . LYS B 1 131 ? -12.094 5.66 12 1 95.94 131 LYS B N 1
ATOM 5811 C CA . LYS B 1 131 ? -11.703 4.594 11.086 1 95.94 131 LYS B CA 1
ATOM 5812 C C . LYS B 1 131 ? -10.422 3.91 11.555 1 95.94 131 LYS B C 1
ATOM 5814 O O . LYS B 1 131 ? -10.281 2.689 11.445 1 95.94 131 LYS B O 1
ATOM 5819 N N . MET B 1 132 ? -9.438 4.684 12.031 1 97.75 132 MET B N 1
ATOM 5820 C CA . MET B 1 132 ? -8.211 4.125 12.594 1 97.75 132 MET B CA 1
ATOM 5821 C C . MET B 1 132 ? -8.523 3.223 13.789 1 97.75 132 MET B C 1
ATOM 5823 O O . MET B 1 132 ? -7.953 2.137 13.914 1 97.75 132 MET B O 1
ATOM 5827 N N . LYS B 1 133 ? -9.406 3.684 14.625 1 96.88 133 LYS B N 1
ATOM 5828 C CA . LYS B 1 133 ? -9.836 2.916 15.797 1 96.88 133 LYS B CA 1
ATOM 5829 C C . LYS B 1 133 ? -10.477 1.593 15.383 1 96.88 133 LYS B C 1
ATOM 5831 O O . LYS B 1 133 ? -10.125 0.538 15.914 1 96.88 133 LYS B O 1
ATOM 5836 N N . GLU B 1 134 ? -11.367 1.682 14.445 1 94.19 134 GLU B N 1
ATOM 5837 C CA . GLU B 1 134 ? -12.047 0.488 13.953 1 94.19 134 GLU B CA 1
ATOM 5838 C C . GLU B 1 134 ? -11.047 -0.516 13.383 1 94.19 134 GLU B C 1
ATOM 5840 O O . GLU B 1 134 ? -11.172 -1.722 13.602 1 94.19 134 GLU B O 1
ATOM 5845 N N . THR B 1 135 ? -10.109 -0.044 12.609 1 93.56 135 THR B N 1
ATOM 5846 C CA . THR B 1 135 ? -9.086 -0.891 12.016 1 93.56 135 THR B CA 1
ATOM 5847 C C . THR B 1 135 ? -8.273 -1.599 13.102 1 93.56 135 THR B C 1
ATOM 5849 O O . THR B 1 135 ? -8.008 -2.797 13 1 93.56 135 THR B O 1
ATOM 5852 N N . ALA B 1 136 ? -7.906 -0.879 14.109 1 95.5 136 ALA B N 1
ATOM 5853 C CA . ALA B 1 136 ? -7.137 -1.449 15.211 1 95.5 136 ALA B CA 1
ATOM 5854 C C . ALA B 1 136 ? -7.953 -2.488 15.969 1 95.5 136 ALA B C 1
ATOM 5856 O O . ALA B 1 136 ? -7.438 -3.547 16.344 1 95.5 136 ALA B O 1
ATOM 5857 N N . GLU B 1 137 ? -9.211 -2.205 16.203 1 93.94 137 GLU B N 1
ATOM 5858 C CA . GLU B 1 137 ? -10.078 -3.129 16.922 1 93.94 137 GLU B CA 1
ATOM 5859 C C . GLU B 1 137 ? -10.266 -4.43 16.156 1 93.94 137 GLU B C 1
ATOM 5861 O O . GLU B 1 137 ? -10.266 -5.516 16.734 1 93.94 137 GLU B O 1
ATOM 5866 N N . ALA B 1 138 ? -10.43 -4.277 14.891 1 86.62 138 ALA B N 1
ATOM 5867 C CA . ALA B 1 138 ? -10.578 -5.461 14.047 1 86.62 138 ALA B CA 1
ATOM 5868 C C . ALA B 1 138 ? -9.328 -6.336 14.102 1 86.62 138 ALA B C 1
ATOM 5870 O O . ALA B 1 138 ? -9.422 -7.562 14.156 1 86.62 138 ALA B O 1
ATOM 5871 N N . TYR B 1 139 ? -8.156 -5.789 14.078 1 86 139 TYR B N 1
ATOM 5872 C CA . TYR B 1 139 ? -6.875 -6.492 14.102 1 86 139 TYR B CA 1
ATOM 5873 C C . TYR B 1 139 ? -6.629 -7.137 15.461 1 86 139 TYR B C 1
ATOM 5875 O O . TYR B 1 139 ? -6.156 -8.273 15.539 1 86 139 TYR B O 1
ATOM 5883 N N . LEU B 1 140 ? -7.023 -6.387 16.531 1 86.81 140 LEU B N 1
ATOM 5884 C CA . LEU B 1 140 ? -6.707 -6.816 17.875 1 86.81 140 LEU B CA 1
ATOM 5885 C C . LEU B 1 140 ? -7.801 -7.727 18.438 1 86.81 140 LEU B C 1
ATOM 5887 O O . LEU B 1 140 ? -7.566 -8.477 19.375 1 86.81 140 LEU B O 1
ATOM 5891 N N . GLY B 1 141 ? -9.016 -7.621 17.891 1 83.69 141 GLY B N 1
ATOM 5892 C CA . GLY B 1 141 ? -10.148 -8.359 18.422 1 83.69 141 GLY B CA 1
ATOM 5893 C C . GLY B 1 141 ? -10.609 -7.844 19.781 1 83.69 141 GLY B C 1
ATOM 5894 O O . GLY B 1 141 ? -11.227 -8.578 20.547 1 83.69 141 GLY B O 1
ATOM 5895 N N . LYS B 1 142 ? -10.148 -6.625 20.109 1 89.69 142 LYS B N 1
ATOM 5896 C CA . LYS B 1 142 ? -10.477 -5.98 21.375 1 89.69 142 LYS B CA 1
ATOM 5897 C C . LYS B 1 142 ? -10.898 -4.531 21.172 1 89.69 142 LYS B C 1
ATOM 5899 O O . LYS B 1 142 ? -10.578 -3.932 20.141 1 89.69 142 LYS B O 1
ATOM 5904 N N . VAL B 1 143 ? -11.625 -4.043 22.094 1 93.19 143 VAL B N 1
ATOM 5905 C CA . VAL B 1 143 ? -12.039 -2.645 22.047 1 93.19 143 VAL B CA 1
ATOM 5906 C C . VAL B 1 143 ? -10.852 -1.742 22.359 1 93.19 143 VAL B C 1
ATOM 5908 O O . VAL B 1 143 ? -10.07 -2.033 23.281 1 93.19 143 VAL B O 1
ATOM 5911 N N . VAL B 1 144 ? -10.703 -0.707 21.609 1 95.5 144 VAL B N 1
ATOM 5912 C CA . VAL B 1 144 ? -9.633 0.267 21.797 1 95.5 144 VAL B CA 1
ATOM 5913 C C . VAL B 1 144 ? -10.203 1.563 22.375 1 95.5 144 VAL B C 1
ATOM 5915 O O . VAL B 1 144 ? -11.164 2.115 21.828 1 95.5 144 VAL B O 1
ATOM 5918 N N . LYS B 1 145 ? -9.617 2.029 23.406 1 94.88 145 LYS B N 1
ATOM 5919 C CA . LYS B 1 145 ? -10.117 3.252 24.031 1 94.88 145 LYS B CA 1
ATOM 5920 C C . LYS B 1 145 ? -9.031 4.32 24.094 1 94.88 145 LYS B C 1
ATOM 5922 O O . LYS B 1 145 ? -9.32 5.516 24.031 1 94.88 145 LYS B O 1
ATOM 5927 N N . ASN B 1 146 ? -7.793 3.898 24.312 1 96.56 146 ASN B N 1
ATOM 5928 C CA . ASN B 1 146 ? -6.688 4.828 24.531 1 96.56 146 ASN B CA 1
ATOM 5929 C C . ASN B 1 146 ? -5.836 4.984 23.266 1 96.56 146 ASN B C 1
ATOM 5931 O O . ASN B 1 146 ? -5.605 4.012 22.547 1 96.56 146 ASN B O 1
ATOM 5935 N N . ALA B 1 147 ? -5.465 6.254 22.984 1 97.81 147 ALA B N 1
ATOM 5936 C CA . ALA B 1 147 ? -4.652 6.488 21.797 1 97.81 147 ALA B CA 1
ATOM 5937 C C . ALA B 1 147 ? -3.672 7.637 22.031 1 97.81 147 ALA B C 1
ATOM 5939 O O . ALA B 1 147 ? -3.932 8.539 22.828 1 97.81 147 ALA B O 1
ATOM 5940 N N . VAL B 1 148 ? -2.545 7.523 21.469 1 97.75 148 VAL B N 1
ATOM 5941 C CA . VAL B 1 148 ? -1.632 8.641 21.25 1 97.75 148 VAL B CA 1
ATOM 5942 C C . VAL B 1 148 ? -1.775 9.148 19.812 1 97.75 148 VAL B C 1
ATOM 5944 O O . VAL B 1 148 ? -1.69 8.375 18.859 1 97.75 148 VAL B O 1
ATOM 5947 N N . ILE B 1 149 ? -2.039 10.406 19.625 1 98 149 ILE B N 1
ATOM 5948 C CA . ILE B 1 149 ? -2.234 11 18.312 1 98 149 ILE B CA 1
ATOM 5949 C C . ILE B 1 149 ? -1.109 11.984 18.016 1 98 149 ILE B C 1
ATOM 5951 O O . ILE B 1 149 ? -0.693 12.742 18.891 1 98 149 ILE B O 1
ATOM 5955 N N . THR B 1 150 ? -0.643 11.922 16.828 1 97.19 150 THR B N 1
ATOM 5956 C CA . THR B 1 150 ? 0.458 12.805 16.453 1 97.19 150 THR B CA 1
ATOM 5957 C C . THR B 1 150 ? -0.069 14.094 15.836 1 97.19 150 THR B C 1
ATOM 5959 O O . THR B 1 150 ? -1.177 14.125 15.297 1 97.19 150 THR B O 1
ATOM 5962 N N . VAL B 1 151 ? 0.67 15.125 15.961 1 95 151 VAL B N 1
ATOM 5963 C CA . VAL B 1 151 ? 0.371 16.422 15.359 1 95 151 VAL B CA 1
ATOM 5964 C C . VAL B 1 151 ? 1.649 17.031 14.797 1 95 151 VAL B C 1
ATOM 5966 O O . VAL B 1 151 ? 2.75 16.719 15.25 1 95 151 VAL B O 1
ATOM 5969 N N . PRO B 1 152 ? 1.482 17.875 13.75 1 93 152 PRO B N 1
ATOM 5970 C CA . PRO B 1 152 ? 2.662 18.625 13.312 1 93 152 PRO B CA 1
ATOM 5971 C C . PRO B 1 152 ? 3.318 19.422 14.438 1 93 152 PRO B C 1
ATOM 5973 O O . PRO B 1 152 ? 2.631 19.906 15.336 1 93 152 PRO B O 1
ATOM 5976 N N . ALA B 1 153 ? 4.625 19.562 14.438 1 89.25 153 ALA B N 1
ATOM 5977 C CA . ALA B 1 153 ? 5.352 20.266 15.5 1 89.25 153 ALA B CA 1
ATOM 5978 C C . ALA B 1 153 ? 4.961 21.734 15.555 1 89.25 153 ALA B C 1
ATOM 5980 O O . ALA B 1 153 ? 4.988 22.344 16.625 1 89.25 153 ALA B O 1
ATOM 5981 N N . TYR B 1 154 ? 4.539 22.266 14.445 1 84.56 154 TYR B N 1
ATOM 5982 C CA . TYR B 1 154 ? 4.305 23.703 14.352 1 84.56 154 TYR B CA 1
ATOM 5983 C C . TYR B 1 154 ? 2.836 24.031 14.586 1 84.56 154 TYR B C 1
ATOM 5985 O O . TYR B 1 154 ? 2.398 25.156 14.336 1 84.56 154 TYR B O 1
ATOM 5993 N N . PHE B 1 155 ? 2.021 23.047 15.047 1 87.81 155 PHE B N 1
ATOM 5994 C CA . PHE B 1 155 ? 0.637 23.297 15.438 1 87.81 155 PHE B CA 1
ATOM 5995 C C . PHE B 1 155 ? 0.568 24.203 16.656 1 87.81 155 PHE B C 1
ATOM 5997 O O . PHE B 1 155 ? 1.34 24.047 17.609 1 87.81 155 PHE B O 1
ATOM 6004 N N . ASN B 1 156 ? -0.297 25.141 16.672 1 83.88 156 ASN B N 1
ATOM 6005 C CA . ASN B 1 156 ? -0.512 25.984 17.828 1 83.88 156 ASN B CA 1
ATOM 6006 C C . ASN B 1 156 ? -1.457 25.344 18.844 1 83.88 156 ASN B C 1
ATOM 6008 O O . ASN B 1 156 ? -1.854 24.188 18.672 1 83.88 156 ASN B O 1
ATOM 6012 N N . ASP B 1 157 ? -1.709 26.016 19.844 1 83.62 157 ASP B N 1
ATOM 6013 C CA . ASP B 1 157 ? -2.502 25.469 20.953 1 83.62 157 ASP B CA 1
ATOM 6014 C C . ASP B 1 157 ? -3.918 25.141 20.484 1 83.62 157 ASP B C 1
ATOM 6016 O O . ASP B 1 157 ? -4.453 24.078 20.828 1 83.62 157 ASP B O 1
ATOM 6020 N N . SER B 1 158 ? -4.527 26.016 19.75 1 84 158 SER B N 1
ATOM 6021 C CA . SER B 1 158 ? -5.887 25.781 19.266 1 84 158 SER B CA 1
ATOM 6022 C C . SER B 1 158 ? -5.973 24.547 18.391 1 84 158 SER B C 1
ATOM 6024 O O . SER B 1 158 ? -6.941 23.781 18.484 1 84 158 SER B O 1
ATOM 6026 N N . GLN B 1 159 ? -5.043 24.406 17.594 1 89.81 159 GLN B N 1
ATOM 6027 C CA . GLN B 1 159 ? -4.996 23.25 16.688 1 89.81 159 GLN B CA 1
ATOM 6028 C C . GLN B 1 159 ? -4.805 21.953 17.469 1 89.81 159 GLN B C 1
ATOM 6030 O O . GLN B 1 159 ? -5.418 20.938 17.141 1 89.81 159 GLN B O 1
ATOM 6035 N N . ARG B 1 160 ? -4 21.984 18.438 1 90.12 160 ARG B N 1
ATOM 6036 C CA . ARG B 1 160 ? -3.76 20.812 19.281 1 90.12 160 ARG B CA 1
ATOM 6037 C C . ARG B 1 160 ? -5.016 20.438 20.062 1 90.12 160 ARG B C 1
ATOM 6039 O O . ARG B 1 160 ? -5.387 19.25 20.094 1 90.12 160 ARG B O 1
ATOM 6046 N N . GLN B 1 161 ? -5.586 21.422 20.656 1 88.19 161 GLN B N 1
ATOM 6047 C CA . GLN B 1 161 ? -6.816 21.156 21.391 1 88.19 161 GLN B CA 1
ATOM 6048 C C . GLN B 1 161 ? -7.902 20.609 20.484 1 88.19 161 GLN B C 1
ATOM 6050 O O . GLN B 1 161 ? -8.625 19.672 20.859 1 88.19 161 GLN B O 1
ATOM 6055 N N . ALA B 1 162 ? -8.047 21.234 19.312 1 92.31 162 ALA B N 1
ATOM 6056 C CA . ALA B 1 162 ? -9.039 20.766 18.344 1 92.31 162 ALA B CA 1
ATOM 6057 C C . ALA B 1 162 ? -8.781 19.312 17.953 1 92.31 162 ALA B C 1
ATOM 6059 O O . ALA B 1 162 ? -9.727 18.547 17.75 1 92.31 162 ALA B O 1
ATOM 6060 N N . THR B 1 163 ? -7.535 18.906 17.812 1 94.56 163 THR B N 1
ATOM 6061 C CA . THR B 1 163 ? -7.184 17.531 17.5 1 94.56 163 THR B CA 1
ATOM 6062 C C . THR B 1 163 ? -7.574 16.594 18.641 1 94.56 163 THR B C 1
ATOM 6064 O O . THR B 1 163 ? -8.086 15.5 18.406 1 94.56 163 THR B O 1
ATOM 6067 N N . LYS B 1 164 ? -7.285 17.031 19.844 1 92.56 164 LYS B N 1
ATOM 6068 C CA . LYS B 1 164 ? -7.691 16.25 21.016 1 92.56 164 LYS B CA 1
ATOM 6069 C C . LYS B 1 164 ? -9.203 16.062 21.047 1 92.56 164 LYS B C 1
ATOM 6071 O O . LYS B 1 164 ? -9.695 14.969 21.344 1 92.56 164 LYS B O 1
ATOM 6076 N N . ASP B 1 165 ? -9.938 17.141 20.75 1 92.62 165 ASP B N 1
ATOM 6077 C CA . ASP B 1 165 ? -11.391 17.062 20.703 1 92.62 165 ASP B CA 1
ATOM 6078 C C . ASP B 1 165 ? -11.852 16.078 19.625 1 92.62 165 ASP B C 1
ATOM 6080 O O . ASP B 1 165 ? -12.812 15.328 19.844 1 92.62 165 ASP B O 1
ATOM 6084 N N . ALA B 1 166 ? -11.234 16.125 18.484 1 95.81 166 ALA B N 1
ATOM 6085 C CA . ALA B 1 166 ? -11.547 15.164 17.422 1 95.81 166 ALA B CA 1
ATOM 6086 C C . ALA B 1 166 ? -11.391 13.727 17.922 1 95.81 166 ALA B C 1
ATOM 6088 O O . ALA B 1 166 ? -12.188 12.859 17.578 1 95.81 166 ALA B O 1
ATOM 6089 N N . GLY B 1 167 ? -10.32 13.5 18.672 1 96.19 167 GLY B N 1
ATOM 6090 C CA . GLY B 1 167 ? -10.133 12.195 19.281 1 96.19 167 GLY B CA 1
ATOM 6091 C C . GLY B 1 167 ? -11.266 11.789 20.203 1 96.19 167 GLY B C 1
ATOM 6092 O O . GLY B 1 167 ? -11.758 10.664 20.141 1 96.19 167 GLY B O 1
ATOM 6093 N N . ALA B 1 168 ? -11.68 12.711 21 1 93 168 ALA B N 1
ATOM 6094 C CA . ALA B 1 168 ? -12.781 12.453 21.922 1 93 168 ALA B CA 1
ATOM 6095 C C . ALA B 1 168 ? -14.07 12.133 21.172 1 93 168 ALA B C 1
ATOM 6097 O O . ALA B 1 168 ? -14.812 11.227 21.547 1 93 168 ALA B O 1
ATOM 6098 N N . ILE B 1 169 ? -14.344 12.891 20.141 1 93.38 169 ILE B N 1
ATOM 6099 C CA . ILE B 1 169 ? -15.531 12.688 19.328 1 93.38 169 ILE B CA 1
ATOM 6100 C C . ILE B 1 169 ? -15.516 11.289 18.719 1 93.38 169 ILE B C 1
ATOM 6102 O O . ILE B 1 169 ? -16.562 10.641 18.594 1 93.38 169 ILE B O 1
ATOM 6106 N N . ALA B 1 170 ? -14.328 10.781 18.406 1 95.25 170 ALA B N 1
ATOM 6107 C CA . ALA B 1 170 ? -14.164 9.453 17.812 1 95.25 170 ALA B CA 1
ATOM 6108 C C . ALA B 1 170 ? -14.281 8.359 18.859 1 95.25 170 ALA B C 1
ATOM 6110 O O . ALA B 1 170 ? -14.211 7.172 18.531 1 95.25 170 ALA B O 1
ATOM 6111 N N . GLY B 1 171 ? -14.43 8.734 20.125 1 91.81 171 GLY B N 1
ATOM 6112 C CA . GLY B 1 171 ? -14.516 7.766 21.203 1 91.81 171 GLY B CA 1
ATOM 6113 C C . GLY B 1 171 ? -13.156 7.332 21.719 1 91.81 171 GLY B C 1
ATOM 6114 O O . GLY B 1 171 ? -13.016 6.242 22.281 1 91.81 171 GLY B O 1
ATOM 6115 N N . LEU B 1 172 ? -12.18 8.141 21.484 1 95.5 172 LEU B N 1
ATOM 6116 C CA . LEU B 1 172 ? -10.828 7.832 21.953 1 95.5 172 LEU B CA 1
ATOM 6117 C C . LEU B 1 172 ? -10.445 8.711 23.141 1 95.5 172 LEU B C 1
ATOM 6119 O O . LEU B 1 172 ? -10.797 9.891 23.172 1 95.5 172 LEU B O 1
ATOM 6123 N N . ASN B 1 173 ? -9.875 8.078 24.062 1 95.25 173 ASN B N 1
ATOM 6124 C CA . ASN B 1 173 ? -9.172 8.812 25.109 1 95.25 173 ASN B CA 1
ATOM 6125 C C . ASN B 1 173 ? -7.738 9.141 24.703 1 95.25 173 ASN B C 1
ATOM 6127 O O . ASN B 1 173 ? -6.863 8.273 24.734 1 95.25 173 ASN B O 1
ATOM 6131 N N . VAL B 1 174 ? -7.547 10.391 24.344 1 95.12 174 VAL B N 1
ATOM 6132 C CA . VAL B 1 174 ? -6.211 10.797 23.906 1 95.12 174 VAL B CA 1
ATOM 6133 C C . VAL B 1 174 ? -5.301 10.953 25.125 1 95.12 174 VAL B C 1
ATOM 6135 O O . VAL B 1 174 ? -5.281 12.008 25.766 1 95.12 174 VAL B O 1
ATOM 6138 N N . ILE B 1 175 ? -4.477 10.008 25.344 1 94 175 ILE B N 1
ATOM 6139 C CA . ILE B 1 175 ? -3.693 9.961 26.578 1 94 175 ILE B CA 1
ATOM 6140 C C . ILE B 1 175 ? -2.457 10.844 26.438 1 94 175 ILE B C 1
ATOM 6142 O O . ILE B 1 175 ? -1.878 11.281 27.438 1 94 175 ILE B O 1
ATOM 6146 N N . ARG B 1 176 ? -2.088 11.031 25.188 1 93.06 176 ARG B N 1
ATOM 6147 C CA . ARG B 1 176 ? -0.956 11.914 24.922 1 93.06 176 ARG B CA 1
ATOM 6148 C C . ARG B 1 176 ? -0.954 12.359 23.453 1 93.06 176 ARG B C 1
ATOM 6150 O O . ARG B 1 176 ? -1.425 11.633 22.578 1 93.06 176 ARG B O 1
ATOM 6157 N N . MET B 1 177 ? -0.551 13.547 23.266 1 93.75 177 MET B N 1
ATOM 6158 C CA . MET B 1 177 ? -0.223 14.023 21.938 1 93.75 177 MET B CA 1
ATOM 6159 C C . MET B 1 177 ? 1.287 14.141 21.75 1 93.75 177 MET B C 1
ATOM 6161 O O . MET B 1 177 ? 2 14.531 22.672 1 93.75 177 MET B O 1
ATOM 6165 N N . ILE B 1 178 ? 1.748 13.797 20.609 1 94.12 178 ILE B N 1
ATOM 6166 C CA . ILE B 1 178 ? 3.184 13.859 20.359 1 94.12 178 ILE B CA 1
ATOM 6167 C C . ILE B 1 178 ? 3.439 14.516 19 1 94.12 178 ILE B C 1
ATOM 6169 O O . ILE B 1 178 ? 2.635 14.383 18.078 1 94.12 178 ILE B O 1
ATOM 6173 N N . ASN B 1 179 ? 4.508 15.305 18.969 1 93.44 179 ASN B N 1
ATOM 6174 C CA . ASN B 1 179 ? 4.887 15.922 17.703 1 93.44 179 ASN B CA 1
ATOM 6175 C C . ASN B 1 179 ? 5.32 14.875 16.672 1 93.44 179 ASN B C 1
ATOM 6177 O O . ASN B 1 179 ? 6.062 13.945 17.016 1 93.44 179 ASN B O 1
ATOM 6181 N N . GLU B 1 180 ? 4.828 15.023 15.445 1 95.25 180 GLU B N 1
ATOM 6182 C CA . GLU B 1 180 ? 5.117 14.086 14.359 1 95.25 180 GLU B CA 1
ATOM 6183 C C . GLU B 1 180 ? 6.617 13.867 14.203 1 95.25 180 GLU B C 1
ATOM 6185 O O . GLU B 1 180 ? 7.086 12.727 14.211 1 95.25 180 GLU B O 1
ATOM 6190 N N . PRO B 1 181 ? 7.484 14.883 14.125 1 94.25 181 PRO B N 1
ATOM 6191 C CA . PRO B 1 181 ? 8.922 14.633 13.992 1 94.25 181 PRO B CA 1
ATOM 6192 C C . PRO B 1 181 ? 9.516 13.914 15.195 1 94.25 181 PRO B C 1
ATOM 6194 O O . PRO B 1 181 ? 10.438 13.102 15.047 1 94.25 181 PRO B O 1
ATOM 6197 N N . THR B 1 182 ? 9.008 14.234 16.422 1 93.62 182 THR B N 1
ATOM 6198 C CA . THR B 1 182 ? 9.484 13.555 17.625 1 93.62 182 THR B CA 1
ATOM 6199 C C . THR B 1 182 ? 9.164 12.062 17.547 1 93.62 182 THR B C 1
ATOM 6201 O O . THR B 1 182 ? 10.008 11.227 17.891 1 93.62 182 THR B O 1
ATOM 6204 N N . ALA B 1 183 ? 7.938 11.781 17.141 1 95.88 183 ALA B N 1
ATOM 6205 C CA . ALA B 1 183 ? 7.543 10.383 16.953 1 95.88 183 ALA B CA 1
ATOM 6206 C C . ALA B 1 183 ? 8.469 9.68 15.969 1 95.88 183 ALA B C 1
ATOM 6208 O O . ALA B 1 183 ? 8.891 8.539 16.203 1 95.88 183 ALA B O 1
ATOM 6209 N N . ALA B 1 184 ? 8.766 10.305 14.875 1 95.31 184 ALA B N 1
ATOM 6210 C CA . ALA B 1 184 ? 9.641 9.734 13.859 1 95.31 184 ALA B CA 1
ATOM 6211 C C . ALA B 1 184 ? 11.047 9.5 14.406 1 95.31 184 ALA B C 1
ATOM 6213 O O . ALA B 1 184 ? 11.695 8.508 14.062 1 95.31 184 ALA B O 1
ATOM 6214 N N . ALA B 1 185 ? 11.516 10.398 15.234 1 93.62 185 ALA B N 1
ATOM 6215 C CA . ALA B 1 185 ? 12.836 10.258 15.844 1 93.62 185 ALA B CA 1
ATOM 6216 C C . ALA B 1 185 ? 12.883 9.055 16.781 1 93.62 185 ALA B C 1
ATOM 6218 O O . ALA B 1 185 ? 13.906 8.367 16.859 1 93.62 185 ALA B O 1
ATOM 6219 N N . ILE B 1 186 ? 11.805 8.875 17.484 1 92.94 186 ILE B N 1
ATOM 6220 C CA . ILE B 1 186 ? 11.711 7.711 18.359 1 92.94 186 ILE B CA 1
ATOM 6221 C C . ILE B 1 186 ? 11.859 6.438 17.531 1 92.94 186 ILE B C 1
ATOM 6223 O O . ILE B 1 186 ? 12.586 5.516 17.922 1 92.94 186 ILE B O 1
ATOM 6227 N N . ALA B 1 187 ? 11.164 6.379 16.422 1 91.38 187 ALA B N 1
ATOM 6228 C CA . ALA B 1 187 ? 11.266 5.227 15.531 1 91.38 187 ALA B CA 1
ATOM 6229 C C . ALA B 1 187 ? 12.711 4.992 15.102 1 91.38 187 ALA B C 1
ATOM 6231 O O . ALA B 1 187 ? 13.203 3.859 15.141 1 91.38 187 ALA B O 1
ATOM 6232 N N . TYR B 1 188 ? 13.391 6.027 14.703 1 89.88 188 TYR B N 1
ATOM 6233 C CA . TYR B 1 188 ? 14.789 5.934 14.305 1 89.88 188 TYR B CA 1
ATOM 6234 C C . TYR B 1 188 ? 15.664 5.453 15.453 1 89.88 188 TYR B C 1
ATOM 6236 O O . TYR B 1 188 ? 16.5 4.566 15.281 1 89.88 188 TYR B O 1
ATOM 6244 N N . GLY B 1 189 ? 15.523 6.035 16.625 1 87.62 189 GLY B N 1
ATOM 6245 C CA . GLY B 1 189 ? 16.344 5.723 17.781 1 87.62 189 GLY B CA 1
ATOM 6246 C C . GLY B 1 189 ? 16.234 4.27 18.219 1 87.62 189 GLY B C 1
ATOM 6247 O O . GLY B 1 189 ? 17.234 3.648 18.578 1 87.62 189 GLY B O 1
ATOM 6248 N N . LEU B 1 190 ? 15.094 3.791 18.172 1 83.31 190 LEU B N 1
ATOM 6249 C CA . LEU B 1 190 ? 14.867 2.416 18.609 1 83.31 190 LEU B CA 1
ATOM 6250 C C . LEU B 1 190 ? 15.445 1.427 17.609 1 83.31 190 LEU B C 1
ATOM 6252 O O . LEU B 1 190 ? 15.992 0.39 17.984 1 83.31 190 LEU B O 1
ATOM 6256 N N . ASP B 1 191 ? 15.289 1.765 16.375 1 77.56 191 ASP B N 1
ATOM 6257 C CA . ASP B 1 191 ? 15.766 0.87 15.328 1 77.56 191 ASP B CA 1
ATOM 6258 C C . ASP B 1 191 ? 17.297 0.885 15.25 1 77.56 191 ASP B C 1
ATOM 6260 O O . ASP B 1 191 ? 17.906 -0.072 14.766 1 77.56 191 ASP B O 1
ATOM 6264 N N . ASN B 1 192 ? 17.922 1.974 15.703 1 78.5 192 ASN B N 1
ATOM 6265 C CA . ASN B 1 192 ? 19.359 2.137 15.594 1 78.5 192 ASN B CA 1
ATOM 6266 C C . ASN B 1 192 ? 20.016 2.301 16.969 1 78.5 192 ASN B C 1
ATOM 6268 O O . ASN B 1 192 ? 21.062 2.945 17.094 1 78.5 192 ASN B O 1
ATOM 6272 N N . GLU B 1 193 ? 19.422 1.813 17.891 1 77.75 193 GLU B N 1
ATOM 6273 C CA . GLU B 1 193 ? 19.875 2.018 19.266 1 77.75 193 GLU B CA 1
ATOM 6274 C C . GLU B 1 193 ? 21.344 1.639 19.422 1 77.75 193 GLU B C 1
ATOM 6276 O O . GLU B 1 193 ? 22.109 2.375 20.047 1 77.75 193 GLU B O 1
ATOM 6281 N N . SER B 1 194 ? 21.719 0.575 18.812 1 74.69 19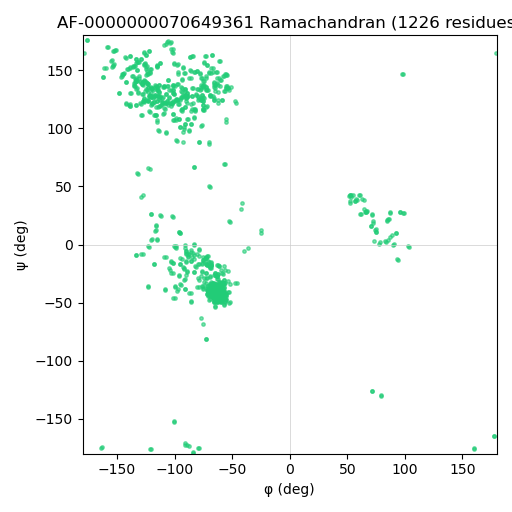4 SER B N 1
ATOM 6282 C CA . SER B 1 194 ? 23.078 0.07 18.938 1 74.69 194 SER B CA 1
ATOM 6283 C C . SER B 1 194 ? 24.094 0.983 18.25 1 74.69 194 SER B C 1
ATOM 6285 O O . SER B 1 194 ? 25.266 1.002 18.594 1 74.69 194 SER B O 1
ATOM 6287 N N . ASP B 1 195 ? 23.594 1.753 17.391 1 76.62 195 ASP B N 1
ATOM 6288 C CA . ASP B 1 195 ? 24.469 2.59 16.594 1 76.62 195 ASP B CA 1
ATOM 6289 C C . ASP B 1 195 ? 24.641 3.973 17.219 1 76.62 195 ASP B C 1
ATOM 6291 O O . ASP B 1 195 ? 25.547 4.723 16.844 1 76.62 195 ASP B O 1
ATOM 6295 N N . ILE B 1 196 ? 23.828 4.254 18.172 1 84.25 196 ILE B N 1
ATOM 6296 C CA . ILE B 1 196 ? 23.875 5.574 18.797 1 84.25 196 ILE B CA 1
ATOM 6297 C C . ILE B 1 196 ? 24.812 5.547 19.984 1 84.25 196 ILE B C 1
ATOM 6299 O O . ILE B 1 196 ? 24.5 4.941 21.016 1 84.25 196 ILE B O 1
ATOM 6303 N N . VAL B 1 197 ? 26 6.113 19.781 1 85.31 197 VAL B N 1
ATOM 6304 C CA . VAL B 1 197 ? 27 6.227 20.844 1 85.31 197 VAL B CA 1
ATOM 6305 C C . VAL B 1 197 ? 27.094 7.676 21.312 1 85.31 197 VAL B C 1
ATOM 6307 O O . VAL B 1 197 ? 27.359 8.578 20.516 1 85.31 197 VAL B O 1
ATOM 6310 N N . GLY B 1 198 ? 26.891 7.918 22.594 1 89.62 198 GLY B N 1
ATOM 6311 C CA . GLY B 1 198 ? 26.891 9.273 23.125 1 89.62 198 GLY B CA 1
ATOM 6312 C C . GLY B 1 198 ? 25.672 10.078 22.703 1 89.62 198 GLY B C 1
ATOM 6313 O O . GLY B 1 198 ? 24.531 9.68 22.953 1 89.62 198 GLY B O 1
ATOM 6314 N N . LYS B 1 199 ? 26.047 11.219 22.125 1 92.81 199 LYS B N 1
ATOM 6315 C CA . LYS B 1 199 ? 24.984 12.102 21.641 1 92.81 199 LYS B CA 1
ATOM 6316 C C . LYS B 1 199 ? 25.109 12.352 20.141 1 92.81 199 LYS B C 1
ATOM 6318 O O . LYS B 1 199 ? 26.219 12.516 19.625 1 92.81 199 LYS B O 1
ATOM 6323 N N . ILE B 1 200 ? 23.938 12.258 19.531 1 94.38 200 ILE B N 1
ATOM 6324 C CA . ILE B 1 200 ? 23.969 12.562 18.109 1 94.38 200 ILE B CA 1
ATOM 6325 C C . ILE B 1 200 ? 22.891 13.594 17.781 1 94.38 200 ILE B C 1
ATOM 6327 O O . ILE B 1 200 ? 21.797 13.57 18.375 1 94.38 200 ILE B O 1
ATOM 6331 N N . ASN B 1 201 ? 23.25 14.547 16.953 1 95.62 201 ASN B N 1
ATOM 6332 C CA . ASN B 1 201 ? 22.281 15.516 16.453 1 95.62 201 ASN B CA 1
ATOM 6333 C C . ASN B 1 201 ? 21.609 15.031 15.164 1 95.62 201 ASN B C 1
ATOM 6335 O O . ASN B 1 201 ? 22.297 14.617 14.227 1 95.62 201 ASN B O 1
ATOM 6339 N N . VAL B 1 202 ? 20.297 15.078 15.258 1 95.31 202 VAL B N 1
ATOM 6340 C CA . VAL B 1 202 ? 19.547 14.594 14.109 1 95.31 202 VAL B CA 1
ATOM 6341 C C . VAL B 1 202 ? 18.562 15.664 13.641 1 95.31 202 VAL B C 1
ATOM 6343 O O . VAL B 1 202 ? 18 16.406 14.461 1 95.31 202 VAL B O 1
ATOM 6346 N N . LEU B 1 203 ? 18.422 15.789 12.328 1 97.25 203 LEU B N 1
ATOM 6347 C CA . LEU B 1 203 ? 17.375 16.609 11.734 1 97.25 203 LEU B CA 1
ATOM 6348 C C . LEU B 1 203 ? 16.25 15.734 11.195 1 97.25 203 LEU B C 1
ATOM 6350 O O . LEU B 1 203 ? 16.484 14.812 10.422 1 97.25 203 LEU B O 1
ATOM 6354 N N . VAL B 1 204 ? 15.062 15.977 11.695 1 96.75 204 VAL B N 1
ATOM 6355 C CA . VAL B 1 204 ? 13.891 15.328 11.117 1 96.75 204 VAL B CA 1
ATOM 6356 C C . VAL B 1 204 ? 13.227 16.266 10.102 1 96.75 204 VAL B C 1
ATOM 6358 O O . VAL B 1 204 ? 12.719 17.328 10.469 1 96.75 204 VAL B O 1
ATOM 6361 N N . PHE B 1 205 ? 13.367 15.922 8.852 1 97.56 205 PHE B N 1
ATOM 6362 C CA . PHE B 1 205 ? 12.758 16.641 7.746 1 97.56 205 PHE B CA 1
ATOM 6363 C C . PHE B 1 205 ? 11.438 16 7.344 1 97.56 205 PHE B C 1
ATOM 6365 O O . PHE B 1 205 ? 11.422 14.992 6.641 1 97.56 205 PHE B O 1
ATOM 6372 N N . ASP B 1 206 ? 10.305 16.625 7.793 1 96.69 206 ASP B N 1
ATOM 6373 C CA . ASP B 1 206 ? 8.977 16.062 7.609 1 96.69 206 ASP B CA 1
ATOM 6374 C C . ASP B 1 206 ? 8.188 16.828 6.559 1 96.69 206 ASP B C 1
ATOM 6376 O O . ASP B 1 206 ? 7.598 17.875 6.859 1 96.69 206 ASP B O 1
ATOM 6380 N N . LEU B 1 207 ? 8.219 16.312 5.367 1 97.12 207 LEU B N 1
ATOM 6381 C CA . LEU B 1 207 ? 7.488 16.922 4.254 1 97.12 207 LEU B CA 1
ATOM 6382 C C . LEU B 1 207 ? 6.371 15.992 3.783 1 97.12 207 LEU B C 1
ATOM 6384 O O . LEU B 1 207 ? 6.586 15.141 2.922 1 97.12 207 LEU B O 1
ATOM 6388 N N . GLY B 1 208 ? 5.137 16.281 4.266 1 94.69 208 GLY B N 1
ATOM 6389 C CA . GLY B 1 208 ? 3.982 15.453 3.951 1 94.69 208 GLY B CA 1
ATOM 6390 C C . GLY B 1 208 ? 3.109 16.031 2.857 1 94.69 208 GLY B C 1
ATOM 6391 O O . GLY B 1 208 ? 3.605 16.703 1.947 1 94.69 208 GLY B O 1
ATOM 6392 N N . GLY B 1 209 ? 1.875 15.68 2.953 1 92.69 209 GLY B N 1
ATOM 6393 C CA . GLY B 1 209 ? 0.941 16.141 1.941 1 92.69 209 GLY B CA 1
ATOM 6394 C C . GLY B 1 209 ? 0.562 17.609 2.111 1 92.69 209 GLY B C 1
ATOM 6395 O O . GLY B 1 209 ? 0.373 18.328 1.127 1 92.69 209 GLY B O 1
ATOM 6396 N N . GLY B 1 210 ? 0.428 18 3.398 1 92.75 210 GLY B N 1
ATOM 6397 C CA . GLY B 1 210 ? -0.097 19.344 3.557 1 92.75 210 GLY B CA 1
ATOM 6398 C C . GLY B 1 210 ? 0.741 20.203 4.48 1 92.75 210 GLY B C 1
ATOM 6399 O O . GLY B 1 210 ? 0.505 21.406 4.602 1 92.75 210 GLY B O 1
ATOM 6400 N N . THR B 1 211 ? 1.673 19.609 5.113 1 93.62 211 THR B N 1
ATOM 6401 C CA . THR B 1 211 ? 2.459 20.344 6.102 1 93.62 211 THR B CA 1
ATOM 6402 C C . THR B 1 211 ? 3.945 20.016 5.949 1 93.62 211 THR B C 1
ATOM 6404 O O . THR B 1 211 ? 4.312 18.969 5.422 1 93.62 211 THR B O 1
ATOM 6407 N N . PHE B 1 212 ? 4.75 21 6.355 1 95.81 212 PHE B N 1
ATOM 6408 C CA . PHE B 1 212 ? 6.195 20.828 6.418 1 95.81 212 PHE B CA 1
ATOM 6409 C C . PHE B 1 212 ? 6.73 21.219 7.789 1 95.81 212 PHE B C 1
ATOM 6411 O O . PHE B 1 212 ? 6.363 22.281 8.32 1 95.81 212 PHE B O 1
ATOM 6418 N N . ASP B 1 213 ? 7.566 20.25 8.359 1 94.5 213 ASP B N 1
ATOM 6419 C CA . ASP B 1 213 ? 8.219 20.484 9.641 1 94.5 213 ASP B CA 1
ATOM 6420 C C . ASP B 1 213 ? 9.695 20.109 9.586 1 94.5 213 ASP B C 1
ATOM 6422 O O . ASP B 1 213 ? 10.062 19.094 8.977 1 94.5 213 ASP B O 1
ATOM 6426 N N . ALA B 1 214 ? 10.469 20.984 10.109 1 95.81 214 ALA B N 1
ATOM 6427 C CA . ALA B 1 214 ? 11.859 20.672 10.398 1 95.81 214 ALA B CA 1
ATOM 6428 C C . ALA B 1 214 ? 12.133 20.703 11.906 1 95.81 214 ALA B C 1
ATOM 6430 O O . ALA B 1 214 ? 11.805 21.703 12.57 1 95.81 214 ALA B O 1
ATOM 6431 N N . SER B 1 215 ? 12.617 19.625 12.43 1 96.38 215 SER B N 1
ATOM 6432 C CA . SER B 1 215 ? 12.93 19.562 13.852 1 96.38 215 SER B CA 1
ATOM 6433 C C . SER B 1 215 ? 14.359 19.094 14.086 1 96.38 215 SER B C 1
ATOM 6435 O O . SER B 1 215 ? 14.766 18.031 13.578 1 96.38 215 SER B O 1
ATOM 6437 N N . LEU B 1 216 ? 15.078 19.906 14.789 1 96.19 216 LEU B N 1
ATOM 6438 C CA . LEU B 1 216 ? 16.422 19.5 15.219 1 96.19 216 LEU B CA 1
ATOM 6439 C C . LEU B 1 216 ? 16.391 18.891 16.609 1 96.19 216 LEU B C 1
ATOM 6441 O O . LEU B 1 216 ? 15.844 19.5 17.547 1 96.19 216 LEU B O 1
ATOM 6445 N N . MET B 1 217 ? 16.969 17.688 16.656 1 95.5 217 MET B N 1
ATOM 6446 C CA . MET B 1 217 ? 16.922 16.969 17.922 1 95.5 217 MET B CA 1
ATOM 6447 C C . MET B 1 217 ? 18.281 16.375 18.266 1 95.5 217 MET B C 1
ATOM 6449 O O . MET B 1 217 ? 19.094 16.141 17.375 1 95.5 217 MET B O 1
ATOM 6453 N N . THR B 1 218 ? 18.469 16.219 19.547 1 95.19 218 THR B N 1
ATOM 6454 C CA . THR B 1 218 ? 19.609 15.453 20.062 1 95.19 218 THR B CA 1
ATOM 6455 C C . THR B 1 218 ? 19.141 14.141 20.688 1 95.19 218 THR B C 1
ATOM 6457 O O . THR B 1 218 ? 18.234 14.133 21.531 1 95.19 218 THR B O 1
ATOM 6460 N N . ILE B 1 219 ? 19.625 13.086 20.219 1 93.5 219 ILE B N 1
ATOM 6461 C CA . ILE B 1 219 ? 19.359 11.766 20.781 1 93.5 219 ILE B CA 1
ATOM 6462 C C . ILE B 1 219 ? 20.547 11.297 21.609 1 93.5 219 ILE B C 1
ATOM 6464 O O . ILE B 1 219 ? 21.688 11.289 21.125 1 93.5 219 ILE B O 1
ATOM 6468 N N . GLU B 1 220 ? 20.312 11.047 22.781 1 91.94 220 GLU B N 1
ATOM 6469 C CA . GLU B 1 220 ? 21.375 10.562 23.672 1 91.94 220 GLU B CA 1
ATOM 6470 C C . GLU B 1 220 ? 21.281 9.055 23.859 1 91.94 220 GLU B C 1
ATOM 6472 O O . GLU B 1 220 ? 20.219 8.469 23.734 1 91.94 220 GLU B O 1
ATOM 6477 N N . GLU B 1 221 ? 22.469 8.594 24.188 1 87.38 221 GLU B N 1
ATOM 6478 C CA . GLU B 1 221 ? 22.516 7.176 24.516 1 87.38 221 GLU B CA 1
ATOM 6479 C C . GLU B 1 221 ? 21.547 6.828 25.641 1 87.38 221 GLU B C 1
ATOM 6481 O O . GLU B 1 221 ? 21.422 7.582 26.609 1 87.38 221 GLU B O 1
ATOM 6486 N N . GLY B 1 222 ? 20.719 5.809 25.562 1 80.75 222 GLY B N 1
ATOM 6487 C CA . GLY B 1 222 ? 19.766 5.418 26.578 1 80.75 222 GLY B CA 1
ATOM 6488 C C . GLY B 1 222 ? 18.344 5.816 26.25 1 80.75 222 GLY B C 1
ATOM 6489 O O . GLY B 1 222 ? 17.438 5.605 27.062 1 80.75 222 GLY B O 1
ATOM 6490 N N . GLY B 1 223 ? 18.188 6.449 25.188 1 85 223 GLY B N 1
ATOM 6491 C CA . GLY B 1 223 ? 16.828 6.684 24.703 1 85 223 GLY B CA 1
ATOM 6492 C C . GLY B 1 223 ? 16.281 8.039 25.109 1 85 223 GLY B C 1
ATOM 6493 O O . GLY B 1 223 ? 15.086 8.164 25.406 1 85 223 GLY B O 1
ATOM 6494 N N . VAL B 1 224 ? 17.125 9.055 25.312 1 89.06 224 VAL B N 1
ATOM 6495 C CA . VAL B 1 224 ? 16.688 10.414 25.625 1 89.06 224 VAL B CA 1
ATOM 6496 C C . VAL B 1 224 ? 16.609 11.242 24.344 1 89.06 224 VAL B C 1
ATOM 6498 O O . VAL B 1 224 ? 17.594 11.344 23.609 1 89.06 224 VAL B O 1
ATOM 6501 N N . PHE B 1 225 ? 15.469 11.82 24.141 1 92.06 225 PHE B N 1
ATOM 6502 C CA . PHE B 1 225 ? 15.219 12.641 22.953 1 92.06 225 PHE B CA 1
ATOM 6503 C C . PHE B 1 225 ? 14.945 14.086 23.344 1 92.06 225 PHE B C 1
ATOM 6505 O O . PHE B 1 225 ? 13.984 14.367 24.078 1 92.06 225 PHE B O 1
ATOM 6512 N N . GLU B 1 226 ? 15.773 14.945 22.891 1 92.44 226 GLU B N 1
ATOM 6513 C CA . GLU B 1 226 ? 15.625 16.359 23.219 1 92.44 226 GLU B CA 1
ATOM 6514 C C . GLU B 1 226 ? 15.445 17.203 21.953 1 92.44 226 GLU B C 1
ATOM 6516 O O . GLU B 1 226 ? 16.328 17.234 21.094 1 92.44 226 GLU B O 1
ATOM 6521 N N . VAL B 1 227 ? 14.344 17.875 21.891 1 93.31 227 VAL B N 1
ATOM 6522 C CA . VAL B 1 227 ? 14.109 18.781 20.766 1 93.31 227 VAL B CA 1
ATOM 6523 C C . VAL B 1 227 ? 14.828 20.109 21.016 1 93.31 227 VAL B C 1
ATOM 6525 O O . VAL B 1 227 ? 14.664 20.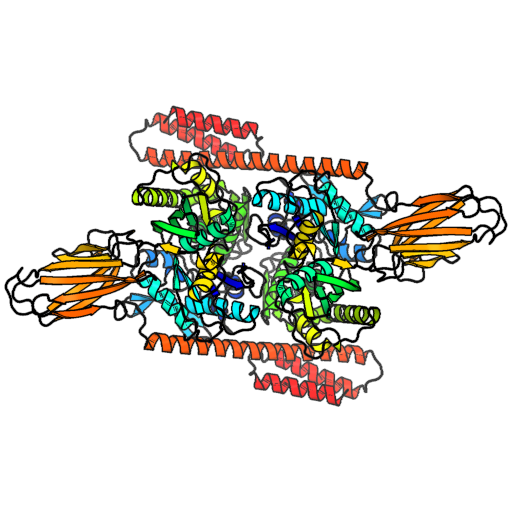719 22.062 1 93.31 227 VAL B O 1
ATOM 6528 N N . LYS B 1 228 ? 15.594 20.531 20.047 1 93.5 228 LYS B N 1
ATOM 6529 C CA . LYS B 1 228 ? 16.375 21.766 20.172 1 93.5 228 LYS B CA 1
ATOM 6530 C C . LYS B 1 228 ? 15.656 22.938 19.516 1 93.5 228 LYS B C 1
ATOM 6532 O O . LYS B 1 228 ? 15.727 24.062 20.016 1 93.5 228 LYS B O 1
ATOM 6537 N N . ALA B 1 229 ? 15.062 22.656 18.438 1 93.5 229 ALA B N 1
ATOM 6538 C CA . ALA B 1 229 ? 14.352 23.703 17.703 1 93.5 229 ALA B CA 1
ATOM 6539 C C . ALA B 1 229 ? 13.352 23.109 16.719 1 93.5 229 ALA B C 1
ATOM 6541 O O . ALA B 1 229 ? 13.539 21.984 16.234 1 93.5 229 ALA B O 1
ATOM 6542 N N . VAL B 1 230 ? 12.352 23.844 16.469 1 93.19 230 VAL B N 1
ATOM 6543 C CA . VAL B 1 230 ? 11.336 23.453 15.508 1 93.19 230 VAL B CA 1
ATOM 6544 C C . VAL B 1 230 ? 10.984 24.641 14.609 1 93.19 230 VAL B C 1
ATOM 6546 O O . VAL B 1 230 ? 10.945 25.781 15.07 1 93.19 230 VAL B O 1
ATOM 6549 N N . ALA B 1 231 ? 10.82 24.391 13.352 1 92.94 231 ALA B N 1
ATOM 6550 C CA . ALA B 1 231 ? 10.305 25.328 12.359 1 92.94 231 ALA B CA 1
ATOM 6551 C C . ALA B 1 231 ? 9.398 24.625 11.359 1 92.94 231 ALA B C 1
ATOM 6553 O O . ALA B 1 231 ? 9.523 23.422 11.141 1 92.94 231 ALA B O 1
ATOM 6554 N N . GLY B 1 232 ? 8.461 25.406 10.852 1 92.75 232 GLY B N 1
ATOM 6555 C CA . GLY B 1 232 ? 7.586 24.719 9.922 1 92.75 232 GLY B CA 1
ATOM 6556 C C . GLY B 1 232 ? 6.566 25.625 9.273 1 92.75 232 GLY B C 1
ATOM 6557 O O . GLY B 1 232 ? 6.617 26.844 9.453 1 92.75 232 GLY B O 1
ATOM 6558 N N . ASP B 1 233 ? 5.828 25.062 8.375 1 91.06 233 ASP B N 1
ATOM 6559 C CA . ASP B 1 233 ? 4.715 25.656 7.645 1 91.06 233 ASP B CA 1
ATOM 6560 C C . ASP B 1 233 ? 3.553 24.672 7.504 1 91.06 233 ASP B C 1
ATOM 6562 O O . ASP B 1 233 ? 3.697 23.625 6.887 1 91.06 233 ASP B O 1
ATOM 6566 N N . THR B 1 234 ? 2.422 25.031 8.039 1 86.81 234 THR B N 1
ATOM 6567 C CA . THR B 1 234 ? 1.289 24.125 8.102 1 86.81 234 THR B CA 1
ATOM 6568 C C . THR B 1 234 ? 0.51 24.125 6.789 1 86.81 234 THR B C 1
ATOM 6570 O O . THR B 1 234 ? -0.519 23.469 6.664 1 86.81 234 THR B O 1
ATOM 6573 N N . HIS B 1 235 ? 0.921 24.938 5.762 1 90.44 235 HIS B N 1
ATOM 6574 C CA . HIS B 1 235 ? 0.283 24.984 4.449 1 90.44 235 HIS B CA 1
ATOM 6575 C C . HIS B 1 235 ? 1.306 24.797 3.332 1 90.44 235 HIS B C 1
ATOM 6577 O O . HIS B 1 235 ? 1.291 25.531 2.344 1 90.44 235 HIS B O 1
ATOM 6583 N N . LEU B 1 236 ? 2.15 23.938 3.518 1 93.44 236 LEU B N 1
ATOM 6584 C CA . LEU B 1 236 ? 3.176 23.578 2.541 1 93.44 236 LEU B CA 1
ATOM 6585 C C . LEU B 1 236 ? 3.383 22.078 2.492 1 93.44 236 LEU B C 1
ATOM 6587 O O . LEU B 1 236 ? 3.729 21.453 3.502 1 93.44 236 LEU B O 1
ATOM 6591 N N . GLY B 1 237 ? 3.154 21.531 1.309 1 94.88 237 GLY B N 1
ATOM 6592 C CA . GLY B 1 237 ? 3.354 20.094 1.169 1 94.88 237 GLY B CA 1
ATOM 6593 C C . GLY B 1 237 ? 3.002 19.578 -0.212 1 94.88 237 GLY B C 1
ATOM 6594 O O . GLY B 1 237 ? 2.924 20.344 -1.17 1 94.88 237 GLY B O 1
ATOM 6595 N N . GLY B 1 238 ? 2.857 18.281 -0.324 1 95.38 238 GLY B N 1
ATOM 6596 C CA . GLY B 1 238 ? 2.635 17.609 -1.6 1 95.38 238 GLY B CA 1
ATOM 6597 C C . GLY B 1 238 ? 1.4 18.109 -2.324 1 95.38 238 GLY B C 1
ATOM 6598 O O . GLY B 1 238 ? 1.37 18.156 -3.557 1 95.38 238 GLY B O 1
ATOM 6599 N N . GLU B 1 239 ? 0.385 18.484 -1.576 1 93.88 239 GLU B N 1
ATOM 6600 C CA . GLU B 1 239 ? -0.849 18.984 -2.176 1 93.88 239 GLU B CA 1
ATOM 6601 C C . GLU B 1 239 ? -0.608 20.297 -2.926 1 93.88 239 GLU B C 1
ATOM 6603 O O . GLU B 1 239 ? -1.242 20.547 -3.951 1 93.88 239 GLU B O 1
ATOM 6608 N N . ASP B 1 240 ? 0.24 21.031 -2.406 1 95.44 240 ASP B N 1
ATOM 6609 C CA . ASP B 1 240 ? 0.575 22.281 -3.072 1 95.44 240 ASP B CA 1
ATOM 6610 C C . ASP B 1 240 ? 1.315 22.031 -4.383 1 95.44 240 ASP B C 1
ATOM 6612 O O . ASP B 1 240 ? 1.113 22.75 -5.363 1 95.44 240 ASP B O 1
ATOM 6616 N N . PHE B 1 241 ? 2.123 21.016 -4.359 1 97.44 241 PHE B N 1
ATOM 6617 C CA . PHE B 1 241 ? 2.824 20.625 -5.582 1 97.44 241 PHE B CA 1
ATOM 6618 C C . PHE B 1 241 ? 1.84 20.156 -6.648 1 97.44 241 PHE B C 1
ATOM 6620 O O . PHE B 1 241 ? 1.971 20.516 -7.82 1 97.44 241 PHE B O 1
ATOM 6627 N N . ASP B 1 242 ? 0.879 19.391 -6.199 1 96.06 242 ASP B N 1
ATOM 6628 C CA . ASP B 1 242 ? -0.15 18.891 -7.109 1 96.06 242 ASP B CA 1
ATOM 6629 C C . ASP B 1 242 ? -0.911 20.047 -7.754 1 96.06 242 ASP B C 1
ATOM 6631 O O . ASP B 1 242 ? -1.196 20.016 -8.953 1 96.06 242 ASP B O 1
ATOM 6635 N N . ASN B 1 243 ? -1.207 21 -6.949 1 94.88 243 ASN B N 1
ATOM 6636 C CA . ASN B 1 243 ? -2.008 22.109 -7.434 1 94.88 243 ASN B CA 1
ATOM 6637 C C . ASN B 1 243 ? -1.274 22.906 -8.516 1 94.88 243 ASN B C 1
ATOM 6639 O O . ASN B 1 243 ? -1.895 23.391 -9.461 1 94.88 243 ASN B O 1
ATOM 6643 N N . ARG B 1 244 ? -0.007 23.062 -8.383 1 96.38 244 ARG B N 1
ATOM 6644 C CA . ARG B 1 244 ? 0.764 23.75 -9.414 1 96.38 244 ARG B CA 1
ATOM 6645 C C . ARG B 1 244 ? 0.759 22.984 -10.727 1 96.38 244 ARG B C 1
ATOM 6647 O O . ARG B 1 244 ? 0.772 23.578 -11.805 1 96.38 244 ARG B O 1
ATOM 6654 N N . MET B 1 245 ? 0.775 21.688 -10.609 1 96.81 245 MET B N 1
ATOM 6655 C CA . MET B 1 245 ? 0.658 20.859 -11.805 1 96.81 245 MET B CA 1
ATOM 6656 C C . MET B 1 245 ? -0.715 21.016 -12.445 1 96.81 245 MET B C 1
ATOM 6658 O O . MET B 1 245 ? -0.823 21.141 -13.672 1 96.81 245 MET B O 1
ATOM 6662 N N . VAL B 1 246 ? -1.719 21.016 -11.609 1 96.06 246 VAL B N 1
ATOM 6663 C CA . VAL B 1 246 ? -3.082 21.188 -12.102 1 96.06 246 VAL B CA 1
ATOM 6664 C C . VAL B 1 246 ? -3.205 22.516 -12.836 1 96.06 246 VAL B C 1
ATOM 6666 O O . VAL B 1 246 ? -3.752 22.578 -13.945 1 96.06 246 VAL B O 1
ATOM 6669 N N . ASP B 1 247 ? -2.646 23.547 -12.227 1 95.94 247 ASP B N 1
ATOM 6670 C CA . ASP B 1 247 ? -2.686 24.875 -12.844 1 95.94 247 ASP B CA 1
ATOM 6671 C C . ASP B 1 247 ? -2.008 24.859 -14.211 1 95.94 247 ASP B C 1
ATOM 6673 O O . ASP B 1 247 ? -2.52 25.453 -15.164 1 95.94 247 ASP B O 1
ATOM 6677 N N . HIS B 1 248 ? -0.915 24.25 -14.25 1 96.5 248 HIS B N 1
ATOM 6678 C CA . HIS B 1 248 ? -0.177 24.156 -15.5 1 96.5 248 HIS B CA 1
ATOM 6679 C C . HIS B 1 248 ? -0.989 23.422 -16.562 1 96.5 248 HIS B C 1
ATOM 6681 O O . HIS B 1 248 ? -1.027 23.844 -17.719 1 96.5 248 HIS B O 1
ATOM 6687 N N . CYS B 1 249 ? -1.603 22.344 -16.188 1 96.75 249 CYS B N 1
ATOM 6688 C CA . CYS B 1 249 ? -2.402 21.562 -17.125 1 96.75 249 CYS B CA 1
ATOM 6689 C C . CYS B 1 249 ? -3.613 22.344 -17.609 1 96.75 249 CYS B C 1
ATOM 6691 O O . CYS B 1 249 ? -3.994 22.266 -18.781 1 96.75 249 CYS B O 1
ATOM 6693 N N . VAL B 1 250 ? -4.219 23.109 -16.719 1 96.31 250 VAL B N 1
ATOM 6694 C CA . VAL B 1 250 ? -5.371 23.938 -17.078 1 96.31 250 VAL B CA 1
ATOM 6695 C C . VAL B 1 250 ? -4.957 24.984 -18.109 1 96.31 250 VAL B C 1
ATOM 6697 O O . VAL B 1 250 ? -5.672 25.203 -19.094 1 96.31 250 VAL B O 1
ATOM 6700 N N . LEU B 1 251 ? -3.83 25.609 -17.891 1 96.31 251 LEU B N 1
ATOM 6701 C CA . LEU B 1 251 ? -3.314 26.609 -18.812 1 96.31 251 LEU B CA 1
ATOM 6702 C C . LEU B 1 251 ? -3.012 25.984 -20.172 1 96.31 251 LEU B C 1
ATOM 6704 O O . LEU B 1 251 ? -3.307 26.578 -21.203 1 96.31 251 LEU B O 1
ATOM 6708 N N . GLU B 1 252 ? -2.43 24.812 -20.141 1 95.81 252 GLU B N 1
ATOM 6709 C CA . GLU B 1 252 ? -2.117 24.125 -21.391 1 95.81 252 GLU B CA 1
ATOM 6710 C C . GLU B 1 252 ? -3.387 23.734 -22.141 1 95.81 252 GLU B C 1
ATOM 6712 O O . GLU B 1 252 ? -3.432 23.797 -23.359 1 95.81 252 GLU B O 1
ATOM 6717 N N . PHE B 1 253 ? -4.348 23.312 -21.438 1 96 253 PHE B N 1
ATOM 6718 C CA . PHE B 1 253 ? -5.621 22.969 -22.047 1 96 253 PHE B CA 1
ATOM 6719 C C . PHE B 1 253 ? -6.25 24.188 -22.719 1 96 253 PHE B C 1
ATOM 6721 O O . PHE B 1 253 ? -6.758 24.094 -23.828 1 96 253 PHE B O 1
ATOM 6728 N N . LYS B 1 254 ? -6.211 25.281 -22.016 1 95.56 254 LYS B N 1
ATOM 6729 C CA . LYS B 1 254 ? -6.742 26.531 -22.562 1 95.56 254 LYS B CA 1
ATOM 6730 C C . LYS B 1 254 ? -5.98 26.969 -23.812 1 95.56 254 LYS B C 1
ATOM 6732 O O . LYS B 1 254 ? -6.578 27.422 -24.781 1 95.56 254 LYS B O 1
ATOM 6737 N N . ARG B 1 255 ? -4.73 26.828 -23.781 1 95.25 255 ARG B N 1
ATOM 6738 C CA . ARG B 1 255 ? -3.879 27.203 -24.906 1 95.25 255 ARG B CA 1
ATOM 6739 C C . ARG B 1 255 ? -4.176 26.344 -26.125 1 95.25 255 ARG B C 1
ATOM 6741 O O . ARG B 1 255 ? -4.273 26.859 -27.25 1 95.25 255 ARG B O 1
ATOM 6748 N N . ARG B 1 256 ? -4.383 25.094 -25.953 1 94.62 256 ARG B N 1
ATOM 6749 C CA . ARG B 1 256 ? -4.539 24.156 -27.047 1 94.62 256 ARG B CA 1
ATOM 6750 C C . ARG B 1 256 ? -5.957 24.203 -27.609 1 94.62 256 ARG B C 1
ATOM 6752 O O . ARG B 1 256 ? -6.148 24.094 -28.828 1 94.62 256 ARG B O 1
ATOM 6759 N N . TRP B 1 257 ? -6.898 24.391 -26.75 1 94.62 257 TRP B N 1
ATOM 6760 C CA . TRP B 1 257 ? -8.273 24.234 -27.219 1 94.62 257 TRP B CA 1
ATOM 6761 C C . TRP B 1 257 ? -9.086 25.5 -26.984 1 94.62 257 TRP B C 1
ATOM 6763 O O . TRP B 1 257 ? -10.258 25.578 -27.359 1 94.62 257 TRP B O 1
ATOM 6773 N N . ASN B 1 258 ? -8.5 26.5 -26.406 1 94.38 258 ASN B N 1
ATOM 6774 C CA . ASN B 1 258 ? -9.141 27.781 -26.125 1 94.38 258 ASN B CA 1
ATOM 6775 C C . ASN B 1 258 ? -10.406 27.594 -25.281 1 94.38 258 ASN B C 1
ATOM 6777 O O . ASN B 1 258 ? -11.438 28.203 -25.578 1 94.38 258 ASN B O 1
ATOM 6781 N N . LYS B 1 259 ? -10.359 26.656 -24.359 1 94.88 259 LYS B N 1
ATOM 6782 C CA . LYS B 1 259 ? -11.438 26.391 -23.422 1 94.88 259 LYS B CA 1
ATOM 6783 C C . LYS B 1 259 ? -10.938 26.375 -21.984 1 94.88 259 LYS B C 1
ATOM 6785 O O . LYS B 1 259 ? -9.836 25.891 -21.719 1 94.88 259 LYS B O 1
ATOM 6790 N N . ASP B 1 260 ? -11.742 26.969 -21.141 1 93.94 260 ASP B N 1
ATOM 6791 C CA . ASP B 1 260 ? -11.359 27.062 -19.719 1 93.94 260 ASP B CA 1
ATOM 6792 C C . ASP B 1 260 ? -12.109 26.016 -18.891 1 93.94 260 ASP B C 1
ATOM 6794 O O . ASP B 1 260 ? -13.32 26.141 -18.688 1 93.94 260 ASP B O 1
ATOM 6798 N N . LEU B 1 261 ? -11.391 25.062 -18.375 1 93.31 261 LEU B N 1
ATOM 6799 C CA . LEU B 1 261 ? -12.047 24 -17.609 1 93.31 261 LEU B CA 1
ATOM 6800 C C . LEU B 1 261 ? -12.031 24.297 -16.125 1 93.31 261 LEU B C 1
ATOM 6802 O O . LEU B 1 261 ? -12.484 23.484 -15.312 1 93.31 261 LEU B O 1
ATOM 6806 N N . SER B 1 262 ? -11.656 25.453 -15.664 1 90.62 262 SER B N 1
ATOM 6807 C CA . SER B 1 262 ? -11.477 25.797 -14.25 1 90.62 262 SER B CA 1
ATOM 6808 C C . SER B 1 262 ? -12.82 25.828 -13.523 1 90.62 262 SER B C 1
ATOM 6810 O O . SER B 1 262 ? -12.875 25.672 -12.305 1 90.62 262 SER B O 1
ATOM 6812 N N . GLY B 1 263 ? -13.867 25.969 -14.266 1 88.06 263 GLY B N 1
ATOM 6813 C CA . GLY B 1 263 ? -15.18 26.047 -13.648 1 88.06 263 GLY B CA 1
ATOM 6814 C C . GLY B 1 263 ? -15.844 24.688 -13.492 1 88.06 263 GLY B C 1
ATOM 6815 O O . GLY B 1 263 ? -16.891 24.578 -12.852 1 88.06 263 GLY B O 1
ATOM 6816 N N . ASN B 1 264 ? -15.273 23.703 -14.031 1 91.56 264 ASN B N 1
ATOM 6817 C CA . ASN B 1 264 ? -15.82 22.344 -13.977 1 91.56 264 ASN B CA 1
ATOM 6818 C C . ASN B 1 264 ? -15.141 21.516 -12.891 1 91.56 264 ASN B C 1
ATOM 6820 O O . ASN B 1 264 ? -14.047 20.984 -13.109 1 91.56 264 ASN B O 1
ATOM 6824 N N . GLN B 1 265 ? -15.875 21.266 -11.812 1 88.75 265 GLN B N 1
ATOM 6825 C CA . GLN B 1 265 ? -15.289 20.609 -10.648 1 88.75 265 GLN B CA 1
ATOM 6826 C C . GLN B 1 265 ? -14.945 19.156 -10.945 1 88.75 265 GLN B C 1
ATOM 6828 O O . GLN B 1 265 ? -13.961 18.625 -10.43 1 88.75 265 GLN B O 1
ATOM 6833 N N . ARG B 1 266 ? -15.719 18.609 -11.703 1 87.31 266 ARG B N 1
ATOM 6834 C CA . ARG B 1 266 ? -15.453 17.219 -12.062 1 87.31 266 ARG B CA 1
ATOM 6835 C C . ARG B 1 266 ? -14.164 17.109 -12.875 1 87.31 266 ARG B C 1
ATOM 6837 O O . ARG B 1 266 ? -13.328 16.234 -12.609 1 87.31 266 ARG B O 1
ATOM 6844 N N . ALA B 1 267 ? -14.047 17.938 -13.875 1 92.44 267 ALA B N 1
ATOM 6845 C CA . ALA B 1 267 ? -12.836 17.953 -14.695 1 92.44 267 ALA B CA 1
ATOM 6846 C C . ALA B 1 267 ? -11.602 18.25 -13.852 1 92.44 267 ALA B C 1
ATOM 6848 O O . ALA B 1 267 ? -10.562 17.609 -14 1 92.44 267 ALA B O 1
ATOM 6849 N N . LEU B 1 268 ? -11.758 19.156 -12.945 1 92.69 268 LEU B N 1
ATOM 6850 C CA . LEU B 1 268 ? -10.648 19.531 -12.07 1 92.69 268 LEU B CA 1
ATOM 6851 C C . LEU B 1 268 ? -10.289 18.375 -11.141 1 92.69 268 LEU B C 1
ATOM 6853 O O . LEU B 1 268 ? -9.109 18.156 -10.844 1 92.69 268 LEU B O 1
ATOM 6857 N N . GLY B 1 269 ? -11.344 17.766 -10.625 1 89.94 269 GLY B N 1
ATOM 6858 C CA . GLY B 1 269 ? -11.102 16.625 -9.766 1 89.94 269 GLY B CA 1
ATOM 6859 C C . GLY B 1 269 ? -10.328 15.516 -10.453 1 89.94 269 GLY B C 1
ATOM 6860 O O . GLY B 1 269 ? -9.398 14.953 -9.867 1 89.94 269 GLY B O 1
ATOM 6861 N N . ARG B 1 270 ? -10.695 15.203 -11.664 1 90.12 270 ARG B N 1
ATOM 6862 C CA . ARG B 1 270 ? -10 14.188 -12.445 1 90.12 270 ARG B CA 1
ATOM 6863 C C . ARG B 1 270 ? -8.562 14.594 -12.719 1 90.12 270 ARG B C 1
ATOM 6865 O O . ARG B 1 270 ? -7.648 13.766 -12.648 1 90.12 270 ARG B O 1
ATOM 6872 N N . LEU B 1 271 ? -8.453 15.812 -13.031 1 93.62 271 LEU B N 1
ATOM 6873 C CA . LEU B 1 271 ? -7.117 16.328 -13.312 1 93.62 271 LEU B CA 1
ATOM 6874 C C . LEU B 1 271 ? -6.242 16.281 -12.062 1 93.62 271 LEU B C 1
ATOM 6876 O O . LEU B 1 271 ? -5.059 15.945 -12.148 1 93.62 271 LEU B O 1
ATOM 6880 N N . ARG B 1 272 ? -6.777 16.609 -10.93 1 92.88 272 ARG B N 1
ATOM 6881 C CA . ARG B 1 272 ? -6.039 16.578 -9.672 1 92.88 272 ARG B CA 1
ATOM 6882 C C . ARG B 1 272 ? -5.555 15.164 -9.359 1 92.88 272 ARG B C 1
ATOM 6884 O O . ARG B 1 272 ? -4.402 14.969 -8.961 1 92.88 272 ARG B O 1
ATOM 6891 N N . PHE B 1 273 ? -6.406 14.266 -9.531 1 90.25 273 PHE B N 1
ATOM 6892 C CA . PHE B 1 273 ? -6.051 12.867 -9.289 1 90.25 273 PHE B CA 1
ATOM 6893 C C . PHE B 1 273 ? -4.934 12.422 -10.227 1 90.25 273 PHE B C 1
ATOM 6895 O O . PHE B 1 273 ? -3.99 11.758 -9.805 1 90.25 273 PHE B O 1
ATOM 6902 N N . ALA B 1 274 ? -5.039 12.773 -11.422 1 92.06 274 ALA B N 1
ATOM 6903 C CA . ALA B 1 274 ? -4.031 12.414 -12.422 1 92.06 274 ALA B CA 1
ATOM 6904 C C . ALA B 1 274 ? -2.691 13.07 -12.102 1 92.06 274 ALA B C 1
ATOM 6906 O O . ALA B 1 274 ? -1.636 12.461 -12.289 1 92.06 274 ALA B O 1
ATOM 6907 N N . CYS B 1 275 ? -2.742 14.312 -11.641 1 95.44 275 CYS B N 1
ATOM 6908 C CA . CYS B 1 275 ? -1.521 15.047 -11.32 1 95.44 275 CYS B CA 1
ATOM 6909 C C . CYS B 1 275 ? -0.838 14.445 -10.094 1 95.44 275 CYS B C 1
ATOM 6911 O O . CYS B 1 275 ? 0.39 14.359 -10.047 1 95.44 275 CYS B O 1
ATOM 6913 N N . GLU B 1 276 ? -1.619 14.102 -9.117 1 93.31 276 GLU B N 1
ATOM 6914 C CA . GLU B 1 276 ? -1.045 13.438 -7.953 1 93.31 276 GLU B CA 1
ATOM 6915 C C . GLU B 1 276 ? -0.331 12.148 -8.352 1 93.31 276 GLU B C 1
ATOM 6917 O O . GLU B 1 276 ? 0.79 11.891 -7.91 1 93.31 276 GLU B O 1
ATOM 6922 N N . LYS B 1 277 ? -1.006 11.406 -9.172 1 90.5 277 LYS B N 1
ATOM 6923 C CA . LYS B 1 277 ? -0.406 10.164 -9.656 1 90.5 277 LYS B CA 1
ATOM 6924 C C . LYS B 1 277 ? 0.875 10.445 -10.438 1 90.5 277 LYS B C 1
ATOM 6926 O O . LYS B 1 277 ? 1.873 9.742 -10.281 1 90.5 277 LYS B O 1
ATOM 6931 N N . ALA B 1 278 ? 0.846 11.383 -11.297 1 94.38 278 ALA B N 1
ATOM 6932 C CA . ALA B 1 278 ? 2.008 11.766 -12.102 1 94.38 278 ALA B CA 1
ATOM 6933 C C . ALA B 1 278 ? 3.18 12.164 -11.203 1 94.38 278 ALA B C 1
ATOM 6935 O O . ALA B 1 278 ? 4.324 11.789 -11.461 1 94.38 278 ALA B O 1
ATOM 6936 N N . LYS B 1 279 ? 2.879 12.977 -10.203 1 95.31 279 LYS B N 1
ATOM 6937 C CA . LYS B 1 279 ? 3.908 13.391 -9.258 1 95.31 279 LYS B CA 1
ATOM 6938 C C . LYS B 1 279 ? 4.59 12.18 -8.625 1 95.31 279 LYS B C 1
ATOM 6940 O O . LYS B 1 279 ? 5.816 12.133 -8.516 1 95.31 279 LYS B O 1
ATOM 6945 N N . ARG B 1 280 ? 3.82 11.25 -8.188 1 91.81 280 ARG B N 1
ATOM 6946 C CA . ARG B 1 280 ? 4.375 10.055 -7.566 1 91.81 280 ARG B CA 1
ATOM 6947 C C . ARG B 1 280 ? 5.238 9.273 -8.555 1 91.81 280 ARG B C 1
ATOM 6949 O O . ARG B 1 280 ? 6.32 8.797 -8.203 1 91.81 280 ARG B O 1
ATOM 6956 N N . ILE B 1 281 ? 4.777 9.195 -9.766 1 88.81 281 ILE B N 1
ATOM 6957 C CA . ILE B 1 281 ? 5.516 8.469 -10.797 1 88.81 281 ILE B CA 1
ATOM 6958 C C . ILE B 1 281 ? 6.832 9.188 -11.086 1 88.81 281 ILE B C 1
ATOM 6960 O O . ILE B 1 281 ? 7.875 8.547 -11.242 1 88.81 281 ILE B O 1
ATOM 6964 N N . LEU B 1 282 ? 6.785 10.461 -11.109 1 91.94 282 LEU B N 1
ATOM 6965 C CA . LEU B 1 282 ? 7.953 11.281 -11.43 1 91.94 282 LEU B CA 1
ATOM 6966 C C . LEU B 1 282 ? 9 11.188 -10.32 1 91.94 282 LEU B C 1
ATOM 6968 O O . LEU B 1 282 ? 10.156 11.578 -10.516 1 91.94 282 LEU B O 1
ATOM 6972 N N . SER B 1 283 ? 8.625 10.688 -9.172 1 89.69 283 SER B N 1
ATOM 6973 C CA . SER B 1 283 ? 9.578 10.508 -8.086 1 89.69 283 SER B CA 1
ATOM 6974 C C . SER B 1 283 ? 10.516 9.344 -8.359 1 89.69 283 SER B C 1
ATOM 6976 O O . SER B 1 283 ? 11.562 9.219 -7.719 1 89.69 283 SER B O 1
ATOM 6978 N N . TYR B 1 284 ? 10.18 8.547 -9.391 1 79.88 284 TYR B N 1
ATOM 6979 C CA . TYR B 1 284 ? 11.062 7.418 -9.656 1 79.88 284 TYR B CA 1
ATOM 6980 C C . TYR B 1 284 ? 11.375 7.309 -11.148 1 79.88 284 TYR B C 1
ATOM 6982 O O . TYR B 1 284 ? 12.258 6.551 -11.547 1 79.88 284 TYR B O 1
ATOM 6990 N N . THR B 1 285 ? 10.648 8.117 -11.945 1 80.88 285 THR B N 1
ATOM 6991 C CA . THR B 1 285 ? 10.93 8.203 -13.375 1 80.88 285 THR B CA 1
ATOM 6992 C C . THR B 1 285 ? 11.172 9.656 -13.789 1 80.88 285 THR B C 1
ATOM 6994 O O . THR B 1 285 ? 10.82 10.586 -13.062 1 80.88 285 THR B O 1
ATOM 6997 N N . THR B 1 286 ? 11.766 9.789 -14.945 1 84.94 286 THR B N 1
ATOM 6998 C CA . THR B 1 286 ? 12.125 11.133 -15.367 1 84.94 286 THR B CA 1
ATOM 6999 C C . THR B 1 286 ? 10.992 11.773 -16.156 1 84.94 286 THR B C 1
ATOM 7001 O O . THR B 1 286 ? 10.992 12.992 -16.375 1 84.94 286 THR B O 1
ATOM 7004 N N . TRP B 1 287 ? 10.086 10.953 -16.562 1 85.5 287 TRP B N 1
ATOM 7005 C CA . TRP B 1 287 ? 8.945 11.508 -17.266 1 85.5 287 TRP B CA 1
ATOM 7006 C C . TRP B 1 287 ? 7.723 10.602 -17.125 1 85.5 287 TRP B C 1
ATOM 7008 O O . TRP B 1 287 ? 7.844 9.445 -16.719 1 85.5 287 TRP B O 1
ATOM 7018 N N . THR B 1 288 ? 6.566 11.141 -17.328 1 88.12 288 THR B N 1
ATOM 7019 C CA . THR B 1 288 ? 5.301 10.414 -17.359 1 88.12 288 THR B CA 1
ATOM 7020 C C . THR B 1 288 ? 4.297 11.133 -18.25 1 88.12 288 THR B C 1
ATOM 7022 O O . THR B 1 288 ? 4.602 12.18 -18.828 1 88.12 288 THR B O 1
ATOM 7025 N N . SER B 1 289 ? 3.221 10.445 -18.562 1 87.44 289 SER B N 1
ATOM 7026 C CA . SER B 1 289 ? 2.172 11.07 -19.375 1 87.44 289 SER B CA 1
ATOM 7027 C C . SER B 1 289 ? 0.844 11.094 -18.625 1 87.44 289 SER B C 1
ATOM 7029 O O . SER B 1 289 ? 0.495 10.125 -17.938 1 87.44 289 SER B O 1
ATOM 7031 N N . ILE B 1 290 ? 0.176 12.164 -18.625 1 91.19 290 ILE B N 1
ATOM 7032 C CA . ILE B 1 290 ? -1.188 12.305 -18.141 1 91.19 290 ILE B CA 1
ATOM 7033 C C . ILE B 1 290 ? -2.178 12.133 -19.281 1 91.19 290 ILE B C 1
ATOM 7035 O O . ILE B 1 290 ? -2.104 12.844 -20.281 1 91.19 290 ILE B O 1
ATOM 7039 N N . GLU B 1 291 ? -2.971 11.109 -19.219 1 86.81 291 GLU B N 1
ATOM 7040 C CA . GLU B 1 291 ? -3.971 10.828 -20.25 1 86.81 291 GLU B CA 1
ATOM 7041 C C . GLU B 1 291 ? -5.375 10.773 -19.656 1 86.81 291 GLU B C 1
ATOM 7043 O O . GLU B 1 291 ? -5.691 9.875 -18.875 1 86.81 291 GLU B O 1
ATOM 7048 N N . LEU B 1 292 ? -6.211 11.711 -20.047 1 89.31 292 LEU B N 1
ATOM 7049 C CA . LEU B 1 292 ? -7.586 11.789 -19.562 1 89.31 292 LEU B CA 1
ATOM 7050 C C . LEU B 1 292 ? -8.562 11.898 -20.734 1 89.31 292 LEU B C 1
ATOM 7052 O O . LEU B 1 292 ? -8.633 12.93 -21.391 1 89.31 292 LEU B O 1
ATOM 7056 N N . ASP B 1 293 ? -9.312 10.891 -20.938 1 83.94 293 ASP B N 1
ATOM 7057 C CA . ASP B 1 293 ? -10.289 10.875 -22.016 1 83.94 293 ASP B CA 1
ATOM 7058 C C . ASP B 1 293 ? -11.508 11.727 -21.672 1 83.94 293 ASP B C 1
ATOM 7060 O O . ASP B 1 293 ? -11.992 11.68 -20.531 1 83.94 293 ASP B O 1
ATOM 7064 N N . GLY B 1 294 ? -11.969 12.508 -22.656 1 85.06 294 GLY B N 1
ATOM 7065 C CA . GLY B 1 294 ? -13.172 13.305 -22.469 1 85.06 294 GLY B CA 1
ATOM 7066 C C . GLY B 1 294 ? -13.133 14.164 -21.219 1 85.06 294 GLY B C 1
ATOM 7067 O O . GLY B 1 294 ? -14.109 14.219 -20.469 1 85.06 294 GLY B O 1
ATOM 7068 N N . LEU B 1 295 ? -12.023 14.789 -20.953 1 89.94 295 LEU B N 1
ATOM 7069 C CA . LEU B 1 295 ? -11.82 15.547 -19.719 1 89.94 295 LEU B CA 1
ATOM 7070 C C . LEU B 1 295 ? -12.836 16.672 -19.594 1 89.94 295 LEU B C 1
ATOM 7072 O O . LEU B 1 295 ? -13.414 16.891 -18.531 1 89.94 295 LEU B O 1
ATOM 7076 N N . TYR B 1 296 ? -12.969 17.453 -20.688 1 91.06 296 TYR B N 1
ATOM 7077 C CA . TYR B 1 296 ? -13.867 18.594 -20.719 1 91.06 296 TYR B CA 1
ATOM 7078 C C . TYR B 1 296 ? -14.547 18.734 -22.078 1 91.06 296 TYR B C 1
ATOM 7080 O O . TYR B 1 296 ? -13.883 18.828 -23.109 1 91.06 296 TYR B O 1
ATOM 7088 N N . GLU B 1 297 ? -15.852 18.703 -22.109 1 89.12 297 GLU B N 1
ATOM 7089 C CA . GLU B 1 297 ? -16.641 18.797 -23.344 1 89.12 297 GLU B CA 1
ATOM 7090 C C . GLU B 1 297 ? -16.172 17.781 -24.375 1 89.12 297 GLU B C 1
ATOM 7092 O O . GLU B 1 297 ? -15.953 18.125 -25.547 1 89.12 297 GLU B O 1
ATOM 7097 N N . ARG B 1 298 ? -15.797 16.609 -23.922 1 83.19 298 ARG B N 1
ATOM 7098 C CA . ARG B 1 298 ? -15.469 15.445 -24.734 1 83.19 298 ARG B CA 1
ATOM 7099 C C . ARG B 1 298 ? -14.109 15.609 -25.406 1 83.19 298 ARG B C 1
ATOM 7101 O O . ARG B 1 298 ? -13.781 14.867 -26.344 1 83.19 298 ARG B O 1
ATOM 7108 N N . ILE B 1 299 ? -13.406 16.578 -24.953 1 90.69 299 ILE B N 1
ATOM 7109 C CA . ILE B 1 299 ? -12.055 16.75 -25.453 1 90.69 299 ILE B CA 1
ATOM 7110 C C . ILE B 1 299 ? -11.07 15.938 -24.609 1 90.69 299 ILE B C 1
ATOM 7112 O O . ILE B 1 299 ? -11.07 16.031 -23.391 1 90.69 299 ILE B O 1
ATOM 7116 N N . ASP B 1 300 ? -10.273 15.133 -25.297 1 89.62 300 ASP B N 1
ATOM 7117 C CA . ASP B 1 300 ? -9.227 14.367 -24.625 1 89.62 300 ASP B CA 1
ATOM 7118 C C . ASP B 1 300 ? -8.039 15.25 -24.266 1 89.62 300 ASP B C 1
ATOM 7120 O O . ASP B 1 300 ? -7.754 16.234 -24.953 1 89.62 300 ASP B O 1
ATOM 7124 N N . PHE B 1 301 ? -7.496 14.961 -23.156 1 92.19 301 PHE B N 1
ATOM 7125 C CA . PHE B 1 301 ? -6.309 15.695 -22.734 1 92.19 301 PHE B CA 1
ATOM 7126 C C . PHE B 1 301 ? -5.125 14.75 -22.562 1 92.19 301 PHE B C 1
ATOM 7128 O O . PHE B 1 301 ? -5.23 13.727 -21.875 1 92.19 301 PHE B O 1
ATOM 7135 N N . SER B 1 302 ? -4.074 14.969 -23.25 1 91.06 302 SER B N 1
ATOM 7136 C CA . SER B 1 302 ? -2.822 14.227 -23.125 1 91.06 302 SER B CA 1
ATOM 7137 C C . SER B 1 302 ? -1.628 15.172 -23.031 1 91.06 302 SER B C 1
ATOM 7139 O O . SER B 1 302 ? -1.521 16.125 -23.797 1 91.06 302 SER B O 1
ATOM 7141 N N . MET B 1 303 ? -0.79 14.914 -22.031 1 92.31 303 MET B N 1
ATOM 7142 C CA . MET B 1 303 ? 0.384 15.758 -21.859 1 92.31 303 MET B CA 1
ATOM 7143 C C . MET B 1 303 ? 1.548 14.961 -21.281 1 92.31 303 MET B C 1
ATOM 7145 O O . MET B 1 303 ? 1.38 14.234 -20.297 1 92.31 303 MET B O 1
ATOM 7149 N N . LYS B 1 304 ? 2.631 15.117 -21.922 1 88.19 304 LYS B N 1
ATOM 7150 C CA . LYS B 1 304 ? 3.869 14.578 -21.359 1 88.19 304 LYS B CA 1
ATOM 7151 C C . LYS B 1 304 ? 4.43 15.492 -20.266 1 88.19 304 LYS B C 1
ATOM 7153 O O . LYS B 1 304 ? 4.512 16.703 -20.453 1 88.19 304 LYS B O 1
ATOM 7158 N N . PHE B 1 305 ? 4.68 14.938 -19.172 1 90.94 305 PHE B N 1
ATOM 7159 C CA . PHE B 1 305 ? 5.219 15.688 -18.031 1 90.94 305 PHE B CA 1
ATOM 7160 C C . PHE B 1 305 ? 6.598 15.164 -17.641 1 90.94 305 PHE B C 1
ATOM 7162 O O . PHE B 1 305 ? 6.758 13.977 -17.359 1 90.94 305 PHE B O 1
ATOM 7169 N N . THR B 1 306 ? 7.59 16.047 -17.641 1 89.94 306 THR B N 1
ATOM 7170 C CA . THR B 1 306 ? 8.938 15.641 -17.266 1 89.94 306 THR B CA 1
ATOM 7171 C C . THR B 1 306 ? 9.211 16 -15.805 1 89.94 306 THR B C 1
ATOM 7173 O O . THR B 1 306 ? 8.562 16.891 -15.242 1 89.94 306 THR B O 1
ATOM 7176 N N . ARG B 1 307 ? 10.102 15.297 -15.172 1 92.44 307 ARG B N 1
ATOM 7177 C CA . ARG B 1 307 ? 10.516 15.625 -13.812 1 92.44 307 ARG B CA 1
ATOM 7178 C C . ARG B 1 307 ? 11.055 17.047 -13.727 1 92.44 307 ARG B C 1
ATOM 7180 O O . ARG B 1 307 ? 10.789 17.766 -12.758 1 92.44 307 ARG B O 1
ATOM 7187 N N . ALA B 1 308 ? 11.773 17.484 -14.797 1 92 308 ALA B N 1
ATOM 7188 C CA . ALA B 1 308 ? 12.336 18.844 -14.828 1 92 308 ALA B CA 1
ATOM 7189 C C . ALA B 1 308 ? 11.242 19.891 -14.789 1 92 308 ALA B C 1
ATOM 7191 O O . ALA B 1 308 ? 11.359 20.906 -14.086 1 92 308 ALA B O 1
ATOM 7192 N N . LYS B 1 309 ? 10.25 19.656 -15.586 1 91.88 309 LYS B N 1
ATOM 7193 C CA . LYS B 1 309 ? 9.141 20.609 -15.602 1 91.88 309 LYS B CA 1
ATOM 7194 C C . LYS B 1 309 ? 8.453 20.656 -14.242 1 91.88 309 LYS B C 1
ATOM 7196 O O . LYS B 1 309 ? 8.109 21.75 -13.758 1 91.88 309 LYS B O 1
ATOM 7201 N N . PHE B 1 310 ? 8.234 19.5 -13.648 1 96.25 310 PHE B N 1
ATOM 7202 C CA . PHE B 1 310 ? 7.656 19.406 -12.312 1 96.25 310 PHE B CA 1
ATOM 7203 C C . PHE B 1 310 ? 8.492 20.203 -11.305 1 96.25 310 PHE B C 1
ATOM 7205 O O . PHE B 1 310 ? 7.949 20.969 -10.508 1 96.25 310 PHE B O 1
ATOM 7212 N N . GLU B 1 311 ? 9.773 19.984 -11.32 1 94.81 311 GLU B N 1
ATOM 7213 C CA . GLU B 1 311 ? 10.68 20.672 -10.391 1 94.81 311 GLU B CA 1
ATOM 7214 C C . GLU B 1 311 ? 10.672 22.172 -10.617 1 94.81 311 GLU B C 1
ATOM 7216 O O . GLU B 1 311 ? 10.672 22.953 -9.656 1 94.81 311 GLU B O 1
ATOM 7221 N N . GLU B 1 312 ? 10.594 22.547 -11.867 1 93.75 312 GLU B N 1
ATOM 7222 C CA . GLU B 1 312 ? 10.547 23.969 -12.195 1 93.75 312 GLU B CA 1
ATOM 7223 C C . GLU B 1 312 ? 9.289 24.625 -11.625 1 93.75 312 GLU B C 1
ATOM 7225 O O . GLU B 1 312 ? 9.359 25.703 -11.039 1 93.75 312 GLU B O 1
ATOM 7230 N N . LEU B 1 313 ? 8.203 23.938 -11.789 1 94.94 313 LEU B N 1
ATOM 7231 C CA . LEU B 1 313 ? 6.926 24.469 -11.328 1 94.94 313 LEU B CA 1
ATOM 7232 C C . LEU B 1 313 ? 6.918 24.656 -9.82 1 94.94 313 LEU B C 1
ATOM 7234 O O . LEU B 1 313 ? 6.223 25.516 -9.297 1 94.94 313 LEU B O 1
ATOM 7238 N N . ASN B 1 314 ? 7.727 23.844 -9.117 1 96 314 ASN B N 1
ATOM 7239 C CA . ASN B 1 314 ? 7.617 23.797 -7.664 1 96 314 ASN B CA 1
ATOM 7240 C C . ASN B 1 314 ? 8.891 24.297 -6.992 1 96 314 ASN B C 1
ATOM 7242 O O . ASN B 1 314 ? 9.07 24.125 -5.785 1 96 314 ASN B O 1
ATOM 7246 N N . MET B 1 315 ? 9.758 24.969 -7.695 1 94.44 315 MET B N 1
ATOM 7247 C CA . MET B 1 315 ? 11.055 25.375 -7.172 1 94.44 315 MET B CA 1
ATOM 7248 C C . MET B 1 315 ? 10.891 26.359 -6.016 1 94.44 315 MET B C 1
ATOM 7250 O O . MET B 1 315 ? 11.648 26.312 -5.047 1 94.44 315 MET B O 1
ATOM 7254 N N . GLY B 1 316 ? 9.945 27.25 -6.203 1 93.94 316 GLY B N 1
ATOM 7255 C CA . GLY B 1 316 ? 9.68 28.188 -5.125 1 93.94 316 GLY B CA 1
ATOM 7256 C C . GLY B 1 316 ? 9.359 27.516 -3.807 1 93.94 316 GLY B C 1
ATOM 7257 O O . GLY B 1 316 ? 9.867 27.922 -2.758 1 93.94 316 GLY B O 1
ATOM 7258 N N . SER B 1 317 ? 8.531 26.5 -3.889 1 95.56 317 SER B N 1
ATOM 7259 C CA . SER B 1 317 ? 8.133 25.766 -2.691 1 95.56 317 SER B CA 1
ATOM 7260 C C . SER B 1 317 ? 9.305 24.984 -2.113 1 95.56 317 SER B C 1
ATOM 7262 O O . SER B 1 317 ? 9.445 24.875 -0.894 1 95.56 317 SER B O 1
ATOM 7264 N N . PHE B 1 318 ? 10.148 24.422 -2.977 1 96.31 318 PHE B N 1
ATOM 7265 C CA . PHE B 1 318 ? 11.32 23.688 -2.512 1 96.31 318 PHE B CA 1
ATOM 7266 C C . PHE B 1 318 ? 12.281 24.609 -1.771 1 96.31 318 PHE B C 1
ATOM 7268 O O . PHE B 1 318 ? 12.797 24.25 -0.71 1 96.31 318 PHE B O 1
ATOM 7275 N N . ASN B 1 319 ? 12.453 25.766 -2.293 1 95.06 319 ASN B N 1
ATOM 7276 C CA . ASN B 1 319 ? 13.328 26.75 -1.66 1 95.06 319 ASN B CA 1
ATOM 7277 C C . ASN B 1 319 ? 12.789 27.203 -0.308 1 95.06 319 ASN B C 1
ATOM 7279 O O . ASN B 1 319 ? 13.555 27.469 0.616 1 95.06 319 ASN B O 1
ATOM 7283 N N . LYS B 1 320 ? 11.492 27.281 -0.278 1 96 320 LYS B N 1
ATOM 7284 C CA . LYS B 1 320 ? 10.867 27.656 0.986 1 96 320 LYS B CA 1
ATOM 7285 C C . LYS B 1 320 ? 11.172 26.625 2.074 1 96 320 LYS B C 1
ATOM 7287 O O . LYS B 1 320 ? 11.359 26.984 3.238 1 96 320 LYS B O 1
ATOM 7292 N N . CYS B 1 321 ? 11.203 25.375 1.738 1 96.5 321 CYS B N 1
ATOM 7293 C CA . CYS B 1 321 ? 11.555 24.328 2.693 1 96.5 321 CYS B CA 1
ATOM 7294 C C . CYS B 1 321 ? 12.969 24.531 3.232 1 96.5 321 CYS B C 1
ATOM 7296 O O . CYS B 1 321 ? 13.203 24.391 4.434 1 96.5 321 CYS B O 1
ATOM 7298 N N . ILE B 1 322 ? 13.883 24.938 2.324 1 96.25 322 ILE B N 1
ATOM 7299 C CA . ILE B 1 322 ? 15.273 25.125 2.711 1 96.25 322 ILE B CA 1
ATOM 7300 C C . ILE B 1 322 ? 15.406 26.344 3.623 1 96.25 322 ILE B C 1
ATOM 7302 O O . ILE B 1 322 ? 16.172 26.328 4.59 1 96.25 322 ILE B O 1
ATOM 7306 N N . LYS B 1 323 ? 14.656 27.328 3.336 1 95.88 323 LYS B N 1
ATOM 7307 C CA . LYS B 1 323 ? 14.672 28.516 4.176 1 95.88 323 LYS B CA 1
ATOM 7308 C C . LYS B 1 323 ? 14.195 28.203 5.59 1 95.88 323 LYS B C 1
ATOM 7310 O O . LYS B 1 323 ? 14.75 28.703 6.566 1 95.88 323 LYS B O 1
ATOM 7315 N N . ILE B 1 324 ? 13.195 27.406 5.68 1 95.5 324 ILE B N 1
ATOM 7316 C CA . ILE B 1 324 ? 12.656 27.016 6.973 1 95.5 324 ILE B CA 1
ATOM 7317 C C . ILE B 1 324 ? 13.688 26.188 7.73 1 95.5 324 ILE B C 1
ATOM 7319 O O . ILE B 1 324 ? 13.852 26.328 8.945 1 95.5 324 ILE B O 1
ATOM 7323 N N . LEU B 1 325 ? 14.344 25.375 6.988 1 96.38 325 LEU B N 1
ATOM 7324 C CA . LEU B 1 325 ? 15.406 24.562 7.574 1 96.38 325 LEU B CA 1
ATOM 7325 C C . LEU B 1 325 ? 16.516 25.453 8.125 1 96.38 325 LEU B C 1
ATOM 7327 O O . LEU B 1 325 ? 17.031 25.203 9.219 1 96.38 325 LEU B O 1
ATOM 7331 N N . GLU B 1 326 ? 16.891 26.484 7.422 1 96.31 326 GLU B N 1
ATOM 7332 C CA . GLU B 1 326 ? 17.906 27.438 7.879 1 96.31 326 GLU B CA 1
ATOM 7333 C C . GLU B 1 326 ? 17.469 28.125 9.164 1 96.31 326 GLU B C 1
ATOM 7335 O O . GLU B 1 326 ? 18.266 28.328 10.07 1 96.31 326 GLU B O 1
ATOM 7340 N N . THR B 1 327 ? 16.219 28.453 9.188 1 93.62 327 THR B N 1
ATOM 7341 C CA . THR B 1 327 ? 15.664 29.078 10.383 1 93.62 327 THR B CA 1
ATOM 7342 C C . THR B 1 327 ? 15.773 28.141 11.586 1 93.62 327 THR B C 1
ATOM 7344 O O . THR B 1 327 ? 16.109 28.562 12.688 1 93.62 327 THR B O 1
ATOM 7347 N N . CYS B 1 328 ? 15.492 26.891 11.328 1 94.69 328 CYS B N 1
ATOM 7348 C CA . CYS B 1 328 ? 15.555 25.891 12.391 1 94.69 328 CYS B CA 1
ATOM 7349 C C . CYS B 1 328 ? 16.969 25.766 12.938 1 94.69 328 CYS B C 1
ATOM 7351 O O . CYS B 1 328 ? 17.172 25.719 14.148 1 94.69 328 CYS B O 1
ATOM 7353 N N . LEU B 1 329 ? 17.953 25.766 12.062 1 96.44 329 LEU B N 1
ATOM 7354 C CA . LEU B 1 329 ? 19.344 25.656 12.461 1 96.44 329 LEU B CA 1
ATOM 7355 C C . LEU B 1 329 ? 19.781 26.906 13.227 1 96.44 329 LEU B C 1
ATOM 7357 O O . LEU B 1 329 ? 20.484 26.797 14.242 1 96.44 329 LEU B O 1
ATOM 7361 N N . SER B 1 330 ? 19.375 28.016 12.742 1 95.5 330 SER B N 1
ATOM 7362 C CA . SER B 1 330 ? 19.703 29.281 13.391 1 95.5 330 SER B CA 1
ATOM 7363 C C . SER B 1 330 ? 19.109 29.344 14.797 1 95.5 330 SER B C 1
ATOM 7365 O O . SER B 1 330 ? 19.766 29.781 15.742 1 95.5 330 SER B O 1
ATOM 7367 N N . ASP B 1 331 ? 17.875 28.891 14.93 1 91.75 331 ASP B N 1
ATOM 7368 C CA . ASP B 1 331 ? 17.188 28.906 16.219 1 91.75 331 ASP B CA 1
ATOM 7369 C C . ASP B 1 331 ? 17.891 27.984 17.219 1 91.75 331 ASP B C 1
ATOM 7371 O O . ASP B 1 331 ? 17.922 28.281 18.422 1 91.75 331 ASP B O 1
ATOM 7375 N N . ALA B 1 332 ? 18.406 26.922 16.703 1 94.31 332 ALA B N 1
ATOM 7376 C CA . ALA B 1 332 ? 19.094 25.938 17.562 1 94.31 332 ALA B CA 1
ATOM 7377 C C . ALA B 1 332 ? 20.547 26.344 17.797 1 94.31 332 ALA B C 1
ATOM 7379 O O . ALA B 1 332 ? 21.234 25.734 18.609 1 94.31 332 ALA B O 1
ATOM 7380 N N . LYS B 1 333 ? 20.984 27.344 17.125 1 94.5 333 LYS B N 1
ATOM 7381 C CA . LYS B 1 333 ? 22.391 27.75 17.156 1 94.5 333 LYS B CA 1
ATOM 7382 C C . LYS B 1 333 ? 23.312 26.578 16.828 1 94.5 333 LYS B C 1
ATOM 7384 O O . LYS B 1 333 ? 24.281 26.328 17.531 1 94.5 333 LYS B O 1
ATOM 7389 N N . MET B 1 334 ? 22.922 25.875 15.883 1 94.75 334 MET B N 1
ATOM 7390 C CA . MET B 1 334 ? 23.672 24.703 15.453 1 94.75 334 MET B CA 1
ATOM 7391 C C . MET B 1 334 ? 24.219 24.875 14.039 1 94.75 334 MET B C 1
ATOM 7393 O O . MET B 1 334 ? 23.516 25.391 13.164 1 94.75 334 MET B O 1
ATOM 7397 N N . ARG B 1 335 ? 25.484 24.484 13.875 1 93.69 335 ARG B N 1
ATOM 7398 C CA . ARG B 1 335 ? 26.062 24.453 12.531 1 93.69 335 ARG B CA 1
ATOM 7399 C C . ARG B 1 335 ? 25.594 23.219 11.766 1 93.69 335 ARG B C 1
ATOM 7401 O O . ARG B 1 335 ? 25.344 22.156 12.359 1 93.69 335 ARG B O 1
ATOM 7408 N N . LYS B 1 336 ? 25.469 23.438 10.492 1 94.06 336 LYS B N 1
ATOM 7409 C CA . LYS B 1 336 ? 25 22.328 9.648 1 94.06 336 LYS B CA 1
ATOM 7410 C C . LYS B 1 336 ? 25.906 21.109 9.805 1 94.06 336 LYS B C 1
ATOM 7412 O O . LYS B 1 336 ? 25.438 19.969 9.742 1 94.06 336 LYS B O 1
ATOM 7417 N N . SER B 1 337 ? 27.188 21.312 10.031 1 94.88 337 SER B N 1
ATOM 7418 C CA . SER B 1 337 ? 28.156 20.234 10.141 1 94.88 337 SER B CA 1
ATOM 7419 C C . SER B 1 337 ? 27.938 19.406 11.406 1 94.88 337 SER B C 1
ATOM 7421 O O . SER B 1 337 ? 28.422 18.281 11.523 1 94.88 337 SER B O 1
ATOM 7423 N N . TRP B 1 338 ? 27.203 19.953 12.352 1 95.38 338 TRP B N 1
ATOM 7424 C CA . TRP B 1 338 ? 26.953 19.266 13.609 1 95.38 338 TRP B CA 1
ATOM 7425 C C . TRP B 1 338 ? 25.828 18.25 13.469 1 95.38 338 TRP B C 1
ATOM 7427 O O . TRP B 1 338 ? 25.656 17.375 14.32 1 95.38 338 TRP B O 1
ATOM 7437 N N . VAL B 1 339 ? 25.047 18.422 12.453 1 96.12 339 VAL B N 1
ATOM 7438 C CA . VAL B 1 339 ? 23.969 17.484 12.211 1 96.12 339 VAL B CA 1
ATOM 7439 C C . VAL B 1 339 ? 24.516 16.188 11.641 1 96.12 339 VAL B C 1
ATOM 7441 O O . VAL B 1 339 ? 25.047 16.156 10.531 1 96.12 339 VAL B O 1
ATOM 7444 N N . GLU B 1 340 ? 24.328 15.109 12.273 1 93.56 340 GLU B N 1
ATOM 7445 C CA . GLU B 1 340 ? 24.953 13.844 11.891 1 93.56 340 GLU B CA 1
ATOM 7446 C C . GLU B 1 340 ? 24.031 13.016 11.016 1 93.56 340 GLU B C 1
ATOM 7448 O O . GLU B 1 340 ? 24.484 12.234 10.172 1 93.56 340 GLU B O 1
ATOM 7453 N N . GLN B 1 341 ? 22.734 13.148 11.312 1 93.88 341 GLN B N 1
ATOM 7454 C CA . GLN B 1 341 ? 21.766 12.367 10.547 1 93.88 341 GLN B CA 1
ATOM 7455 C C . GLN B 1 341 ? 20.594 13.227 10.109 1 93.88 341 GLN B C 1
ATOM 7457 O O . GLN B 1 341 ? 20.141 14.094 10.852 1 93.88 341 GLN B O 1
ATOM 7462 N N . VAL B 1 342 ? 20.125 12.984 8.922 1 96.31 342 VAL B N 1
ATOM 7463 C CA . VAL B 1 342 ? 18.922 13.609 8.391 1 96.31 342 VAL B CA 1
ATOM 7464 C C . VAL B 1 342 ? 17.859 12.547 8.125 1 96.31 342 VAL B C 1
ATOM 7466 O O . VAL B 1 342 ? 18 11.727 7.219 1 96.31 342 VAL B O 1
ATOM 7469 N N . ILE B 1 343 ? 16.828 12.609 8.914 1 94.94 343 ILE B N 1
ATOM 7470 C CA . ILE B 1 343 ? 15.75 11.641 8.805 1 94.94 343 ILE B CA 1
ATOM 7471 C C . ILE B 1 343 ? 14.617 12.211 7.945 1 94.94 343 ILE B C 1
ATOM 7473 O O . ILE B 1 343 ? 14.078 13.273 8.242 1 94.94 343 ILE B O 1
ATOM 7477 N N . LEU B 1 344 ? 14.328 11.5 6.871 1 95.88 344 LEU B N 1
ATOM 7478 C CA . LEU B 1 344 ? 13.25 11.922 5.973 1 95.88 344 LEU B CA 1
ATOM 7479 C C . LEU B 1 344 ? 11.922 11.305 6.395 1 95.88 344 LEU B C 1
ATOM 7481 O O . LEU B 1 344 ? 11.828 10.094 6.594 1 95.88 344 LEU B O 1
ATOM 7485 N N . VAL B 1 345 ? 10.922 12.156 6.582 1 95.38 345 VAL B N 1
ATOM 7486 C CA . VAL B 1 345 ? 9.586 11.727 6.973 1 95.38 345 VAL B CA 1
ATOM 7487 C C . VAL B 1 345 ? 8.547 12.352 6.043 1 95.38 345 VAL B C 1
ATOM 7489 O O . VAL B 1 345 ? 8.672 13.516 5.656 1 95.38 345 VAL B O 1
ATOM 7492 N N . GLY B 1 346 ? 7.527 11.562 5.68 1 94.62 346 GLY B N 1
ATOM 7493 C CA . GLY B 1 346 ? 6.504 12.047 4.77 1 94.62 346 GLY B CA 1
ATOM 7494 C C . GLY B 1 346 ? 6.73 11.617 3.33 1 94.62 346 GLY B C 1
ATOM 7495 O O . GLY B 1 346 ? 7.871 11.57 2.865 1 94.62 346 GLY B O 1
ATOM 7496 N N . GLY B 1 347 ? 5.73 11.414 2.658 1 93.19 347 GLY B N 1
ATOM 7497 C CA . GLY B 1 347 ? 5.801 10.852 1.315 1 93.19 347 GLY B CA 1
ATOM 7498 C C . GLY B 1 347 ? 6.477 11.781 0.321 1 93.19 347 GLY B C 1
ATOM 7499 O O . GLY B 1 347 ? 7.137 11.32 -0.613 1 93.19 347 GLY B O 1
ATOM 7500 N N . SER B 1 348 ? 6.332 13.055 0.479 1 96.06 348 SER B N 1
ATOM 7501 C CA . SER B 1 348 ? 6.855 14.016 -0.486 1 96.06 348 SER B CA 1
ATOM 7502 C C . SER B 1 348 ? 8.375 14.109 -0.405 1 96.06 348 SER B C 1
ATOM 7504 O O . SER B 1 348 ? 9.016 14.688 -1.287 1 96.06 348 SER B O 1
ATOM 7506 N N . THR B 1 349 ? 8.984 13.523 0.625 1 95.94 349 THR B N 1
ATOM 7507 C CA . THR B 1 349 ? 10.438 13.516 0.722 1 95.94 349 THR B CA 1
ATOM 7508 C C . THR B 1 349 ? 11.047 12.578 -0.317 1 95.94 349 THR B C 1
ATOM 7510 O O . THR B 1 349 ? 12.258 12.609 -0.56 1 95.94 349 THR B O 1
ATOM 7513 N N . ARG B 1 350 ? 10.242 11.797 -0.972 1 93.31 350 ARG B N 1
ATOM 7514 C CA . ARG B 1 350 ? 10.727 10.891 -2.01 1 93.31 350 ARG B CA 1
ATOM 7515 C C . ARG B 1 350 ? 11.039 11.641 -3.295 1 93.31 350 ARG B C 1
ATOM 7517 O O . ARG B 1 350 ? 11.711 11.117 -4.184 1 93.31 350 ARG B O 1
ATOM 7524 N N . ILE B 1 351 ? 10.531 12.883 -3.381 1 95.56 351 ILE B N 1
ATOM 7525 C CA . ILE B 1 351 ? 10.82 13.703 -4.555 1 95.56 351 ILE B CA 1
ATOM 7526 C C . ILE B 1 351 ? 12.336 13.883 -4.691 1 95.56 351 ILE B C 1
ATOM 7528 O O . ILE B 1 351 ? 12.984 14.391 -3.775 1 95.56 351 ILE B O 1
ATOM 7532 N N . PRO B 1 352 ? 12.898 13.539 -5.805 1 93.81 352 PRO B N 1
ATOM 7533 C CA . PRO B 1 352 ? 14.359 13.555 -5.973 1 93.81 352 PRO B CA 1
ATOM 7534 C C . PRO B 1 352 ? 14.953 14.945 -5.762 1 93.81 352 PRO B C 1
ATOM 7536 O O . PRO B 1 352 ? 16.016 15.078 -5.145 1 93.81 352 PRO B O 1
ATOM 7539 N N . LYS B 1 353 ? 14.305 15.945 -6.234 1 94.94 353 LYS B N 1
ATOM 7540 C CA . LYS B 1 353 ? 14.82 17.297 -6.09 1 94.94 353 LYS B CA 1
ATOM 7541 C C . LYS B 1 353 ? 14.969 17.688 -4.621 1 94.94 353 LYS B C 1
ATOM 7543 O O . LYS B 1 353 ? 15.93 18.344 -4.238 1 94.94 353 LYS B O 1
ATOM 7548 N N . VAL B 1 354 ? 14.016 17.281 -3.791 1 96 354 VAL B N 1
ATOM 7549 C CA . VAL B 1 354 ? 14.07 17.547 -2.357 1 96 354 VAL B CA 1
ATOM 7550 C C . VAL B 1 354 ? 15.281 16.859 -1.744 1 96 354 VAL B C 1
ATOM 7552 O O . VAL B 1 354 ? 16.031 17.469 -0.973 1 96 354 VAL B O 1
ATOM 7555 N N . GLN B 1 355 ? 15.516 15.68 -2.09 1 95.56 355 GLN B N 1
ATOM 7556 C CA . GLN B 1 355 ? 16.656 14.922 -1.58 1 95.56 355 GLN B CA 1
ATOM 7557 C C . GLN B 1 355 ? 17.969 15.531 -2.031 1 95.56 355 GLN B C 1
ATOM 7559 O O . GLN B 1 355 ? 18.906 15.648 -1.24 1 95.56 355 GLN B O 1
ATOM 7564 N N . HIS B 1 356 ? 18.016 15.93 -3.293 1 94.69 356 HIS B N 1
ATOM 7565 C CA . HIS B 1 356 ? 19.234 16.547 -3.828 1 94.69 356 HIS B CA 1
ATOM 7566 C C . HIS B 1 356 ? 19.547 17.859 -3.104 1 94.69 356 HIS B C 1
ATOM 7568 O O . HIS B 1 356 ? 20.703 18.125 -2.754 1 94.69 356 HIS B O 1
ATOM 7574 N N . MET B 1 357 ? 18.562 18.594 -2.92 1 95.5 357 MET B N 1
ATOM 7575 C CA . MET B 1 357 ? 18.734 19.891 -2.254 1 95.5 357 MET B CA 1
ATOM 7576 C C . MET B 1 357 ? 19.219 19.688 -0.819 1 95.5 357 MET B C 1
ATOM 7578 O O . MET B 1 357 ? 20.062 20.438 -0.334 1 95.5 357 MET B O 1
ATOM 7582 N N . LEU B 1 358 ? 18.672 18.719 -0.148 1 96.5 358 LEU B N 1
ATOM 7583 C CA . LEU B 1 358 ? 19.078 18.438 1.222 1 96.5 358 LEU B CA 1
ATOM 7584 C C . LEU B 1 358 ? 20.531 17.953 1.268 1 96.5 358 LEU B C 1
ATOM 7586 O O . LEU B 1 358 ? 21.297 18.359 2.145 1 96.5 358 LEU B O 1
ATOM 7590 N N . ARG B 1 359 ? 20.906 17.078 0.357 1 95.56 359 ARG B N 1
ATOM 7591 C CA . ARG B 1 359 ? 22.297 16.609 0.281 1 95.56 359 ARG B CA 1
ATOM 7592 C C . ARG B 1 359 ? 23.25 17.766 0.038 1 95.56 359 ARG B C 1
ATOM 7594 O O . ARG B 1 359 ? 24.312 17.844 0.666 1 95.56 359 ARG B O 1
ATOM 7601 N N . ASP B 1 360 ? 22.859 18.578 -0.875 1 95 360 ASP B N 1
ATOM 7602 C CA . ASP B 1 360 ? 23.672 19.75 -1.179 1 95 360 ASP B CA 1
ATOM 7603 C C . ASP B 1 360 ? 23.781 20.672 0.033 1 95 360 ASP B C 1
ATOM 7605 O O . ASP B 1 360 ? 24.859 21.188 0.331 1 95 360 ASP B O 1
ATOM 7609 N N . PHE B 1 361 ? 22.688 20.891 0.665 1 96.19 361 PHE B N 1
ATOM 7610 C CA . PHE B 1 361 ? 22.641 21.781 1.825 1 96.19 361 PHE B CA 1
ATOM 7611 C C . PHE B 1 361 ? 23.562 21.266 2.928 1 96.19 361 PHE B C 1
ATOM 7613 O O . PHE B 1 361 ? 24.219 22.047 3.613 1 96.19 361 PHE B O 1
ATOM 7620 N N . PHE B 1 362 ? 23.641 19.984 3.027 1 96.5 362 PHE B N 1
ATOM 7621 C CA . PHE B 1 362 ? 24.453 19.391 4.082 1 96.5 362 PHE B CA 1
ATOM 7622 C C . PHE B 1 362 ? 25.781 18.906 3.527 1 96.5 362 PHE B C 1
ATOM 7624 O O . PHE B 1 362 ? 26.344 17.922 4.016 1 96.5 362 PHE B O 1
ATOM 7631 N N . ASP B 1 363 ? 26.266 19.391 2.498 1 93.88 363 ASP B N 1
ATOM 7632 C CA . ASP B 1 363 ? 27.594 19.219 1.927 1 93.88 363 ASP B CA 1
ATOM 7633 C C . ASP B 1 363 ? 27.844 17.75 1.531 1 93.88 363 ASP B C 1
ATOM 7635 O O . ASP B 1 363 ? 28.891 17.188 1.842 1 93.88 363 ASP B O 1
ATOM 7639 N N . GLY B 1 364 ? 26.844 17.141 1.007 1 91.31 364 GLY B N 1
ATOM 7640 C CA . GLY B 1 364 ? 27 15.812 0.43 1 91.31 364 GLY B CA 1
ATOM 7641 C C . GLY B 1 364 ? 26.703 14.695 1.412 1 91.31 364 GLY B C 1
ATOM 7642 O O . GLY B 1 364 ? 26.922 13.523 1.11 1 91.31 364 GLY B O 1
ATOM 7643 N N . ARG B 1 365 ? 26.188 15.016 2.484 1 90.38 365 ARG B N 1
ATOM 7644 C CA . ARG B 1 365 ? 25.859 14.008 3.479 1 90.38 365 ARG B CA 1
ATOM 7645 C C . ARG B 1 365 ? 24.766 13.078 2.971 1 90.38 365 ARG B C 1
ATOM 7647 O O . ARG B 1 365 ? 23.812 13.531 2.336 1 90.38 365 ARG B O 1
ATOM 7654 N N . GLU B 1 366 ? 24.953 11.789 3.277 1 88.88 366 GLU B N 1
ATOM 7655 C CA . GLU B 1 366 ? 23.938 10.82 2.883 1 88.88 366 GLU B CA 1
ATOM 7656 C C . GLU B 1 366 ? 22.703 10.914 3.777 1 88.88 366 GLU B C 1
ATOM 7658 O O . GLU B 1 366 ? 22.828 11.109 4.988 1 88.88 366 GLU B O 1
ATOM 7663 N N . LEU B 1 367 ? 21.578 10.859 3.186 1 92.56 367 LEU B N 1
ATOM 7664 C CA . LEU B 1 367 ? 20.312 10.914 3.908 1 92.56 367 LEU B CA 1
ATOM 7665 C C . LEU B 1 367 ? 19.953 9.555 4.492 1 92.56 367 LEU B C 1
ATOM 7667 O O . LEU B 1 367 ? 20.344 8.516 3.945 1 92.56 367 LEU B O 1
ATOM 7671 N N . CYS B 1 368 ? 19.266 9.609 5.609 1 88 368 CYS B N 1
ATOM 7672 C CA . CYS B 1 368 ? 18.906 8.375 6.301 1 88 368 CYS B CA 1
ATOM 7673 C C . CYS B 1 368 ? 17.859 7.59 5.504 1 88 368 CYS B C 1
ATOM 7675 O O . CYS B 1 368 ? 16.812 8.125 5.148 1 88 368 CYS B O 1
ATOM 7677 N N . LYS B 1 369 ? 18.094 6.309 5.23 1 78.56 369 LYS B N 1
ATOM 7678 C CA . LYS B 1 369 ? 17.188 5.477 4.449 1 78.56 369 LYS B CA 1
ATOM 7679 C C . LYS B 1 369 ? 16.609 4.344 5.297 1 78.56 369 LYS B C 1
ATOM 7681 O O . LYS B 1 369 ? 15.789 3.564 4.824 1 78.56 369 LYS B O 1
ATOM 7686 N N . SER B 1 370 ? 16.891 4.324 6.551 1 77.75 370 SER B N 1
ATOM 7687 C CA . SER B 1 370 ? 16.547 3.182 7.387 1 77.75 370 SER B CA 1
ATOM 7688 C C . SER B 1 370 ? 15.141 3.322 7.953 1 77.75 370 SER B C 1
ATOM 7690 O O . SER B 1 370 ? 14.609 2.383 8.547 1 77.75 370 SER B O 1
ATOM 7692 N N . VAL B 1 371 ? 14.539 4.43 7.773 1 84.88 371 VAL B N 1
ATOM 7693 C CA . VAL B 1 371 ? 13.203 4.684 8.312 1 84.88 371 VAL B CA 1
ATOM 7694 C C . VAL B 1 371 ? 12.203 4.828 7.164 1 84.88 371 VAL B C 1
ATOM 7696 O O . VAL B 1 371 ? 12.484 5.492 6.164 1 84.88 371 VAL B O 1
ATOM 7699 N N . ASN B 1 372 ? 11.031 4.09 7.262 1 87.5 372 ASN B N 1
ATOM 7700 C CA . ASN B 1 372 ? 9.977 4.277 6.273 1 87.5 372 ASN B CA 1
ATOM 7701 C C . ASN B 1 372 ? 9.227 5.586 6.496 1 87.5 372 ASN B C 1
ATOM 7703 O O . ASN B 1 372 ? 8.516 5.734 7.492 1 87.5 372 ASN B O 1
ATOM 7707 N N . PRO B 1 373 ? 9.312 6.469 5.582 1 92.75 373 PRO B N 1
ATOM 7708 C CA . PRO B 1 373 ? 8.758 7.812 5.77 1 92.75 373 PRO B CA 1
ATOM 7709 C C . PRO B 1 373 ? 7.242 7.793 5.988 1 92.75 373 PRO B C 1
ATOM 7711 O O . PRO B 1 373 ? 6.684 8.75 6.527 1 92.75 373 PRO B O 1
ATOM 7714 N N . ASP B 1 374 ? 6.57 6.758 5.648 1 93.25 374 ASP B N 1
ATOM 7715 C CA . ASP B 1 374 ? 5.113 6.734 5.73 1 93.25 374 ASP B CA 1
ATOM 7716 C C . ASP B 1 374 ? 4.648 6.109 7.047 1 93.25 374 ASP B C 1
ATOM 7718 O O . ASP B 1 374 ? 3.492 6.277 7.441 1 93.25 374 ASP B O 1
ATOM 7722 N N . GLU B 1 375 ? 5.523 5.422 7.707 1 94.62 375 GLU B N 1
ATOM 7723 C CA . GLU B 1 375 ? 5.098 4.633 8.859 1 94.62 375 GLU B CA 1
ATOM 7724 C C . GLU B 1 375 ? 5.77 5.117 10.141 1 94.62 375 GLU B C 1
ATOM 7726 O O . GLU B 1 375 ? 5.305 4.816 11.242 1 94.62 375 GLU B O 1
ATOM 7731 N N . ALA B 1 376 ? 6.836 5.879 10.031 1 94.69 376 ALA B N 1
ATOM 7732 C CA . ALA B 1 376 ? 7.699 6.242 11.156 1 94.69 376 ALA B CA 1
ATOM 7733 C C . ALA B 1 376 ? 6.914 6.973 12.242 1 94.69 376 ALA B C 1
ATOM 7735 O O . ALA B 1 376 ? 7.133 6.75 13.43 1 94.69 376 ALA B O 1
ATOM 7736 N N . VAL B 1 377 ? 6.008 7.789 11.781 1 97.12 377 VAL B N 1
ATOM 7737 C CA . VAL B 1 377 ? 5.27 8.625 12.719 1 97.12 377 VAL B CA 1
ATOM 7738 C C . VAL B 1 377 ? 4.328 7.762 13.555 1 97.12 377 VAL B C 1
ATOM 7740 O O . VAL B 1 377 ? 4.301 7.879 14.789 1 97.12 377 VAL B O 1
ATOM 7743 N N . ALA B 1 378 ? 3.592 6.891 12.898 1 97.88 378 ALA B N 1
ATOM 7744 C CA . ALA B 1 378 ? 2.707 5.984 13.625 1 97.88 378 ALA B CA 1
ATOM 7745 C C . ALA B 1 378 ? 3.502 5.043 14.523 1 97.88 378 ALA B C 1
ATOM 7747 O O . ALA B 1 378 ? 3.059 4.699 15.625 1 97.88 378 ALA B O 1
ATOM 7748 N N . TYR B 1 379 ? 4.672 4.609 14.07 1 96 379 TYR B N 1
ATOM 7749 C CA . TYR B 1 379 ? 5.566 3.758 14.844 1 96 379 TYR B CA 1
ATOM 7750 C C . TYR B 1 379 ? 5.93 4.418 16.172 1 96 379 TYR B C 1
ATOM 7752 O O . TYR B 1 379 ? 5.758 3.818 17.234 1 96 379 TYR B O 1
ATOM 7760 N N . GLY B 1 380 ? 6.387 5.648 16.109 1 96.5 380 GLY B N 1
ATOM 7761 C CA . GLY B 1 380 ? 6.754 6.375 17.312 1 96.5 380 GLY B CA 1
ATOM 7762 C C . GLY B 1 380 ? 5.578 6.609 18.25 1 96.5 380 GLY B C 1
ATOM 7763 O O . GLY B 1 380 ? 5.727 6.539 19.469 1 96.5 380 GLY B O 1
ATOM 7764 N N . ALA B 1 381 ? 4.453 6.934 17.641 1 97.75 381 ALA B N 1
ATOM 7765 C CA . ALA B 1 381 ? 3.25 7.145 18.438 1 97.75 381 ALA B CA 1
ATOM 7766 C C . ALA B 1 381 ? 2.877 5.879 19.203 1 97.75 381 ALA B C 1
ATOM 7768 O O . ALA B 1 381 ? 2.428 5.957 20.359 1 97.75 381 ALA B O 1
ATOM 7769 N N . ALA B 1 382 ? 3.021 4.715 18.562 1 97.56 382 ALA B N 1
ATOM 7770 C CA . ALA B 1 382 ? 2.707 3.445 19.219 1 97.56 382 ALA B CA 1
ATOM 7771 C C . ALA B 1 382 ? 3.658 3.174 20.375 1 97.56 382 ALA B C 1
ATOM 7773 O O . ALA B 1 382 ? 3.25 2.637 21.406 1 97.56 382 ALA B O 1
ATOM 7774 N N . VAL B 1 383 ? 4.91 3.502 20.219 1 95.31 383 VAL B N 1
ATOM 7775 C CA . VAL B 1 383 ? 5.887 3.359 21.281 1 95.31 383 VAL B CA 1
ATOM 7776 C C . VAL B 1 383 ? 5.477 4.223 22.484 1 95.31 383 VAL B C 1
ATOM 7778 O O . VAL B 1 383 ? 5.496 3.764 23.625 1 95.31 383 VAL B O 1
ATOM 7781 N N . MET B 1 384 ? 5.102 5.434 22.188 1 95.12 384 MET B N 1
ATOM 7782 C CA . MET B 1 384 ? 4.672 6.34 23.234 1 95.12 384 MET B CA 1
ATOM 7783 C C . MET B 1 384 ? 3.41 5.824 23.922 1 95.12 384 MET B C 1
ATOM 7785 O O . MET B 1 384 ? 3.254 5.965 25.141 1 95.12 384 MET B O 1
ATOM 7789 N N . ALA B 1 385 ? 2.523 5.324 23.094 1 96.5 385 ALA B N 1
ATOM 7790 C CA . ALA B 1 385 ? 1.298 4.762 23.656 1 96.5 385 ALA B CA 1
ATOM 7791 C C . ALA B 1 385 ? 1.61 3.621 24.625 1 96.5 385 ALA B C 1
ATOM 7793 O O . ALA B 1 385 ? 1.001 3.518 25.688 1 96.5 385 ALA B O 1
ATOM 7794 N N . ALA B 1 386 ? 2.518 2.791 24.266 1 94.56 386 ALA B N 1
ATOM 7795 C CA . ALA B 1 386 ? 2.939 1.689 25.125 1 94.56 386 ALA B CA 1
ATOM 7796 C C . ALA B 1 386 ? 3.57 2.211 26.406 1 94.56 386 ALA B C 1
ATOM 7798 O O . ALA B 1 386 ? 3.311 1.682 27.484 1 94.56 386 ALA B O 1
ATOM 7799 N N . LYS B 1 387 ? 4.332 3.18 26.328 1 92.19 387 LYS B N 1
ATOM 7800 C CA . LYS B 1 387 ? 5.016 3.752 27.484 1 92.19 387 LYS B CA 1
ATOM 7801 C C . LYS B 1 387 ? 4.02 4.348 28.469 1 92.19 387 LYS B C 1
ATOM 7803 O O . LYS B 1 387 ? 4.066 4.047 29.672 1 92.19 387 LYS B O 1
ATOM 7808 N N . VAL B 1 388 ? 3.168 5.203 27.938 1 91.5 388 VAL B N 1
ATOM 7809 C CA . VAL B 1 388 ? 2.225 5.922 28.781 1 91.5 388 VAL B CA 1
ATOM 7810 C C . VAL B 1 388 ? 1.23 4.938 29.406 1 91.5 388 VAL B C 1
ATOM 7812 O O . VAL B 1 388 ? 0.718 5.168 30.5 1 91.5 388 VAL B O 1
ATOM 7815 N N . SER B 1 389 ? 1.052 3.811 28.672 1 90.56 389 SER B N 1
ATOM 7816 C CA . SER B 1 389 ? 0.115 2.803 29.156 1 90.56 389 SER B CA 1
ATOM 7817 C C . SER B 1 389 ? 0.789 1.854 30.141 1 90.56 389 SER B C 1
ATOM 7819 O O . SER B 1 389 ? 0.15 0.94 30.672 1 90.56 389 SER B O 1
ATOM 7821 N N . GLY B 1 390 ? 2.059 1.944 30.344 1 84.12 390 GLY B N 1
ATOM 7822 C CA . GLY B 1 390 ? 2.727 1.208 31.406 1 84.12 390 GLY B CA 1
ATOM 7823 C C . GLY B 1 390 ? 3.416 -0.051 30.922 1 84.12 390 GLY B C 1
ATOM 7824 O O . GLY B 1 390 ? 3.555 -1.021 31.672 1 84.12 390 GLY B O 1
ATOM 7825 N N . SER B 1 391 ? 3.783 -0.013 29.688 1 83.31 391 SER B N 1
ATOM 7826 C CA . SER B 1 391 ? 4.527 -1.168 29.188 1 83.31 391 SER B CA 1
ATOM 7827 C C . SER B 1 391 ? 5.789 -1.406 30.016 1 83.31 391 SER B C 1
ATOM 7829 O O . SER B 1 391 ? 6.453 -0.456 30.438 1 83.31 391 SER B O 1
ATOM 7831 N N . ILE B 1 392 ? 6.102 -2.723 30.172 1 74.69 392 ILE B N 1
ATOM 7832 C CA . ILE B 1 392 ? 7.227 -3.086 31.031 1 74.69 392 ILE B CA 1
ATOM 7833 C C . ILE B 1 392 ? 8.461 -3.361 30.172 1 74.69 392 ILE B C 1
ATOM 7835 O O . ILE B 1 392 ? 9.539 -3.629 30.688 1 74.69 392 ILE B O 1
ATOM 7839 N N . ASP B 1 393 ? 8.297 -3.264 28.953 1 82.12 393 ASP B N 1
ATOM 7840 C CA . ASP B 1 393 ? 9.438 -3.498 28.078 1 82.12 393 ASP B CA 1
ATOM 7841 C C . ASP B 1 393 ? 10.5 -2.418 28.25 1 82.12 393 ASP B C 1
ATOM 7843 O O . ASP B 1 393 ? 10.203 -1.225 28.188 1 82.12 393 ASP B O 1
ATOM 7847 N N . LYS B 1 394 ? 11.727 -2.812 28.484 1 80.12 394 LYS B N 1
ATOM 7848 C CA . LYS B 1 394 ? 12.828 -1.898 28.797 1 80.12 394 LYS B CA 1
ATOM 7849 C C . LYS B 1 394 ? 13.039 -0.903 27.656 1 80.12 394 LYS B C 1
ATOM 7851 O O . LYS B 1 394 ? 13.305 0.276 27.891 1 80.12 394 LYS B O 1
ATOM 7856 N N . SER B 1 395 ? 12.922 -1.366 26.391 1 81.12 395 SER B N 1
ATOM 7857 C CA . SER B 1 395 ? 13.148 -0.517 25.219 1 81.12 395 SER B CA 1
ATOM 7858 C C . SER B 1 395 ? 12.141 0.631 25.172 1 81.12 395 SER B C 1
ATOM 7860 O O . SER B 1 395 ? 12.414 1.674 24.578 1 81.12 395 SER B O 1
ATOM 7862 N N . VAL B 1 396 ? 11.031 0.448 25.766 1 86.19 396 VAL B N 1
ATOM 7863 C CA . VAL B 1 396 ? 9.961 1.44 25.781 1 86.19 396 VAL B CA 1
ATOM 7864 C C . VAL B 1 396 ? 10.109 2.346 27 1 86.19 396 VAL B C 1
ATOM 7866 O O . VAL B 1 396 ? 9.945 3.562 26.906 1 86.19 396 VAL B O 1
ATOM 7869 N N . GLN B 1 397 ? 10.484 1.823 28.078 1 84.5 397 GLN B N 1
ATOM 7870 C CA . GLN B 1 397 ? 10.586 2.557 29.344 1 84.5 397 GLN B CA 1
ATOM 7871 C C . GLN B 1 397 ? 11.734 3.566 29.297 1 84.5 397 GLN B C 1
ATOM 7873 O O . GLN B 1 397 ? 11.656 4.625 29.922 1 84.5 397 GLN B O 1
ATOM 7878 N N . ASP B 1 398 ? 12.664 3.299 28.547 1 84.06 398 ASP B N 1
ATOM 7879 C CA . ASP B 1 398 ? 13.867 4.125 28.516 1 84.06 398 ASP B CA 1
ATOM 7880 C C . ASP B 1 398 ? 13.656 5.383 27.672 1 84.06 398 ASP B C 1
ATOM 7882 O O . ASP B 1 398 ? 14.445 6.324 27.734 1 84.06 398 ASP B O 1
ATOM 7886 N N . VAL B 1 399 ? 12.562 5.438 27.016 1 86.94 399 VAL B N 1
ATOM 7887 C CA . VAL B 1 399 ? 12.312 6.582 26.156 1 86.94 399 VAL B CA 1
ATOM 7888 C C . VAL B 1 399 ? 11.93 7.801 27 1 86.94 399 VAL B C 1
ATOM 7890 O O . VAL B 1 399 ? 10.961 7.758 27.75 1 86.94 399 VAL B O 1
ATOM 7893 N N . LEU B 1 400 ? 12.734 8.867 26.969 1 86.75 400 LEU B N 1
ATOM 7894 C CA . LEU B 1 400 ? 12.469 10.141 27.609 1 86.75 400 LEU B CA 1
ATOM 7895 C C . LEU B 1 400 ? 12.43 11.281 26.594 1 86.75 400 LEU B C 1
ATOM 7897 O O . LEU B 1 400 ? 13.383 11.469 25.828 1 86.75 400 LEU B O 1
ATOM 7901 N N . LEU B 1 401 ? 11.336 12.008 26.656 1 88.56 401 LEU B N 1
ATOM 7902 C CA . LEU B 1 401 ? 11.133 13.039 25.656 1 88.56 401 LEU B CA 1
ATOM 7903 C C . LEU B 1 401 ? 11.148 14.43 26.281 1 88.56 401 LEU B C 1
ATOM 7905 O O . LEU B 1 401 ? 10.477 14.664 27.297 1 88.56 401 LEU B O 1
ATOM 7909 N N . HIS B 1 402 ? 11.953 15.25 25.719 1 85.81 402 HIS B N 1
ATOM 7910 C CA . HIS B 1 402 ? 11.953 16.672 26.016 1 85.81 402 HIS B CA 1
ATOM 7911 C C . HIS B 1 402 ? 11.562 17.5 24.797 1 85.81 402 HIS B C 1
ATOM 7913 O O . HIS B 1 402 ? 12.383 17.734 23.906 1 85.81 402 HIS B O 1
ATOM 7919 N N . ASP B 1 403 ? 10.312 18.031 24.828 1 87.94 403 ASP B N 1
ATOM 7920 C CA . ASP B 1 403 ? 9.789 18.797 23.688 1 87.94 403 ASP B CA 1
ATOM 7921 C C . ASP B 1 403 ? 9.859 20.297 23.969 1 87.94 403 ASP B C 1
ATOM 7923 O O . ASP B 1 403 ? 10.164 20.719 25.078 1 87.94 403 ASP B O 1
ATOM 7927 N N . VAL B 1 404 ? 9.641 21.016 22.938 1 86.56 404 VAL B N 1
ATOM 7928 C CA . VAL B 1 404 ? 9.664 22.469 23.078 1 86.56 404 VAL B CA 1
ATOM 7929 C C . VAL B 1 404 ? 8.398 23.062 22.469 1 86.56 404 VAL B C 1
ATOM 7931 O O . VAL B 1 404 ? 7.688 22.391 21.719 1 86.56 404 VAL B O 1
ATOM 7934 N N . THR B 1 405 ? 8.016 24.281 22.828 1 86.38 405 THR B N 1
ATOM 7935 C CA . THR B 1 405 ? 6.918 25 22.188 1 86.38 405 THR B CA 1
ATOM 7936 C C . THR B 1 405 ? 7.383 25.641 20.875 1 86.38 405 THR B C 1
ATOM 7938 O O . THR B 1 405 ? 8.445 26.266 20.828 1 86.38 405 THR B O 1
ATOM 7941 N N . PRO B 1 406 ? 6.664 25.516 19.875 1 83.44 406 PRO B N 1
ATOM 7942 C CA . PRO B 1 406 ? 7.121 25.984 18.562 1 83.44 406 PRO B CA 1
ATOM 7943 C C . PRO B 1 406 ? 6.961 27.5 18.406 1 83.44 406 PRO B C 1
ATOM 7945 O O . PRO B 1 406 ? 7.641 28.109 17.578 1 83.44 406 PRO B O 1
ATOM 7948 N N . LEU B 1 407 ? 5.977 28.062 19.109 1 86.25 407 LEU B N 1
ATOM 7949 C CA . LEU B 1 407 ? 5.672 29.484 18.969 1 86.25 407 LEU B CA 1
ATOM 7950 C C . LEU B 1 407 ? 5.707 30.172 20.328 1 86.25 407 LEU B C 1
ATOM 7952 O O . LEU B 1 407 ? 5.48 29.531 21.359 1 86.25 407 LEU B O 1
ATOM 7956 N N . SER B 1 408 ? 5.996 31.438 20.281 1 88.69 408 SER B N 1
ATOM 7957 C CA . SER B 1 408 ? 6.012 32.219 21.516 1 88.69 408 SER B CA 1
ATOM 7958 C C . SER B 1 408 ? 4.602 32.469 22.031 1 88.69 408 SER B C 1
ATOM 7960 O O . SER B 1 408 ? 3.65 32.562 21.266 1 88.69 408 SER B O 1
ATOM 7962 N N . LEU B 1 409 ? 4.52 32.469 23.312 1 90.62 409 LEU B N 1
ATOM 7963 C CA . LEU B 1 409 ? 3.266 32.75 24 1 90.62 409 LEU B CA 1
ATOM 7964 C C . LEU B 1 409 ? 3.375 34.031 24.812 1 90.62 409 LEU B C 1
ATOM 7966 O O . LEU B 1 409 ? 4.402 34.312 25.438 1 90.62 409 LEU B O 1
ATOM 7970 N N . GLY B 1 410 ? 2.355 34.875 24.688 1 91.62 410 GLY B N 1
ATOM 7971 C CA . GLY B 1 410 ? 2.414 36.156 25.391 1 91.62 410 GLY B CA 1
ATOM 7972 C C . GLY B 1 410 ? 1.066 36.844 25.484 1 91.62 410 GLY B C 1
ATOM 7973 O O . GLY B 1 410 ? 0.032 36.219 25.203 1 91.62 410 GLY B O 1
ATOM 7974 N N . VAL B 1 411 ? 1.08 38.094 26.047 1 92.25 411 VAL B N 1
ATOM 7975 C CA . VAL B 1 411 ? -0.136 38.875 26.25 1 92.25 411 VAL B CA 1
ATOM 7976 C C . VAL B 1 411 ? 0.005 40.25 25.547 1 92.25 411 VAL B C 1
ATOM 7978 O O . VAL B 1 411 ? 1.12 40.719 25.344 1 92.25 411 VAL B O 1
ATOM 7981 N N . ALA B 1 412 ? -1.19 40.656 25.156 1 91.5 412 ALA B N 1
ATOM 7982 C CA . ALA B 1 412 ? -1.208 42 24.594 1 91.5 412 ALA B CA 1
ATOM 7983 C C . ALA B 1 412 ? -0.984 43.062 25.688 1 91.5 412 ALA B C 1
ATOM 7985 O O . ALA B 1 412 ? -1.558 42.969 26.766 1 91.5 412 ALA B O 1
ATOM 7986 N N . VAL B 1 413 ? -0.095 44 25.406 1 88.75 413 VAL B N 1
ATOM 7987 C CA . VAL B 1 413 ? 0.155 45.094 26.328 1 88.75 413 VAL B CA 1
ATOM 7988 C C . VAL B 1 413 ? -0.125 46.438 25.625 1 88.75 413 VAL B C 1
ATOM 7990 O O . VAL B 1 413 ? -0.675 46.469 24.531 1 88.75 413 VAL B O 1
ATOM 7993 N N . ARG B 1 414 ? 0.156 47.469 26.344 1 81.31 414 ARG B N 1
ATOM 7994 C CA . ARG B 1 414 ? -0.123 48.781 25.812 1 81.31 414 ARG B CA 1
ATOM 7995 C C . ARG B 1 414 ? 0.495 48.969 24.422 1 81.31 414 ARG B C 1
ATOM 7997 O O . ARG B 1 414 ? 1.628 48.531 24.188 1 81.31 414 ARG B O 1
ATOM 8004 N N . GLY B 1 415 ? -0.239 49.469 23.531 1 77.31 415 GLY B N 1
ATOM 8005 C CA . GLY B 1 415 ? 0.233 49.688 22.172 1 77.31 415 GLY B CA 1
ATOM 8006 C C . GLY B 1 415 ? 0.023 48.5 21.266 1 77.31 415 GLY B C 1
ATOM 8007 O O . GLY B 1 415 ? 0.572 48.438 20.172 1 77.31 415 GLY B O 1
ATOM 8008 N N . GLU B 1 416 ? -0.659 47.531 21.719 1 85.81 416 GLU B N 1
ATOM 8009 C CA . GLU B 1 416 ? -0.978 46.312 20.953 1 85.81 416 GLU B CA 1
ATOM 8010 C C . GLU B 1 416 ? 0.281 45.531 20.625 1 85.81 416 GLU B C 1
ATOM 8012 O O . GLU B 1 416 ? 0.423 45 19.531 1 85.81 416 GLU B O 1
ATOM 8017 N N . LEU B 1 417 ? 1.16 45.719 21.578 1 88 417 LEU B N 1
ATOM 8018 C CA . LEU B 1 417 ? 2.389 44.938 21.438 1 88 417 LEU B CA 1
ATOM 8019 C C . LEU B 1 417 ? 2.281 43.625 22.172 1 88 417 LEU B C 1
ATOM 8021 O O . LEU B 1 417 ? 1.561 43.5 23.156 1 88 417 LEU B O 1
ATOM 8025 N N . LEU B 1 418 ? 2.955 42.625 21.594 1 90.75 418 LEU B N 1
ATOM 8026 C CA . LEU B 1 418 ? 2.99 41.344 22.25 1 90.75 418 LEU B CA 1
ATOM 8027 C C . LEU B 1 418 ? 4.105 41.281 23.281 1 90.75 418 LEU B C 1
ATOM 8029 O O . LEU B 1 418 ? 5.277 41.469 22.953 1 90.75 418 LEU B O 1
ATOM 8033 N N . SER B 1 419 ? 3.779 41.125 24.516 1 93 419 SER B N 1
ATOM 8034 C CA . SER B 1 419 ? 4.75 40.812 25.562 1 93 419 SER B CA 1
ATOM 8035 C C . SER B 1 419 ? 4.926 39.312 25.719 1 93 419 SER B C 1
ATOM 8037 O O . SER B 1 419 ? 4.047 38.625 26.25 1 93 419 SER B O 1
ATOM 8039 N N . VAL B 1 420 ? 6.066 38.844 25.281 1 93.38 420 VAL B N 1
ATOM 8040 C CA . VAL B 1 420 ? 6.324 37.406 25.266 1 93.38 420 VAL B CA 1
ATOM 8041 C C . VAL B 1 420 ? 6.602 36.938 26.688 1 93.38 420 VAL B C 1
ATOM 8043 O O . VAL B 1 420 ? 7.445 37.5 27.391 1 93.38 420 VAL B O 1
ATOM 8046 N N . VAL B 1 421 ? 5.867 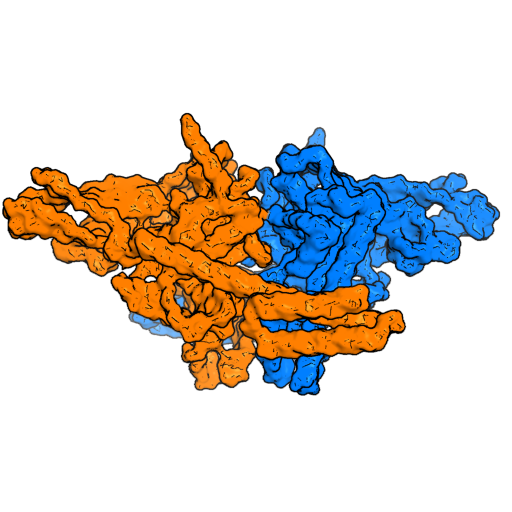35.906 27.156 1 94.12 421 VAL B N 1
ATOM 8047 C CA . VAL B 1 421 ? 6.066 35.312 28.469 1 94.12 421 VAL B CA 1
ATOM 8048 C C . VAL B 1 421 ? 6.852 34 28.328 1 94.12 421 VAL B C 1
ATOM 8050 O O . VAL B 1 421 ? 7.816 33.781 29.062 1 94.12 421 VAL B O 1
ATOM 8053 N N . ILE B 1 422 ? 6.449 33.188 27.391 1 93.25 422 ILE B N 1
ATOM 8054 C CA . ILE B 1 422 ? 7.176 31.969 27.047 1 93.25 422 ILE B CA 1
ATOM 8055 C C . ILE B 1 422 ? 7.695 32.062 25.609 1 93.25 422 ILE B C 1
ATOM 8057 O O . ILE B 1 422 ? 6.918 31.984 24.656 1 93.25 422 ILE B O 1
ATOM 8061 N N . PRO B 1 423 ? 8.969 32.156 25.453 1 90.69 423 PRO B N 1
ATOM 8062 C CA . PRO B 1 423 ? 9.531 32.25 24.109 1 90.69 423 PRO B CA 1
ATOM 8063 C C . PRO B 1 423 ? 9.453 30.938 23.344 1 90.69 423 PRO B C 1
ATOM 8065 O O . PRO B 1 423 ? 9.383 29.875 23.953 1 90.69 423 PRO B O 1
ATOM 8068 N N . ARG B 1 424 ? 9.445 31.109 22.031 1 87.94 424 ARG B N 1
ATOM 8069 C CA . ARG B 1 424 ? 9.477 29.922 21.188 1 87.94 424 ARG B CA 1
ATOM 8070 C C . ARG B 1 424 ? 10.672 29.047 21.5 1 87.94 424 ARG B C 1
ATOM 8072 O O . ARG B 1 424 ? 11.727 29.547 21.922 1 87.94 424 ARG B O 1
ATOM 8079 N N . ASN B 1 425 ? 10.523 27.719 21.375 1 84.81 425 ASN B N 1
ATOM 8080 C CA . ASN B 1 425 ? 11.531 26.672 21.547 1 84.81 425 ASN B CA 1
ATOM 8081 C C . ASN B 1 425 ? 11.891 26.484 23.016 1 84.81 425 ASN B C 1
ATOM 8083 O O . ASN B 1 425 ? 12.945 25.922 23.328 1 84.81 425 ASN B O 1
ATOM 8087 N N . THR B 1 426 ? 11.016 26.938 23.891 1 89.44 426 THR B N 1
ATOM 8088 C CA . THR B 1 426 ? 11.156 26.641 25.312 1 89.44 426 THR B CA 1
ATOM 8089 C C . THR B 1 426 ? 10.719 25.219 25.609 1 89.44 426 THR B C 1
ATOM 8091 O O . THR B 1 426 ? 9.711 24.75 25.078 1 89.44 426 THR B O 1
ATOM 8094 N N . SER B 1 427 ? 11.508 24.562 26.406 1 88.94 427 SER B N 1
ATOM 8095 C CA . SER B 1 427 ? 11.203 23.188 26.781 1 88.94 427 SER B CA 1
ATOM 8096 C C . SER B 1 427 ? 9.867 23.094 27.516 1 88.94 427 SER B C 1
ATOM 8098 O O . SER B 1 427 ? 9.555 23.938 28.344 1 88.94 427 SER B O 1
ATOM 8100 N N . ILE B 1 428 ? 9.117 22.156 27.172 1 87.69 428 ILE B N 1
ATOM 8101 C CA . ILE B 1 428 ? 7.852 21.938 27.859 1 87.69 428 ILE B CA 1
ATOM 8102 C C . ILE B 1 428 ? 7.883 20.594 28.578 1 87.69 428 ILE B C 1
ATOM 8104 O O . ILE B 1 428 ? 8.57 19.656 28.141 1 87.69 428 ILE B O 1
ATOM 8108 N N . PRO B 1 429 ? 7.195 20.344 29.578 1 89.31 429 PRO B N 1
ATOM 8109 C CA . PRO B 1 429 ? 6.332 21.328 30.25 1 89.31 429 PRO B CA 1
ATOM 8110 C C . PRO B 1 429 ? 7.121 22.453 30.922 1 89.31 429 PRO B C 1
ATOM 8112 O O . PRO B 1 429 ? 8.297 22.266 31.25 1 89.31 429 PRO B O 1
ATOM 8115 N N . THR B 1 430 ? 6.504 23.594 31.031 1 91.62 430 THR B N 1
ATOM 8116 C CA . THR B 1 430 ? 7.164 24.734 31.656 1 91.62 430 THR B CA 1
ATOM 8117 C C . THR B 1 430 ? 6.137 25.688 32.25 1 91.62 430 THR B C 1
ATOM 8119 O O . THR B 1 430 ? 4.941 25.594 31.953 1 91.62 430 THR B O 1
ATOM 8122 N N . SER B 1 431 ? 6.559 26.406 33.25 1 93.62 431 SER B N 1
ATOM 8123 C CA . SER B 1 431 ? 5.77 27.469 33.875 1 93.62 431 SER B CA 1
ATOM 8124 C C . SER B 1 431 ? 6.578 28.75 34 1 93.62 431 SER B C 1
ATOM 8126 O O . SER B 1 431 ? 7.719 28.734 34.469 1 93.62 431 SER B O 1
ATOM 8128 N N . LYS B 1 432 ? 6.086 29.844 33.406 1 94.12 432 LYS B N 1
ATOM 8129 C CA . LYS B 1 432 ? 6.73 31.156 33.5 1 94.12 432 LYS B CA 1
ATOM 8130 C C . LYS B 1 432 ? 5.738 32.219 33.969 1 94.12 432 LYS B C 1
ATOM 8132 O O . LYS B 1 432 ? 4.566 32.188 33.594 1 94.12 432 LYS B O 1
ATOM 8137 N N . THR B 1 433 ? 6.254 33.062 34.812 1 93.81 433 THR B N 1
ATOM 8138 C CA . THR B 1 433 ? 5.426 34.125 35.344 1 93.81 433 THR B CA 1
ATOM 8139 C C . THR B 1 433 ? 6.039 35.5 35.062 1 93.81 433 THR B C 1
ATOM 8141 O O . THR B 1 433 ? 7.258 35.656 35.094 1 93.81 433 THR B O 1
ATOM 8144 N N . LYS B 1 434 ? 5.215 36.438 34.688 1 93.62 434 LYS B N 1
ATOM 8145 C CA . LYS B 1 434 ? 5.633 37.812 34.438 1 93.62 434 LYS B CA 1
ATOM 8146 C C . LYS B 1 434 ? 4.711 38.781 35.156 1 93.62 434 LYS B C 1
ATOM 8148 O O . LYS B 1 434 ? 3.498 38.594 35.219 1 93.62 434 LYS B O 1
ATOM 8153 N N . LYS B 1 435 ? 5.332 39.875 35.625 1 92.62 435 LYS B N 1
ATOM 8154 C CA . LYS B 1 435 ? 4.59 40.875 36.375 1 92.62 435 LYS B CA 1
ATOM 8155 C C . LYS B 1 435 ? 4.273 42.062 35.469 1 92.62 435 LYS B C 1
ATOM 8157 O O . LYS B 1 435 ? 5.117 42.5 34.688 1 92.62 435 LYS B O 1
ATOM 8162 N N . TYR B 1 436 ? 3.076 42.5 35.594 1 90.62 436 TYR B N 1
ATOM 8163 C CA . TYR B 1 436 ? 2.633 43.688 34.875 1 90.62 436 TYR B CA 1
ATOM 8164 C C . TYR B 1 436 ? 2.027 44.719 35.812 1 90.62 436 TYR B C 1
ATOM 8166 O O . TYR B 1 436 ? 1.753 44.438 36.969 1 90.62 436 TYR B O 1
ATOM 8174 N N . GLN B 1 437 ? 1.903 45.906 35.219 1 88.62 437 GLN B N 1
ATOM 8175 C CA . GLN B 1 437 ? 1.306 47 36 1 88.62 437 GLN B CA 1
ATOM 8176 C C . GLN B 1 437 ? 0.142 47.625 35.25 1 88.62 437 GLN B C 1
ATOM 8178 O O . GLN B 1 437 ? 0.077 47.562 34.031 1 88.62 437 GLN B O 1
ATOM 8183 N N . THR B 1 438 ? -0.741 48.219 36 1 86.5 438 THR B N 1
ATOM 8184 C CA . THR B 1 438 ? -1.892 48.875 35.406 1 86.5 438 THR B CA 1
ATOM 8185 C C . THR B 1 438 ? -1.456 50.125 34.625 1 86.5 438 THR B C 1
ATOM 8187 O O . THR B 1 438 ? -0.522 50.812 35 1 86.5 438 THR B O 1
ATOM 8190 N N . THR B 1 439 ? -2.148 50.375 33.625 1 82.31 439 THR B N 1
ATOM 8191 C CA . THR B 1 439 ? -1.748 51.469 32.75 1 82.31 439 THR B CA 1
ATOM 8192 C C . THR B 1 439 ? -2.682 52.656 32.906 1 82.31 439 THR B C 1
ATOM 8194 O O . THR B 1 439 ? -2.422 53.75 32.344 1 82.31 439 THR B O 1
ATOM 8197 N N . HIS B 1 440 ? -3.785 52.469 33.594 1 84.81 440 HIS B N 1
ATOM 8198 C CA . HIS B 1 440 ? -4.754 53.531 33.781 1 84.81 440 HIS B CA 1
ATOM 8199 C C . HIS B 1 440 ? -5.152 53.656 35.25 1 84.81 440 HIS B C 1
ATOM 8201 O O . HIS B 1 440 ? -5.012 52.719 36.031 1 84.81 440 HIS B O 1
ATOM 8207 N N . ASP B 1 441 ? -5.617 54.844 35.531 1 87.81 441 ASP B N 1
ATOM 8208 C CA . ASP B 1 441 ? -6.059 55.125 36.906 1 87.81 441 ASP B CA 1
ATOM 8209 C C . ASP B 1 441 ? -7.406 54.438 37.188 1 87.81 441 ASP B C 1
ATOM 8211 O O . ASP B 1 441 ? -8.289 54.438 36.312 1 87.81 441 ASP B O 1
ATOM 8215 N N . ASN B 1 442 ? -7.504 53.938 38.375 1 87.94 442 ASN B N 1
ATOM 8216 C CA . ASN B 1 442 ? -8.742 53.406 38.938 1 87.94 442 ASN B CA 1
ATOM 8217 C C . ASN B 1 442 ? -9.406 52.406 38.031 1 87.94 442 ASN B C 1
ATOM 8219 O O . ASN B 1 442 ? -10.617 52.469 37.781 1 87.94 442 ASN B O 1
ATOM 8223 N N . LEU B 1 443 ? -8.57 51.531 37.438 1 85.88 443 LEU B N 1
ATOM 8224 C CA . LEU B 1 443 ? -9.109 50.438 36.625 1 85.88 443 LEU B CA 1
ATOM 8225 C C . LEU B 1 443 ? -9.82 49.438 37.531 1 85.88 443 LEU B C 1
ATOM 8227 O O . LEU B 1 443 ? -9.281 49 38.531 1 85.88 443 LEU B O 1
ATOM 8231 N N . SER B 1 444 ? -11.086 49.062 37.219 1 86.56 444 SER B N 1
ATOM 8232 C CA . SER B 1 444 ? -11.844 48.094 38 1 86.56 444 SER B CA 1
ATOM 8233 C C . SER B 1 444 ? -11.656 46.688 37.469 1 86.56 444 SER B C 1
ATOM 8235 O O . SER B 1 444 ? -11.836 45.719 38.188 1 86.56 444 SER B O 1
ATOM 8237 N N . ALA B 1 445 ? -11.438 46.625 36.156 1 89.38 445 ALA B N 1
ATOM 8238 C CA . ALA B 1 445 ? -11.234 45.344 35.5 1 89.38 445 ALA B CA 1
ATOM 8239 C C . ALA B 1 445 ? -10.227 45.438 34.375 1 89.38 445 ALA B C 1
ATOM 8241 O O . ALA B 1 445 ? -10.047 46.5 33.781 1 89.38 445 ALA B O 1
ATOM 8242 N N . ILE B 1 446 ? -9.492 44.375 34.156 1 86.69 446 ILE B N 1
ATOM 8243 C CA . ILE B 1 446 ? -8.531 44.344 33.062 1 86.69 446 ILE B CA 1
ATOM 8244 C C . ILE B 1 446 ? -8.82 43.125 32.188 1 86.69 446 ILE B C 1
ATOM 8246 O O . ILE B 1 446 ? -9.008 42 32.688 1 86.69 446 ILE B O 1
ATOM 8250 N N . GLU B 1 447 ? -8.859 43.375 30.906 1 88.25 447 GLU B N 1
ATOM 8251 C CA . GLU B 1 447 ? -8.992 42.312 29.922 1 88.25 447 GLU B CA 1
ATOM 8252 C C . GLU B 1 447 ? -7.625 41.781 29.484 1 88.25 447 GLU B C 1
ATOM 8254 O O . GLU B 1 447 ? -6.762 42.594 29.094 1 88.25 447 GLU B O 1
ATOM 8259 N N . ILE B 1 448 ? -7.445 40.594 29.672 1 88.38 448 ILE B N 1
ATOM 8260 C CA . ILE B 1 448 ? -6.191 39.938 29.281 1 88.38 448 ILE B CA 1
ATOM 8261 C C . ILE B 1 448 ? -6.402 39.156 28 1 88.38 448 ILE B C 1
ATOM 8263 O O . ILE B 1 448 ? -7.223 38.219 27.969 1 88.38 448 ILE B O 1
ATOM 8267 N N . LYS B 1 449 ? -5.68 39.5 26.969 1 88.19 449 LYS B N 1
ATOM 8268 C CA . LYS B 1 449 ? -5.699 38.781 25.688 1 88.19 449 LYS B CA 1
ATOM 8269 C C . LYS B 1 449 ? -4.414 37.969 25.5 1 88.19 449 LYS B C 1
ATOM 8271 O O . LYS B 1 449 ? -3.32 38.531 25.469 1 88.19 449 LYS B O 1
ATOM 8276 N N . VAL B 1 450 ? -4.559 36.688 25.328 1 88.94 450 VAL B N 1
ATOM 8277 C CA . VAL B 1 450 ? -3.42 35.781 25.188 1 88.94 450 VAL B CA 1
ATOM 8278 C C . VAL B 1 450 ? -3.209 35.438 23.703 1 88.94 450 VAL B C 1
ATOM 8280 O O . VAL B 1 450 ? -4.152 35.062 23.016 1 88.94 450 VAL B O 1
ATOM 8283 N N . TYR B 1 451 ? -1.965 35.594 23.25 1 86 451 TYR B N 1
ATOM 8284 C CA . TYR B 1 451 ? -1.628 35.344 21.844 1 86 451 TYR B CA 1
ATOM 8285 C C . TYR B 1 451 ? -0.489 34.344 21.719 1 86 451 TYR B C 1
ATOM 8287 O O . TYR B 1 451 ? 0.261 34.125 22.672 1 86 451 TYR B O 1
ATOM 8295 N N . GLN B 1 452 ? -0.453 33.719 20.609 1 88 452 GLN B N 1
ATOM 8296 C CA . GLN B 1 452 ? 0.648 32.844 20.203 1 88 452 GLN B CA 1
ATOM 8297 C C . GLN B 1 452 ? 1.181 33.219 18.828 1 88 452 GLN B C 1
ATOM 8299 O O . GLN B 1 452 ? 0.41 33.344 17.875 1 88 452 GLN B O 1
ATOM 8304 N N . GLY B 1 453 ? 2.412 33.5 18.719 1 86.31 453 GLY B N 1
ATOM 8305 C CA . GLY B 1 453 ? 3.012 33.875 17.438 1 86.31 453 GLY B CA 1
ATOM 8306 C C . GLY B 1 453 ? 4.324 34.625 17.594 1 86.31 453 GLY B C 1
ATOM 8307 O O . GLY B 1 453 ? 4.82 34.781 18.719 1 86.31 453 GLY B O 1
ATOM 8308 N N . GLU B 1 454 ? 4.91 35.094 16.5 1 85.5 454 GLU B N 1
ATOM 8309 C CA . GLU B 1 454 ? 6.25 35.656 16.531 1 85.5 454 GLU B CA 1
ATOM 8310 C C . GLU B 1 454 ? 6.238 37.125 16.078 1 85.5 454 GLU B C 1
ATOM 8312 O O . GLU B 1 454 ? 7.289 37.781 16.016 1 85.5 454 GLU B O 1
ATOM 8317 N N . ARG B 1 455 ? 5.074 37.594 15.852 1 83.56 455 ARG B N 1
ATOM 8318 C CA . ARG B 1 455 ? 4.984 38.969 15.383 1 83.56 455 ARG B CA 1
ATOM 8319 C C . ARG B 1 455 ? 4.965 39.969 16.562 1 83.56 455 ARG B C 1
ATOM 8321 O O . ARG B 1 455 ? 4.5 39.625 17.641 1 83.56 455 ARG B O 1
ATOM 8328 N N . SER B 1 456 ? 5.473 41.125 16.359 1 85.5 456 SER B N 1
ATOM 8329 C CA . SER B 1 456 ? 5.578 42.125 17.422 1 85.5 456 SER B CA 1
ATOM 8330 C C . SER B 1 456 ? 4.203 42.688 17.812 1 85.5 456 SER B C 1
ATOM 8332 O O . SER B 1 456 ? 3.916 42.875 18.984 1 85.5 456 SER B O 1
ATOM 8334 N N . LYS B 1 457 ? 3.428 42.906 16.781 1 86.19 457 LYS B N 1
ATOM 8335 C CA . LYS B 1 457 ? 2.07 43.375 17.047 1 86.19 457 LYS B CA 1
ATOM 8336 C C . LYS B 1 457 ? 1.16 42.219 17.469 1 86.19 457 LYS B C 1
ATOM 8338 O O . LYS B 1 457 ? 1.087 41.188 16.781 1 86.19 457 LYS B O 1
ATOM 8343 N N . SER B 1 458 ? 0.527 42.344 18.594 1 87.25 458 SER B N 1
ATOM 8344 C CA . SER B 1 458 ? -0.29 41.25 19.156 1 87.25 458 SER B CA 1
ATOM 8345 C C . SER B 1 458 ? -1.378 40.844 18.172 1 87.25 458 SER B C 1
ATOM 8347 O O . SER B 1 458 ? -1.646 39.656 18.016 1 87.25 458 SER B O 1
ATOM 8349 N N . THR B 1 459 ? -1.925 41.75 17.406 1 81.06 459 THR B N 1
ATOM 8350 C CA . THR B 1 459 ? -3.064 41.469 16.547 1 81.06 459 THR B CA 1
ATOM 8351 C C . THR B 1 459 ? -2.633 40.688 15.32 1 81.06 459 THR B C 1
ATOM 8353 O O . THR B 1 459 ? -3.469 40.094 14.625 1 81.06 459 THR B O 1
ATOM 8356 N N . ASP B 1 460 ? -1.324 40.625 15.156 1 79.06 460 ASP B N 1
ATOM 8357 C CA . ASP B 1 460 ? -0.795 39.906 14.016 1 79.06 460 ASP B CA 1
ATOM 8358 C C . ASP B 1 460 ? -0.536 38.438 14.383 1 79.06 460 ASP B C 1
ATOM 8360 O O . ASP B 1 460 ? -0.152 37.625 13.523 1 79.06 460 ASP B O 1
ATOM 8364 N N . ASN B 1 461 ? -0.761 38.156 15.578 1 84.44 461 ASN B N 1
ATOM 8365 C CA . ASN B 1 461 ? -0.566 36.812 16.062 1 84.44 461 ASN B CA 1
ATOM 8366 C C . ASN B 1 461 ? -1.897 36.094 16.281 1 84.44 461 ASN B C 1
ATOM 8368 O O . ASN B 1 461 ? -2.961 36.656 16.047 1 84.44 461 ASN B O 1
ATOM 8372 N N . HIS B 1 462 ? -1.802 34.875 16.609 1 80.56 462 HIS B N 1
ATOM 8373 C CA . HIS B 1 462 ? -3 34.062 16.812 1 80.56 462 HIS B CA 1
ATOM 8374 C C . HIS B 1 462 ? -3.576 34.281 18.219 1 80.56 462 HIS B C 1
ATOM 8376 O O . HIS B 1 462 ? -2.912 33.969 19.219 1 80.56 462 HIS B O 1
ATOM 8382 N N . LEU B 1 463 ? -4.781 34.812 18.234 1 81.88 463 LEU B N 1
ATOM 8383 C CA . LEU B 1 463 ? -5.449 34.969 19.531 1 81.88 463 LEU B CA 1
ATOM 8384 C C . LEU B 1 463 ? -5.898 33.625 20.078 1 81.88 463 LEU B C 1
ATOM 8386 O O . LEU B 1 463 ? -6.668 32.906 19.438 1 81.88 463 LEU B O 1
ATOM 8390 N N . LEU B 1 464 ? -5.383 33.281 21.203 1 80.62 464 LEU B N 1
ATOM 8391 C CA . LEU B 1 464 ? -5.742 32 21.812 1 80.62 464 LEU B CA 1
ATOM 8392 C C . LEU B 1 464 ? -6.992 32.156 22.672 1 80.62 464 LEU B C 1
ATOM 8394 O O . LEU B 1 464 ? -7.816 31.234 22.734 1 80.62 464 LEU B O 1
ATOM 8398 N N . GLY B 1 465 ? -7.027 33.25 23.406 1 80.62 465 GLY B N 1
ATOM 8399 C CA . GLY B 1 465 ? -8.172 33.5 24.266 1 80.62 465 GLY B CA 1
ATOM 8400 C C . GLY B 1 465 ? -8.062 34.812 25.016 1 80.62 465 GLY B C 1
ATOM 8401 O O . GLY B 1 465 ? -7.027 35.5 24.969 1 80.62 465 GLY B O 1
ATOM 8402 N N . LYS B 1 466 ? -9.203 35.312 25.594 1 84.31 466 LYS B N 1
ATOM 8403 C CA . LYS B 1 466 ? -9.227 36.5 26.422 1 84.31 466 LYS B CA 1
ATOM 8404 C C . LYS B 1 466 ? -10.039 36.25 27.688 1 84.31 466 LYS B C 1
ATOM 8406 O O . LYS B 1 466 ? -10.977 35.469 27.703 1 84.31 466 LYS B O 1
ATOM 8411 N N . PHE B 1 467 ? -9.625 36.719 28.719 1 82.94 467 PHE B N 1
ATOM 8412 C CA . PHE B 1 467 ? -10.375 36.688 29.969 1 82.94 467 PHE B CA 1
ATOM 8413 C C . PHE B 1 467 ? -10.164 37.969 30.766 1 82.94 467 PHE B C 1
ATOM 8415 O O . PHE B 1 467 ? -9.289 38.781 30.438 1 82.94 467 PHE B O 1
ATOM 8422 N N . GLU B 1 468 ? -11.141 38.156 31.703 1 87.38 468 GLU B N 1
ATOM 8423 C CA . GLU B 1 468 ? -11.109 39.406 32.469 1 87.38 468 GLU B CA 1
ATOM 8424 C C . GLU B 1 468 ? -10.891 39.125 33.938 1 87.38 468 GLU B C 1
ATOM 8426 O O . GLU B 1 468 ? -11.43 38.156 34.5 1 87.38 468 GLU B O 1
ATOM 8431 N N . ILE B 1 469 ? -10.055 39.906 34.531 1 86.81 469 ILE B N 1
ATOM 8432 C CA . ILE B 1 469 ? -9.906 39.906 35.969 1 86.81 469 ILE B CA 1
ATOM 8433 C C . ILE B 1 469 ? -10.484 41.188 36.562 1 86.81 469 ILE B C 1
ATOM 8435 O O . ILE B 1 469 ? -10.055 42.281 36.188 1 86.81 469 ILE B O 1
ATOM 8439 N N . SER B 1 470 ? -11.508 40.938 37.375 1 86.62 470 SER B N 1
ATOM 8440 C CA . SER B 1 470 ? -12.211 42.094 37.938 1 86.62 470 SER B CA 1
ATOM 8441 C C . SER B 1 470 ? -11.914 42.219 39.438 1 86.62 470 SER B C 1
ATOM 8443 O O . SER B 1 470 ? -11.211 41.406 40 1 86.62 470 SER B O 1
ATOM 8445 N N . GLY B 1 471 ? -12.344 43.312 40.062 1 83.19 471 GLY B N 1
ATOM 8446 C CA . GLY B 1 471 ? -12.188 43.562 41.5 1 83.19 471 GLY B CA 1
ATOM 8447 C C . GLY B 1 471 ? -10.867 44.219 41.844 1 83.19 471 GLY B C 1
ATOM 8448 O O . GLY B 1 471 ? -10.289 43.938 42.906 1 83.19 471 GLY B O 1
ATOM 8449 N N . ILE B 1 472 ? -10.359 44.938 40.938 1 86.75 472 ILE B N 1
ATOM 8450 C CA . ILE B 1 472 ? -9.109 45.656 41.188 1 86.75 472 ILE B CA 1
ATOM 8451 C C . ILE B 1 472 ? -9.375 46.875 42.031 1 86.75 472 ILE B C 1
ATOM 8453 O O . ILE B 1 472 ? -10.211 47.719 41.688 1 86.75 472 ILE B O 1
ATOM 8457 N N . PRO B 1 473 ? -8.703 46.938 43.094 1 86.81 473 PRO B N 1
ATOM 8458 C CA . PRO B 1 473 ? -8.891 48.156 43.938 1 86.81 473 PRO B CA 1
ATOM 8459 C C . PRO B 1 473 ? -8.461 49.438 43.219 1 86.81 473 PRO B C 1
ATOM 8461 O O . PRO B 1 473 ? -7.469 49.438 42.5 1 86.81 473 PRO B O 1
ATOM 8464 N N . PRO B 1 474 ? -9.281 50.469 43.531 1 88.56 474 PRO B N 1
ATOM 8465 C CA . PRO B 1 474 ? -8.898 51.75 42.875 1 88.56 474 PRO B CA 1
ATOM 8466 C C . PRO B 1 474 ? -7.516 52.219 43.312 1 88.56 474 PRO B C 1
ATOM 8468 O O . PRO B 1 474 ? -7.223 52.281 44.531 1 88.56 474 PRO B O 1
ATOM 8471 N N . ALA B 1 475 ? -6.645 52.438 42.438 1 89.19 475 ALA B N 1
ATOM 8472 C CA . ALA B 1 475 ? -5.281 52.906 42.688 1 89.19 475 ALA B CA 1
ATOM 8473 C C . ALA B 1 475 ? -4.746 53.656 41.469 1 89.19 475 ALA B C 1
ATOM 8475 O O . ALA B 1 475 ? -5.258 53.5 40.344 1 89.19 475 ALA B O 1
ATOM 8476 N N . PRO B 1 476 ? -3.779 54.562 41.719 1 89.69 476 PRO B N 1
ATOM 8477 C CA . PRO B 1 476 ? -3.16 55.25 40.594 1 89.69 476 PRO B CA 1
ATOM 8478 C C . PRO B 1 476 ? -2.475 54.281 39.625 1 89.69 476 PRO B C 1
ATOM 8480 O O . PRO B 1 476 ? -2.133 53.156 40.031 1 89.69 476 PRO B O 1
ATOM 8483 N N . LYS B 1 477 ? -2.314 54.781 38.406 1 88.31 477 LYS B N 1
ATOM 8484 C CA . LYS B 1 477 ? -1.626 53.969 37.406 1 88.31 477 LYS B CA 1
ATOM 8485 C C . LYS B 1 477 ? -0.245 53.531 37.875 1 88.31 477 LYS B C 1
ATOM 8487 O O . LYS B 1 477 ? 0.462 54.312 38.531 1 88.31 477 LYS B O 1
ATOM 8492 N N . GLY B 1 478 ? 0.083 52.219 37.625 1 86.19 478 GLY B N 1
ATOM 8493 C CA . GLY B 1 478 ? 1.415 51.75 37.938 1 86.19 478 GLY B CA 1
ATOM 8494 C C . GLY B 1 478 ? 1.511 51.125 39.312 1 86.19 478 GLY B C 1
ATOM 8495 O O . GLY B 1 478 ? 2.502 50.469 39.656 1 86.19 478 GLY B O 1
ATOM 8496 N N . VAL B 1 479 ? 0.503 51.312 40.125 1 87 479 VAL B N 1
ATOM 8497 C CA . VAL B 1 479 ? 0.565 50.875 41.5 1 87 479 VAL B CA 1
ATOM 8498 C C . VAL B 1 479 ? 0.136 49.406 41.594 1 87 479 VAL B C 1
ATOM 8500 O O . VAL B 1 479 ? 0.807 48.594 42.25 1 87 479 VAL B O 1
ATOM 8503 N N . THR B 1 480 ? -0.981 49.125 40.969 1 88.31 480 THR B N 1
ATOM 8504 C CA . THR B 1 480 ? -1.488 47.75 41.031 1 88.31 480 THR B CA 1
ATOM 8505 C C . THR B 1 480 ? -0.673 46.812 40.125 1 88.31 480 THR B C 1
ATOM 8507 O O . THR B 1 480 ? -0.477 47.125 38.969 1 88.31 480 THR B O 1
ATOM 8510 N N . LYS B 1 481 ? -0.175 45.812 40.75 1 91.44 481 LYS B N 1
ATOM 8511 C CA . LYS B 1 481 ? 0.612 44.844 40.031 1 91.44 481 LYS B CA 1
ATOM 8512 C C . LYS B 1 481 ? -0.19 43.562 39.812 1 91.44 481 LYS B C 1
ATOM 8514 O O . LYS B 1 481 ? -0.888 43.094 40.688 1 91.44 481 LYS B O 1
ATOM 8519 N N . ILE B 1 482 ? -0.109 43.125 38.562 1 90.44 482 ILE B N 1
ATOM 8520 C CA . ILE B 1 482 ? -0.796 41.906 38.156 1 90.44 482 ILE B CA 1
ATOM 8521 C C . ILE B 1 482 ? 0.224 40.875 37.719 1 90.44 482 ILE B C 1
ATOM 8523 O O . ILE B 1 482 ? 1.085 41.156 36.875 1 90.44 482 ILE B O 1
ATOM 8527 N N . MET B 1 483 ? 0.114 39.688 38.281 1 92.5 483 MET B N 1
ATOM 8528 C CA . MET B 1 483 ? 0.973 38.594 37.906 1 92.5 483 MET B CA 1
ATOM 8529 C C . MET B 1 483 ? 0.255 37.656 36.938 1 92.5 483 MET B C 1
ATOM 8531 O O . MET B 1 483 ? -0.88 37.25 37.156 1 92.5 483 MET B O 1
ATOM 8535 N N . LYS B 1 484 ? 0.868 37.469 35.812 1 91.44 484 LYS B N 1
ATOM 8536 C CA . LYS B 1 484 ? 0.341 36.531 34.844 1 91.44 484 LYS B CA 1
ATOM 8537 C C . LYS B 1 484 ? 1.246 35.312 34.719 1 91.44 484 LYS B C 1
ATOM 8539 O O . LYS B 1 484 ? 2.42 35.438 34.375 1 91.44 484 LYS B O 1
ATOM 8544 N N . CYS B 1 485 ? 0.667 34.125 35 1 92.31 485 CYS B N 1
ATOM 8545 C CA . CYS B 1 485 ? 1.399 32.875 34.969 1 92.31 485 CYS B CA 1
ATOM 8546 C C . CYS B 1 485 ? 0.972 32.031 33.781 1 92.31 485 CYS B C 1
ATOM 8548 O O . CYS B 1 485 ? -0.208 31.703 33.625 1 92.31 485 CYS B O 1
ATOM 8550 N N . PHE B 1 486 ? 1.943 31.688 32.906 1 92.56 486 PHE B N 1
ATOM 8551 C CA . PHE B 1 486 ? 1.739 30.797 31.766 1 92.56 486 PHE B CA 1
ATOM 8552 C C . PHE B 1 486 ? 2.264 29.406 32.062 1 92.56 486 PHE B C 1
ATOM 8554 O O . PHE B 1 486 ? 3.434 29.234 32.406 1 92.56 486 PHE B O 1
ATOM 8561 N N . GLU B 1 487 ? 1.335 28.438 31.922 1 91.06 487 GLU B N 1
ATOM 8562 C CA . GLU B 1 487 ? 1.723 27.047 32.125 1 91.06 487 GLU B CA 1
ATOM 8563 C C . GLU B 1 487 ? 1.401 26.203 30.891 1 91.06 487 GLU B C 1
ATOM 8565 O O . GLU B 1 487 ? 0.255 26.156 30.453 1 91.06 487 GLU B O 1
ATOM 8570 N N . ILE B 1 488 ? 2.439 25.516 30.344 1 87.25 488 ILE B N 1
ATOM 8571 C CA . ILE B 1 488 ? 2.256 24.578 29.234 1 87.25 488 ILE B CA 1
ATOM 8572 C C . ILE B 1 488 ? 2.545 23.156 29.719 1 87.25 488 ILE B C 1
ATOM 8574 O O . ILE B 1 488 ? 3.58 22.906 30.344 1 87.25 488 ILE B O 1
ATOM 8578 N N . ASP B 1 489 ? 1.633 22.281 29.5 1 85.5 489 ASP B N 1
ATOM 8579 C CA . ASP B 1 489 ? 1.821 20.906 29.953 1 85.5 489 ASP B CA 1
ATOM 8580 C C . ASP B 1 489 ? 2.566 20.078 28.906 1 85.5 489 ASP B C 1
ATOM 8582 O O . ASP B 1 489 ? 3.086 20.625 27.922 1 85.5 489 ASP B O 1
ATOM 8586 N N . ALA B 1 490 ? 2.662 18.781 29.172 1 78.56 490 ALA B N 1
ATOM 8587 C CA . ALA B 1 490 ? 3.441 17.875 28.328 1 78.56 490 ALA B CA 1
ATOM 8588 C C . ALA B 1 490 ? 2.779 17.703 26.953 1 78.56 490 ALA B C 1
ATOM 8590 O O . ALA B 1 490 ? 3.436 17.312 25.984 1 78.56 490 ALA B O 1
ATOM 8591 N N . ASN B 1 491 ? 1.501 18.031 26.828 1 76.44 491 ASN B N 1
ATOM 8592 C CA . ASN B 1 491 ? 0.778 17.938 25.562 1 76.44 491 ASN B CA 1
ATOM 8593 C C . ASN B 1 491 ? 0.873 19.219 24.766 1 76.44 491 ASN B C 1
ATOM 8595 O O . ASN B 1 491 ? 0.364 19.297 23.641 1 76.44 491 ASN B O 1
ATOM 8599 N N . GLY B 1 492 ? 1.491 20.234 25.391 1 75.62 492 GLY B N 1
ATOM 8600 C CA . GLY B 1 492 ? 1.632 21.516 24.734 1 75.62 492 GLY B CA 1
ATOM 8601 C C . GLY B 1 492 ? 0.409 22.406 24.891 1 75.62 492 GLY B C 1
ATOM 8602 O O . GLY B 1 492 ? 0.186 23.312 24.078 1 75.62 492 GLY B O 1
ATOM 8603 N N . ILE B 1 493 ? -0.315 22.109 25.828 1 78.5 493 ILE B N 1
ATOM 8604 C CA . ILE B 1 493 ? -1.535 22.875 26.047 1 78.5 493 ILE B CA 1
ATOM 8605 C C . ILE B 1 493 ? -1.289 23.953 27.109 1 78.5 493 ILE B C 1
ATOM 8607 O O . ILE B 1 493 ? -0.719 23.656 28.156 1 78.5 493 ILE B O 1
ATOM 8611 N N . LEU B 1 494 ? -1.774 25.141 26.922 1 86.19 494 LEU B N 1
ATOM 8612 C CA . LEU B 1 494 ? -1.459 26.312 27.734 1 86.19 494 LEU B CA 1
ATOM 8613 C C . LEU B 1 494 ? -2.58 26.609 28.734 1 86.19 494 LEU B C 1
ATOM 8615 O O . LEU B 1 494 ? -3.76 26.5 28.391 1 86.19 494 LEU B O 1
ATOM 8619 N N . THR B 1 495 ? -2.178 26.844 29.969 1 86.06 495 THR B N 1
ATOM 8620 C CA . THR B 1 495 ? -3.041 27.422 30.984 1 86.06 495 THR B CA 1
ATOM 8621 C C . THR B 1 495 ? -2.486 28.766 31.469 1 86.06 495 THR B C 1
ATOM 8623 O O . THR B 1 495 ? -1.304 28.859 31.797 1 86.06 495 THR B O 1
ATOM 8626 N N . VAL B 1 496 ? -3.33 29.828 31.422 1 89.62 496 VAL B N 1
ATOM 8627 C CA . VAL B 1 496 ? -2.885 31.141 31.859 1 89.62 496 VAL B CA 1
ATOM 8628 C C . VAL B 1 496 ? -3.648 31.562 33.125 1 89.62 496 VAL B C 1
ATOM 8630 O O . VAL B 1 496 ? -4.879 31.5 33.156 1 89.62 496 VAL B O 1
ATOM 8633 N N . THR B 1 497 ? -2.91 31.875 34.125 1 90.44 497 THR B N 1
ATOM 8634 C CA . THR B 1 497 ? -3.494 32.344 35.375 1 90.44 497 THR B CA 1
ATOM 8635 C C . THR B 1 497 ? -3.047 33.781 35.656 1 90.44 497 THR B C 1
ATOM 8637 O O . THR B 1 497 ? -1.859 34.094 35.594 1 90.44 497 THR B O 1
ATOM 8640 N N . ALA B 1 498 ? -4.051 34.688 35.938 1 90.25 498 ALA B N 1
ATOM 8641 C CA . ALA B 1 498 ? -3.748 36.062 36.344 1 90.25 498 ALA B CA 1
ATOM 8642 C C . ALA B 1 498 ? -4.113 36.281 37.812 1 90.25 498 ALA B C 1
ATOM 8644 O O . ALA B 1 498 ? -5.145 35.812 38.281 1 90.25 498 ALA B O 1
ATOM 8645 N N . SER B 1 499 ? -3.201 36.938 38.531 1 91 499 SER B N 1
ATOM 8646 C CA . SER B 1 499 ? -3.438 37.188 39.938 1 91 499 SER B CA 1
ATOM 8647 C C . SER B 1 499 ? -3.076 38.625 40.281 1 91 499 SER B C 1
ATOM 8649 O O . SER B 1 499 ? -2.066 39.156 39.812 1 91 499 SER B O 1
ATOM 8651 N N . ILE B 1 500 ? -4.004 39.219 41.094 1 90.12 500 ILE B N 1
ATOM 8652 C CA . ILE B 1 500 ? -3.701 40.562 41.625 1 90.12 500 ILE B CA 1
ATOM 8653 C C . ILE B 1 500 ? -2.867 40.406 42.906 1 90.12 500 ILE B C 1
ATOM 8655 O O . ILE B 1 500 ? -3.318 39.812 43.875 1 90.12 500 ILE B O 1
ATOM 8659 N N . ILE B 1 501 ? -1.696 41 42.844 1 88.56 501 ILE B N 1
ATOM 8660 C CA . ILE B 1 501 ? -0.742 40.781 43.906 1 88.56 501 ILE B CA 1
ATOM 8661 C C . ILE B 1 501 ? -1.283 41.375 45.219 1 88.56 501 ILE B C 1
ATOM 8663 O O . ILE B 1 501 ? -1.152 40.75 46.281 1 88.56 501 ILE B O 1
ATOM 8667 N N . SER B 1 502 ? -1.932 42.531 45.25 1 85.06 502 SER B N 1
ATOM 8668 C CA . SER B 1 502 ? -2.373 43.219 46.438 1 85.06 502 SER B CA 1
ATOM 8669 C C . SER B 1 502 ? -3.555 42.5 47.094 1 85.06 502 SER B C 1
ATOM 8671 O O . SER B 1 502 ? -3.646 42.438 48.312 1 85.06 502 SER B O 1
ATOM 8673 N N . THR B 1 503 ? -4.402 41.938 46.312 1 86.69 503 THR B N 1
ATOM 8674 C CA . THR B 1 503 ? -5.621 41.344 46.844 1 86.69 503 THR B CA 1
ATOM 8675 C C . THR B 1 503 ? -5.52 39.812 46.875 1 86.69 503 THR B C 1
ATOM 8677 O O . THR B 1 503 ? -6.254 39.156 47.594 1 86.69 503 THR B O 1
ATOM 8680 N N . GLY B 1 504 ? -4.676 39.344 46.094 1 83.88 504 GLY B N 1
ATOM 8681 C CA . GLY B 1 504 ? -4.559 37.906 45.969 1 83.88 504 GLY B CA 1
ATOM 8682 C C . GLY B 1 504 ? -5.641 37.281 45.094 1 83.88 504 GLY B C 1
ATOM 8683 O O . GLY B 1 504 ? -5.711 36.062 44.938 1 83.88 504 GLY B O 1
ATOM 8684 N N . LYS B 1 505 ? -6.508 38.062 44.531 1 86 505 LYS B N 1
ATOM 8685 C CA . LYS B 1 505 ? -7.543 37.562 43.656 1 86 505 LYS B CA 1
ATOM 8686 C C . LYS B 1 505 ? -6.93 36.938 42.375 1 86 505 LYS B C 1
ATOM 8688 O O . LYS B 1 505 ? -5.988 37.5 41.812 1 86 505 LYS B O 1
ATOM 8693 N N . MET B 1 506 ? -7.469 35.719 42.094 1 85 506 MET B N 1
ATOM 8694 C CA . MET B 1 506 ? -6.918 35 40.938 1 85 506 MET B CA 1
ATOM 8695 C C . MET B 1 506 ? -8.016 34.625 39.969 1 85 506 MET B C 1
ATOM 8697 O O . MET B 1 506 ? -9.148 34.344 40.344 1 85 506 MET B O 1
ATOM 8701 N N . GLU B 1 507 ? -7.758 34.875 38.688 1 80.69 507 GLU B N 1
ATOM 8702 C CA . GLU B 1 507 ? -8.586 34.406 37.594 1 80.69 507 GLU B CA 1
ATOM 8703 C C . GLU B 1 507 ? -7.777 33.531 36.625 1 80.69 507 GLU B C 1
ATOM 8705 O O . GLU B 1 507 ? -6.602 33.781 36.375 1 80.69 507 GLU B O 1
ATOM 8710 N N . LYS B 1 508 ? -8.352 32.438 36.406 1 75.44 508 LYS B N 1
ATOM 8711 C CA . LYS B 1 508 ? -7.633 31.516 35.531 1 75.44 508 LYS B CA 1
ATOM 8712 C C . LYS B 1 508 ? -8.336 31.359 34.188 1 75.44 508 LYS B C 1
ATOM 8714 O O . LYS B 1 508 ? -9.562 31.453 34.125 1 75.44 508 LYS B O 1
ATOM 8719 N N . LEU B 1 509 ? -7.672 31.562 33.25 1 64.94 509 LEU B N 1
ATOM 8720 C CA . LEU B 1 509 ? -8.094 31.172 31.891 1 64.94 509 LEU B CA 1
ATOM 8721 C C . LEU B 1 509 ? -7.461 29.844 31.484 1 64.94 509 LEU B C 1
ATOM 8723 O O . LEU B 1 509 ? -6.238 29.719 31.422 1 64.94 509 LEU B O 1
ATOM 8727 N N . VAL B 1 510 ? -8.266 28.891 31.875 1 55.25 510 VAL B N 1
ATOM 8728 C CA . VAL B 1 510 ? -7.848 27.703 31.141 1 55.25 510 VAL B CA 1
ATOM 8729 C C . VAL B 1 510 ? -8.195 27.859 29.672 1 55.25 510 VAL B C 1
ATOM 8731 O O . VAL B 1 510 ? -9.352 28.109 29.312 1 55.25 510 VAL B O 1
ATOM 8734 N N . ILE B 1 511 ? -7.48 28.359 28.891 1 52.53 511 ILE B N 1
ATOM 8735 C CA . ILE B 1 511 ? -7.77 28.578 27.469 1 52.53 511 ILE B CA 1
ATOM 8736 C C . ILE B 1 511 ? -8.805 27.562 27 1 52.53 511 ILE B C 1
ATOM 8738 O O . ILE B 1 511 ? -8.469 26.641 26.25 1 52.53 511 ILE B O 1
ATOM 8742 N N . SER B 1 512 ? -9.547 26.703 27.734 1 45.28 512 SER B N 1
ATOM 8743 C CA . SER B 1 512 ? -10.586 25.828 27.219 1 45.28 512 SER B CA 1
ATOM 8744 C C . SER B 1 512 ? -11.742 26.625 26.625 1 45.28 512 SER B C 1
ATOM 8746 O O . SER B 1 512 ? -12.562 26.078 25.891 1 45.28 512 SER B O 1
ATOM 8748 N N . LYS B 1 513 ? -12.328 27.641 27.297 1 42.12 513 LYS B N 1
ATOM 8749 C CA . LYS B 1 513 ? -13.719 28.078 27.188 1 42.12 513 LYS B CA 1
ATOM 8750 C C . LYS B 1 513 ? -13.969 28.797 25.875 1 42.12 513 LYS B C 1
ATOM 8752 O O . LYS B 1 513 ? -14.953 28.516 25.188 1 42.12 513 LYS B O 1
ATOM 8757 N N . ASP B 1 514 ? -13.68 29.953 25.734 1 39.66 514 ASP B N 1
ATOM 8758 C CA . ASP B 1 514 ? -14.43 30.781 24.797 1 39.66 514 ASP B CA 1
ATOM 8759 C C . ASP B 1 514 ? -14 30.5 23.359 1 39.66 514 ASP B C 1
ATOM 8761 O O . ASP B 1 514 ? -14.797 30.672 22.438 1 39.66 514 ASP B O 1
ATOM 8765 N N . SER B 1 515 ? -12.75 30.719 22.828 1 43.91 515 SER B N 1
ATOM 8766 C CA . SER B 1 515 ? -12.414 31.094 21.469 1 43.91 515 SER B CA 1
ATOM 8767 C C . SER B 1 515 ? -12.141 29.859 20.609 1 43.91 515 SER B C 1
ATOM 8769 O O . SER B 1 515 ? -11.203 29.109 20.891 1 43.91 515 SER B O 1
ATOM 8771 N N . GLY B 1 516 ? -13.102 29.328 19.828 1 53.56 516 GLY B N 1
ATOM 8772 C CA . GLY B 1 516 ? -13.172 28.312 18.797 1 53.56 516 GLY B CA 1
ATOM 8773 C C . GLY B 1 516 ? -13.039 26.906 19.359 1 53.56 516 GLY B C 1
ATOM 8774 O O . GLY B 1 516 ? -13.031 25.938 18.594 1 53.56 516 GLY B O 1
ATOM 8775 N N . ARG B 1 517 ? -12.938 26.906 20.766 1 62.81 517 ARG B N 1
ATOM 8776 C CA . ARG B 1 517 ? -12.867 25.562 21.359 1 62.81 517 ARG B CA 1
ATOM 8777 C C . ARG B 1 517 ? -14.258 24.984 21.594 1 62.81 517 ARG B C 1
ATOM 8779 O O . ARG B 1 517 ? -15.188 25.719 21.938 1 62.81 517 ARG B O 1
ATOM 8786 N N . LEU B 1 518 ? -14.352 23.75 21.391 1 72.19 518 LEU B N 1
ATOM 8787 C CA . LEU B 1 518 ? -15.609 23.047 21.594 1 72.19 518 LEU B CA 1
ATOM 8788 C C . LEU B 1 518 ? -15.875 22.844 23.094 1 72.19 518 LEU B C 1
ATOM 8790 O O . LEU B 1 518 ? -14.953 22.516 23.844 1 72.19 518 LEU B O 1
ATOM 8794 N N . SER B 1 519 ? -17.047 23.219 23.594 1 74.69 519 SER B N 1
ATOM 8795 C CA . SER B 1 519 ? -17.453 22.938 24.969 1 74.69 519 SER B CA 1
ATOM 8796 C C . SER B 1 519 ? -17.656 21.438 25.188 1 74.69 519 SER B C 1
ATOM 8798 O O . SER B 1 519 ? -17.719 20.672 24.234 1 74.69 519 SER B O 1
ATOM 8800 N N . LYS B 1 520 ? -17.688 21.047 26.469 1 78.69 520 LYS B N 1
ATOM 8801 C CA . LYS B 1 520 ? -17.953 19.641 26.797 1 78.69 520 LYS B CA 1
ATOM 8802 C C . LYS B 1 520 ? -19.297 19.203 26.25 1 78.69 520 LYS B C 1
ATOM 8804 O O . LYS B 1 520 ? -19.453 18.062 25.781 1 78.69 520 LYS B O 1
ATOM 8809 N N . GLU B 1 521 ? -20.281 20.078 26.312 1 78.81 521 GLU B N 1
ATOM 8810 C CA . GLU B 1 521 ? -21.609 19.766 25.797 1 78.81 521 GLU B CA 1
ATOM 8811 C C . GLU B 1 521 ? -21.594 19.594 24.281 1 78.81 521 GLU B C 1
ATOM 8813 O O . GLU B 1 521 ? -22.25 18.703 23.75 1 78.81 521 GLU B O 1
ATOM 8818 N N . GLU B 1 522 ? -20.812 20.469 23.719 1 82.12 522 GLU B N 1
ATOM 8819 C CA . GLU B 1 522 ? -20.688 20.359 22.266 1 82.12 522 GLU B CA 1
ATOM 8820 C C . GLU B 1 522 ? -20 19.062 21.875 1 82.12 522 GLU B C 1
ATOM 8822 O O . GLU B 1 522 ? -20.406 18.406 20.906 1 82.12 522 GLU B O 1
ATOM 8827 N N . ILE B 1 523 ? -19 18.75 22.594 1 83.5 523 ILE B N 1
ATOM 8828 C CA . ILE B 1 523 ? -18.281 17.516 22.328 1 83.5 523 ILE B CA 1
ATOM 8829 C C . ILE B 1 523 ? -19.203 16.312 22.531 1 83.5 523 ILE B C 1
ATOM 8831 O O . ILE B 1 523 ? -19.219 15.391 21.719 1 83.5 523 ILE B O 1
ATOM 8835 N N . GLU B 1 524 ? -19.938 16.297 23.562 1 84.5 524 GLU B N 1
ATOM 8836 C CA . GLU B 1 524 ? -20.875 15.203 23.828 1 84.5 524 GLU B CA 1
ATOM 8837 C C . GLU B 1 524 ? -21.906 15.086 22.719 1 84.5 524 GLU B C 1
ATOM 8839 O O . GLU B 1 524 ? -22.266 13.977 22.312 1 84.5 524 GLU B O 1
ATOM 8844 N N . LYS B 1 525 ? -22.391 16.234 22.328 1 84.62 525 LYS B N 1
ATOM 8845 C CA . LYS B 1 525 ? -23.328 16.219 21.203 1 84.62 525 LYS B CA 1
ATOM 8846 C C . LYS B 1 525 ? -22.688 15.625 19.953 1 84.62 525 LYS B C 1
ATOM 8848 O O . LYS B 1 525 ? -23.312 14.828 19.25 1 84.62 525 LYS B O 1
ATOM 8853 N N . MET B 1 526 ? -21.5 16.031 19.719 1 82.62 526 MET B N 1
ATOM 8854 C CA . MET B 1 526 ? -20.797 15.562 18.531 1 82.62 526 MET B CA 1
ATOM 8855 C C . MET B 1 526 ? -20.469 14.078 18.641 1 82.62 526 MET B C 1
ATOM 8857 O O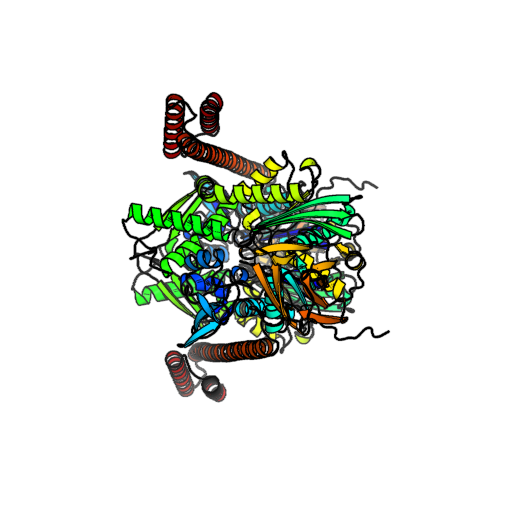 . MET B 1 526 ? -20.453 13.359 17.641 1 82.62 526 MET B O 1
ATOM 8861 N N . VAL B 1 527 ? -20.188 13.68 19.844 1 83.38 527 VAL B N 1
ATOM 8862 C CA . VAL B 1 527 ? -20 12.25 20.078 1 83.38 527 VAL B CA 1
ATOM 8863 C C . VAL B 1 527 ? -21.281 11.492 19.75 1 83.38 527 VAL B C 1
ATOM 8865 O O . VAL B 1 527 ? -21.234 10.445 19.094 1 83.38 527 VAL B O 1
ATOM 8868 N N . ASN B 1 528 ? -22.391 11.969 20.188 1 84.38 528 ASN B N 1
ATOM 8869 C CA . ASN B 1 528 ? -23.688 11.352 19.906 1 84.38 528 ASN B CA 1
ATOM 8870 C C . ASN B 1 528 ? -23.984 11.359 18.406 1 84.38 528 ASN B C 1
ATOM 8872 O O . ASN B 1 528 ? -24.5 10.375 17.875 1 84.38 528 ASN B O 1
ATOM 8876 N N . ASP B 1 529 ? -23.688 12.438 17.844 1 85.06 529 ASP B N 1
ATOM 8877 C CA . ASP B 1 529 ? -23.891 12.516 16.391 1 85.06 529 ASP B CA 1
ATOM 8878 C C . ASP B 1 529 ? -23.016 11.492 15.664 1 85.06 529 ASP B C 1
ATOM 8880 O O . ASP B 1 529 ? -23.469 10.852 14.711 1 85.06 529 ASP B O 1
ATOM 8884 N N . ALA B 1 530 ? -21.781 11.469 16.109 1 82.31 530 ALA B N 1
ATOM 8885 C CA . ALA B 1 530 ? -20.859 10.5 15.508 1 82.31 530 ALA B CA 1
ATOM 8886 C C . ALA B 1 530 ? -21.391 9.078 15.664 1 82.31 530 ALA B C 1
ATOM 8888 O O . ALA B 1 530 ? -21.281 8.266 14.742 1 82.31 530 ALA B O 1
ATOM 8889 N N . GLU B 1 531 ? -21.891 8.781 16.766 1 84.25 531 GLU B N 1
ATOM 8890 C CA . GLU B 1 531 ? -22.484 7.465 17 1 84.25 531 GLU B CA 1
ATOM 8891 C C . GLU B 1 531 ? -23.703 7.234 16.125 1 84.25 531 GLU B C 1
ATOM 8893 O O . GLU B 1 531 ? -23.938 6.121 15.648 1 84.25 531 GLU B O 1
ATOM 8898 N N . TRP B 1 532 ? -24.422 8.297 16.016 1 83.75 532 TRP B N 1
ATOM 8899 C CA . TRP B 1 532 ? -25.609 8.203 15.148 1 83.75 532 TRP B CA 1
ATOM 8900 C C . TRP B 1 532 ? -25.203 7.891 13.711 1 83.75 532 TRP B C 1
ATOM 8902 O O . TRP B 1 532 ? -25.812 7.031 13.07 1 83.75 532 TRP B O 1
ATOM 8912 N N . TYR B 1 533 ? -24.266 8.617 13.227 1 79.5 533 TYR B N 1
ATOM 8913 C CA . TYR B 1 533 ? -23.797 8.359 11.867 1 79.5 533 TYR B CA 1
ATOM 8914 C C . TYR B 1 533 ? -23.266 6.93 11.742 1 79.5 533 TYR B C 1
ATOM 8916 O O . TYR B 1 533 ? -23.5 6.266 10.727 1 79.5 533 TYR B O 1
ATOM 8924 N N . LYS B 1 534 ? -22.578 6.566 12.75 1 80.5 534 LYS B N 1
ATOM 8925 C CA . LYS B 1 534 ? -22.062 5.199 12.766 1 80.5 534 LYS B CA 1
ATOM 8926 C C . LYS B 1 534 ? -23.203 4.184 12.695 1 80.5 534 LYS B C 1
ATOM 8928 O O . LYS B 1 534 ? -23.125 3.193 11.969 1 80.5 534 LYS B O 1
ATOM 8933 N N . LEU B 1 535 ? -24.188 4.402 13.422 1 81.44 535 LEU B N 1
ATOM 8934 C CA . LEU B 1 535 ? -25.344 3.514 13.43 1 81.44 535 LEU B CA 1
ATOM 8935 C C . LEU B 1 535 ? -26.031 3.506 12.07 1 81.44 535 LEU B C 1
ATOM 8937 O O . LEU B 1 535 ? -26.484 2.453 11.602 1 81.44 535 LEU B O 1
ATOM 8941 N N . GLN B 1 536 ? -26.125 4.68 11.523 1 80.44 536 GLN B N 1
ATOM 8942 C CA . GLN B 1 536 ? -26.734 4.77 10.203 1 80.44 536 GLN B CA 1
ATOM 8943 C C . GLN B 1 536 ? -25.922 3.988 9.172 1 80.44 536 GLN B C 1
ATOM 8945 O O . GLN B 1 536 ? -26.5 3.312 8.312 1 80.44 536 GLN B O 1
ATOM 8950 N N . ASP B 1 537 ? -24.688 4.145 9.328 1 81.19 537 ASP B N 1
ATOM 8951 C CA . ASP B 1 537 ? -23.812 3.404 8.422 1 81.19 537 ASP B CA 1
ATOM 8952 C C . ASP B 1 537 ? -23.984 1.897 8.602 1 81.19 537 ASP B C 1
ATOM 8954 O O . ASP B 1 537 ? -23.984 1.147 7.625 1 81.19 537 ASP B O 1
ATOM 8958 N N . GLN B 1 538 ? -24.062 1.511 9.82 1 81.75 538 GLN B N 1
ATOM 8959 C CA . GLN B 1 538 ? -24.25 0.094 10.117 1 81.75 538 GLN B CA 1
ATOM 8960 C C . GLN B 1 538 ? -25.578 -0.422 9.586 1 81.75 538 GLN B C 1
ATOM 8962 O O . GLN B 1 538 ? -25.656 -1.541 9.078 1 81.75 538 GLN B O 1
ATOM 8967 N N . GLU B 1 539 ? -26.531 0.398 9.742 1 81.38 539 GLU B N 1
ATOM 8968 C CA . GLU B 1 539 ? -27.859 0.019 9.234 1 81.38 539 GLU B CA 1
ATOM 8969 C C . GLU B 1 539 ? -27.844 -0.126 7.719 1 81.38 539 GLU B C 1
ATOM 8971 O O . GLU B 1 539 ? -28.453 -1.051 7.172 1 81.38 539 GLU B O 1
ATOM 8976 N N . TYR B 1 540 ? -27.219 0.759 7.199 1 81.25 540 TYR B N 1
ATOM 8977 C CA . TYR B 1 540 ? -27.109 0.664 5.746 1 81.25 540 TYR B CA 1
ATOM 8978 C C . TYR B 1 540 ? -26.328 -0.579 5.34 1 81.25 540 TYR B C 1
ATOM 8980 O O . TYR B 1 540 ? -26.719 -1.28 4.398 1 81.25 540 TYR B O 1
ATOM 8988 N N . LYS B 1 541 ? -25.25 -0.715 5.996 1 82 541 LYS B N 1
ATOM 8989 C CA . LYS B 1 541 ? -24.438 -1.89 5.691 1 82 541 LYS B CA 1
ATOM 8990 C C . LYS B 1 541 ? -25.25 -3.174 5.852 1 82 541 LYS B C 1
ATOM 8992 O O . LYS B 1 541 ? -25.156 -4.082 5.023 1 82 541 LYS B O 1
ATOM 8997 N N . LYS B 1 542 ? -26 -3.223 6.895 1 84.06 542 LYS B N 1
ATOM 8998 C CA . LYS B 1 542 ? -26.844 -4.383 7.137 1 84.06 542 LYS B CA 1
ATOM 8999 C C . LYS B 1 542 ? -27.875 -4.559 6.016 1 84.06 542 LYS B C 1
ATOM 9001 O O . LYS B 1 542 ? -28.109 -5.68 5.555 1 84.06 542 LYS B O 1
ATOM 9006 N N . LYS B 1 543 ? -28.406 -3.445 5.672 1 86.12 543 LYS B N 1
ATOM 9007 C CA . LYS B 1 543 ? -29.391 -3.471 4.586 1 86.12 543 LYS B CA 1
ATOM 9008 C C . LYS B 1 543 ? -28.734 -3.898 3.273 1 86.12 543 LYS B C 1
ATOM 9010 O O . LYS B 1 543 ? -29.281 -4.73 2.547 1 86.12 543 LYS B O 1
ATOM 9015 N N . ALA B 1 544 ? -27.625 -3.287 3.002 1 83.88 544 ALA B N 1
ATOM 9016 C CA . ALA B 1 544 ? -26.906 -3.604 1.771 1 83.88 544 ALA B CA 1
ATOM 9017 C C . ALA B 1 544 ? -26.484 -5.07 1.743 1 83.88 544 ALA B C 1
ATOM 9019 O O . ALA B 1 544 ? -26.578 -5.727 0.701 1 83.88 544 ALA B O 1
ATOM 9020 N N . GLU B 1 545 ? -26.062 -5.547 2.863 1 86.56 545 GLU B N 1
ATOM 9021 C CA . GLU B 1 545 ? -25.688 -6.953 2.973 1 86.56 545 GLU B CA 1
ATOM 9022 C C . GLU B 1 545 ? -26.891 -7.867 2.785 1 86.56 545 GLU B C 1
ATOM 9024 O O . GLU B 1 545 ? -26.781 -8.922 2.16 1 86.56 545 GLU B O 1
ATOM 9029 N N . ALA B 1 546 ? -28 -7.445 3.395 1 87.44 546 ALA B N 1
ATOM 9030 C CA . ALA B 1 546 ? -29.219 -8.211 3.223 1 87.44 546 ALA B CA 1
ATOM 9031 C C . ALA B 1 546 ? -29.656 -8.234 1.761 1 87.44 546 ALA B C 1
ATOM 9033 O O . ALA B 1 546 ? -30.109 -9.266 1.256 1 87.44 546 ALA B O 1
ATOM 9034 N N . PHE B 1 547 ? -29.594 -7.062 1.212 1 87.75 547 PHE B N 1
ATOM 9035 C CA . PHE B 1 547 ? -29.922 -6.953 -0.204 1 87.75 547 PHE B CA 1
ATOM 9036 C C . PHE B 1 547 ? -29.031 -7.859 -1.04 1 87.75 547 PHE B C 1
ATOM 9038 O O . PHE B 1 547 ? -29.5 -8.57 -1.925 1 87.75 547 PHE B O 1
ATOM 9045 N N . ASN B 1 548 ? -27.781 -7.863 -0.759 1 86.06 548 ASN B N 1
ATOM 9046 C CA . ASN B 1 548 ? -26.828 -8.727 -1.434 1 86.06 548 ASN B CA 1
ATOM 9047 C C . ASN B 1 548 ? -27.125 -10.203 -1.195 1 86.06 548 ASN B C 1
ATOM 9049 O O . ASN B 1 548 ? -27 -11.023 -2.105 1 86.06 548 ASN B O 1
ATOM 9053 N N . ALA B 1 549 ? -27.469 -10.508 -0.01 1 87.94 549 ALA B N 1
ATOM 9054 C CA . ALA B 1 549 ? -27.797 -11.883 0.335 1 87.94 549 ALA B CA 1
ATOM 9055 C C . ALA B 1 549 ? -29.016 -12.367 -0.446 1 87.94 549 ALA B C 1
ATOM 9057 O O . ALA B 1 549 ? -29.078 -13.523 -0.856 1 87.94 549 ALA B O 1
ATOM 9058 N N . LEU B 1 550 ? -29.969 -11.438 -0.556 1 90.62 550 LEU B N 1
ATOM 9059 C CA . LEU B 1 550 ? -31.156 -11.773 -1.333 1 90.62 550 LEU B CA 1
ATOM 9060 C C . LEU B 1 550 ? -30.797 -11.992 -2.801 1 90.62 550 LEU B C 1
ATOM 9062 O O . LEU B 1 550 ? -31.266 -12.945 -3.42 1 90.62 550 LEU B O 1
ATOM 9066 N N . GLU B 1 551 ? -30 -11.078 -3.301 1 89.25 551 GLU B N 1
ATOM 9067 C CA . GLU B 1 551 ? -29.547 -11.234 -4.68 1 89.25 551 GLU B CA 1
ATOM 9068 C C . GLU B 1 551 ? -28.781 -12.547 -4.863 1 89.25 551 GLU B C 1
ATOM 9070 O O . GLU B 1 551 ? -28.953 -13.242 -5.863 1 89.25 551 GLU B O 1
ATOM 9075 N N . ASP B 1 552 ? -28.031 -12.844 -3.914 1 88.12 552 ASP B N 1
ATOM 9076 C CA . ASP B 1 552 ? -27.266 -14.086 -3.922 1 88.12 552 ASP B CA 1
ATOM 9077 C C . ASP B 1 552 ? -28.188 -15.305 -3.918 1 88.12 552 ASP B C 1
ATOM 9079 O O . ASP B 1 552 ? -27.922 -16.297 -4.598 1 88.12 552 ASP B O 1
ATOM 9083 N N . CYS B 1 553 ? -29.188 -15.18 -3.111 1 88.62 553 CYS B N 1
ATOM 9084 C CA . CYS B 1 553 ? -30.172 -16.25 -3.037 1 88.62 553 CYS B CA 1
ATOM 9085 C C . CYS B 1 553 ? -30.859 -16.453 -4.383 1 88.62 553 CYS B C 1
ATOM 9087 O O . CYS B 1 553 ? -31.062 -17.594 -4.812 1 88.62 553 CYS B O 1
ATOM 9089 N N . VAL B 1 554 ? -31.172 -15.336 -4.973 1 90.44 554 VAL B N 1
ATOM 9090 C CA . VAL B 1 554 ? -31.812 -15.383 -6.281 1 90.44 554 VAL B CA 1
ATOM 9091 C C . VAL B 1 554 ? -30.906 -16.078 -7.285 1 90.44 554 VAL B C 1
ATOM 9093 O O . VAL B 1 554 ? -31.328 -16.984 -8 1 90.44 554 VAL B O 1
ATOM 9096 N N . TYR B 1 555 ? -29.688 -15.703 -7.316 1 86.69 555 TYR B N 1
ATOM 9097 C CA . TYR B 1 555 ? -28.734 -16.281 -8.258 1 86.69 555 TYR B CA 1
ATOM 9098 C C . TYR B 1 555 ? -28.5 -17.766 -7.957 1 86.69 555 TYR B C 1
ATOM 9100 O O . TYR B 1 555 ? -28.422 -18.578 -8.875 1 86.69 555 TYR B O 1
ATOM 9108 N N . ASN B 1 556 ? -28.391 -18.094 -6.707 1 85.5 556 ASN B N 1
ATOM 9109 C CA . ASN B 1 556 ? -28.188 -19.484 -6.301 1 85.5 556 ASN B CA 1
ATOM 9110 C C . ASN B 1 556 ? -29.375 -20.359 -6.719 1 85.5 556 ASN B C 1
ATOM 9112 O O . ASN B 1 556 ? -29.188 -21.484 -7.18 1 85.5 556 ASN B O 1
ATOM 9116 N N . MET B 1 557 ? -30.516 -19.781 -6.551 1 85.94 557 MET B N 1
ATOM 9117 C CA . MET B 1 557 ? -31.719 -20.516 -6.918 1 85.94 557 MET B CA 1
ATOM 9118 C C . MET B 1 557 ? -31.844 -20.656 -8.43 1 85.94 557 MET B C 1
ATOM 9120 O O . MET B 1 557 ? -32.281 -21.688 -8.93 1 85.94 557 MET B O 1
ATOM 9124 N N . LYS B 1 558 ? -31.5 -19.641 -9.07 1 86.44 558 LYS B N 1
ATOM 9125 C CA . LYS B 1 558 ? -31.484 -19.703 -10.523 1 86.44 558 LYS B CA 1
ATOM 9126 C C . LYS B 1 558 ? -30.562 -20.812 -11.023 1 86.44 558 LYS B C 1
ATOM 9128 O O . LYS B 1 558 ? -30.922 -21.578 -11.914 1 86.44 558 LYS B O 1
ATOM 9133 N N . ASN B 1 559 ? -29.422 -20.906 -10.445 1 82.94 559 ASN B N 1
ATOM 9134 C CA . ASN B 1 559 ? -28.453 -21.938 -10.82 1 82.94 559 ASN B CA 1
ATOM 9135 C C . ASN B 1 559 ? -28.953 -23.328 -10.484 1 82.94 559 ASN B C 1
ATOM 9137 O O . ASN B 1 559 ? -28.75 -24.266 -11.266 1 82.94 559 ASN B O 1
ATOM 9141 N N . LYS B 1 560 ? -29.578 -23.406 -9.344 1 81.94 560 LYS B N 1
ATOM 9142 C CA . LYS B 1 560 ? -30.125 -24.703 -8.93 1 81.94 560 LYS B CA 1
ATOM 9143 C C . LYS B 1 560 ? -31.25 -25.156 -9.859 1 81.94 560 LYS B C 1
ATOM 9145 O O . LYS B 1 560 ? -31.328 -26.328 -10.195 1 81.94 560 LYS B O 1
ATOM 9150 N N . VAL B 1 561 ? -32.062 -24.219 -10.219 1 83.12 561 VAL B N 1
ATOM 9151 C CA . VAL B 1 561 ? -33.156 -24.531 -11.133 1 83.12 561 VAL B CA 1
ATOM 9152 C C . VAL B 1 561 ? -32.594 -24.953 -12.492 1 83.12 561 VAL B C 1
ATOM 9154 O O . VAL B 1 561 ? -33.125 -25.875 -13.117 1 83.12 561 VAL B O 1
ATOM 9157 N N . GLU B 1 562 ? -31.594 -24.266 -12.914 1 80.5 562 GLU B N 1
ATOM 9158 C CA . GLU B 1 562 ? -30.969 -24.609 -14.188 1 80.5 562 GLU B CA 1
ATOM 9159 C C . GLU B 1 562 ? -30.312 -26 -14.117 1 80.5 562 GLU B C 1
ATOM 9161 O O . GLU B 1 562 ? -30.391 -26.766 -15.078 1 80.5 562 GLU B O 1
ATOM 9166 N N . GLU B 1 563 ? -29.766 -26.234 -13.047 1 77.44 563 GLU B N 1
ATOM 9167 C CA . GLU B 1 563 ? -29.141 -27.531 -12.859 1 77.44 563 GLU B CA 1
ATOM 9168 C C . GLU B 1 563 ? -30.172 -28.641 -12.781 1 77.44 563 GLU B C 1
ATOM 9170 O O . GLU B 1 563 ? -30 -29.719 -13.359 1 77.44 563 GLU B O 1
ATOM 9175 N N . LEU B 1 564 ? -31.266 -28.359 -12.023 1 72.75 564 LEU B N 1
ATOM 9176 C CA . LEU B 1 564 ? -32.312 -29.344 -11.852 1 72.75 564 LEU B CA 1
ATOM 9177 C C . LEU B 1 564 ? -33.125 -29.516 -13.141 1 72.75 564 LEU B C 1
ATOM 9179 O O . LEU B 1 564 ? -33.625 -30.609 -13.43 1 72.75 564 LEU B O 1
ATOM 9183 N N . GLY B 1 565 ? -33.375 -28.359 -13.695 1 64.06 565 GLY B N 1
ATOM 9184 C CA . GLY B 1 565 ? -34.031 -28.453 -14.977 1 64.06 565 GLY B CA 1
ATOM 9185 C C . GLY B 1 565 ? -33.344 -29.375 -15.961 1 64.06 565 GLY B C 1
ATOM 9186 O O . GLY B 1 565 ? -33.969 -30.016 -16.781 1 64.06 565 GLY B O 1
ATOM 9187 N N . VAL B 1 566 ? -32.094 -29.344 -15.805 1 60.56 566 VAL B N 1
ATOM 9188 C CA . VAL B 1 566 ? -31.328 -30.25 -16.641 1 60.56 566 VAL B CA 1
ATOM 9189 C C . VAL B 1 566 ? -31.484 -31.688 -16.109 1 60.56 566 VAL B C 1
ATOM 9191 O O . VAL B 1 566 ? -31.531 -32.625 -16.891 1 60.56 566 VAL B O 1
ATOM 9194 N N . GLU B 1 567 ? -31.703 -31.688 -14.758 1 59.25 567 GLU B N 1
ATOM 9195 C CA . GLU B 1 567 ? -31.859 -33 -14.188 1 59.25 567 GLU B CA 1
ATOM 9196 C C . GLU B 1 567 ? -33.312 -33.438 -14.148 1 59.25 567 GLU B C 1
ATOM 9198 O O . GLU B 1 567 ? -34.219 -32.625 -13.891 1 59.25 567 GLU B O 1
ATOM 9203 N N . LYS B 1 568 ? -33.938 -34.188 -14.922 1 60.25 568 LYS B N 1
ATOM 9204 C CA . LYS B 1 568 ? -35.281 -34.75 -15.234 1 60.25 568 LYS B CA 1
ATOM 9205 C C . LYS B 1 568 ? -36.062 -35.031 -13.961 1 60.25 568 LYS B C 1
ATOM 9207 O O . LYS B 1 568 ? -37.25 -35.375 -14.023 1 60.25 568 LYS B O 1
ATOM 9212 N N . SER B 1 569 ? -35.438 -34.812 -12.758 1 57.38 569 SER B N 1
ATOM 9213 C CA . SER B 1 569 ? -36.125 -35.438 -11.617 1 57.38 569 SER B CA 1
ATOM 9214 C C . SER B 1 569 ? -37.156 -34.5 -11 1 57.38 569 SER B C 1
ATOM 9216 O O . SER B 1 569 ? -37.938 -34.938 -10.156 1 57.38 569 SER B O 1
ATOM 9218 N N . VAL B 1 570 ? -37.031 -33.219 -11.102 1 61.75 570 VAL B N 1
ATOM 9219 C CA . VAL B 1 570 ? -37.969 -32.406 -10.32 1 61.75 570 VAL B CA 1
ATOM 9220 C C . VAL B 1 570 ? -39.188 -32.094 -11.156 1 61.75 570 VAL B C 1
ATOM 9222 O O . VAL B 1 570 ? -39.125 -31.953 -12.375 1 61.75 570 VAL B O 1
ATOM 9225 N N . HIS B 1 571 ? -40.375 -32.312 -10.531 1 67.62 571 HIS B N 1
ATOM 9226 C CA . HIS B 1 571 ? -41.688 -32.062 -11.156 1 67.62 571 HIS B CA 1
ATOM 9227 C C . HIS B 1 571 ? -41.719 -30.703 -11.828 1 67.62 571 HIS B C 1
ATOM 9229 O O . HIS B 1 571 ? -41.25 -29.719 -11.25 1 67.62 571 HIS B O 1
ATOM 9235 N N . HIS B 1 572 ? -42.031 -30.703 -13.094 1 74.5 572 HIS B N 1
ATOM 9236 C CA . HIS B 1 572 ? -42.094 -29.547 -13.984 1 74.5 572 HIS B CA 1
ATOM 9237 C C . HIS B 1 572 ? -42.875 -28.406 -13.32 1 74.5 572 HIS B C 1
ATOM 9239 O O . HIS B 1 572 ? -42.5 -27.234 -13.461 1 74.5 572 HIS B O 1
ATOM 9245 N N . GLU B 1 573 ? -43.875 -28.812 -12.5 1 75.62 573 GLU B N 1
ATOM 9246 C CA . GLU B 1 573 ? -44.719 -27.797 -11.852 1 75.62 573 GLU B CA 1
ATOM 9247 C C . GLU B 1 573 ? -43.906 -27.047 -10.781 1 75.62 573 GLU B C 1
ATOM 9249 O O . GLU B 1 573 ? -44.031 -25.828 -10.648 1 75.62 573 GLU B O 1
ATOM 9254 N N . ILE B 1 574 ? -43.094 -27.812 -10.055 1 77.19 574 ILE B N 1
ATOM 9255 C CA . ILE B 1 574 ? -42.312 -27.219 -8.984 1 77.19 574 ILE B CA 1
ATOM 9256 C C . ILE B 1 574 ? -41.25 -26.281 -9.578 1 77.19 574 ILE B C 1
ATOM 9258 O O . ILE B 1 574 ? -41 -25.188 -9.047 1 77.19 574 ILE B O 1
ATOM 9262 N N . LEU B 1 575 ? -40.781 -26.688 -10.672 1 82.81 575 LEU B N 1
ATOM 9263 C CA . LEU B 1 575 ? -39.781 -25.875 -11.336 1 82.81 575 LEU B CA 1
ATOM 9264 C C . LEU B 1 575 ? -40.344 -24.562 -11.828 1 82.81 575 LEU B C 1
ATOM 9266 O O . LEU B 1 575 ? -39.688 -23.516 -11.781 1 82.81 575 LEU B O 1
ATOM 9270 N N . GLN B 1 576 ? -41.594 -24.656 -12.211 1 83.81 576 GLN B N 1
ATOM 9271 C CA . GLN B 1 576 ? -42.25 -23.469 -12.711 1 83.81 576 GLN B CA 1
ATOM 9272 C C . GLN B 1 576 ? -42.531 -22.484 -11.578 1 83.81 576 GLN B C 1
ATOM 9274 O O . GLN B 1 576 ? -42.406 -21.266 -11.758 1 83.81 576 GLN B O 1
ATOM 9279 N N . VAL B 1 577 ? -42.906 -23.062 -10.469 1 84.56 577 VAL B N 1
ATOM 9280 C CA . VAL B 1 577 ? -43.188 -22.219 -9.305 1 84.56 577 VAL B CA 1
ATOM 9281 C C . VAL B 1 577 ? -41.906 -21.531 -8.852 1 84.56 577 VAL B C 1
ATOM 9283 O O . VAL B 1 577 ? -41.906 -20.359 -8.484 1 84.56 577 VAL B O 1
ATOM 9286 N N . MET B 1 578 ? -40.812 -22.203 -8.898 1 86.38 578 MET B N 1
ATOM 9287 C CA . MET B 1 578 ? -39.531 -21.656 -8.5 1 86.38 578 MET B CA 1
ATOM 9288 C C . MET B 1 578 ? -39.062 -20.578 -9.469 1 86.38 578 MET B C 1
ATOM 9290 O O . MET B 1 578 ? -38.594 -19.516 -9.047 1 86.38 578 MET B O 1
ATOM 9294 N N . LYS B 1 579 ? -39.25 -20.906 -10.695 1 88.44 579 LYS B N 1
ATOM 9295 C CA . LYS B 1 579 ? -38.844 -19.938 -11.719 1 88.44 579 LYS B CA 1
ATOM 9296 C C . LYS B 1 579 ? -39.625 -18.641 -11.586 1 88.44 579 LYS B C 1
ATOM 9298 O O . LYS B 1 579 ? -39.062 -17.547 -11.75 1 88.44 579 LYS B O 1
ATOM 9303 N N . LYS B 1 580 ? -40.906 -18.812 -11.305 1 88.62 580 LYS B N 1
ATOM 9304 C CA . LYS B 1 580 ? -41.75 -17.641 -11.141 1 88.62 580 LYS B CA 1
ATOM 9305 C C . LYS B 1 580 ? -41.312 -16.828 -9.914 1 88.62 580 LYS B C 1
ATOM 9307 O O . LYS B 1 580 ? -41.281 -15.594 -9.969 1 88.62 580 LYS B O 1
ATOM 9312 N N . ALA B 1 581 ? -41.062 -17.516 -8.805 1 90.19 581 ALA B N 1
ATOM 9313 C CA . ALA B 1 581 ? -40.656 -16.844 -7.582 1 90.19 581 ALA B CA 1
ATOM 9314 C C . ALA B 1 581 ? -39.312 -16.109 -7.785 1 90.19 581 ALA B C 1
ATOM 9316 O O . ALA B 1 581 ? -39.125 -15.008 -7.273 1 90.19 581 ALA B O 1
ATOM 9317 N N . ILE B 1 582 ? -38.438 -16.75 -8.5 1 91.88 582 ILE B N 1
ATOM 9318 C CA . ILE B 1 582 ? -37.125 -16.172 -8.781 1 91.88 582 ILE B CA 1
ATOM 9319 C C . ILE B 1 582 ? -37.281 -14.938 -9.656 1 91.88 582 ILE B C 1
ATOM 9321 O O . ILE B 1 582 ? -36.656 -13.906 -9.398 1 91.88 582 ILE B O 1
ATOM 9325 N N . GLU B 1 583 ? -38.094 -15.023 -10.633 1 91.69 583 GLU B N 1
ATOM 9326 C CA . GLU B 1 583 ? -38.312 -13.898 -11.547 1 91.69 583 GLU B CA 1
ATOM 9327 C C . GLU B 1 583 ? -38.969 -12.727 -10.836 1 91.69 583 GLU B C 1
ATOM 9329 O O . GLU B 1 583 ? -38.625 -11.57 -11.055 1 91.69 583 GLU B O 1
ATOM 9334 N N . GLU B 1 584 ? -39.906 -13.07 -10.039 1 91.19 584 GLU B N 1
ATOM 9335 C CA . GLU B 1 584 ? -40.594 -12.023 -9.289 1 91.19 584 GLU B CA 1
ATOM 9336 C C . GLU B 1 584 ? -39.656 -11.328 -8.32 1 91.19 584 GLU B C 1
ATOM 9338 O O . GLU B 1 584 ? -39.719 -10.102 -8.172 1 91.19 584 GLU B O 1
ATOM 9343 N N . THR B 1 585 ? -38.906 -12.125 -7.672 1 92.38 585 THR B N 1
ATOM 9344 C CA . THR B 1 585 ? -37.938 -11.547 -6.719 1 92.38 585 THR B CA 1
ATOM 9345 C C . THR B 1 585 ? -36.875 -10.742 -7.441 1 92.38 585 THR B C 1
ATOM 9347 O O . THR B 1 585 ? -36.469 -9.688 -6.957 1 92.38 585 THR B O 1
ATOM 9350 N N . SER B 1 586 ? -36.438 -11.25 -8.57 1 91.44 586 SER B N 1
ATOM 9351 C CA . SER B 1 586 ? -35.438 -10.539 -9.375 1 91.44 586 SER B CA 1
ATOM 9352 C C . SER B 1 586 ? -36 -9.195 -9.852 1 91.44 586 SER B C 1
ATOM 9354 O O . SER B 1 586 ? -35.281 -8.188 -9.812 1 91.44 586 SER B O 1
ATOM 9356 N N . LYS B 1 587 ? -37.188 -9.234 -10.266 1 91.12 587 LYS B N 1
ATOM 9357 C CA . LYS B 1 587 ? -37.844 -7.996 -10.688 1 91.12 587 LYS B CA 1
ATOM 9358 C C . LYS B 1 587 ? -38.031 -7.043 -9.508 1 91.12 587 LYS B C 1
ATOM 9360 O O . LYS B 1 587 ? -37.875 -5.832 -9.656 1 91.12 587 LYS B O 1
ATOM 9365 N N . TRP B 1 588 ? -38.375 -7.625 -8.406 1 91.31 588 TRP B N 1
ATOM 9366 C CA . TRP B 1 588 ? -38.562 -6.828 -7.195 1 91.31 588 TRP B CA 1
ATOM 9367 C C . TRP B 1 588 ? -37.25 -6.133 -6.816 1 91.31 588 TRP B C 1
ATOM 9369 O O . TRP B 1 588 ? -37.25 -4.965 -6.418 1 91.31 588 TRP B O 1
ATOM 9379 N N . LEU B 1 589 ? -36.156 -6.84 -6.922 1 90.31 589 LEU B N 1
ATOM 9380 C CA . LEU B 1 589 ? -34.844 -6.312 -6.582 1 90.31 589 LEU B CA 1
ATOM 9381 C C . LEU B 1 589 ? -34.469 -5.152 -7.496 1 90.31 589 LEU B C 1
ATOM 9383 O O . LEU B 1 589 ? -33.844 -4.18 -7.051 1 90.31 589 LEU B O 1
ATOM 9387 N N . GLU B 1 590 ? -34.875 -5.211 -8.68 1 85.44 590 GLU B N 1
ATOM 9388 C CA . GLU B 1 590 ? -34.562 -4.156 -9.648 1 85.44 590 GLU B CA 1
ATOM 9389 C C . GLU B 1 590 ? -35.406 -2.902 -9.359 1 85.44 590 GLU B C 1
ATOM 9391 O O . GLU B 1 590 ? -34.906 -1.783 -9.492 1 85.44 590 GLU B O 1
ATOM 9396 N N . ASP B 1 591 ? -36.594 -3.188 -8.859 1 85.81 591 ASP B N 1
ATOM 9397 C CA . ASP B 1 591 ? -37.531 -2.086 -8.711 1 85.81 591 ASP B CA 1
ATOM 9398 C C . ASP B 1 591 ? -37.438 -1.46 -7.32 1 85.81 591 ASP B C 1
ATOM 9400 O O . ASP B 1 591 ? -37.875 -0.33 -7.105 1 85.81 591 ASP B O 1
ATOM 9404 N N . ASN B 1 592 ? -36.844 -2.27 -6.41 1 84.44 592 ASN B N 1
ATOM 9405 C CA . ASN B 1 592 ? -36.844 -1.821 -5.023 1 84.44 592 ASN B CA 1
ATOM 9406 C C . ASN B 1 592 ? -35.438 -1.729 -4.457 1 84.44 592 ASN B C 1
ATOM 9408 O O . ASN B 1 592 ? -35.156 -2.309 -3.41 1 84.44 592 ASN B O 1
ATOM 9412 N N . GLN B 1 593 ? -34.719 -0.822 -5.031 1 77.94 593 GLN B N 1
ATOM 9413 C CA . GLN B 1 593 ? -33.344 -0.653 -4.605 1 77.94 593 GLN B CA 1
ATOM 9414 C C . GLN B 1 593 ? -33.25 0.003 -3.229 1 77.94 593 GLN B C 1
ATOM 9416 O O . GLN B 1 593 ? -32.281 -0.154 -2.514 1 77.94 593 GLN B O 1
ATOM 9421 N N . ASP B 1 594 ? -34.438 0.601 -2.893 1 78.31 594 ASP B N 1
ATOM 9422 C CA . ASP B 1 594 ? -34.438 1.314 -1.619 1 78.31 594 ASP B CA 1
ATOM 9423 C C . ASP B 1 594 ? -35.344 0.604 -0.602 1 78.31 594 ASP B C 1
ATOM 9425 O O . ASP B 1 594 ? -35.812 1.226 0.341 1 78.31 594 ASP B O 1
ATOM 9429 N N . ALA B 1 595 ? -35.5 -0.7 -0.823 1 86.25 595 ALA B N 1
ATOM 9430 C CA . ALA B 1 595 ? -36.344 -1.463 0.078 1 86.25 595 ALA B CA 1
ATOM 9431 C C . ALA B 1 595 ? -35.781 -1.486 1.492 1 86.25 595 ALA B C 1
ATOM 9433 O O . ALA B 1 595 ? -34.562 -1.295 1.687 1 86.25 595 ALA B O 1
ATOM 9434 N N . SER B 1 596 ? -36.688 -1.543 2.432 1 88.56 596 SER B N 1
ATOM 9435 C CA . SER B 1 596 ? -36.25 -1.615 3.828 1 88.56 596 SER B CA 1
ATOM 9436 C C . SER B 1 596 ? -35.688 -2.982 4.16 1 88.56 596 SER B C 1
ATOM 9438 O O . SER B 1 596 ? -35.906 -3.955 3.438 1 88.56 596 SER B O 1
ATOM 9440 N N . PHE B 1 597 ? -34.969 -2.963 5.258 1 89.31 597 PHE B N 1
ATOM 9441 C CA . PHE B 1 597 ? -34.344 -4.203 5.711 1 89.31 597 PHE B CA 1
ATOM 9442 C C . PHE B 1 597 ? -35.406 -5.285 5.93 1 89.31 597 PHE B C 1
ATOM 9444 O O . PHE B 1 597 ? -35.219 -6.438 5.539 1 89.31 597 PHE B O 1
ATOM 9451 N N . ALA B 1 598 ? -36.438 -4.902 6.496 1 89.12 598 ALA B N 1
ATOM 9452 C CA . ALA B 1 598 ? -37.531 -5.852 6.805 1 89.12 598 ALA B CA 1
ATOM 9453 C C . ALA B 1 598 ? -38.125 -6.418 5.531 1 89.12 598 ALA B C 1
ATOM 9455 O O . ALA B 1 598 ? -38.438 -7.617 5.457 1 89.12 598 ALA B O 1
ATOM 9456 N N . GLU B 1 599 ? -38.281 -5.57 4.57 1 90.62 599 GLU B N 1
ATOM 9457 C CA . GLU B 1 599 ? -38.844 -6.004 3.293 1 90.62 599 GLU B CA 1
ATOM 9458 C C . GLU B 1 599 ? -37.906 -6.98 2.588 1 90.62 599 GLU B C 1
ATOM 9460 O O . GLU B 1 599 ? -38.344 -7.973 2.01 1 90.62 599 GLU B O 1
ATOM 9465 N N . ILE B 1 600 ? -36.719 -6.613 2.697 1 91.44 600 ILE B N 1
ATOM 9466 C CA . ILE B 1 600 ? -35.688 -7.449 2.051 1 91.44 600 ILE B CA 1
ATOM 9467 C C . ILE B 1 600 ? -35.688 -8.828 2.707 1 91.44 600 ILE B C 1
ATOM 9469 O O . ILE B 1 600 ? -35.625 -9.852 2.018 1 91.44 600 ILE B O 1
ATOM 9473 N N . GLN B 1 601 ? -35.781 -8.812 4.004 1 90.62 601 GLN B N 1
ATOM 9474 C CA . GLN B 1 601 ? -35.75 -10.07 4.75 1 90.62 601 GLN B CA 1
ATOM 9475 C C . GLN B 1 601 ? -37 -10.906 4.461 1 90.62 601 GLN B C 1
ATOM 9477 O O . GLN B 1 601 ? -36.906 -12.125 4.352 1 90.62 601 GLN B O 1
ATOM 9482 N N . HIS B 1 602 ? -38.031 -10.211 4.379 1 88.81 602 HIS B N 1
ATOM 9483 C CA . HIS B 1 602 ? -39.281 -10.891 4.078 1 88.81 602 HIS B CA 1
ATOM 9484 C C . HIS B 1 602 ? -39.25 -11.57 2.715 1 88.81 602 HIS B C 1
ATOM 9486 O O . HIS B 1 602 ? -39.656 -12.727 2.572 1 88.81 602 HIS B O 1
ATOM 9492 N N . LYS B 1 603 ? -38.781 -10.781 1.806 1 90.81 603 LYS B N 1
ATOM 9493 C CA . LYS B 1 603 ? -38.625 -11.336 0.46 1 90.81 603 LYS B CA 1
ATOM 9494 C C . LYS B 1 603 ? -37.688 -12.523 0.443 1 90.81 603 LYS B C 1
ATOM 9496 O O . LYS B 1 603 ? -37.906 -13.5 -0.286 1 90.81 603 LYS B O 1
ATOM 9501 N N . LYS B 1 604 ? -36.656 -12.438 1.196 1 91 604 LYS B N 1
ATOM 9502 C CA . LYS B 1 604 ? -35.688 -13.516 1.253 1 91 604 LYS B CA 1
ATOM 9503 C C . LYS B 1 604 ? -36.281 -14.773 1.878 1 91 604 LYS B C 1
ATOM 9505 O O . LYS B 1 604 ? -36.094 -15.875 1.353 1 91 604 LYS B O 1
ATOM 9510 N N . VAL B 1 605 ? -36.969 -14.578 2.957 1 88.31 605 VAL B N 1
ATOM 9511 C CA . VAL B 1 605 ? -37.594 -15.695 3.65 1 88.31 605 VAL B CA 1
ATOM 9512 C C . VAL B 1 605 ? -38.625 -16.359 2.742 1 88.31 605 VAL B C 1
ATOM 9514 O O . VAL B 1 605 ? -38.719 -17.578 2.686 1 88.31 605 VAL B O 1
ATOM 9517 N N . HIS B 1 606 ? -39.344 -15.539 2.105 1 86.75 606 HIS B N 1
ATOM 9518 C CA . HIS B 1 606 ? -40.344 -16.031 1.172 1 86.75 606 HIS B CA 1
ATOM 9519 C C . HIS B 1 606 ? -39.719 -16.875 0.067 1 86.75 606 HIS B C 1
ATOM 9521 O O . HIS B 1 606 ? -40.188 -17.953 -0.261 1 86.75 606 HIS B O 1
ATOM 9527 N N . LEU B 1 607 ? -38.688 -16.359 -0.495 1 90.44 607 LEU B N 1
ATOM 9528 C CA . LEU B 1 607 ? -38 -17.078 -1.565 1 90.44 607 LEU B CA 1
ATOM 9529 C C . LEU B 1 607 ? -37.406 -18.375 -1.052 1 90.44 607 LEU B C 1
ATOM 9531 O O . LEU B 1 607 ? -37.469 -19.406 -1.726 1 90.44 607 LEU B O 1
ATOM 9535 N N . GLU B 1 608 ? -36.844 -18.312 0.111 1 88.12 608 GLU B N 1
ATOM 9536 C CA . GLU B 1 608 ? -36.25 -19.516 0.712 1 88.12 608 GLU B CA 1
ATOM 9537 C C . GLU B 1 608 ? -37.344 -20.562 1.021 1 88.12 608 GLU B C 1
ATOM 9539 O O . GLU B 1 608 ? -37.094 -21.75 0.878 1 88.12 608 GLU B O 1
ATOM 9544 N N . PHE B 1 609 ? -38.438 -20.062 1.489 1 82.12 609 PHE B N 1
ATOM 9545 C CA . PHE B 1 609 ? -39.562 -20.938 1.806 1 82.12 609 PHE B CA 1
ATOM 9546 C C . PHE B 1 609 ? -40.062 -21.656 0.554 1 82.12 609 PHE B C 1
ATOM 9548 O O . PHE B 1 609 ? -40.312 -22.859 0.577 1 82.12 609 PHE B O 1
ATOM 9555 N N . VAL B 1 610 ? -40.125 -20.938 -0.45 1 80.62 610 VAL B N 1
ATOM 9556 C CA . VAL B 1 610 ? -40.562 -21.5 -1.714 1 80.62 610 VAL B CA 1
ATOM 9557 C C . VAL B 1 610 ? -39.594 -22.562 -2.186 1 80.62 610 VAL B C 1
ATOM 9559 O O . VAL B 1 610 ? -39.969 -23.625 -2.688 1 80.62 610 VAL B O 1
ATOM 9562 N N . CYS B 1 611 ? -38.312 -22.281 -1.965 1 76 611 CYS B N 1
ATOM 9563 C CA . CYS B 1 611 ? -37.281 -23.188 -2.416 1 76 611 CYS B CA 1
ATOM 9564 C C . CYS B 1 611 ? -37.188 -24.422 -1.526 1 76 611 CYS B C 1
ATOM 9566 O O . CYS B 1 611 ? -36.969 -25.531 -2.012 1 76 611 CYS B O 1
ATOM 9568 N N . LYS B 1 612 ? -37.406 -24.25 -0.241 1 73.31 612 LYS B N 1
ATOM 9569 C CA . LYS B 1 612 ? -37.375 -25.359 0.705 1 73.31 612 LYS B CA 1
ATOM 9570 C C . LYS B 1 612 ? -38.594 -26.281 0.519 1 73.31 612 LYS B C 1
ATOM 9572 O O . LYS B 1 612 ? -38.5 -27.484 0.772 1 73.31 612 LYS B O 1
ATOM 9577 N N . LEU B 1 613 ? -39.656 -25.672 0.304 1 59.5 613 LEU B N 1
ATOM 9578 C CA . LEU B 1 613 ? -40.875 -26.469 0.11 1 59.5 613 LEU B CA 1
ATOM 9579 C C . LEU B 1 613 ? -40.719 -27.406 -1.075 1 59.5 613 LEU B C 1
ATOM 9581 O O . LEU B 1 613 ? -41.375 -28.453 -1.132 1 59.5 613 LEU B O 1
ATOM 9585 N N . LEU B 1 614 ? -39.75 -26.969 -1.93 1 56.19 614 LEU B N 1
ATOM 9586 C CA . LEU B 1 614 ? -39.656 -27.703 -3.18 1 56.19 614 LEU B CA 1
ATOM 9587 C C . LEU B 1 614 ? -38.5 -28.703 -3.148 1 56.19 614 LEU B C 1
ATOM 9589 O O . LEU B 1 614 ? -38.438 -29.609 -3.994 1 56.19 614 LEU B O 1
ATOM 9593 N N . LEU B 1 615 ? -37.406 -28.469 -2.275 1 51.72 615 LEU B N 1
ATOM 9594 C CA . LEU B 1 615 ? -36.375 -29.484 -2.088 1 51.72 615 LEU B CA 1
ATOM 9595 C C . LEU B 1 615 ? -36.844 -30.594 -1.153 1 51.72 615 LEU B C 1
ATOM 9597 O O . LEU B 1 615 ? -37.531 -30.312 -0.165 1 51.72 615 LEU B O 1
#

Secondary structure (DSSP, 8-state):
-------PPEEEEE--SSEEEEEEEETTEEEEPP-TTS-SSEE-EEEE-SS-EEETHHHHHHTTT-GGGEEE-GGGTTT--TT-HHHHHHHTT-SSEEEE-GGG-EEEEEEETTEEEEEEHHHHHHHHHHHHHHHHHHHHTS---EEEEEE-TT--HHHHHHHHHHHHHTT-EEEEEEEHHHHHHHHHHHHTGGG--SEEEEEEEEE-SS-EEEEEEEEETTTEEEEEEEEEETT-SHHHHHHHHHHHHHHHHHHHHS---TT-HHHHHHHHHHHHHHHHHHTTSSEEEEEEEEEETTEEEEEEEEHHHHHHHTHHHHHHHHHHHHHHHHHHT--GGG--EEEEESGGGG-HHHHHHHHHHTTTPPPB-SS-TTTHHHHHHHHHHHHHTT---HHHHT-EEEEE-SS-EEEEETTTEEEEEE-TT-EESEEEEEEEE--STT-SEEEEEEEESS-SBGGGSEEEEEEEEE-PPP--TTTSEEEEEEEE-TT--EEEEEEETTT--EEEEETTSSSSPPPHHHHHHHHHHHHHHHHHHHHHHHHHHHHHHHHHHHHHHHHHHHHHHHSTTS-HHHHHHHHHHHHHHHHHHHH-TT--HHHHHHHHHHHHHHHHHH-/-------PPEEEEE--SSEEEEEEEETTEEEEPP-TTS-SSEE-EEEE-SS-EEETHHHHHHTTT-GGGEEE-GGGTTT--TT-HHHHHHHTT-SSEEEE-GGG-EEEEEEETTEEEEEEHHHHHHHHHHHHHHHHHHHHTS---EEEEEE-TT--HHHHHHHHHHHHHTT-EEEEEEEHHHHHHHHHHHHTGGG--SEEEEEEEEE-SS-EEEEEEEEETTTEEEEEEEEEETT-SHHHHHHHHHHHHHHHHHHHHS---TT-HHHHHHHHHHHHHHHHHHTTSSEEEEEEEEEETTEEEEEEEEHHHHHHHTHHHHHHHHHHHHHHHHHHT--GGG--EEEEESGGGG-HHHHHHHHHHTTTPPPB-SS-TTTHHHHHHHHHHHHHTT---HHHHT-EEEEE-SS-EEEEETTTEEEEEE-TT-EESEEEEEEEE--STT-SEEEEEEEESS-SBGGGSEEEEEEEEE-PPP--TTTSEEEEEEEE-TT--EEEEEEETTT--EEEEETTSSSSPPPHHHHHHHHHHHHHHHHHHHHHHHHHHHHHHHHHHHHHHHHHHHHHHHSTTS-HHHHHHHHHHHHHHHHHHHH-TT--HHHHHHHHHHHHHHHHHH-

Foldseek 3Di:
DCLDPPPAFEKEKELAQFKIWIWACDPNAIDTFAFPVRHSIFTLKWFADAQAIDGTPVLLVCCLVRQQRMDGRLLLQQLDFQPPPLNVVVQLVGNHHWDQDPLRRIWTWHQYNNDIDTDGSLLSSLVNVLSSQVSVCVVVVGHHAEYEYEDAQQDAQSSLLSNCLSCVLSRHDHLFYYYLQQLLVLLVCLVCLVVAAAKAWEWEWAAAAAWTKIWIWIAGRLAEIATLAIFIDRGAHNLVLLVLVLVVQQVVVCVVPVDGCSPPSSLSSLSSVQSSVQQLVQLPPQKDKRWDACSDVRDIGIDIGGLVNSCVSCVVSLVVSVVRVVVRCVSSVHDLQRHQAYEYAYDRCSRVVSLVVVCVVSPNDDYDDPGDRDCSSSRSRNLQRCCSSPPPNSSSVSHHYKFWRNWFKAKQDPPQFGDTQGHGRHTPQDKGKDKDWAAAFQDFKDKIWMFTHDDGGRVVTHTLDIDMDGGDGGDGTRPWMKMWMWGQHNNRHIKIKIATPVVRDIDIDSSQDDNPHADPVRSVVSSVVVVVSVVSNVQSVLQVVLLVVLVVLLVVLVVVLVVVVVVPPFPPVLSVQLVVLSVVSVVCSVVCVPDHSVVSVVSSVVSVVSVVVRD/DCLDPPPAFEKEKELAQFKIWIWACDPNAIDTFAFPVRHSIFTLKWFADAQAIDGTPVLLVCCLVRQQRMDGRLLLQQLDFQPPPLNVVVQLVGNHDWDQDPLRRIWTWHQYNNDIDTDGSLLSSLVNVLSSQVSVCVVVVGHHAEYEYEDAQQDAQSRLLSNCLSCVLSRHDHLFYYYLQQLLVLLVCLVCLVVAAAKAWEWEWAAAAAWTKIWIWIAGRLAEIATLAIFIDRGAHNLVLLVLVLVVQQVVVCVVPVDGCSPPSSLSSLSSVQSSVQQLVLLPPQKDKRWDACSDVRDIGIDIGGLVNSCVSCVVSLVVSVVRNVVRCVSSVHDLQRHQAYEYAYDRCSRVVSLVVVCVVSPNDDYDDPGDRDCSSSRSRNLQRCCSSPPPNSSSVSHHYKFWRNWFKAKQDPPQFGDTQGHGRHTPQDKGKDKDWAAAFQDFKDKIWMFTHDDGGRVVTHTLDIDMDGGDGGDGTRPWMKMWMWGAHPNRHIKIKIATPVVRDIDIDSSQDDRNHADPVRSVVSSVVSVVSVVSNVQSVLQVVLLVVLVVLLVVLVVVLVVVVVVPPFDPVLSVQLVVLSVVSVVCSVVCVPDHSVVSVVSSVVSVVSVVVRD